Protein AF-A0A7C3WNQ1-F1 (afdb_monomer_lite)

Secondary structure (DSSP, 8-state):
-EEEEEEEEEETTEEEEEEEEEEEEEE-TTS-EEEEEEEEEEEEE-S-----PPPPP--TTS-TT-TTB-TTSSSB---TTT-B-SSTT-B--GGGTT-S--HHHHHHHHHHHHHHHHHHHHT--GGGHHHHHHHHTTSPPPPPPPPSS-----PPPPPP---GGG-SSTHHHH----HHHHHHHHHH-----S-----HHHHH-TT----TTPPPPP-----S-EEE----EE-GGG--GGG-TTTSTTEEEHHHHHHHHSTTSTTTT----TTT-PPPSEEEEEEEETSSBTTTTB-S--SSHHHHHHHHHHHHHHHSTT-EEEEEES-----STTHHHHHHHHHHTS--EEEES--SEEEEETTTTEEEEEEE-TTS-EEEEEESEEEEEE-EE--HHHHHHHHHTT--B-TTSSB-BPTT-TTBBSSTTEEE-GGGTSS--HHHHHHHHHHHHHHHHHHHGGGTTTTPPPPPPPPPPP-TTPPP-EEEEEE-TTHHHHTTS-HHHHHHHHTTSTTEEEEEEES-TTSHHHHHHHHHHHHHTT-SEEEEEES-HHHHHHHHHHHHHHTT--GGGEEEEE-IIIIITT-TT-HHHHHHHHHHHHHHHHHHHTT----PPEEEEPP--EEEE--BHHHHHHHHHHHTTT--EEEE-SSSSSBGGGGG--B-TT--BHHHHHHHHHHHHHH-TTEEEESSEEEEEEEEETTEEEEEEEEEPPPPPPP--------TT-PPPPP-EEEEEEEESEEEE---EEE---GGGT----GGGS----S---------S-------GGGTTTSSSSS--EEEEHHHHHHHHHH-HHHHHT-SEEEEEEEETSSBTTB-S--SSHHHHHHHHHHHHHHH-TT-EEEEEES-----GGGHHHHHHHHHTT-EEEE--TTS--EEEEPPTTS-PPP------------S-----PPPPPTTS-B----PPPPTT-EEEEEEETTTTEEEEEEESEEEEEEPEEE-TTHHHHHHHHT-PBPTTSSBPPSBTTTBTTB-SSTTEEE-GGGTS---HHHHHHHHHHHHHHHHHHHT-SEEEE-S--EEE-GGG-----HHHHH-TT--EEE-TTS-EEE-TTT-----HHHHT-TT--EEETTS-HHHHHHHHHTTSSS-TT----SSS---------S----------

Foldseek 3Di:
DDWDFPDFDDDPPWTFWTKIWAFPDQAPPVRHGDTDTDPDIDIDTDRDDDDPDDDDDDCVVPDQPHQQADPVSQAGAADPQQQAGVPNQDGDFDCRHPHHDDPVRRVVSVVSNVQSNVCVVVVHDSNCVVVVCVVVVVDDPPFDDDPQDDDDDDDQDDFDADDPVPPPDCVRVVRDQDPVSVVVNVVNPDDDTVDPPPCVVCVVPPVNPDDPRDHDDDDDDDDLFAEQDQAWDWPLVQFDCQACVVNAQQEAALVLLVLCCDCVHPVNRAQARPPPRDHWQEEEEFPQGNACDVVNVRLAFLLCLLQSLLVSQQSSCVNDPNHAAEYEEQFRQQADDCSLVSVVCSCPVSVYHYFHHGFPGWDQDVVPRWIWTWTAHLQRDIDTDTTRHYYYSTGIAHDPVSLVVCVVVVFDADPRRAGDADPQFLFCTPDPSYTYAHCSSFNDDQLLRLLSVLLNLLVVLLSCLVCFPVPDDDDDFPAADDCPPPFAQEEEEEECCSVLQVVQAVSVLLQVLLCPAPNHQYYDYDPGCLDPVNLVVVLVCCVVSVHQAYEYEEADCLPCLVVNLVSCRNSNHASQLYFYQHLRPVARVVCVVPSVVSHVVSSLSSLLRVLLSSVADHFFFDKDFFDQEEEEEAQALLRLLLCLSLLSSVGAYEYFHLAQDHHPPLVLAQAALVGDGSVVSSVVSVVCQVPRPRYHYQHNKDFPAWAFAARWIKTKMKGWDDDDDDDDDDDDDDDPPDDDDDTDIDIDMDIHNFYEYDRAFDWDDFPQQVADQDPPNPDPPPDDDDDDPDDDDDDDDDDPCQQPPPQDDDPAQAAAALSRLNVCLVPPLVVLQPWQEEEEEPQRVDCDPLHVHRLSCLLSSLLSSLVSSCVSHLNHAYEYEEARRNLHIPSSSSVVVSVVSHHHYFYADPVWGKHKAWDDPPDDDDDDDDDDDDDDDDDPDPDDDDFDDDPPQETERPDPDGPPTWMWIWGCGSSVNGIYIDTTSYYYYSTGIAAHPCLVVVCVNQVFDADPRSATDFVDSNPTLQHTVRPSYGYAHPSNHNDDSNSRSSSSSSNSSSNCVSSSDRIDRHDSQFKAFQQVQFPLPCPLCVFDPNNQWDQDPVSGIGGDSVRGPNPCRSCVPRPSSRMAGRSHGPSSNVSSVVSSPDDPPPPDPDPDDDDDDDPPCDDDPPPPDPDDD

Structure (mmCIF, N/CA/C/O backbone):
data_AF-A0A7C3WNQ1-F1
#
_entry.id   AF-A0A7C3WNQ1-F1
#
loop_
_atom_site.group_PDB
_atom_site.id
_atom_site.type_symbol
_atom_site.label_atom_id
_atom_site.label_alt_id
_atom_site.label_comp_id
_atom_site.label_asym_id
_atom_site.label_entity_id
_atom_site.label_seq_id
_atom_site.pdbx_PDB_ins_code
_atom_site.Cartn_x
_atom_site.Cartn_y
_atom_site.Cartn_z
_atom_site.occupancy
_atom_site.B_iso_or_equiv
_atom_site.auth_seq_id
_atom_site.auth_comp_id
_atom_site.auth_asym_id
_atom_site.auth_atom_id
_atom_site.pdbx_PDB_model_num
ATOM 1 N N . PRO A 1 1 ? 64.442 -14.823 5.431 1.00 53.44 1 PRO A N 1
ATOM 2 C CA . PRO A 1 1 ? 65.324 -15.566 6.363 1.00 53.44 1 PRO A CA 1
ATOM 3 C C . PRO A 1 1 ? 64.577 -15.875 7.667 1.00 53.44 1 PRO A C 1
ATOM 5 O O . PRO A 1 1 ? 64.107 -14.955 8.330 1.00 53.44 1 PRO A O 1
ATOM 8 N N . GLY A 1 2 ? 64.378 -17.160 7.964 1.00 67.06 2 GLY A N 1
ATOM 9 C CA . GLY A 1 2 ? 63.820 -17.618 9.243 1.00 67.06 2 GLY A CA 1
ATOM 10 C C . GLY A 1 2 ? 64.940 -18.004 10.210 1.00 67.06 2 GLY A C 1
ATOM 11 O O . GLY A 1 2 ? 66.097 -18.031 9.812 1.00 67.06 2 GLY A O 1
ATOM 12 N N . TRP A 1 3 ? 64.622 -18.345 11.455 1.00 76.69 3 TRP A N 1
ATOM 13 C CA . TRP A 1 3 ? 65.593 -18.873 12.421 1.00 76.69 3 TRP A CA 1
ATOM 14 C C . TRP A 1 3 ? 65.159 -20.271 12.864 1.00 76.69 3 TRP A C 1
ATOM 16 O O . TRP A 1 3 ? 63.985 -20.485 13.158 1.00 76.69 3 TRP A O 1
ATOM 26 N N . GLY A 1 4 ? 66.088 -21.226 12.878 1.00 73.69 4 GLY A N 1
ATOM 27 C CA . GLY A 1 4 ? 65.863 -22.594 13.350 1.00 73.69 4 GLY A CA 1
ATOM 28 C C . GLY A 1 4 ? 66.646 -22.880 14.627 1.00 73.69 4 GLY A C 1
ATOM 29 O O . GLY A 1 4 ? 67.707 -22.304 14.843 1.00 73.69 4 GLY A O 1
ATOM 30 N N . VAL A 1 5 ? 66.145 -23.775 15.479 1.00 75.50 5 VAL A N 1
ATOM 31 C CA . VAL A 1 5 ? 66.855 -24.185 16.701 1.00 75.50 5 VAL A CA 1
ATOM 32 C C . VAL A 1 5 ? 68.099 -24.986 16.328 1.00 75.50 5 VAL A C 1
ATOM 34 O O . VAL A 1 5 ? 67.993 -26.053 15.732 1.00 75.50 5 VAL A O 1
ATOM 37 N N . TYR A 1 6 ? 69.277 -24.476 16.684 1.00 81.50 6 TYR A N 1
ATOM 38 C CA . TYR A 1 6 ? 70.548 -25.169 16.484 1.00 81.50 6 TYR A CA 1
ATOM 39 C C . TYR A 1 6 ? 70.945 -25.989 17.708 1.00 81.50 6 TYR A C 1
ATOM 41 O O . TYR A 1 6 ? 71.392 -27.128 17.583 1.00 81.50 6 TYR A O 1
ATOM 49 N N . ARG A 1 7 ? 70.797 -25.410 18.904 1.00 84.06 7 ARG A N 1
ATOM 50 C CA . ARG A 1 7 ? 71.150 -26.074 20.161 1.00 84.06 7 ARG A CA 1
ATOM 51 C C . ARG A 1 7 ? 70.346 -25.510 21.320 1.00 84.06 7 ARG A C 1
ATOM 53 O O . ARG A 1 7 ? 70.088 -24.317 21.355 1.00 84.06 7 ARG A O 1
ATOM 60 N N . ILE A 1 8 ? 70.015 -26.346 22.295 1.00 84.06 8 ILE A N 1
ATOM 61 C CA . ILE A 1 8 ? 69.514 -25.902 23.598 1.00 84.06 8 ILE A CA 1
ATOM 62 C C . ILE A 1 8 ? 70.662 -26.058 24.599 1.00 84.06 8 ILE A C 1
ATOM 64 O O . ILE A 1 8 ? 71.258 -27.131 24.697 1.00 84.06 8 ILE A O 1
ATOM 68 N N . ASN A 1 9 ? 71.002 -24.977 25.292 1.00 82.38 9 ASN A N 1
ATOM 69 C CA . ASN A 1 9 ? 72.044 -24.944 26.308 1.00 82.38 9 ASN A CA 1
ATOM 70 C C . ASN A 1 9 ? 71.439 -25.267 27.677 1.00 82.38 9 ASN A C 1
ATOM 72 O O . ASN A 1 9 ? 70.349 -24.805 28.018 1.00 82.38 9 ASN A O 1
ATOM 76 N N . GLY A 1 10 ? 72.164 -26.045 28.475 1.00 79.75 10 GLY A N 1
ATOM 77 C CA . GLY A 1 10 ? 71.774 -26.342 29.844 1.00 79.75 10 GLY A CA 1
ATOM 78 C C . GLY A 1 10 ? 72.975 -26.640 30.730 1.00 79.75 10 GLY A C 1
ATOM 79 O O . GLY A 1 10 ? 74.012 -27.113 30.265 1.00 79.75 10 GLY A O 1
ATOM 80 N N . SER A 1 11 ? 72.819 -26.354 32.019 1.00 75.50 11 SER A N 1
ATOM 81 C CA . SER A 1 11 ? 73.811 -26.575 33.072 1.00 75.50 11 SER A CA 1
ATOM 82 C C . SER A 1 11 ? 73.091 -27.152 34.294 1.00 75.50 11 SER A C 1
ATOM 84 O O . SER A 1 11 ? 71.992 -26.720 34.641 1.00 75.50 11 SER A O 1
ATOM 86 N N . GLY A 1 12 ? 73.659 -28.195 34.909 1.00 68.12 12 GLY A N 1
ATOM 87 C CA . GLY A 1 12 ? 73.082 -28.825 36.105 1.00 68.12 12 GLY A CA 1
ATOM 88 C C . GLY A 1 12 ? 71.662 -29.389 35.926 1.00 68.12 12 GLY A C 1
ATOM 89 O O . GLY A 1 12 ? 70.882 -29.371 36.873 1.00 68.12 12 GLY A O 1
ATOM 90 N N . GLY A 1 13 ? 71.299 -29.847 34.720 1.00 69.31 13 GLY A N 1
ATOM 91 C CA . GLY A 1 13 ? 69.968 -30.400 34.422 1.00 69.31 13 GLY A CA 1
ATOM 92 C C . GLY A 1 13 ? 68.862 -29.360 34.194 1.00 69.31 13 GLY A C 1
ATOM 93 O O . GLY A 1 13 ? 67.703 -29.740 34.058 1.00 69.31 13 GLY A O 1
ATOM 94 N N . LYS A 1 14 ? 69.197 -28.063 34.127 1.00 71.88 14 LYS A N 1
ATOM 95 C CA . LYS A 1 14 ? 68.263 -26.977 33.787 1.00 71.88 14 LYS A CA 1
ATOM 96 C C . LYS A 1 14 ? 68.666 -26.298 32.483 1.00 71.88 14 LYS A C 1
ATOM 98 O O . LYS A 1 14 ? 69.855 -26.146 32.203 1.00 71.88 14 LYS A O 1
ATOM 103 N N . VAL A 1 15 ? 67.671 -25.900 31.691 1.00 82.31 15 VAL A N 1
ATOM 104 C CA . VAL A 1 15 ? 67.877 -25.122 30.463 1.00 82.31 15 VAL A CA 1
ATOM 105 C C . VAL A 1 15 ? 68.314 -23.713 30.853 1.00 82.31 15 VAL A C 1
ATOM 107 O O . VAL A 1 15 ? 67.745 -23.125 31.767 1.00 82.31 15 VAL A O 1
ATOM 110 N N . THR A 1 16 ? 69.354 -23.208 30.198 1.00 84.31 16 THR A N 1
ATOM 111 C CA . THR A 1 16 ? 69.886 -21.854 30.422 1.00 84.31 16 THR A CA 1
ATOM 112 C C . THR A 1 16 ? 69.724 -20.959 29.195 1.00 84.31 16 THR A C 1
ATOM 114 O O . THR A 1 16 ? 69.857 -19.743 29.295 1.00 84.31 16 THR A O 1
ATOM 117 N N . GLY A 1 17 ? 69.445 -21.539 28.024 1.00 86.88 17 GLY A N 1
ATOM 118 C CA . GLY A 1 17 ? 69.244 -20.784 26.793 1.00 86.88 17 GLY A CA 1
ATOM 119 C C . GLY A 1 17 ? 69.090 -21.649 25.550 1.00 86.88 17 GLY A C 1
ATOM 120 O O . GLY A 1 17 ? 69.188 -22.874 25.584 1.00 86.88 17 GLY A O 1
ATOM 121 N N . LEU A 1 18 ? 68.849 -20.984 24.431 1.00 87.94 18 LEU A N 1
ATOM 122 C CA . LEU A 1 18 ? 68.573 -21.539 23.115 1.00 87.94 18 LEU A CA 1
ATOM 123 C C . LEU A 1 18 ? 69.470 -20.834 22.095 1.00 87.94 18 LEU A C 1
ATOM 125 O O . LEU A 1 18 ? 69.387 -19.623 21.939 1.00 87.94 18 LEU A O 1
ATOM 129 N N . ILE A 1 19 ? 70.280 -21.584 21.354 1.00 87.06 19 ILE A N 1
ATOM 130 C CA . ILE A 1 19 ? 71.011 -21.080 20.191 1.00 87.06 19 ILE A CA 1
ATOM 131 C C . ILE A 1 19 ? 70.177 -21.348 18.939 1.00 87.06 19 ILE A C 1
ATOM 133 O O . ILE A 1 19 ? 69.906 -22.500 18.588 1.00 87.06 19 ILE A O 1
ATOM 137 N N . LEU A 1 20 ? 69.815 -20.280 18.241 1.00 86.00 20 LEU A N 1
ATOM 138 C CA . LEU A 1 20 ? 69.204 -20.290 16.922 1.00 86.00 20 LEU A CA 1
ATOM 139 C C . LEU A 1 20 ? 70.273 -20.182 15.830 1.00 86.00 20 LEU A C 1
ATOM 141 O O . LEU A 1 20 ? 71.293 -19.521 16.010 1.00 86.00 20 LEU A O 1
ATOM 145 N N . GLN A 1 21 ? 70.033 -20.807 14.682 1.00 87.81 21 GLN A N 1
ATOM 146 C CA . GLN A 1 21 ? 70.808 -20.641 13.456 1.00 87.81 21 GLN A CA 1
ATOM 147 C C . GLN A 1 21 ? 69.902 -20.131 12.337 1.00 87.81 21 GLN A C 1
ATOM 149 O O . GLN A 1 21 ? 68.763 -20.571 12.180 1.00 87.81 21 GLN A O 1
ATOM 154 N N . GLU A 1 22 ? 70.412 -19.185 11.559 1.00 87.50 22 GLU A N 1
ATOM 155 C CA . GLU A 1 22 ? 69.679 -18.585 10.451 1.00 87.50 22 GLU A CA 1
ATOM 156 C C . GLU A 1 22 ? 69.347 -19.639 9.382 1.00 87.50 22 GLU A C 1
ATOM 158 O O . GLU A 1 22 ? 70.218 -20.365 8.908 1.00 87.50 22 GLU A O 1
ATOM 163 N N . CYS A 1 23 ? 68.082 -19.704 8.976 1.00 82.19 23 CYS A N 1
ATOM 164 C CA . CYS A 1 23 ? 67.581 -20.478 7.850 1.00 82.19 23 CYS A CA 1
ATOM 165 C C . CYS A 1 23 ? 67.438 -19.555 6.632 1.00 82.19 23 CYS A C 1
ATOM 167 O O . CYS A 1 23 ? 66.586 -18.659 6.587 1.00 82.19 23 CYS A O 1
ATOM 169 N N . THR A 1 24 ? 68.302 -19.764 5.642 1.00 80.69 24 THR A N 1
ATOM 170 C CA . THR A 1 24 ? 68.416 -18.924 4.447 1.00 80.69 24 THR A CA 1
ATOM 171 C C . THR A 1 24 ? 67.342 -19.242 3.410 1.00 80.69 24 THR A C 1
ATOM 173 O O . THR A 1 24 ? 66.852 -18.327 2.752 1.00 80.69 24 THR A O 1
ATOM 176 N N . SER A 1 25 ? 66.899 -20.498 3.316 1.00 78.81 25 SER A N 1
ATOM 177 C CA . SER A 1 25 ? 65.717 -20.899 2.543 1.00 78.81 25 SER A CA 1
ATOM 178 C C . SER A 1 25 ? 65.016 -22.068 3.228 1.00 78.81 25 SER A C 1
ATOM 180 O O . SER A 1 25 ? 65.689 -22.917 3.794 1.00 78.81 25 SER A O 1
ATOM 182 N N . VAL A 1 26 ? 63.682 -22.125 3.186 1.00 67.69 26 VAL A N 1
ATOM 183 C CA . VAL A 1 26 ? 62.894 -23.262 3.716 1.00 67.69 26 VAL A CA 1
ATOM 184 C C . VAL A 1 26 ? 62.536 -24.248 2.605 1.00 67.69 26 VAL A C 1
ATOM 186 O O . VAL A 1 26 ? 62.487 -25.455 2.829 1.00 67.69 26 VAL A O 1
ATOM 189 N N . PHE A 1 27 ? 62.334 -23.733 1.393 1.00 72.38 27 PHE A N 1
ATOM 190 C CA . PHE A 1 27 ? 62.017 -24.510 0.205 1.00 72.38 27 PHE A CA 1
ATOM 191 C C . PHE A 1 27 ? 63.117 -24.343 -0.847 1.00 72.38 27 PHE A C 1
ATOM 193 O O . PHE A 1 27 ? 63.832 -23.336 -0.846 1.00 72.38 27 PHE A O 1
ATOM 200 N N . ASP A 1 28 ? 63.273 -25.331 -1.723 1.00 71.62 28 ASP A N 1
ATOM 201 C CA . ASP A 1 28 ? 64.113 -25.203 -2.912 1.00 71.62 28 ASP A CA 1
ATOM 202 C C . ASP A 1 28 ? 63.403 -24.423 -4.036 1.00 71.62 28 ASP A C 1
ATOM 204 O O . ASP A 1 28 ? 62.261 -23.981 -3.894 1.00 71.62 28 ASP A O 1
ATOM 208 N N . ALA A 1 29 ? 64.087 -24.238 -5.169 1.00 69.38 29 ALA A N 1
ATOM 209 C CA . ALA A 1 29 ? 63.577 -23.471 -6.308 1.00 69.38 29 ALA A CA 1
ATOM 210 C C . ALA A 1 29 ? 62.308 -24.071 -6.952 1.00 69.38 29 ALA A C 1
ATOM 212 O O . ALA A 1 29 ? 61.660 -23.404 -7.754 1.00 69.38 29 ALA A O 1
ATOM 213 N N . GLN A 1 30 ? 61.943 -25.308 -6.603 1.00 62.50 30 GLN A N 1
ATOM 214 C CA . GLN A 1 30 ? 60.738 -26.000 -7.059 1.00 62.50 30 GLN A CA 1
ATOM 215 C C . GLN A 1 30 ? 59.626 -25.989 -5.993 1.00 62.50 30 GLN A C 1
ATOM 217 O O . GLN A 1 30 ? 58.609 -26.658 -6.160 1.00 62.50 30 GLN A O 1
ATOM 222 N N . GLY A 1 31 ? 59.802 -25.240 -4.896 1.00 52.31 31 GLY A N 1
ATOM 223 C CA . GLY A 1 31 ? 58.825 -25.134 -3.811 1.00 52.31 31 GLY A CA 1
ATOM 224 C C . GLY A 1 31 ? 58.791 -26.352 -2.882 1.00 52.31 31 GLY A C 1
ATOM 225 O O . GLY A 1 31 ? 57.845 -26.496 -2.110 1.00 52.31 31 GLY A O 1
ATOM 226 N N . ARG A 1 32 ? 59.800 -27.236 -2.928 1.00 58.78 32 ARG A N 1
ATOM 227 C CA . ARG A 1 32 ? 59.875 -28.443 -2.083 1.00 58.78 32 ARG A CA 1
ATOM 228 C C . ARG A 1 32 ? 60.558 -28.130 -0.760 1.00 58.78 32 ARG A C 1
ATOM 230 O O . ARG A 1 32 ? 61.541 -27.397 -0.743 1.00 58.78 32 ARG A O 1
ATOM 237 N N . PHE A 1 33 ? 60.054 -28.676 0.348 1.00 60.47 33 PHE A N 1
ATOM 238 C CA . PHE A 1 33 ? 60.587 -28.394 1.686 1.00 60.47 33 PHE A CA 1
ATOM 239 C C . PHE A 1 33 ? 62.012 -28.954 1.821 1.00 60.47 33 PHE A C 1
ATOM 241 O O . PHE A 1 33 ? 62.208 -30.165 1.853 1.00 60.47 33 PHE A O 1
ATOM 248 N N . SER A 1 34 ? 63.010 -28.071 1.862 1.00 70.50 34 SER A N 1
ATOM 249 C CA . SER A 1 34 ? 64.439 -28.398 1.901 1.00 70.50 34 SER A CA 1
ATOM 250 C C . SER A 1 34 ? 65.208 -27.243 2.562 1.00 70.50 34 SER A C 1
ATOM 252 O O . SER A 1 34 ? 65.837 -26.438 1.860 1.00 70.50 34 SER A O 1
ATOM 254 N N . PRO A 1 35 ? 65.163 -27.126 3.901 1.00 72.00 35 PRO A N 1
ATOM 255 C CA . PRO A 1 35 ? 65.721 -25.974 4.585 1.00 72.00 35 PRO A CA 1
ATOM 256 C C . PRO A 1 35 ? 67.253 -25.903 4.471 1.00 72.00 35 PRO A C 1
ATOM 258 O O . PRO A 1 35 ? 67.962 -26.883 4.701 1.00 72.00 35 PRO A O 1
ATOM 261 N N . ARG A 1 36 ? 67.777 -24.726 4.121 1.00 79.94 36 ARG A N 1
ATOM 262 C CA . ARG A 1 36 ? 69.208 -24.390 4.084 1.00 79.94 36 ARG A CA 1
ATOM 263 C C . ARG A 1 36 ? 69.523 -23.417 5.212 1.00 79.94 36 ARG A C 1
ATOM 265 O O . ARG A 1 36 ? 68.729 -22.520 5.490 1.00 79.94 36 ARG A O 1
ATOM 272 N N . PHE A 1 37 ? 70.676 -23.586 5.853 1.00 80.19 37 PHE A N 1
ATOM 273 C CA . PHE A 1 37 ? 71.065 -22.791 7.017 1.00 80.19 37 PHE A CA 1
ATOM 274 C C . PHE A 1 37 ? 72.347 -22.002 6.750 1.00 80.19 37 PHE A C 1
ATOM 276 O O . PHE A 1 37 ? 73.313 -22.533 6.203 1.00 80.19 37 PHE A O 1
ATOM 283 N N . GLY A 1 38 ? 72.336 -20.725 7.128 1.00 80.88 38 GLY A N 1
ATOM 284 C CA . GLY A 1 38 ? 73.476 -19.818 7.057 1.00 80.88 38 GLY A CA 1
ATOM 285 C C . GLY A 1 38 ? 74.389 -19.949 8.281 1.00 80.88 38 GLY A C 1
ATOM 286 O O . GLY A 1 38 ? 74.038 -20.622 9.249 1.00 80.88 38 GLY A O 1
ATOM 287 N N . PRO A 1 39 ? 75.571 -19.314 8.275 1.00 82.06 39 PRO A N 1
ATOM 288 C CA . PRO A 1 39 ? 76.541 -19.426 9.368 1.00 82.06 39 PRO A CA 1
ATOM 289 C C . PRO A 1 39 ? 76.159 -18.609 10.614 1.00 82.06 39 PRO A C 1
ATOM 291 O O . PRO A 1 39 ? 76.767 -18.780 11.671 1.00 82.06 39 PRO A O 1
ATOM 294 N N . ARG A 1 40 ? 75.178 -17.706 10.503 1.00 84.56 40 ARG A N 1
ATOM 295 C CA . ARG A 1 40 ? 74.798 -16.778 11.568 1.00 84.56 40 ARG A CA 1
ATOM 296 C C . ARG A 1 40 ? 74.014 -17.499 12.665 1.00 84.56 40 ARG A C 1
ATOM 298 O O . ARG A 1 40 ? 73.074 -18.242 12.378 1.00 84.56 40 ARG A O 1
ATOM 305 N N . ARG A 1 41 ? 74.406 -17.269 13.921 1.00 87.69 41 ARG A N 1
ATOM 306 C CA . ARG A 1 41 ? 73.763 -17.828 15.116 1.00 87.69 41 ARG A CA 1
ATOM 307 C C . ARG A 1 41 ? 73.443 -16.738 16.125 1.00 87.69 41 ARG A C 1
ATOM 309 O O . ARG A 1 41 ? 74.181 -15.760 16.213 1.00 87.69 41 ARG A O 1
ATOM 316 N N . GLU A 1 42 ? 72.369 -16.932 16.874 1.00 86.38 42 GLU A N 1
ATOM 317 C CA . GLU A 1 42 ? 71.905 -16.013 17.911 1.00 86.38 42 GLU A CA 1
ATOM 318 C C . GLU A 1 42 ? 71.492 -16.809 19.148 1.00 86.38 42 GLU A C 1
ATOM 320 O O . GLU A 1 42 ? 70.842 -17.844 19.023 1.00 86.38 42 GLU A O 1
ATOM 325 N N . GLU A 1 43 ? 71.902 -16.365 20.334 1.00 86.75 43 GLU A N 1
ATOM 326 C CA . GLU A 1 43 ? 71.548 -17.021 21.592 1.00 86.75 43 GLU A CA 1
ATOM 327 C C . GLU A 1 43 ? 70.454 -16.236 22.310 1.00 86.75 43 GLU A C 1
ATOM 329 O O . GLU A 1 43 ? 70.574 -15.033 22.533 1.00 86.75 43 GLU A O 1
ATOM 334 N N . ILE A 1 44 ? 69.394 -16.944 22.687 1.00 84.00 44 ILE A N 1
ATOM 335 C CA . ILE A 1 44 ? 68.277 -16.429 23.465 1.00 84.00 44 ILE A CA 1
ATOM 336 C C . ILE A 1 44 ? 68.326 -17.106 24.840 1.00 84.00 44 ILE A C 1
ATOM 338 O O . ILE A 1 44 ? 68.129 -18.322 24.916 1.00 84.00 44 ILE A O 1
ATOM 342 N N . PRO A 1 45 ? 68.585 -16.368 25.932 1.00 84.06 45 PRO A N 1
ATOM 343 C CA . PRO A 1 45 ? 68.514 -16.928 27.275 1.00 84.06 45 PRO A CA 1
ATOM 344 C C . PRO A 1 45 ? 67.073 -17.339 27.594 1.00 84.06 45 PRO A C 1
ATOM 346 O O . PRO A 1 45 ? 66.124 -16.611 27.303 1.00 84.06 45 PRO A O 1
ATOM 349 N N . ALA A 1 46 ? 66.911 -18.530 28.162 1.00 76.69 46 ALA A N 1
ATOM 350 C CA . ALA A 1 46 ? 65.612 -19.110 28.467 1.00 76.69 46 ALA A CA 1
ATOM 351 C C . ALA A 1 46 ? 65.757 -20.151 29.577 1.00 76.69 46 ALA A C 1
ATOM 353 O O . ALA A 1 46 ? 66.618 -21.025 29.497 1.00 76.69 46 ALA A O 1
ATOM 354 N N . ASP A 1 47 ? 64.869 -20.096 30.567 1.00 78.25 47 ASP A N 1
ATOM 355 C CA . ASP A 1 47 ? 64.872 -21.027 31.705 1.00 78.25 47 ASP A CA 1
ATOM 356 C C . ASP A 1 47 ? 64.053 -22.304 31.417 1.00 78.25 47 ASP A C 1
ATOM 358 O O . ASP A 1 47 ? 64.115 -23.292 32.150 1.00 78.25 47 ASP A O 1
ATOM 362 N N . CYS A 1 48 ? 63.261 -22.284 30.337 1.00 71.50 48 CYS A N 1
ATOM 363 C CA . CYS A 1 48 ? 62.446 -23.390 29.844 1.00 71.50 48 CYS A CA 1
ATOM 364 C C . CYS A 1 48 ? 62.237 -23.247 28.327 1.00 71.50 48 CYS A C 1
ATOM 366 O O . CYS A 1 48 ? 61.962 -22.151 27.839 1.00 71.50 48 CYS A O 1
ATOM 368 N N . VAL A 1 49 ? 62.339 -24.351 27.581 1.00 71.44 49 VAL A N 1
ATOM 369 C CA . VAL A 1 49 ? 62.064 -24.401 26.137 1.00 71.44 49 VAL A CA 1
ATOM 370 C C . VAL A 1 49 ? 61.031 -25.493 25.881 1.00 71.44 49 VAL A C 1
ATOM 372 O O . VAL A 1 49 ? 61.281 -26.666 26.147 1.00 71.44 49 VAL A O 1
ATOM 375 N N . LEU A 1 50 ? 59.869 -25.106 25.352 1.00 64.56 50 LEU A N 1
ATOM 376 C CA . LEU A 1 50 ? 58.805 -26.029 24.961 1.00 64.56 50 LEU A CA 1
ATOM 377 C C . LEU A 1 50 ? 58.914 -26.305 23.458 1.00 64.56 50 LEU A C 1
ATOM 379 O O . LEU A 1 50 ? 58.673 -25.417 22.641 1.00 64.56 50 LEU A O 1
ATOM 383 N N . ILE A 1 51 ? 59.299 -27.527 23.089 1.00 58.88 51 ILE A N 1
ATOM 384 C CA . ILE A 1 51 ? 59.454 -27.920 21.684 1.00 58.88 51 ILE A CA 1
ATOM 385 C C . ILE A 1 51 ? 58.101 -28.393 21.145 1.00 58.88 51 ILE A C 1
ATOM 387 O O . ILE A 1 51 ? 57.637 -29.480 21.477 1.00 58.88 51 ILE A O 1
ATOM 391 N N . ALA A 1 52 ? 57.487 -27.600 20.270 1.00 55.31 52 ALA A N 1
ATOM 392 C CA . ALA A 1 52 ? 56.358 -28.044 19.458 1.00 55.31 52 ALA A CA 1
ATOM 393 C C . ALA A 1 52 ? 56.889 -28.726 18.184 1.00 55.31 52 ALA A C 1
ATOM 395 O O . ALA A 1 52 ? 57.095 -28.078 17.160 1.00 55.31 52 ALA A O 1
ATOM 396 N N . ILE A 1 53 ? 57.182 -30.026 18.257 1.00 53.88 53 ILE A N 1
ATOM 397 C CA . ILE A 1 53 ? 57.595 -30.822 17.090 1.00 53.88 53 ILE A CA 1
ATOM 398 C C . ILE A 1 53 ? 56.381 -31.198 16.230 1.00 53.88 53 ILE A C 1
ATOM 400 O O . ILE A 1 53 ? 55.403 -31.745 16.735 1.00 53.88 53 ILE A O 1
ATOM 404 N N . GLY A 1 54 ? 56.484 -30.977 14.914 1.00 55.69 54 GLY A N 1
ATOM 405 C CA . GLY A 1 54 ? 55.803 -31.818 13.927 1.00 55.69 54 GLY A CA 1
ATOM 406 C C . GLY A 1 54 ? 56.481 -33.190 13.904 1.00 55.69 54 GLY A C 1
ATOM 407 O O . GLY A 1 54 ? 57.709 -33.270 13.964 1.00 55.69 54 GLY A O 1
ATOM 408 N N . GLN A 1 55 ? 55.691 -34.261 13.903 1.00 56.22 55 GLN A N 1
ATOM 409 C CA . GLN A 1 55 ? 56.167 -35.634 14.083 1.00 56.22 55 GLN A CA 1
ATOM 410 C C . GLN A 1 55 ? 57.078 -36.083 12.925 1.00 56.22 55 GLN A C 1
ATOM 412 O O . GLN A 1 55 ? 56.832 -35.762 11.761 1.00 56.22 55 GLN A O 1
ATOM 417 N N . GLN A 1 56 ? 58.128 -36.851 13.235 1.00 57.66 56 GLN A N 1
ATOM 418 C CA . GLN A 1 56 ? 58.811 -37.665 12.226 1.00 57.66 56 GLN A CA 1
ATOM 419 C C . GLN A 1 56 ? 57.894 -38.824 11.828 1.00 57.66 56 GLN A C 1
ATOM 421 O O . GLN A 1 56 ? 57.180 -39.374 12.662 1.00 57.66 56 GLN A O 1
ATOM 426 N N . ARG A 1 57 ? 57.911 -39.192 10.546 1.00 61.47 57 ARG A N 1
ATOM 427 C CA . ARG A 1 57 ? 57.166 -40.353 10.051 1.00 61.47 57 ARG A CA 1
ATOM 428 C C . ARG A 1 57 ? 57.812 -41.608 10.630 1.00 61.47 57 ARG A C 1
ATOM 430 O O . ARG A 1 57 ? 59.007 -41.812 10.424 1.00 61.47 57 ARG A O 1
ATOM 437 N N . ASP A 1 58 ? 57.040 -42.437 11.320 1.00 63.50 58 ASP A N 1
ATOM 438 C CA 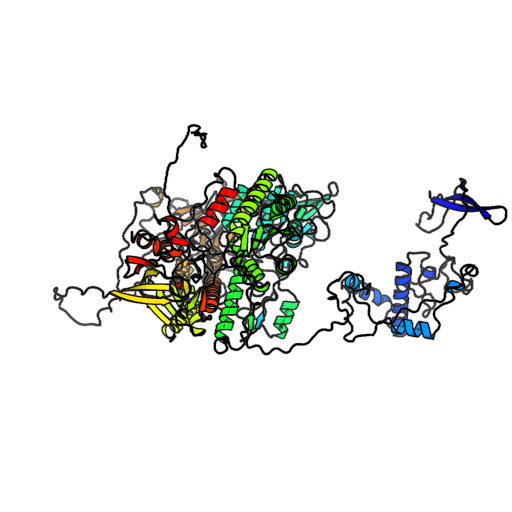. ASP A 1 58 ? 57.491 -43.780 11.669 1.00 63.50 58 ASP A CA 1
ATOM 439 C C . ASP A 1 58 ? 57.386 -44.656 10.419 1.00 63.50 58 ASP A C 1
ATOM 441 O O . ASP A 1 58 ? 56.295 -44.937 9.931 1.00 63.50 58 ASP A O 1
ATOM 445 N N . LEU A 1 59 ? 58.535 -45.008 9.850 1.00 63.06 59 LEU A N 1
ATOM 446 C CA . LEU A 1 59 ? 58.652 -45.812 8.631 1.00 63.06 59 LEU A CA 1
ATOM 447 C C . LEU A 1 59 ? 59.187 -47.218 8.936 1.00 63.06 59 LEU A C 1
ATOM 449 O O . LEU A 1 59 ? 59.483 -47.973 8.016 1.00 63.06 59 LEU A O 1
ATOM 453 N N . SER A 1 60 ? 59.323 -47.572 10.220 1.00 67.19 60 SER A N 1
ATOM 454 C CA . SER A 1 60 ? 59.958 -48.818 10.671 1.00 67.19 60 SER A CA 1
ATOM 455 C C . SER A 1 60 ? 59.233 -50.085 10.204 1.00 67.19 60 SER A C 1
ATOM 457 O O . SER A 1 60 ? 59.843 -51.148 10.110 1.00 67.19 60 SER A O 1
ATOM 459 N N . PHE A 1 61 ? 57.950 -49.970 9.860 1.00 71.00 61 PHE A N 1
ATOM 460 C CA . PHE A 1 61 ? 57.113 -51.071 9.388 1.00 71.00 61 PHE A CA 1
ATOM 461 C C . PHE A 1 61 ? 57.211 -51.332 7.875 1.00 71.00 61 PHE A C 1
ATOM 463 O O . PHE A 1 61 ? 56.592 -52.277 7.383 1.00 71.00 61 PHE A O 1
ATOM 470 N N . LEU A 1 62 ? 57.947 -50.503 7.125 1.00 70.94 62 LEU A N 1
ATOM 471 C CA . LEU A 1 62 ? 57.959 -50.524 5.665 1.00 70.94 62 LEU A CA 1
ATOM 472 C C . LEU A 1 62 ? 59.403 -50.699 5.160 1.00 70.94 62 LEU A C 1
ATOM 474 O O . LEU A 1 62 ? 60.223 -49.794 5.323 1.00 70.94 62 LEU A O 1
ATOM 478 N N . PRO A 1 63 ? 59.757 -51.861 4.580 1.00 76.00 63 PRO A N 1
ATOM 479 C CA . PRO A 1 63 ? 61.143 -52.156 4.244 1.00 76.00 63 PRO A CA 1
ATOM 480 C C . PRO A 1 63 ? 61.645 -51.257 3.092 1.00 76.00 63 PRO A C 1
ATOM 482 O O . PRO A 1 63 ? 60.837 -50.820 2.264 1.00 76.00 63 PRO A O 1
ATOM 485 N N . PRO A 1 64 ? 62.954 -50.941 3.020 1.00 71.94 64 PRO A N 1
ATOM 486 C CA . PRO A 1 64 ? 63.502 -49.962 2.068 1.00 71.94 64 PRO A CA 1
ATOM 487 C C . PRO A 1 64 ? 63.290 -50.303 0.584 1.00 71.94 64 PRO A C 1
ATOM 489 O O . PRO A 1 64 ? 63.326 -49.418 -0.264 1.00 71.94 64 PRO A O 1
ATOM 492 N N . ASP A 1 65 ? 63.066 -51.575 0.269 1.00 76.94 65 ASP A N 1
ATOM 493 C CA . ASP A 1 65 ? 62.826 -52.139 -1.061 1.00 76.94 65 ASP A CA 1
ATOM 494 C C . ASP A 1 65 ? 61.331 -52.324 -1.387 1.00 76.94 65 ASP A C 1
ATOM 496 O O . ASP A 1 65 ? 60.978 -52.911 -2.410 1.00 76.94 65 ASP A O 1
ATOM 500 N N . SER A 1 66 ? 60.434 -51.814 -0.537 1.00 78.56 66 SER A N 1
ATOM 501 C CA . SER A 1 66 ? 58.990 -51.924 -0.745 1.00 78.56 66 SER A CA 1
ATOM 502 C C . SER A 1 66 ? 58.537 -51.279 -2.065 1.00 78.56 66 SER A C 1
ATOM 504 O O . SER A 1 66 ? 58.887 -50.127 -2.341 1.00 78.56 66 SER A O 1
ATOM 506 N N . PRO A 1 67 ? 57.659 -51.942 -2.845 1.00 76.62 67 PRO A N 1
ATOM 507 C CA . PRO A 1 67 ? 57.099 -51.377 -4.075 1.00 76.62 67 PRO A CA 1
ATOM 508 C C . PRO A 1 67 ? 56.166 -50.185 -3.813 1.00 76.62 67 PRO A C 1
ATOM 510 O O . PRO A 1 67 ? 55.717 -49.531 -4.750 1.00 76.62 67 PRO A O 1
ATOM 513 N N . LEU A 1 68 ? 55.847 -49.912 -2.545 1.00 80.94 68 LEU A N 1
ATOM 514 C CA . LEU A 1 68 ? 55.039 -48.770 -2.137 1.00 80.94 68 LEU A CA 1
ATOM 515 C C . LEU A 1 68 ? 55.832 -47.462 -2.120 1.00 80.94 68 LEU A C 1
ATOM 517 O O . LEU A 1 68 ? 55.216 -46.409 -2.000 1.00 80.94 68 LEU A O 1
ATOM 521 N N . TRP A 1 69 ? 57.163 -47.491 -2.217 1.00 80.94 69 TRP A N 1
ATOM 522 C CA . TRP A 1 69 ? 57.966 -46.272 -2.249 1.00 80.94 69 TRP A CA 1
ATOM 523 C C . TRP A 1 69 ? 57.824 -45.534 -3.580 1.00 80.94 69 TRP A C 1
ATOM 525 O O . TRP A 1 69 ? 57.859 -46.123 -4.659 1.00 80.94 69 TRP A O 1
ATOM 535 N N . ALA A 1 70 ? 57.722 -44.207 -3.514 1.00 73.81 70 ALA A N 1
ATOM 536 C CA . ALA A 1 70 ? 57.974 -43.365 -4.676 1.00 73.81 70 ALA A CA 1
ATOM 537 C C . ALA A 1 70 ? 59.451 -43.477 -5.090 1.00 73.81 70 ALA A C 1
ATOM 539 O O . ALA A 1 70 ? 60.313 -43.728 -4.249 1.00 73.81 70 ALA A O 1
ATOM 540 N N . ALA A 1 71 ? 59.761 -43.216 -6.365 1.00 63.31 71 ALA A N 1
ATOM 541 C CA . ALA A 1 71 ? 61.110 -43.358 -6.935 1.00 63.31 71 ALA A CA 1
ATOM 542 C C . ALA A 1 71 ? 62.220 -42.577 -6.187 1.00 63.31 71 ALA A C 1
ATOM 544 O O . ALA A 1 71 ? 63.397 -42.887 -6.331 1.00 63.31 71 ALA A O 1
ATOM 545 N N . GLU A 1 72 ? 61.849 -41.580 -5.377 1.00 62.06 72 GLU A N 1
ATOM 546 C CA . GLU A 1 72 ? 62.751 -40.739 -4.576 1.00 62.06 72 GLU A CA 1
ATOM 547 C C . GLU A 1 72 ? 62.904 -41.206 -3.103 1.00 62.06 72 GLU A C 1
ATOM 549 O O . GLU A 1 72 ? 63.612 -40.567 -2.327 1.00 62.06 72 GLU A O 1
ATOM 554 N N . GLY A 1 73 ? 62.238 -42.294 -2.684 1.00 59.12 73 GLY A N 1
ATOM 555 C CA . GLY A 1 73 ? 62.478 -43.009 -1.415 1.00 59.12 73 GLY A CA 1
ATOM 556 C C . GLY A 1 73 ? 62.017 -42.335 -0.113 1.00 59.12 73 GLY A C 1
ATOM 557 O O . GLY A 1 73 ? 62.268 -42.864 0.964 1.00 59.12 73 GLY A O 1
ATOM 558 N N . GLN A 1 74 ? 61.352 -41.175 -0.171 1.00 65.38 74 GLN A N 1
ATOM 559 C CA . GLN A 1 74 ? 60.925 -40.433 1.032 1.00 65.38 74 GLN A CA 1
ATOM 560 C C . GLN A 1 74 ? 59.406 -40.384 1.261 1.00 65.38 74 GLN A C 1
ATOM 562 O O . GLN A 1 74 ? 58.970 -39.884 2.295 1.00 65.38 74 GLN A O 1
ATOM 567 N N . ARG A 1 75 ? 58.580 -40.854 0.321 1.00 76.25 75 ARG A N 1
ATOM 568 C CA . ARG A 1 75 ? 57.103 -40.866 0.388 1.00 76.25 75 ARG A CA 1
ATOM 569 C C . ARG A 1 75 ? 56.568 -42.138 -0.256 1.00 76.25 75 ARG A C 1
ATOM 571 O O . ARG A 1 75 ? 57.270 -42.744 -1.065 1.00 76.25 75 ARG A O 1
ATOM 578 N N . LEU A 1 76 ? 55.332 -42.504 0.064 1.00 83.56 76 LEU A N 1
ATOM 579 C CA . LEU A 1 76 ? 54.658 -43.583 -0.645 1.00 83.56 76 LEU A CA 1
ATOM 580 C C . LEU A 1 76 ? 54.250 -43.114 -2.047 1.00 83.56 76 LEU A C 1
ATOM 582 O O . LEU A 1 76 ? 53.806 -41.980 -2.232 1.00 83.56 76 LEU A O 1
ATOM 586 N N . ALA A 1 77 ? 54.417 -43.983 -3.038 1.00 85.00 77 ALA A N 1
ATOM 587 C CA . ALA A 1 77 ? 53.832 -43.811 -4.353 1.00 85.00 77 ALA A CA 1
ATOM 588 C C . ALA A 1 77 ? 52.317 -43.937 -4.205 1.00 85.00 77 ALA A C 1
ATOM 590 O O . ALA A 1 77 ? 51.819 -44.973 -3.769 1.00 85.00 77 ALA A O 1
ATOM 591 N N . VAL A 1 78 ? 51.596 -42.875 -4.547 1.00 86.88 78 VAL A N 1
ATOM 592 C CA . VAL A 1 78 ? 50.135 -42.868 -4.584 1.00 86.88 78 VAL A CA 1
ATOM 593 C C . VAL A 1 78 ? 49.658 -42.174 -5.847 1.00 86.88 78 VAL A C 1
ATOM 595 O O . VAL A 1 78 ? 50.280 -41.212 -6.304 1.00 86.88 78 VAL A O 1
ATOM 598 N N . ASP A 1 79 ? 48.532 -42.623 -6.386 1.00 85.62 79 ASP A N 1
ATOM 599 C CA . ASP A 1 79 ? 47.771 -41.828 -7.337 1.00 85.62 79 ASP A CA 1
ATOM 600 C C . ASP A 1 79 ? 47.232 -40.578 -6.613 1.00 85.62 79 ASP A C 1
ATOM 602 O O . ASP A 1 79 ? 46.601 -40.693 -5.559 1.00 85.62 79 ASP A O 1
ATOM 606 N N . PRO A 1 80 ? 47.468 -39.364 -7.130 1.00 77.19 80 PRO A N 1
ATOM 607 C CA . PRO A 1 80 ? 47.110 -38.132 -6.429 1.00 77.19 80 PRO A CA 1
ATOM 608 C C . PRO A 1 80 ? 45.592 -37.911 -6.293 1.00 77.19 80 PRO A C 1
ATOM 610 O O . PRO A 1 80 ? 45.169 -37.033 -5.535 1.00 77.19 80 PRO A O 1
ATOM 613 N N . PHE A 1 81 ? 44.768 -38.676 -7.014 1.00 77.00 81 PHE A N 1
ATOM 614 C CA . PHE A 1 81 ? 43.314 -38.559 -7.007 1.00 77.00 81 PHE A CA 1
ATOM 615 C C . PHE A 1 81 ? 42.649 -39.666 -6.190 1.00 77.00 81 PHE A C 1
ATOM 617 O O . PHE A 1 81 ? 41.839 -39.356 -5.315 1.00 77.00 81 PHE A O 1
ATOM 624 N N . THR A 1 82 ? 42.991 -40.928 -6.449 1.00 83.56 82 THR A N 1
ATOM 625 C CA . THR A 1 82 ? 42.410 -42.088 -5.750 1.00 83.56 82 THR A CA 1
ATOM 626 C C . THR A 1 82 ? 43.150 -42.429 -4.461 1.00 83.56 82 THR A C 1
ATOM 628 O O . THR A 1 82 ? 42.636 -43.176 -3.633 1.00 83.56 82 THR A O 1
ATOM 631 N N . LEU A 1 83 ? 44.358 -41.886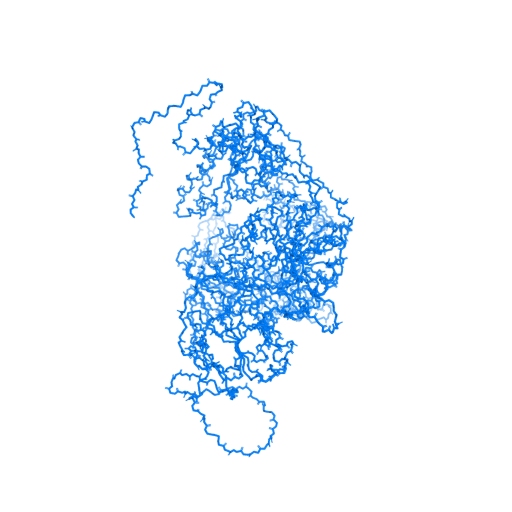 -4.269 1.00 90.12 83 LEU A N 1
ATOM 632 C CA . LEU A 1 83 ? 45.261 -42.212 -3.162 1.00 90.12 83 LEU A CA 1
ATOM 633 C C . LEU A 1 83 ? 45.664 -43.695 -3.113 1.00 90.12 83 LEU A C 1
ATOM 635 O O . LEU A 1 83 ? 46.187 -44.175 -2.106 1.00 90.12 83 LEU A O 1
ATOM 639 N N . GLN A 1 84 ? 45.435 -44.421 -4.208 1.00 90.81 84 GLN A N 1
ATOM 640 C CA . GLN A 1 84 ? 45.819 -45.815 -4.361 1.00 90.81 84 GLN A CA 1
ATOM 641 C C . GLN A 1 84 ? 47.327 -45.916 -4.564 1.00 90.81 84 GLN A C 1
ATOM 643 O O . GLN A 1 84 ? 47.912 -45.166 -5.344 1.00 90.81 84 GLN A O 1
ATOM 648 N N . THR A 1 85 ? 47.963 -46.850 -3.872 1.00 89.44 85 THR A N 1
ATOM 649 C CA . THR A 1 85 ? 49.382 -47.157 -4.073 1.00 89.44 85 THR A CA 1
ATOM 650 C C . THR A 1 85 ? 49.581 -48.094 -5.276 1.00 89.44 85 THR A C 1
ATOM 652 O O . THR A 1 85 ? 48.600 -48.606 -5.817 1.00 89.44 85 THR A O 1
ATOM 655 N N . PRO A 1 86 ? 50.823 -48.418 -5.687 1.00 86.81 86 PRO A N 1
ATOM 656 C CA . PRO A 1 86 ? 51.061 -49.454 -6.695 1.00 86.81 86 PRO A CA 1
ATOM 657 C C . PRO A 1 86 ? 50.488 -50.836 -6.347 1.00 86.81 86 PRO A C 1
ATOM 659 O O . PRO A 1 86 ? 50.323 -51.664 -7.241 1.00 86.81 86 PRO A O 1
ATOM 662 N N . LEU A 1 87 ? 50.178 -51.101 -5.071 1.00 85.50 87 LEU A N 1
ATOM 663 C CA . LEU A 1 87 ? 49.403 -52.273 -4.675 1.00 85.50 87 LEU A CA 1
ATOM 664 C C . LEU A 1 87 ? 47.902 -51.936 -4.747 1.00 85.50 87 LEU A C 1
ATOM 666 O O . LEU A 1 87 ? 47.445 -51.094 -3.970 1.00 85.50 87 LEU A O 1
ATOM 670 N N . PRO A 1 88 ? 47.109 -52.605 -5.611 1.00 82.00 88 PRO A N 1
ATOM 671 C CA . PRO A 1 88 ? 45.726 -52.204 -5.892 1.00 82.00 88 PRO A CA 1
ATOM 672 C C . PRO A 1 88 ? 44.788 -52.164 -4.676 1.00 82.00 88 PRO A C 1
ATOM 674 O O . PRO A 1 88 ? 43.805 -51.432 -4.669 1.00 82.00 88 PRO A O 1
ATOM 677 N N . TRP A 1 89 ? 45.079 -52.934 -3.631 1.00 82.31 89 TRP A N 1
ATOM 678 C CA . TRP A 1 89 ? 44.269 -53.003 -2.411 1.00 82.31 89 TRP A CA 1
ATOM 679 C C . TRP A 1 89 ? 44.813 -52.142 -1.260 1.00 82.31 89 TRP A C 1
ATOM 681 O O . TRP A 1 89 ? 44.291 -52.215 -0.149 1.00 82.31 89 TRP A O 1
ATOM 691 N N . VAL A 1 90 ? 45.865 -51.349 -1.491 1.00 87.38 90 VAL A N 1
ATOM 692 C CA . VAL A 1 90 ? 46.488 -50.490 -0.475 1.00 87.38 90 VAL A CA 1
ATOM 693 C C . VAL A 1 90 ? 46.360 -49.028 -0.891 1.00 87.38 90 VAL A C 1
ATOM 695 O O . VAL A 1 90 ? 46.729 -48.648 -2.002 1.00 87.38 90 VAL A O 1
ATOM 698 N N . PHE A 1 91 ? 45.867 -48.203 0.030 1.00 91.00 91 PHE A N 1
ATOM 699 C CA . PHE A 1 91 ? 45.641 -46.771 -0.154 1.00 91.00 91 PHE A CA 1
ATOM 700 C C . PHE A 1 91 ? 46.365 -46.003 0.947 1.00 91.00 91 PHE A C 1
ATOM 702 O O . PHE A 1 91 ? 46.414 -46.461 2.091 1.00 91.00 91 PHE A O 1
ATOM 709 N N . ALA A 1 92 ? 46.922 -44.841 0.619 1.00 86.94 92 ALA A N 1
ATOM 710 C CA . ALA A 1 92 ? 47.677 -44.037 1.571 1.00 86.94 92 ALA A CA 1
ATOM 711 C C . ALA A 1 92 ? 47.335 -42.549 1.458 1.00 86.94 92 ALA A C 1
ATOM 713 O O . ALA A 1 92 ? 47.285 -41.979 0.374 1.00 86.94 92 ALA A O 1
ATOM 714 N N . GLY A 1 93 ? 47.139 -41.908 2.608 1.00 85.12 93 GLY A N 1
ATOM 715 C CA . GLY A 1 93 ? 46.893 -40.473 2.732 1.00 85.12 93 GLY A CA 1
ATOM 716 C C . GLY A 1 93 ? 47.709 -39.863 3.870 1.00 85.12 93 GLY A C 1
ATOM 717 O O . GLY A 1 93 ? 48.484 -40.544 4.543 1.00 85.12 93 GLY A O 1
ATOM 718 N N . GLY A 1 94 ? 47.532 -38.567 4.086 1.00 81.00 94 GLY A N 1
ATOM 719 C CA . GLY A 1 94 ? 48.281 -37.783 5.058 1.00 81.00 94 GLY A CA 1
ATOM 720 C C . GLY A 1 94 ? 49.748 -37.592 4.669 1.00 81.00 94 GLY A C 1
ATOM 721 O O . GLY A 1 94 ? 50.145 -37.638 3.501 1.00 81.00 94 GLY A O 1
ATOM 722 N N . ASP A 1 95 ? 50.584 -37.393 5.683 1.00 78.00 95 ASP A N 1
ATOM 723 C CA . ASP A 1 95 ? 51.976 -36.984 5.496 1.00 78.00 95 ASP A CA 1
ATOM 724 C C . ASP A 1 95 ? 52.846 -38.038 4.788 1.00 78.00 95 ASP A C 1
ATOM 726 O O . ASP A 1 95 ? 53.878 -37.687 4.211 1.00 78.00 95 ASP A O 1
ATOM 730 N N . LEU A 1 96 ? 52.431 -39.312 4.784 1.00 77.69 96 LEU A N 1
ATOM 731 C CA . LEU A 1 96 ? 53.091 -40.394 4.041 1.00 77.69 96 LEU A CA 1
ATOM 732 C C . LEU A 1 96 ? 52.873 -40.299 2.522 1.00 77.69 96 LEU A C 1
ATOM 734 O O . LEU A 1 96 ? 53.734 -40.747 1.765 1.00 77.69 96 LEU A O 1
ATOM 738 N N . ALA A 1 97 ? 51.765 -39.692 2.087 1.00 79.19 97 ALA A N 1
ATOM 739 C CA . ALA A 1 97 ? 51.406 -39.514 0.683 1.00 79.19 97 ALA A CA 1
ATOM 740 C C . ALA A 1 97 ? 51.963 -38.199 0.115 1.00 79.19 97 ALA A C 1
ATOM 742 O O . ALA A 1 97 ? 52.683 -38.193 -0.882 1.00 79.19 97 ALA A O 1
ATOM 743 N N . THR A 1 98 ? 51.678 -37.066 0.766 1.00 72.75 98 THR A N 1
ATOM 744 C CA . THR A 1 98 ? 52.021 -35.735 0.223 1.00 72.75 98 THR A CA 1
ATOM 745 C C . THR A 1 98 ? 53.160 -35.031 0.954 1.00 72.75 98 THR A C 1
ATOM 747 O O . THR A 1 98 ? 53.793 -34.147 0.377 1.00 72.75 98 THR A O 1
ATOM 750 N N . GLY A 1 99 ? 53.491 -35.460 2.172 1.00 71.00 99 GLY A N 1
ATOM 751 C CA . GLY A 1 99 ? 54.326 -34.715 3.117 1.00 71.00 99 GLY A CA 1
ATOM 752 C C . GLY A 1 99 ? 53.507 -33.847 4.079 1.00 71.00 99 GLY A C 1
ATOM 753 O O . GLY A 1 99 ? 52.285 -33.823 3.943 1.00 71.00 99 GLY A O 1
ATOM 754 N N . PRO A 1 100 ? 54.156 -33.168 5.050 1.00 66.12 100 PRO A N 1
ATOM 755 C CA . PRO A 1 100 ? 53.462 -32.393 6.077 1.00 66.12 100 PRO A CA 1
ATOM 756 C C . PRO A 1 100 ? 52.604 -31.298 5.444 1.00 66.12 100 PRO A C 1
ATOM 758 O O . PRO A 1 100 ? 53.110 -30.419 4.744 1.00 66.12 100 PRO A O 1
ATOM 761 N N . THR A 1 101 ? 51.299 -31.364 5.692 1.00 65.75 101 THR A N 1
ATOM 762 C CA . THR A 1 101 ? 50.306 -30.385 5.222 1.00 65.75 101 THR A CA 1
ATOM 763 C C . THR A 1 101 ? 49.404 -29.942 6.379 1.00 65.75 101 THR A C 1
ATOM 765 O O . THR A 1 101 ? 49.679 -30.230 7.543 1.00 65.75 101 THR A O 1
ATOM 768 N N . SER A 1 102 ? 48.339 -29.183 6.097 1.00 65.94 102 SER A N 1
ATOM 769 C CA . SER A 1 102 ? 47.364 -28.841 7.136 1.00 65.94 102 SER A CA 1
ATOM 770 C C . SER A 1 102 ? 46.599 -30.086 7.599 1.00 65.94 102 SER A C 1
ATOM 772 O O . SER A 1 102 ? 46.312 -30.979 6.802 1.00 65.94 102 SER A O 1
ATOM 774 N N . VAL A 1 103 ? 46.180 -30.115 8.868 1.00 67.25 103 VAL A N 1
ATOM 775 C CA . VAL A 1 103 ? 45.354 -31.217 9.400 1.00 67.25 103 VAL A CA 1
ATOM 776 C C . VAL A 1 103 ? 44.060 -31.408 8.596 1.00 67.25 103 VAL A C 1
ATOM 778 O O . VAL A 1 103 ? 43.582 -32.526 8.443 1.00 67.25 103 VAL A O 1
ATOM 781 N N . VAL A 1 104 ? 43.521 -30.322 8.031 1.00 66.00 104 VAL A N 1
ATOM 782 C CA . VAL A 1 104 ? 42.322 -30.339 7.181 1.00 66.00 104 VAL A CA 1
ATOM 783 C C . VAL A 1 104 ? 42.579 -31.125 5.897 1.00 66.00 104 VAL A C 1
ATOM 785 O O . VAL A 1 104 ? 41.740 -31.925 5.492 1.00 66.00 104 VAL A O 1
ATOM 788 N N . GLU A 1 105 ? 43.754 -30.950 5.293 1.00 69.56 105 GLU A N 1
ATOM 789 C CA . GLU A 1 105 ? 44.131 -31.652 4.066 1.00 69.56 105 GLU A CA 1
ATOM 790 C C . GLU A 1 105 ? 44.381 -33.142 4.333 1.00 69.56 105 GLU A C 1
ATOM 792 O O . GLU A 1 105 ? 43.905 -33.989 3.578 1.00 69.56 105 GLU A O 1
ATOM 797 N N . ALA A 1 106 ? 45.032 -33.478 5.451 1.00 74.81 106 ALA A N 1
ATOM 798 C CA . ALA A 1 106 ? 45.221 -34.866 5.873 1.00 74.81 106 ALA A CA 1
ATOM 799 C C . ALA A 1 106 ? 43.877 -35.578 6.130 1.00 74.81 106 ALA A C 1
ATOM 801 O O . ALA A 1 106 ? 43.669 -36.701 5.669 1.00 74.81 106 ALA A O 1
ATOM 802 N N . VAL A 1 107 ? 42.923 -34.905 6.789 1.00 73.12 107 VAL A N 1
ATOM 803 C CA . VAL A 1 107 ? 41.557 -35.422 6.990 1.00 73.12 107 VAL A CA 1
ATOM 804 C C . VAL A 1 107 ? 40.833 -35.589 5.650 1.00 73.12 107 VAL A C 1
ATOM 806 O O . VAL A 1 107 ? 40.242 -36.639 5.398 1.00 73.12 107 VAL A O 1
ATOM 809 N N . ALA A 1 108 ? 40.927 -34.610 4.747 1.00 76.12 108 ALA A N 1
ATOM 810 C CA . ALA A 1 108 ? 40.337 -34.695 3.411 1.00 76.12 108 ALA A CA 1
ATOM 811 C C . ALA A 1 108 ? 40.922 -35.853 2.579 1.00 76.12 108 ALA A C 1
ATOM 813 O O . ALA A 1 108 ? 40.202 -36.500 1.817 1.00 76.12 108 ALA A O 1
ATOM 814 N N . GLN A 1 109 ? 42.217 -36.142 2.721 1.00 84.00 109 GLN A N 1
ATOM 815 C CA . GLN A 1 109 ? 42.848 -37.319 2.121 1.00 84.00 109 GLN A CA 1
ATOM 816 C C . GLN A 1 109 ? 42.319 -38.620 2.737 1.00 84.00 109 GLN A C 1
ATOM 818 O O . GLN A 1 109 ? 42.006 -39.546 1.997 1.00 84.00 109 GLN A O 1
ATOM 823 N N . GLY A 1 110 ? 42.114 -38.675 4.056 1.00 82.56 110 GLY A N 1
ATOM 824 C CA . GLY A 1 110 ? 41.473 -39.819 4.713 1.00 82.56 110 GLY A CA 1
ATOM 825 C C . GLY A 1 110 ? 40.077 -40.121 4.155 1.00 82.56 110 GLY A C 1
ATOM 826 O O . GLY A 1 110 ? 39.782 -41.263 3.808 1.00 82.56 110 GLY A O 1
ATOM 827 N N . HIS A 1 111 ? 39.243 -39.091 3.972 1.00 77.50 111 HIS A N 1
ATOM 828 C CA . HIS A 1 111 ? 37.925 -39.245 3.345 1.00 77.50 111 HIS A CA 1
ATOM 829 C C . HIS A 1 111 ? 38.014 -39.728 1.888 1.00 77.50 111 HIS A C 1
ATOM 831 O O . HIS A 1 111 ? 37.254 -40.609 1.491 1.00 77.50 111 HIS A O 1
ATOM 837 N N . ARG A 1 112 ? 38.954 -39.190 1.098 1.00 80.44 112 ARG A N 1
ATOM 838 C CA . ARG A 1 112 ? 39.195 -39.627 -0.290 1.00 80.44 112 ARG A CA 1
ATOM 839 C C . ARG A 1 112 ? 39.645 -41.084 -0.379 1.00 80.44 112 ARG A C 1
ATOM 841 O O . ARG A 1 112 ? 39.144 -41.821 -1.226 1.00 80.44 112 ARG A O 1
ATOM 848 N N . ALA A 1 113 ? 40.561 -41.499 0.494 1.00 85.88 113 ALA A N 1
ATOM 849 C CA . ALA A 1 113 ? 41.037 -42.874 0.548 1.00 85.88 113 ALA A CA 1
ATOM 850 C C . ALA A 1 113 ? 39.902 -43.830 0.946 1.00 85.88 113 ALA A C 1
ATOM 852 O O . ALA A 1 113 ? 39.729 -44.857 0.302 1.00 85.88 113 ALA A O 1
ATOM 853 N N . ALA A 1 114 ? 39.076 -43.469 1.936 1.00 84.44 114 ALA A N 1
ATOM 854 C CA . ALA A 1 114 ? 37.935 -44.283 2.365 1.00 84.44 114 ALA A CA 1
ATOM 855 C C . ALA A 1 114 ? 36.897 -44.494 1.248 1.00 84.44 114 ALA A C 1
ATOM 857 O O . ALA A 1 114 ? 36.437 -45.616 1.040 1.00 84.44 114 ALA A O 1
ATOM 858 N N . GLU A 1 115 ? 36.561 -43.443 0.499 1.00 81.06 115 GLU A N 1
ATOM 859 C CA . GLU A 1 115 ? 35.659 -43.549 -0.655 1.00 81.06 115 GLU A CA 1
ATOM 860 C C . GLU A 1 115 ? 36.274 -44.396 -1.779 1.00 81.06 115 GLU A C 1
ATOM 862 O O . GLU A 1 115 ? 35.592 -45.233 -2.370 1.00 81.06 115 GLU A O 1
ATOM 867 N N . SER A 1 116 ? 37.570 -44.222 -2.055 1.00 87.12 116 SER A N 1
ATOM 868 C CA . SER A 1 116 ? 38.271 -45.011 -3.077 1.00 87.12 116 SER A CA 1
ATOM 869 C C . SER A 1 116 ? 38.319 -46.493 -2.699 1.00 87.12 116 SER A C 1
ATOM 871 O O . SER A 1 116 ? 38.050 -47.341 -3.545 1.00 87.12 116 SER A O 1
ATOM 873 N N . ILE A 1 117 ? 38.541 -46.811 -1.417 1.00 87.31 117 ILE A N 1
ATOM 874 C CA . ILE A 1 117 ? 38.431 -48.173 -0.876 1.00 87.31 117 ILE A CA 1
ATOM 875 C C . ILE A 1 117 ? 37.009 -48.711 -1.061 1.00 87.31 117 ILE A C 1
ATOM 877 O O . ILE A 1 117 ? 36.843 -49.834 -1.527 1.00 87.31 117 ILE A O 1
ATOM 881 N N . HIS A 1 118 ? 35.978 -47.931 -0.717 1.00 83.88 118 HIS A N 1
ATOM 882 C CA . HIS A 1 118 ? 34.587 -48.360 -0.867 1.00 83.88 118 HIS A CA 1
ATOM 883 C C . HIS A 1 118 ? 34.264 -48.720 -2.321 1.00 83.88 118 HIS A C 1
ATOM 885 O O . HIS A 1 118 ? 33.796 -49.826 -2.586 1.00 83.88 118 HIS A O 1
ATOM 891 N N . ARG A 1 119 ? 34.595 -47.833 -3.264 1.00 83.56 119 ARG A N 1
ATOM 892 C CA . ARG A 1 119 ? 34.395 -48.052 -4.704 1.00 83.56 119 ARG A CA 1
ATOM 893 C C . ARG A 1 119 ? 35.182 -49.247 -5.219 1.00 83.56 119 ARG A C 1
ATOM 895 O O . ARG A 1 119 ? 34.616 -50.085 -5.913 1.00 83.56 119 ARG A O 1
ATOM 902 N N . TYR A 1 120 ? 36.445 -49.376 -4.811 1.00 87.25 120 TYR A N 1
ATOM 903 C CA . TYR A 1 120 ? 37.278 -50.532 -5.136 1.00 87.25 120 TYR A CA 1
ATOM 904 C C . TYR A 1 120 ? 36.630 -51.849 -4.680 1.00 87.25 120 TYR A C 1
ATOM 906 O O . TYR A 1 120 ? 36.565 -52.802 -5.452 1.00 87.25 120 TYR A O 1
ATOM 914 N N . LEU A 1 121 ? 36.082 -51.892 -3.459 1.00 85.75 121 LEU A N 1
ATOM 915 C CA . LEU A 1 121 ? 35.385 -53.069 -2.925 1.00 85.75 121 LEU A CA 1
ATOM 916 C C . LEU A 1 121 ? 34.061 -53.371 -3.645 1.00 85.75 121 LEU A C 1
ATOM 918 O O . LEU A 1 121 ? 33.655 -54.530 -3.683 1.00 85.75 121 LEU A O 1
ATOM 922 N N . GLN A 1 122 ? 33.394 -52.360 -4.206 1.00 85.38 122 GLN A N 1
ATOM 923 C CA . GLN A 1 122 ? 32.178 -52.528 -5.013 1.00 85.38 122 GLN A CA 1
ATOM 924 C C . GLN A 1 122 ? 32.467 -52.800 -6.504 1.00 85.38 122 GLN A C 1
ATOM 926 O O . GLN A 1 122 ? 31.536 -53.035 -7.271 1.00 85.38 122 GLN A O 1
ATOM 931 N N . GLY A 1 123 ? 33.736 -52.782 -6.933 1.00 85.31 123 GLY A N 1
ATOM 932 C CA . GLY A 1 123 ? 34.115 -52.903 -8.347 1.00 85.31 123 GLY A CA 1
ATOM 933 C C . GLY A 1 123 ? 33.754 -51.676 -9.195 1.00 85.31 123 GLY A C 1
ATOM 934 O O . GLY A 1 123 ? 33.659 -51.776 -10.417 1.00 85.31 123 GLY A O 1
ATOM 935 N N . GLU A 1 124 ? 33.528 -50.528 -8.558 1.00 83.44 124 GLU A N 1
ATOM 936 C CA . GLU A 1 124 ? 33.185 -49.266 -9.210 1.00 83.44 124 GLU A CA 1
ATOM 937 C C . GLU A 1 124 ? 34.433 -48.485 -9.653 1.00 83.44 124 GLU A C 1
ATOM 939 O O . GLU A 1 124 ? 35.517 -48.623 -9.082 1.00 83.44 124 GLU A O 1
ATOM 944 N N . ASP A 1 125 ? 34.271 -47.596 -10.640 1.00 82.56 125 ASP A N 1
ATOM 945 C CA . ASP A 1 125 ? 35.334 -46.672 -11.042 1.00 82.56 125 ASP A CA 1
ATOM 946 C C . ASP A 1 125 ? 35.648 -45.674 -9.912 1.00 82.56 125 ASP A C 1
ATOM 948 O O . ASP A 1 125 ? 34.826 -44.832 -9.529 1.00 82.56 125 ASP A O 1
ATOM 952 N N . MET A 1 126 ? 36.871 -45.753 -9.387 1.00 81.50 126 MET A N 1
ATOM 953 C CA . MET A 1 126 ? 37.365 -44.873 -8.328 1.00 81.50 126 MET A CA 1
ATOM 954 C C . MET A 1 126 ? 37.552 -43.423 -8.808 1.00 81.50 126 MET A C 1
ATOM 956 O O . MET A 1 126 ? 37.416 -42.494 -8.010 1.00 81.50 126 MET A O 1
ATOM 960 N N . ALA A 1 127 ? 37.819 -43.193 -10.100 1.00 69.88 127 ALA A N 1
ATOM 961 C CA . ALA A 1 127 ? 38.029 -41.853 -10.652 1.00 69.88 127 ALA A CA 1
ATOM 962 C C . ALA A 1 127 ? 36.717 -41.058 -10.815 1.00 69.88 127 ALA A C 1
ATOM 964 O O . ALA A 1 127 ? 36.731 -39.820 -10.805 1.00 69.88 127 ALA A O 1
ATOM 965 N N . ALA A 1 128 ? 35.571 -41.746 -10.886 1.00 67.81 128 ALA A N 1
ATOM 966 C CA . ALA A 1 128 ? 34.244 -41.140 -11.023 1.00 67.81 128 ALA A CA 1
ATOM 967 C C . ALA A 1 128 ? 33.855 -40.230 -9.838 1.00 67.81 128 ALA A C 1
ATOM 969 O O . ALA A 1 128 ? 33.064 -39.295 -9.999 1.00 67.81 128 ALA A O 1
ATOM 970 N N . TYR A 1 129 ? 34.467 -40.419 -8.661 1.00 62.69 129 TYR A N 1
ATOM 971 C CA . TYR A 1 129 ? 34.281 -39.545 -7.496 1.00 62.69 129 TYR A CA 1
ATOM 972 C C . TYR A 1 129 ? 34.593 -38.063 -7.795 1.00 62.69 129 TYR A C 1
ATOM 974 O O . TYR A 1 129 ? 34.006 -37.165 -7.188 1.00 62.69 129 TYR A O 1
ATOM 982 N N . ARG A 1 130 ? 35.449 -37.777 -8.789 1.00 61.06 130 ARG A N 1
ATOM 983 C CA . ARG A 1 130 ? 35.794 -36.412 -9.219 1.00 61.06 130 ARG A CA 1
ATOM 984 C C . ARG A 1 130 ? 34.598 -35.638 -9.786 1.00 61.06 130 ARG A C 1
ATOM 986 O O . ARG A 1 130 ? 34.474 -34.443 -9.523 1.00 61.06 130 ARG A O 1
ATOM 993 N N . VAL A 1 131 ? 33.718 -36.312 -10.531 1.00 57.53 131 VAL A N 1
ATOM 994 C CA . VAL A 1 131 ? 32.484 -35.717 -11.077 1.00 57.53 131 VAL A CA 1
ATOM 995 C C . VAL A 1 131 ? 31.506 -35.439 -9.935 1.00 57.53 131 VAL A C 1
ATOM 997 O O . VAL A 1 131 ? 30.998 -34.328 -9.807 1.00 57.53 131 VAL A O 1
ATOM 1000 N N . CYS A 1 132 ? 31.374 -36.399 -9.017 1.00 56.44 132 CYS A N 1
ATOM 1001 C CA . CYS A 1 132 ? 30.488 -36.298 -7.862 1.00 56.44 132 CYS A CA 1
ATOM 1002 C C . CYS A 1 132 ? 30.906 -35.180 -6.883 1.00 56.44 132 CYS A C 1
ATOM 1004 O O . CYS A 1 132 ? 30.042 -34.514 -6.326 1.00 56.44 132 CYS A O 1
ATOM 1006 N N . LEU A 1 133 ? 32.208 -34.913 -6.692 1.00 54.62 133 LEU A N 1
ATOM 1007 C CA . LEU A 1 133 ? 32.696 -33.772 -5.896 1.00 54.62 133 LEU A CA 1
ATOM 1008 C C . LEU A 1 133 ? 32.444 -32.418 -6.570 1.00 54.62 133 LEU A C 1
ATOM 1010 O O . LEU A 1 133 ? 32.103 -31.462 -5.881 1.00 54.62 133 LEU A O 1
ATOM 1014 N N . ALA A 1 134 ? 32.607 -32.316 -7.892 1.00 53.47 134 ALA A N 1
ATOM 1015 C CA . ALA A 1 134 ? 32.339 -31.079 -8.627 1.00 53.47 134 ALA A CA 1
ATOM 1016 C C . ALA A 1 134 ? 30.836 -30.740 -8.658 1.00 53.47 134 ALA A C 1
ATOM 1018 O O . ALA A 1 134 ? 30.466 -29.567 -8.590 1.00 53.47 134 ALA A O 1
ATOM 1019 N N . GLU A 1 135 ? 29.976 -31.760 -8.706 1.00 52.16 135 GLU A N 1
ATOM 1020 C CA . GLU A 1 135 ? 28.520 -31.628 -8.592 1.00 52.16 135 GLU A CA 1
ATOM 1021 C C . GLU A 1 135 ? 28.088 -31.339 -7.144 1.00 52.16 135 GLU A C 1
ATOM 1023 O O . GLU A 1 135 ? 27.383 -30.360 -6.903 1.00 52.16 135 GLU A O 1
ATOM 1028 N N . LYS A 1 136 ? 28.606 -32.078 -6.151 1.00 49.53 136 LYS A N 1
ATOM 1029 C CA . LYS A 1 136 ? 28.336 -31.832 -4.720 1.00 49.53 136 LYS A CA 1
ATOM 1030 C C . LYS A 1 136 ? 28.922 -30.522 -4.197 1.00 49.53 136 LYS A C 1
ATOM 1032 O O . LYS A 1 136 ? 28.402 -29.990 -3.232 1.00 49.53 136 LYS A O 1
ATOM 1037 N N . ALA A 1 137 ? 29.972 -29.965 -4.801 1.00 51.91 137 ALA A N 1
ATOM 1038 C CA . ALA A 1 137 ? 30.472 -28.635 -4.438 1.00 51.91 137 ALA A CA 1
ATOM 1039 C C . ALA A 1 137 ? 29.514 -27.507 -4.870 1.00 51.91 137 ALA A C 1
ATOM 1041 O O . ALA A 1 137 ? 29.582 -26.405 -4.324 1.00 51.91 137 ALA A O 1
ATOM 1042 N N . ARG A 1 138 ? 28.622 -27.770 -5.839 1.00 48.16 138 ARG A N 1
ATOM 1043 C CA . ARG A 1 138 ? 27.570 -26.833 -6.273 1.00 48.16 138 ARG A CA 1
ATOM 1044 C C . ARG A 1 138 ? 26.306 -26.939 -5.422 1.00 48.16 138 ARG A C 1
ATOM 1046 O O . ARG A 1 138 ? 25.560 -25.967 -5.327 1.00 48.16 138 ARG A O 1
ATOM 1053 N N . GLU A 1 139 ? 26.088 -28.071 -4.765 1.00 44.25 139 GLU A N 1
ATOM 1054 C CA . GLU A 1 139 ? 24.982 -28.275 -3.838 1.00 44.25 139 GLU A CA 1
ATOM 1055 C C . GLU A 1 139 ? 25.448 -28.051 -2.397 1.00 44.25 139 GLU A C 1
ATOM 1057 O O . GLU A 1 139 ? 26.320 -28.745 -1.883 1.00 44.25 139 GLU A O 1
ATOM 1062 N N . LYS A 1 140 ? 24.836 -27.104 -1.676 1.00 42.00 140 LYS A N 1
ATOM 1063 C CA . LYS A 1 140 ? 24.937 -27.148 -0.211 1.00 42.00 140 LYS A CA 1
ATOM 1064 C C . LYS A 1 140 ? 24.371 -28.503 0.228 1.00 42.00 140 LYS A C 1
ATOM 1066 O O . LYS A 1 140 ? 23.206 -28.753 -0.090 1.00 42.00 140 LYS A O 1
ATOM 1071 N N . PRO A 1 141 ? 25.122 -29.355 0.954 1.00 45.16 141 PRO A N 1
ATOM 1072 C CA . PRO A 1 141 ? 24.547 -30.584 1.471 1.00 45.16 141 PRO A CA 1
ATOM 1073 C C . PRO A 1 141 ? 23.312 -30.210 2.302 1.00 45.16 141 PRO A C 1
ATOM 1075 O O . PRO A 1 141 ? 23.389 -29.268 3.106 1.00 45.16 141 PRO A O 1
ATOM 1078 N N . PRO A 1 142 ? 22.163 -30.877 2.092 1.00 47.78 142 PRO A N 1
ATOM 1079 C CA . PRO A 1 142 ? 20.991 -30.630 2.910 1.00 47.78 142 PRO A CA 1
ATOM 1080 C C . PRO A 1 142 ? 21.385 -30.833 4.372 1.00 47.78 142 PRO A C 1
ATOM 1082 O O . PRO A 1 142 ? 22.106 -31.771 4.717 1.00 47.78 142 PRO A O 1
ATOM 1085 N N . SER A 1 143 ? 20.953 -29.914 5.234 1.00 48.69 143 SER A N 1
ATOM 1086 C CA . SER A 1 143 ? 21.176 -30.044 6.671 1.00 48.69 143 SER A CA 1
ATOM 1087 C C . SER A 1 143 ? 20.660 -31.404 7.126 1.00 48.69 143 SER A C 1
ATOM 1089 O O . SER A 1 143 ? 19.528 -31.754 6.783 1.00 48.69 143 SER A O 1
ATOM 1091 N N . ALA A 1 144 ? 21.457 -32.142 7.904 1.00 46.38 144 ALA A N 1
ATOM 1092 C CA . ALA A 1 144 ? 20.993 -33.383 8.508 1.00 46.38 144 ALA A CA 1
ATOM 1093 C C . ALA A 1 144 ? 19.655 -33.118 9.228 1.00 46.38 144 ALA A C 1
ATOM 1095 O O . ALA A 1 144 ? 19.570 -32.143 9.990 1.00 46.38 144 ALA A O 1
ATOM 1096 N N . PRO A 1 145 ? 18.602 -33.914 8.963 1.00 49.25 145 PRO A N 1
ATOM 1097 C CA . PRO A 1 145 ? 17.325 -33.730 9.629 1.00 49.25 145 PRO A CA 1
ATOM 1098 C C . PRO A 1 145 ? 17.532 -33.840 11.140 1.00 49.25 145 PRO A C 1
ATOM 1100 O O . PRO A 1 145 ? 18.333 -34.651 11.621 1.00 49.25 145 PRO A O 1
ATOM 1103 N N . ARG A 1 146 ? 16.827 -32.995 11.902 1.00 49.12 146 ARG A N 1
ATOM 1104 C CA . ARG A 1 146 ? 16.734 -33.208 13.349 1.00 49.12 146 ARG A CA 1
ATOM 1105 C C . ARG A 1 146 ? 16.173 -34.615 13.561 1.00 49.12 146 ARG A C 1
ATOM 1107 O O . ARG A 1 146 ? 15.222 -34.965 12.872 1.00 49.12 146 ARG A O 1
ATOM 1114 N N . PRO A 1 147 ? 16.735 -35.415 14.475 1.00 51.28 147 PRO A N 1
ATOM 1115 C CA . PRO A 1 147 ? 16.133 -36.694 14.803 1.00 51.28 147 PRO A CA 1
ATOM 1116 C C . PRO A 1 147 ? 14.704 -36.482 15.321 1.00 51.28 147 PRO A C 1
ATOM 1118 O O . PRO A 1 147 ? 14.475 -35.629 16.177 1.00 51.28 147 PRO A O 1
ATOM 1121 N N . ASP A 1 148 ? 13.763 -37.300 14.850 1.00 50.81 148 ASP A N 1
ATOM 1122 C CA . ASP A 1 148 ? 12.336 -37.252 15.222 1.00 50.81 148 ASP A CA 1
ATOM 1123 C C . ASP A 1 148 ? 12.067 -37.750 16.658 1.00 50.81 148 ASP A C 1
ATOM 1125 O O . ASP A 1 148 ? 10.930 -38.017 17.046 1.00 50.81 148 ASP A O 1
ATOM 1129 N N . ARG A 1 149 ? 13.127 -37.981 17.445 1.00 54.12 149 ARG A N 1
ATOM 1130 C CA . ARG A 1 149 ? 13.082 -38.644 18.752 1.00 54.12 149 ARG A CA 1
ATOM 1131 C C . ARG A 1 149 ? 14.054 -37.978 19.719 1.00 54.12 149 ARG A C 1
ATOM 1133 O O . ARG A 1 149 ? 15.168 -37.612 19.347 1.00 54.12 149 ARG A O 1
ATOM 1140 N N . TRP A 1 150 ? 13.629 -37.854 20.973 1.00 51.81 150 TRP A N 1
ATOM 1141 C CA . TRP A 1 150 ? 14.443 -37.324 22.064 1.00 51.81 150 TRP A CA 1
ATOM 1142 C C . TRP A 1 150 ? 15.472 -38.355 22.549 1.00 51.81 150 TRP A C 1
ATOM 1144 O O . TRP A 1 150 ? 15.141 -39.527 22.731 1.00 51.81 150 TRP A O 1
ATOM 1154 N N . PHE A 1 151 ? 16.699 -37.900 22.814 1.00 58.59 151 PHE A N 1
ATOM 1155 C CA . PHE A 1 151 ? 17.742 -38.686 23.473 1.00 58.59 151 PHE A CA 1
ATOM 1156 C C . PHE A 1 151 ? 18.113 -38.025 24.811 1.00 58.59 151 PHE A C 1
ATOM 1158 O O . PHE A 1 151 ? 18.295 -36.803 24.847 1.00 58.59 151 PHE A O 1
ATOM 1165 N N . PRO A 1 152 ? 18.243 -38.790 25.910 1.00 56.41 152 PRO A N 1
ATOM 1166 C CA . PRO A 1 152 ? 18.661 -38.240 27.194 1.00 56.41 152 PRO A CA 1
ATOM 1167 C C . PRO A 1 152 ? 20.080 -37.664 27.110 1.00 56.41 152 PRO A C 1
ATOM 1169 O O . PRO A 1 152 ? 20.959 -38.234 26.464 1.00 56.41 152 PRO A O 1
ATOM 1172 N N . HIS A 1 153 ? 20.312 -36.534 27.785 1.00 56.47 153 HIS A N 1
ATOM 1173 C CA . HIS A 1 153 ? 21.650 -35.958 27.902 1.00 56.47 153 HIS A CA 1
ATOM 1174 C C . HIS A 1 153 ? 22.524 -36.874 28.766 1.00 56.47 153 HIS A C 1
ATOM 1176 O O . HIS A 1 153 ? 22.240 -37.072 29.946 1.00 56.47 153 HIS A O 1
ATOM 1182 N N . VAL A 1 154 ? 23.582 -37.427 28.174 1.00 64.25 154 VAL A N 1
ATOM 1183 C CA . VAL A 1 154 ? 24.575 -38.252 28.872 1.00 64.25 154 VAL A CA 1
ATOM 1184 C C . VAL A 1 154 ? 25.855 -37.435 29.017 1.00 64.25 154 VAL A C 1
ATOM 1186 O O . VAL A 1 154 ? 26.360 -36.900 28.026 1.00 64.25 154 VAL A O 1
ATOM 1189 N N . GLU A 1 155 ? 26.365 -37.317 30.245 1.00 62.66 155 GLU A N 1
ATOM 1190 C CA . GLU A 1 155 ? 27.598 -36.577 30.517 1.00 62.66 155 GLU A CA 1
ATOM 1191 C C . GLU A 1 155 ? 28.783 -37.215 29.779 1.00 62.66 155 GLU A C 1
ATOM 1193 O O . GLU A 1 155 ? 28.895 -38.440 29.680 1.00 62.66 155 GLU A O 1
ATOM 1198 N N . ARG A 1 156 ? 29.667 -36.374 29.232 1.00 66.81 156 ARG A N 1
ATOM 1199 C CA . ARG A 1 156 ? 30.858 -36.842 28.519 1.00 66.81 156 ARG A CA 1
ATOM 1200 C C . ARG A 1 156 ? 31.768 -37.599 29.480 1.00 66.81 156 ARG A C 1
ATOM 1202 O O . ARG A 1 156 ? 32.187 -37.038 30.494 1.00 66.81 156 ARG A O 1
ATOM 1209 N N . VAL A 1 157 ? 32.153 -38.819 29.111 1.00 77.56 157 VAL A N 1
ATOM 1210 C CA . VAL A 1 157 ? 33.154 -39.569 29.876 1.00 77.56 157 VAL A CA 1
ATOM 1211 C C . VAL A 1 157 ? 34.494 -38.847 29.749 1.00 77.56 157 VAL A C 1
ATOM 1213 O O . VAL A 1 157 ? 34.985 -38.599 28.644 1.00 77.56 157 VAL A O 1
ATOM 1216 N N . ARG A 1 158 ? 35.064 -38.435 30.884 1.00 69.25 158 ARG A N 1
ATOM 1217 C CA . ARG A 1 158 ? 36.380 -37.794 30.915 1.00 69.25 158 ARG A CA 1
ATOM 1218 C C . ARG A 1 158 ? 37.453 -38.883 30.936 1.00 69.25 158 ARG A C 1
ATOM 1220 O O . ARG A 1 158 ? 37.352 -39.759 31.789 1.00 69.25 158 ARG A O 1
ATOM 1227 N N . PRO A 1 159 ? 38.479 -38.810 30.072 1.00 71.19 159 PRO A N 1
ATOM 1228 C CA . PRO A 1 159 ? 39.628 -39.703 30.172 1.00 71.19 159 PRO A CA 1
ATOM 1229 C C . PRO A 1 159 ? 40.270 -39.597 31.559 1.00 71.19 159 PRO A C 1
ATOM 1231 O O . PRO A 1 159 ? 40.310 -38.501 32.141 1.00 71.19 159 PRO A O 1
ATOM 1234 N N . SER A 1 160 ? 40.770 -40.716 32.083 1.00 72.50 160 SER A N 1
ATOM 1235 C CA . SER A 1 160 ? 41.566 -40.722 33.308 1.00 72.50 160 SER A CA 1
ATOM 1236 C C . SER A 1 160 ? 42.799 -39.840 33.126 1.00 72.50 160 SER A C 1
ATOM 1238 O O . SER A 1 160 ? 43.423 -39.829 32.071 1.00 72.50 160 SER A O 1
ATOM 1240 N N . ARG A 1 161 ? 43.140 -39.060 34.154 1.00 71.44 161 ARG A N 1
ATOM 1241 C CA . ARG A 1 161 ? 44.338 -38.214 34.148 1.00 71.44 161 ARG A CA 1
ATOM 1242 C C . ARG A 1 161 ? 45.335 -38.752 35.150 1.00 71.44 161 ARG A C 1
ATOM 1244 O O . ARG A 1 161 ? 44.969 -38.987 36.303 1.00 71.44 161 ARG A O 1
ATOM 1251 N N . LEU A 1 162 ? 46.594 -38.853 34.744 1.00 75.62 162 LEU A N 1
ATOM 1252 C CA . LEU A 1 162 ? 47.671 -39.196 35.663 1.00 75.62 162 LEU A CA 1
ATOM 1253 C C . LEU A 1 162 ? 47.896 -38.061 36.681 1.00 75.62 162 LEU A C 1
ATOM 1255 O O . LEU A 1 162 ? 47.679 -36.884 36.366 1.00 75.62 162 LEU A O 1
ATOM 1259 N N . PRO A 1 163 ? 48.342 -38.354 37.912 1.00 78.31 163 PRO A N 1
ATOM 1260 C CA . PRO A 1 163 ? 48.864 -37.341 38.824 1.00 78.31 163 PRO A CA 1
ATOM 1261 C C . PRO A 1 163 ? 50.007 -36.553 38.174 1.00 78.31 163 PRO A C 1
ATOM 1263 O O . PRO A 1 163 ? 50.822 -37.131 37.465 1.00 78.31 163 PRO A O 1
ATOM 1266 N N . VAL A 1 164 ? 50.104 -35.243 38.436 1.00 70.44 164 VAL A N 1
ATOM 1267 C CA . VAL A 1 164 ? 51.063 -34.339 37.758 1.00 70.44 164 VAL A CA 1
ATOM 1268 C C . VAL A 1 164 ? 52.507 -34.849 37.799 1.00 70.44 164 VAL A C 1
ATOM 1270 O O . VAL A 1 164 ? 53.214 -34.761 36.802 1.00 70.44 164 VAL A O 1
ATOM 1273 N N . ALA A 1 165 ? 52.925 -35.447 38.917 1.00 72.75 165 ALA A N 1
ATOM 1274 C CA . ALA A 1 165 ? 54.270 -35.999 39.084 1.00 72.75 165 ALA A CA 1
ATOM 1275 C C . ALA A 1 165 ? 54.593 -37.180 38.142 1.00 72.75 165 ALA A C 1
ATOM 1277 O O . ALA A 1 165 ? 55.764 -37.456 37.900 1.00 72.75 165 ALA A O 1
ATOM 1278 N N . GLN A 1 166 ? 53.569 -37.858 37.616 1.00 68.25 166 GLN A N 1
ATOM 1279 C CA . GLN A 1 166 ? 53.678 -39.045 36.760 1.00 68.25 166 GLN A CA 1
ATOM 1280 C C . GLN A 1 166 ? 53.505 -38.716 35.267 1.00 68.25 166 GLN A C 1
ATOM 1282 O O . GLN A 1 166 ? 53.577 -39.600 34.425 1.00 68.25 166 GLN A O 1
ATOM 1287 N N . ARG A 1 167 ? 53.305 -37.442 34.911 1.00 72.31 167 ARG A N 1
ATOM 1288 C CA . ARG A 1 167 ? 53.118 -36.988 33.522 1.00 72.31 167 ARG A CA 1
ATOM 1289 C C . ARG A 1 167 ? 54.460 -36.701 32.852 1.00 72.31 167 ARG A C 1
ATOM 1291 O O . ARG A 1 167 ? 54.734 -35.565 32.474 1.00 72.31 167 ARG A O 1
ATOM 1298 N N . GLN A 1 168 ? 55.331 -37.705 32.782 1.00 61.94 168 GLN A N 1
ATOM 1299 C CA . GLN A 1 168 ? 56.674 -37.559 32.195 1.00 61.94 168 GLN A CA 1
ATOM 1300 C C . GLN A 1 168 ? 56.815 -38.204 30.806 1.00 61.94 168 GLN A C 1
ATOM 1302 O O . GLN A 1 168 ? 57.877 -38.106 30.198 1.00 61.94 168 GLN A O 1
ATOM 1307 N N . GLY A 1 169 ? 55.743 -38.805 30.277 1.00 64.56 169 GLY A N 1
ATOM 1308 C CA . GLY A 1 169 ? 55.708 -39.450 28.963 1.00 64.56 169 GLY A CA 1
ATOM 1309 C C . GLY A 1 169 ? 54.309 -39.460 28.339 1.00 64.56 169 GLY A C 1
ATOM 1310 O O . GLY A 1 169 ? 53.402 -38.769 28.805 1.00 64.56 169 GLY A O 1
ATOM 1311 N N . TYR A 1 170 ? 54.127 -40.255 27.281 1.00 61.97 170 TYR A N 1
ATOM 1312 C CA . TYR A 1 170 ? 52.855 -40.375 26.553 1.00 61.97 170 TYR A CA 1
ATOM 1313 C C . TYR A 1 170 ? 51.783 -41.171 27.309 1.00 61.97 170 TYR A C 1
ATOM 1315 O O . TYR A 1 170 ? 50.648 -41.215 26.859 1.00 61.97 170 TYR A O 1
ATOM 1323 N N . GLU A 1 171 ? 52.090 -41.731 28.480 1.00 69.00 171 GLU A N 1
ATOM 1324 C CA . GLU A 1 171 ? 51.177 -42.580 29.258 1.00 69.00 171 GLU A CA 1
ATOM 1325 C C . GLU A 1 171 ? 49.856 -41.884 29.629 1.00 69.00 171 GLU A C 1
ATOM 1327 O O . GLU A 1 171 ? 48.811 -42.525 29.633 1.00 69.00 171 GLU A O 1
ATOM 1332 N N . GLU A 1 172 ? 49.846 -40.568 29.884 1.00 68.81 172 GLU A N 1
ATOM 1333 C CA . GLU A 1 172 ? 48.584 -39.829 30.105 1.00 68.81 172 GLU A CA 1
ATOM 1334 C C . GLU A 1 172 ? 47.744 -39.719 28.818 1.00 68.81 172 GLU A C 1
ATOM 1336 O O . GLU A 1 172 ? 46.522 -39.612 28.875 1.00 68.81 172 GLU A O 1
ATOM 1341 N N . ILE A 1 173 ? 48.398 -39.738 27.658 1.00 61.53 173 ILE A N 1
ATOM 1342 C CA . ILE A 1 173 ? 47.778 -39.630 26.333 1.00 61.53 173 ILE A CA 1
ATOM 1343 C C . ILE A 1 173 ? 47.328 -41.017 25.837 1.00 61.53 173 ILE A C 1
ATOM 1345 O O . ILE A 1 173 ? 46.302 -41.124 25.169 1.00 61.53 173 ILE A O 1
ATOM 1349 N N . GLU A 1 174 ? 48.063 -42.072 26.195 1.00 64.44 174 GLU A N 1
ATOM 1350 C CA . GLU A 1 174 ? 47.769 -43.475 25.875 1.00 64.44 174 GLU A CA 1
ATOM 1351 C C . GLU A 1 174 ? 46.682 -44.080 26.777 1.00 64.44 174 GLU A C 1
ATOM 1353 O O . GLU A 1 174 ? 46.039 -45.059 26.395 1.00 64.44 174 GLU A O 1
ATOM 1358 N N . GLN A 1 175 ? 46.412 -43.478 27.941 1.00 66.81 175 GLN A N 1
ATOM 1359 C CA . GLN A 1 175 ? 45.234 -43.782 28.757 1.00 66.81 175 GLN A CA 1
ATOM 1360 C C . GLN A 1 175 ? 43.963 -43.236 28.095 1.00 66.81 175 GLN A C 1
ATOM 1362 O O . GLN A 1 175 ? 43.439 -42.171 28.432 1.00 66.81 175 GLN A O 1
ATOM 1367 N N . THR A 1 176 ? 43.461 -43.976 27.110 1.00 67.06 176 THR A N 1
ATOM 1368 C CA . THR A 1 176 ? 42.186 -43.686 26.455 1.00 67.06 176 THR A CA 1
ATOM 1369 C C . THR A 1 176 ? 41.002 -44.156 27.302 1.00 67.06 176 THR A C 1
ATOM 1371 O O . THR A 1 176 ? 41.159 -44.803 28.334 1.00 67.06 176 THR A O 1
ATOM 1374 N N . LEU A 1 177 ? 39.786 -43.854 26.839 1.00 75.38 177 LEU A N 1
ATOM 1375 C CA . LEU A 1 177 ? 38.573 -44.488 27.357 1.00 75.38 177 LEU A CA 1
ATOM 1376 C C . LEU A 1 177 ? 38.717 -46.018 27.296 1.00 75.38 177 LEU A C 1
ATOM 1378 O O . LEU A 1 177 ? 39.243 -46.539 26.306 1.00 75.38 177 LEU A O 1
ATOM 1382 N N . SER A 1 178 ? 38.221 -46.734 28.310 1.00 79.81 178 SER A N 1
ATOM 1383 C CA . SER A 1 178 ? 38.072 -48.193 28.221 1.00 79.81 178 SER A CA 1
ATOM 1384 C C . SER A 1 178 ? 37.207 -48.559 27.003 1.00 79.81 178 SER A C 1
ATOM 1386 O O . SER A 1 178 ? 36.411 -47.728 26.555 1.00 79.81 178 SER A O 1
ATOM 1388 N N . PRO A 1 179 ? 37.279 -49.785 26.458 1.00 77.19 179 PRO A N 1
ATOM 1389 C CA . PRO A 1 179 ? 36.389 -50.207 25.375 1.00 77.19 179 PRO A CA 1
ATOM 1390 C C . PRO A 1 179 ? 34.901 -49.939 25.672 1.00 77.19 179 PRO A C 1
ATOM 1392 O O . PRO A 1 179 ? 34.172 -49.436 24.818 1.00 77.19 179 PRO A O 1
ATOM 1395 N N . GLU A 1 180 ? 34.452 -50.174 26.906 1.00 77.81 180 GLU A N 1
ATOM 1396 C CA . GLU A 1 180 ? 33.082 -49.910 27.356 1.00 77.81 180 GLU A CA 1
ATOM 1397 C C . GLU A 1 180 ? 32.762 -48.411 27.427 1.00 77.81 180 GLU A C 1
ATOM 1399 O O . GLU A 1 180 ? 31.651 -47.984 27.099 1.00 77.81 180 GLU A O 1
ATOM 1404 N N . GLU A 1 181 ? 33.711 -47.592 27.872 1.00 79.06 181 GLU A N 1
ATOM 1405 C CA . GLU A 1 181 ? 33.581 -46.135 27.914 1.00 79.06 181 GLU A CA 1
ATOM 1406 C C . GLU A 1 181 ? 33.595 -45.523 26.510 1.00 79.06 181 GLU A C 1
ATOM 1408 O O . GLU A 1 181 ? 32.787 -44.643 26.219 1.00 79.06 181 GLU A O 1
ATOM 1413 N N . ALA A 1 182 ? 34.435 -46.042 25.617 1.00 73.19 182 ALA A N 1
ATOM 1414 C CA . ALA A 1 182 ? 34.493 -45.667 24.213 1.00 73.19 182 ALA A CA 1
ATOM 1415 C C . ALA A 1 182 ? 33.194 -46.045 23.489 1.00 73.19 182 ALA A C 1
ATOM 1417 O O . ALA A 1 182 ? 32.631 -45.220 22.774 1.00 73.19 182 ALA A O 1
ATOM 1418 N N . MET A 1 183 ? 32.650 -47.245 23.728 1.00 71.88 183 MET A N 1
ATOM 1419 C CA . MET A 1 183 ? 31.344 -47.659 23.195 1.00 71.88 183 MET A CA 1
ATOM 1420 C C . MET A 1 183 ? 30.199 -46.784 23.724 1.00 71.88 183 MET A C 1
ATOM 1422 O O . MET A 1 183 ? 29.262 -46.474 22.988 1.00 71.88 183 MET A O 1
ATOM 1426 N N . ARG A 1 184 ? 30.260 -46.360 24.991 1.00 71.75 184 ARG A N 1
ATOM 1427 C CA . ARG A 1 184 ? 29.276 -45.453 25.604 1.00 71.75 184 ARG A CA 1
ATOM 1428 C C . ARG A 1 184 ? 29.352 -44.045 25.016 1.00 71.75 184 ARG A C 1
ATOM 1430 O O . ARG A 1 184 ? 28.319 -43.466 24.694 1.00 71.75 184 ARG A O 1
ATOM 1437 N N . GLU A 1 185 ? 30.562 -43.532 24.823 1.00 72.88 185 GLU A N 1
ATOM 1438 C CA . GLU A 1 185 ? 30.817 -42.238 24.187 1.00 72.88 185 GLU A CA 1
ATOM 1439 C C . GLU A 1 185 ? 30.437 -42.259 22.695 1.00 72.88 185 GLU A C 1
ATOM 1441 O O . GLU A 1 185 ? 29.840 -41.305 22.197 1.00 72.88 185 GLU A O 1
ATOM 1446 N N . ALA A 1 186 ? 30.666 -43.371 21.989 1.00 66.19 186 ALA A N 1
ATOM 1447 C CA . ALA A 1 186 ? 30.230 -43.559 20.605 1.00 66.19 186 ALA A CA 1
ATOM 1448 C C . ALA A 1 186 ? 28.695 -43.561 20.477 1.00 66.19 186 ALA A C 1
ATOM 1450 O O . ALA A 1 186 ? 28.152 -42.939 19.566 1.00 66.19 186 ALA A O 1
ATOM 1451 N N . ARG A 1 187 ? 27.978 -44.179 21.429 1.00 63.44 187 ARG A N 1
ATOM 1452 C CA . ARG A 1 187 ? 26.501 -44.156 21.493 1.00 63.44 187 ARG A CA 1
ATOM 1453 C C . ARG A 1 187 ? 25.917 -42.768 21.799 1.00 63.44 187 ARG A C 1
ATOM 1455 O O . ARG A 1 187 ? 24.751 -42.540 21.493 1.00 63.44 187 ARG A O 1
ATOM 1462 N N . ARG A 1 188 ? 26.699 -41.841 22.371 1.00 66.06 188 ARG A N 1
ATOM 1463 C CA . ARG A 1 188 ? 26.304 -40.434 22.593 1.00 66.06 188 ARG A CA 1
ATOM 1464 C C . ARG A 1 188 ? 26.265 -39.630 21.287 1.00 66.06 188 ARG A C 1
ATOM 1466 O O . ARG A 1 188 ? 25.531 -38.649 21.196 1.00 66.06 188 ARG A O 1
ATOM 1473 N N . CYS A 1 189 ? 27.052 -40.020 20.283 1.00 61.44 189 CYS A N 1
ATOM 1474 C CA . CYS A 1 189 ? 27.203 -39.275 19.036 1.00 61.44 189 CYS A CA 1
ATOM 1475 C C . CYS A 1 189 ? 26.094 -39.625 18.030 1.00 61.44 189 CYS A C 1
ATOM 1477 O O . CYS A 1 189 ? 26.318 -40.324 17.045 1.00 61.44 189 CYS A O 1
ATOM 1479 N N . LEU A 1 190 ? 24.879 -39.133 18.279 1.00 53.56 190 LEU A N 1
ATOM 1480 C CA . LEU A 1 190 ? 23.771 -39.200 17.325 1.00 53.56 190 LEU A CA 1
ATOM 1481 C C . LEU A 1 190 ? 23.302 -37.779 16.968 1.00 53.56 190 LEU A C 1
ATOM 1483 O O . LEU A 1 190 ? 22.539 -37.154 17.696 1.00 53.56 190 LEU A O 1
ATOM 1487 N N . SER A 1 191 ? 23.772 -37.310 15.807 1.00 49.66 191 SER A N 1
ATOM 1488 C CA . SER A 1 191 ? 23.305 -36.147 15.030 1.00 49.66 191 SER A CA 1
ATOM 1489 C C . SER A 1 191 ? 23.436 -34.752 15.675 1.00 49.66 191 SER A C 1
ATOM 1491 O O . SER A 1 191 ? 22.504 -34.207 16.269 1.00 49.66 191 SER A O 1
ATOM 1493 N N . CYS A 1 192 ? 24.590 -34.107 15.469 1.00 49.31 192 CYS A N 1
ATOM 1494 C CA . CYS A 1 192 ? 24.740 -32.666 15.673 1.00 49.31 192 CYS A CA 1
ATOM 1495 C C . CYS A 1 192 ? 24.154 -31.906 14.470 1.00 49.31 192 CYS A C 1
ATOM 1497 O O . CYS A 1 192 ? 24.766 -31.848 13.406 1.00 49.31 192 CYS A O 1
ATOM 1499 N N . GLY A 1 193 ? 22.980 -31.295 14.638 1.00 53.84 193 GLY A N 1
ATOM 1500 C CA . GLY A 1 193 ? 22.539 -30.209 13.754 1.00 53.84 193 GLY A CA 1
ATOM 1501 C C . GLY A 1 193 ? 23.386 -28.935 13.941 1.00 53.84 193 GLY A C 1
ATOM 1502 O O . GLY A 1 193 ? 24.301 -28.903 14.757 1.00 53.84 193 GLY A O 1
ATOM 1503 N N . LEU A 1 194 ? 23.033 -27.842 13.244 1.00 53.28 194 LEU A N 1
ATOM 1504 C CA . LEU A 1 194 ? 23.667 -26.504 13.352 1.00 53.28 194 LEU A CA 1
ATOM 1505 C C . LEU A 1 194 ? 23.847 -25.987 14.799 1.00 53.28 194 LEU A C 1
ATOM 1507 O O . LEU A 1 194 ? 24.688 -25.128 15.055 1.00 53.28 194 LEU A O 1
ATOM 1511 N N . CYS A 1 195 ? 23.060 -26.492 15.753 1.00 60.78 195 CYS A N 1
ATOM 1512 C CA . CYS A 1 195 ? 23.252 -26.247 17.176 1.00 60.78 195 CYS A CA 1
ATOM 1513 C C . CYS A 1 195 ? 24.319 -27.198 17.737 1.00 60.78 195 CYS A C 1
ATOM 1515 O O . CYS A 1 195 ? 24.068 -28.391 17.890 1.00 60.78 195 CYS A O 1
ATOM 1517 N N . SER A 1 196 ? 25.463 -26.651 18.157 1.00 65.50 196 SER A N 1
ATOM 1518 C CA . SER A 1 196 ? 26.521 -27.399 18.856 1.00 65.50 196 SER A CA 1
ATOM 1519 C C . SER A 1 196 ? 26.157 -27.806 20.292 1.00 65.50 196 SER A C 1
ATOM 1521 O O . SER A 1 196 ? 27.011 -28.304 21.020 1.00 65.50 196 SER A O 1
ATOM 1523 N N . GLN A 1 197 ? 24.912 -27.551 20.720 1.00 67.44 197 GLN A N 1
ATOM 1524 C CA . GLN A 1 197 ? 24.430 -27.726 22.091 1.00 67.44 197 GLN A CA 1
ATOM 1525 C C . GLN A 1 197 ? 25.378 -27.119 23.140 1.00 67.44 197 GLN A C 1
ATOM 1527 O O . GLN A 1 197 ? 25.557 -27.673 24.219 1.00 67.44 197 GLN A O 1
ATOM 1532 N N . CYS A 1 198 ? 25.974 -25.952 22.860 1.00 72.38 198 CYS A N 1
ATOM 1533 C CA . CYS A 1 198 ? 26.817 -25.254 23.840 1.00 72.38 198 CYS A CA 1
ATOM 1534 C C . CYS A 1 198 ? 26.039 -24.788 25.088 1.00 72.38 198 CYS A C 1
ATOM 1536 O O . CYS A 1 198 ? 26.646 -24.409 26.083 1.00 72.38 198 CYS A O 1
ATOM 1538 N N . MET A 1 199 ? 24.700 -24.808 25.032 1.00 74.38 199 MET A N 1
ATOM 1539 C CA . MET A 1 199 ? 23.757 -24.402 26.084 1.00 74.38 199 MET A CA 1
ATOM 1540 C C . MET A 1 199 ? 23.888 -22.945 26.553 1.00 74.38 199 MET A C 1
ATOM 1542 O O . MET A 1 199 ? 23.164 -22.532 27.454 1.00 74.38 199 MET A O 1
ATOM 1546 N N . GLU A 1 200 ? 24.736 -22.130 25.922 1.00 77.88 200 GLU A N 1
ATOM 1547 C CA . GLU A 1 200 ? 24.909 -20.718 26.285 1.00 77.88 200 GLU A CA 1
ATOM 1548 C C . GLU A 1 200 ? 23.636 -19.903 26.053 1.00 77.88 200 GLU A C 1
ATOM 1550 O O . GLU A 1 200 ? 23.287 -19.051 26.865 1.00 77.88 200 GLU A O 1
ATOM 1555 N N . CYS A 1 201 ? 22.875 -20.218 25.002 1.00 80.62 201 CYS A N 1
ATOM 1556 C CA . CYS A 1 201 ? 21.567 -19.609 24.785 1.00 80.62 201 CYS A CA 1
ATOM 1557 C C . CYS A 1 201 ? 20.573 -19.971 25.902 1.00 80.62 201 CYS A C 1
ATOM 1559 O O . CYS A 1 201 ? 19.854 -19.091 26.367 1.00 80.62 201 CYS A O 1
ATOM 1561 N N . VAL A 1 202 ? 20.567 -21.225 26.373 1.00 81.19 202 VAL A N 1
ATOM 1562 C CA . VAL A 1 202 ? 19.707 -21.686 27.477 1.00 81.19 202 VAL A CA 1
ATOM 1563 C C . VAL A 1 202 ? 20.086 -20.973 28.773 1.00 81.19 202 VAL A C 1
ATOM 1565 O O . VAL A 1 202 ? 19.216 -20.407 29.424 1.00 81.19 202 VAL A O 1
ATOM 1568 N N . LYS A 1 203 ? 21.384 -20.897 29.097 1.00 80.00 203 LYS A N 1
ATOM 1569 C CA . LYS A 1 203 ? 21.887 -20.150 30.264 1.00 80.00 203 LYS A CA 1
ATOM 1570 C C . LYS A 1 203 ? 21.549 -18.657 30.194 1.00 80.00 203 LYS A C 1
ATOM 1572 O O . LYS A 1 203 ? 21.201 -18.057 31.206 1.00 80.00 203 LYS A O 1
ATOM 1577 N N . ALA A 1 204 ? 21.653 -18.046 29.012 1.00 81.06 204 ALA A N 1
ATOM 1578 C CA . ALA A 1 204 ? 21.322 -16.636 28.808 1.00 81.06 204 ALA A CA 1
ATOM 1579 C C . ALA A 1 204 ? 19.806 -16.366 28.871 1.00 81.06 204 ALA A C 1
ATOM 1581 O O . ALA A 1 204 ? 19.383 -15.248 29.183 1.00 81.06 204 ALA A O 1
ATOM 1582 N N . CYS A 1 205 ? 18.975 -17.372 28.581 1.00 78.00 205 CYS A N 1
ATOM 1583 C CA . CYS A 1 205 ? 17.524 -17.248 28.559 1.00 78.00 205 CYS A CA 1
ATOM 1584 C C . CYS A 1 205 ? 16.935 -17.298 29.975 1.00 78.00 205 CYS A C 1
ATOM 1586 O O . CYS A 1 205 ? 16.486 -18.336 30.447 1.00 78.00 205 CYS A O 1
ATOM 1588 N N . LYS A 1 206 ? 16.843 -16.136 30.630 1.00 75.31 206 LYS A N 1
ATOM 1589 C CA . LYS A 1 206 ? 16.205 -15.991 31.957 1.00 75.31 206 LYS A CA 1
ATOM 1590 C C . LYS A 1 206 ? 14.733 -16.416 32.006 1.00 75.31 206 LYS A C 1
ATOM 1592 O O . LYS A 1 206 ? 14.212 -16.662 33.082 1.00 75.31 206 LYS A O 1
ATOM 1597 N N . ALA A 1 207 ? 14.061 -16.436 30.856 1.00 77.38 207 ALA A N 1
ATOM 1598 C CA . ALA A 1 207 ? 12.674 -16.876 30.733 1.00 77.38 207 ALA A CA 1
ATOM 1599 C C . ALA A 1 207 ? 12.541 -18.402 30.592 1.00 77.38 207 ALA A C 1
ATOM 1601 O O . ALA A 1 207 ? 11.426 -18.887 30.448 1.00 77.38 207 ALA A O 1
ATOM 1602 N N . GLU A 1 208 ? 13.665 -19.131 30.547 1.00 83.94 208 GLU A N 1
ATOM 1603 C CA . GLU A 1 208 ? 13.719 -20.594 30.410 1.00 83.94 208 GLU A CA 1
ATOM 1604 C C . GLU A 1 208 ? 12.968 -21.128 29.172 1.00 83.94 208 GLU A C 1
ATOM 1606 O O . GLU A 1 208 ? 12.552 -22.279 29.105 1.00 83.94 208 GLU A O 1
ATOM 1611 N N . ALA A 1 209 ? 12.820 -20.287 28.143 1.00 84.19 209 ALA A N 1
ATOM 1612 C CA . ALA A 1 209 ? 11.992 -20.575 26.972 1.00 84.19 209 ALA A CA 1
ATOM 1613 C C . ALA A 1 209 ? 12.680 -21.467 25.922 1.00 84.19 209 ALA A C 1
ATOM 1615 O O . ALA A 1 209 ? 12.027 -21.971 25.008 1.00 84.19 209 ALA A O 1
ATOM 1616 N N . ILE A 1 210 ? 14.003 -21.641 25.999 1.00 80.19 210 ILE A N 1
ATOM 1617 C CA . ILE A 1 210 ? 14.762 -22.422 25.016 1.00 80.19 210 ILE A CA 1
ATOM 1618 C C . ILE A 1 210 ? 14.751 -23.895 25.425 1.00 80.19 210 ILE A C 1
ATOM 1620 O O . ILE A 1 210 ? 15.586 -24.356 26.199 1.00 80.19 210 ILE A O 1
ATOM 1624 N N . LEU A 1 211 ? 13.807 -24.640 24.853 1.00 79.31 211 LEU A N 1
ATOM 1625 C CA . LEU A 1 211 ? 13.617 -26.063 25.108 1.00 79.31 211 LEU A CA 1
ATOM 1626 C C . LEU A 1 211 ? 14.139 -26.882 23.922 1.00 79.31 211 LEU A C 1
ATOM 1628 O O . LEU A 1 211 ? 13.473 -27.020 22.899 1.00 79.31 211 LEU A O 1
ATOM 1632 N N . HIS A 1 212 ? 15.328 -27.476 24.059 1.00 73.38 212 HIS A N 1
ATOM 1633 C CA . HIS A 1 212 ? 15.915 -28.349 23.022 1.00 73.38 212 HIS A CA 1
ATOM 1634 C C . HIS A 1 212 ? 15.089 -29.623 22.757 1.00 73.38 212 HIS A C 1
ATOM 1636 O O . HIS A 1 212 ? 15.330 -30.321 21.778 1.00 73.38 212 HIS A O 1
ATOM 1642 N N . GLN A 1 213 ? 14.133 -29.919 23.638 1.00 70.12 213 GLN A N 1
ATOM 1643 C CA . GLN A 1 213 ? 13.252 -31.085 23.603 1.00 70.12 213 GLN A CA 1
ATOM 1644 C C . GLN A 1 213 ? 11.963 -30.824 22.810 1.00 70.12 213 GLN A C 1
ATOM 1646 O O . GLN A 1 213 ? 11.175 -31.742 22.627 1.00 70.12 213 GLN A O 1
ATOM 1651 N N . MET A 1 214 ? 11.731 -29.582 22.369 1.00 76.12 214 MET A N 1
ATOM 1652 C CA . MET A 1 214 ? 10.538 -29.212 21.612 1.00 76.12 214 MET A CA 1
ATOM 1653 C C . MET A 1 214 ? 10.534 -29.928 20.254 1.00 76.12 214 MET A C 1
ATOM 1655 O O . MET A 1 214 ? 11.423 -29.714 19.423 1.00 76.12 214 MET A O 1
ATOM 1659 N N . LEU A 1 215 ? 9.532 -30.783 20.055 1.00 76.75 215 LEU A N 1
ATOM 1660 C CA . LEU A 1 215 ? 9.293 -31.538 18.826 1.00 76.75 215 LEU A CA 1
ATOM 1661 C C . LEU A 1 215 ? 8.251 -30.818 17.957 1.00 76.75 215 LEU A C 1
ATOM 1663 O O . LEU A 1 215 ? 7.472 -30.023 18.484 1.00 76.75 215 LEU A O 1
ATOM 1667 N N . PRO A 1 216 ? 8.239 -31.052 16.632 1.00 80.94 216 PRO A N 1
ATOM 1668 C CA . PRO A 1 216 ? 7.153 -30.571 15.788 1.00 80.94 216 PRO A CA 1
ATOM 1669 C C . PRO A 1 216 ? 5.818 -31.169 16.256 1.00 80.94 216 PRO A C 1
ATOM 1671 O O . PRO A 1 216 ? 5.724 -32.368 16.515 1.00 80.94 216 PRO A O 1
ATOM 1674 N N . GLU A 1 217 ? 4.794 -30.326 16.350 1.00 86.56 217 GLU A N 1
ATOM 1675 C CA . GLU A 1 217 ? 3.422 -30.743 16.629 1.00 86.56 217 GLU A CA 1
ATOM 1676 C C . GLU A 1 217 ? 2.623 -30.753 15.326 1.00 86.56 217 GLU A C 1
ATOM 1678 O O . GLU A 1 217 ? 2.693 -29.815 14.526 1.00 86.56 217 GLU A O 1
ATOM 1683 N N . GLU A 1 218 ? 1.849 -31.812 15.112 1.00 89.31 218 GLU A N 1
ATOM 1684 C CA . GLU A 1 218 ? 0.897 -31.881 14.010 1.00 89.31 218 GLU A CA 1
ATOM 1685 C C . GLU A 1 218 ? -0.487 -31.465 14.506 1.00 89.31 218 GLU A C 1
ATOM 1687 O O . GLU A 1 218 ? -1.045 -32.053 15.433 1.00 89.31 218 GLU A O 1
ATOM 1692 N N . HIS A 1 219 ? -1.064 -30.450 13.863 1.00 90.50 219 HIS A N 1
ATOM 1693 C CA . HIS A 1 219 ? -2.420 -29.994 14.144 1.00 90.50 219 HIS A CA 1
ATOM 1694 C C . HIS A 1 219 ? -3.322 -30.288 12.949 1.00 90.50 219 HIS A C 1
ATOM 1696 O O . HIS A 1 219 ? -3.039 -29.870 11.826 1.00 90.50 219 HIS A O 1
ATOM 1702 N N . SER A 1 220 ? -4.443 -30.961 13.201 1.00 92.44 220 SER A N 1
ATOM 1703 C CA . SER A 1 220 ? -5.517 -31.114 12.219 1.00 92.44 220 SER A CA 1
ATOM 1704 C C . SER A 1 220 ? -6.542 -30.000 12.410 1.00 92.44 220 SER A C 1
ATOM 1706 O O . SER A 1 220 ? -7.092 -29.844 13.500 1.00 92.44 220 SER A O 1
ATOM 1708 N N . LEU A 1 221 ? -6.777 -29.209 11.361 1.00 90.12 221 LEU A N 1
ATOM 1709 C CA . LEU A 1 221 ? -7.724 -28.094 11.361 1.00 90.12 221 LEU A CA 1
ATOM 1710 C C . LEU A 1 221 ? -8.771 -28.303 10.268 1.00 90.12 221 LEU A C 1
ATOM 1712 O O . LEU A 1 221 ? -8.426 -28.470 9.099 1.00 90.12 221 LEU A O 1
ATOM 1716 N N . GLU A 1 222 ? -10.045 -28.227 10.638 1.00 89.00 222 GLU A N 1
ATOM 1717 C CA . GLU A 1 222 ? -11.143 -28.179 9.675 1.00 89.00 222 GLU A CA 1
ATOM 1718 C C . GLU A 1 222 ? -11.368 -26.731 9.230 1.00 89.00 222 GLU A C 1
ATOM 1720 O O . GLU A 1 222 ? -11.637 -25.846 10.045 1.00 89.00 222 GLU A O 1
ATOM 1725 N N . VAL A 1 223 ? -11.235 -26.473 7.928 1.00 91.69 223 VAL A N 1
ATOM 1726 C CA . VAL A 1 223 ? -11.361 -25.130 7.350 1.00 91.69 223 VAL A CA 1
ATOM 1727 C C . VAL A 1 223 ? -12.305 -25.141 6.154 1.00 91.69 223 VAL A C 1
ATOM 1729 O O . VAL A 1 223 ? -12.248 -26.032 5.313 1.00 91.69 223 VAL A O 1
ATOM 1732 N N . GLY A 1 224 ? -13.167 -24.124 6.059 1.00 90.50 224 GLY A N 1
ATOM 1733 C CA . GLY A 1 224 ? -14.079 -23.958 4.920 1.00 90.50 224 GLY A CA 1
ATOM 1734 C C . GLY A 1 224 ? -13.454 -23.248 3.713 1.00 90.50 224 GLY A C 1
ATOM 1735 O O . GLY A 1 224 ? -13.991 -23.314 2.613 1.00 90.50 224 GLY A O 1
ATOM 1736 N N . ALA A 1 225 ? -12.327 -22.558 3.908 1.00 94.00 225 ALA A N 1
ATOM 1737 C CA . ALA A 1 225 ? -11.598 -21.872 2.848 1.00 94.00 225 ALA A CA 1
ATOM 1738 C C . ALA A 1 225 ? -10.105 -21.754 3.182 1.00 94.00 225 ALA A C 1
ATOM 1740 O O . ALA A 1 225 ? -9.731 -21.640 4.350 1.00 94.00 225 ALA A O 1
ATOM 1741 N N . VAL A 1 226 ? -9.264 -21.709 2.147 1.00 94.94 226 VAL A N 1
ATOM 1742 C CA . VAL A 1 226 ? -7.812 -21.495 2.256 1.00 94.94 226 VAL A CA 1
ATOM 1743 C C . VAL A 1 226 ? -7.421 -20.253 1.459 1.00 94.94 226 VAL A C 1
ATOM 1745 O O . VAL A 1 226 ? -7.848 -20.093 0.319 1.00 94.94 226 VAL A O 1
ATOM 1748 N N . VAL A 1 227 ? -6.587 -19.379 2.027 1.00 95.19 227 VAL A N 1
ATOM 1749 C CA . VAL A 1 227 ? -6.025 -18.215 1.321 1.00 95.19 227 VAL A CA 1
ATOM 1750 C C . VAL A 1 227 ? -4.518 -18.394 1.177 1.00 95.19 227 VAL A C 1
ATOM 1752 O O . VAL A 1 227 ? -3.788 -18.412 2.166 1.00 95.19 227 VAL A O 1
ATOM 1755 N N . LEU A 1 228 ? -4.042 -18.501 -0.060 1.00 95.12 228 LEU A N 1
ATOM 1756 C CA . LEU A 1 228 ? -2.622 -18.578 -0.375 1.00 95.12 228 LEU A CA 1
ATOM 1757 C C . LEU A 1 228 ? -1.994 -17.184 -0.367 1.00 95.12 228 LEU A C 1
ATOM 1759 O O . LEU A 1 228 ? -2.273 -16.368 -1.243 1.00 95.12 228 LEU A O 1
ATOM 1763 N N . ALA A 1 229 ? -1.104 -16.938 0.592 1.00 95.00 229 ALA A N 1
ATOM 1764 C CA . ALA A 1 229 ? -0.286 -15.728 0.656 1.00 95.00 229 ALA A CA 1
ATOM 1765 C C . ALA A 1 229 ? 1.205 -16.032 0.936 1.00 95.00 229 ALA A C 1
ATOM 1767 O O . ALA A 1 229 ? 1.786 -15.421 1.832 1.00 95.00 229 ALA A O 1
ATOM 1768 N N . PRO A 1 230 ? 1.859 -16.960 0.199 1.00 94.19 230 PRO A N 1
ATOM 1769 C CA . PRO A 1 230 ? 3.261 -17.323 0.446 1.00 94.19 230 PRO A CA 1
ATOM 1770 C C . PRO A 1 230 ? 4.265 -16.216 0.069 1.00 94.19 230 PRO A C 1
ATOM 1772 O O . PRO A 1 230 ? 5.454 -16.353 0.337 1.00 94.19 230 PRO A O 1
ATOM 1775 N N . GLY A 1 231 ? 3.806 -15.122 -0.550 1.00 92.38 231 GLY A N 1
ATOM 1776 C CA . GLY A 1 231 ? 4.646 -13.989 -0.929 1.00 92.38 231 GLY A CA 1
ATOM 1777 C C . GLY A 1 231 ? 5.458 -14.237 -2.202 1.00 92.38 231 GLY A C 1
ATOM 1778 O O . GLY A 1 231 ? 4.958 -14.816 -3.166 1.00 92.38 231 GLY A O 1
ATOM 1779 N N . PHE A 1 232 ? 6.689 -13.733 -2.208 1.00 91.56 232 PHE A N 1
ATOM 1780 C CA . PHE A 1 232 ? 7.634 -13.768 -3.324 1.00 91.56 232 PHE A CA 1
ATOM 1781 C C . PHE A 1 232 ? 9.066 -13.905 -2.792 1.00 91.56 232 PHE A C 1
ATOM 1783 O O . PHE A 1 232 ? 9.309 -13.722 -1.599 1.00 91.56 232 PHE A O 1
ATOM 1790 N N . GLU A 1 233 ? 10.014 -14.150 -3.689 1.00 91.94 233 GLU A N 1
ATOM 1791 C CA . GLU A 1 233 ? 11.449 -14.042 -3.436 1.00 91.94 233 GLU A CA 1
ATOM 1792 C C . GLU A 1 233 ? 12.136 -13.142 -4.482 1.00 91.94 233 GLU A C 1
ATOM 1794 O O . GLU A 1 233 ? 11.637 -13.011 -5.608 1.00 91.94 233 GLU A O 1
ATOM 1799 N N . PRO A 1 234 ? 13.250 -12.477 -4.127 1.00 91.94 234 PRO A N 1
ATOM 1800 C CA . PRO A 1 234 ? 14.034 -11.709 -5.085 1.00 91.94 234 PRO A CA 1
ATOM 1801 C C . PRO A 1 234 ? 14.768 -12.634 -6.067 1.00 91.94 234 PRO A C 1
ATOM 1803 O O . PRO A 1 234 ? 15.249 -13.707 -5.703 1.00 91.94 234 PRO A O 1
ATOM 1806 N N . MET A 1 235 ? 14.899 -12.197 -7.317 1.00 89.62 235 MET A N 1
ATOM 1807 C CA . MET A 1 235 ? 15.557 -12.941 -8.405 1.00 89.62 235 MET A CA 1
ATOM 1808 C C . MET A 1 235 ? 17.094 -12.873 -8.344 1.00 89.62 235 MET A C 1
ATOM 1810 O O . MET A 1 235 ? 17.756 -12.582 -9.336 1.00 89.62 235 MET A O 1
ATOM 1814 N N . GLU A 1 236 ? 17.692 -13.102 -7.175 1.00 83.75 236 GLU A N 1
ATOM 1815 C CA . GLU A 1 236 ? 19.147 -12.956 -6.987 1.00 83.75 236 GLU A CA 1
ATOM 1816 C C . GLU A 1 236 ? 19.958 -14.042 -7.705 1.00 83.75 236 GLU A C 1
ATOM 1818 O O . GLU A 1 236 ? 21.088 -13.801 -8.124 1.00 83.75 236 GLU A O 1
ATOM 1823 N N . GLY A 1 237 ? 19.383 -15.240 -7.857 1.00 75.81 237 GLY A N 1
ATOM 1824 C CA . GLY A 1 237 ? 19.998 -16.344 -8.603 1.00 75.81 237 GLY A CA 1
ATOM 1825 C C . GLY A 1 237 ? 20.014 -16.135 -10.117 1.00 75.81 237 GLY A C 1
ATOM 1826 O O . GLY A 1 237 ? 20.761 -16.819 -10.806 1.00 75.81 237 GLY A O 1
ATOM 1827 N N . ASP A 1 238 ? 19.230 -15.178 -10.614 1.00 79.06 238 ASP A N 1
ATOM 1828 C CA . ASP A 1 238 ? 19.053 -14.909 -12.042 1.00 79.06 238 ASP A CA 1
ATOM 1829 C C . ASP A 1 238 ? 19.786 -13.619 -12.466 1.00 79.06 238 ASP A C 1
ATOM 1831 O O . ASP A 1 238 ? 19.530 -13.050 -13.527 1.00 79.06 238 ASP A O 1
ATOM 1835 N N . ILE A 1 239 ? 20.688 -13.108 -11.620 1.00 87.00 239 ILE A N 1
ATOM 1836 C CA . ILE A 1 239 ? 21.488 -11.924 -11.935 1.00 87.00 239 ILE A CA 1
ATOM 1837 C C . ILE A 1 239 ? 22.575 -12.314 -12.929 1.00 87.00 239 ILE A C 1
ATOM 1839 O O . ILE A 1 239 ? 23.381 -13.213 -12.685 1.00 87.00 239 ILE A O 1
ATOM 1843 N N . ARG A 1 240 ? 22.619 -11.591 -14.048 1.00 87.44 240 ARG A N 1
ATOM 1844 C CA . ARG A 1 240 ? 23.593 -11.841 -15.103 1.00 87.44 240 ARG A CA 1
ATOM 1845 C C . ARG A 1 240 ? 25.025 -11.539 -14.615 1.00 87.44 240 ARG A C 1
ATOM 1847 O O . ARG A 1 240 ? 25.232 -10.485 -14.000 1.00 87.44 240 ARG A O 1
ATOM 1854 N N . PRO A 1 241 ? 26.013 -12.421 -14.866 1.00 88.88 241 PRO A N 1
ATOM 1855 C CA . PRO A 1 241 ? 27.373 -12.267 -14.339 1.00 88.88 241 PRO A CA 1
ATOM 1856 C C . PRO A 1 241 ? 28.061 -10.958 -14.736 1.00 88.88 241 PRO A C 1
ATOM 1858 O O . PRO A 1 241 ? 28.870 -10.441 -13.969 1.00 88.88 241 PRO A O 1
ATOM 1861 N N . GLU A 1 242 ? 27.720 -10.384 -15.894 1.00 91.12 242 GLU A N 1
ATOM 1862 C CA . GLU A 1 242 ? 28.266 -9.107 -16.364 1.00 91.12 242 GLU A CA 1
ATOM 1863 C C . GLU A 1 242 ? 27.972 -7.918 -15.440 1.00 91.12 242 GLU A C 1
ATOM 1865 O O . GLU A 1 242 ? 28.600 -6.873 -15.587 1.00 91.12 242 GLU A O 1
ATOM 1870 N N . TYR A 1 243 ? 27.042 -8.045 -14.489 1.00 94.12 243 TYR A N 1
ATOM 1871 C CA . TYR A 1 243 ? 26.778 -7.015 -13.485 1.00 94.12 243 TYR A CA 1
ATOM 1872 C C . TYR A 1 243 ? 27.660 -7.112 -12.242 1.00 94.12 243 TYR A C 1
ATOM 1874 O O . TYR A 1 243 ? 27.576 -6.230 -11.394 1.00 94.12 243 TYR A O 1
ATOM 1882 N N . GLY A 1 244 ? 28.520 -8.127 -12.125 1.00 90.75 244 GLY A N 1
ATOM 1883 C CA . GLY A 1 244 ? 29.514 -8.211 -11.051 1.00 90.75 244 GLY A CA 1
ATOM 1884 C C . GLY A 1 244 ? 28.958 -8.609 -9.678 1.00 90.75 244 GLY A C 1
ATOM 1885 O O . GLY A 1 244 ? 29.693 -8.579 -8.692 1.00 90.75 244 GLY A O 1
ATOM 1886 N N . TYR A 1 245 ? 27.684 -9.007 -9.581 1.00 93.56 245 TYR A N 1
ATOM 1887 C CA . TYR A 1 245 ? 27.092 -9.449 -8.314 1.00 93.56 245 TYR A CA 1
ATOM 1888 C C . TYR A 1 245 ? 27.779 -10.715 -7.792 1.00 93.56 245 TYR A C 1
ATOM 1890 O O . TYR A 1 245 ? 27.962 -11.676 -8.538 1.00 93.56 245 TYR A O 1
ATOM 1898 N N . ARG A 1 246 ? 28.156 -10.711 -6.505 1.00 87.19 246 ARG A N 1
ATOM 1899 C CA . ARG A 1 246 ? 28.985 -11.743 -5.837 1.00 87.19 246 ARG A CA 1
ATOM 1900 C C . ARG A 1 246 ? 30.409 -11.899 -6.387 1.00 87.19 246 ARG A C 1
ATOM 1902 O O . ARG A 1 246 ? 31.131 -12.774 -5.917 1.00 87.19 246 ARG A O 1
ATOM 1909 N N . ILE A 1 247 ? 30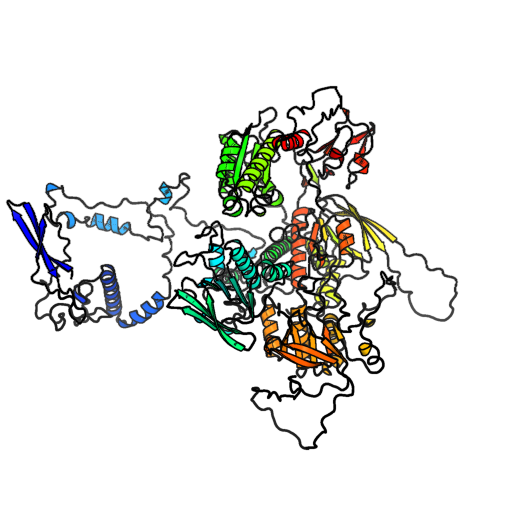.812 -11.058 -7.338 1.00 88.50 247 ILE A N 1
ATOM 1910 C CA . ILE A 1 247 ? 32.195 -10.946 -7.812 1.00 88.50 247 ILE A CA 1
ATOM 1911 C C . ILE A 1 247 ? 32.856 -9.763 -7.102 1.00 88.50 247 ILE A C 1
ATOM 1913 O O . ILE A 1 247 ? 33.893 -9.937 -6.472 1.00 88.50 247 ILE A O 1
ATOM 1917 N N . ASP A 1 248 ? 32.213 -8.592 -7.136 1.00 90.44 248 ASP A N 1
ATOM 1918 C CA . ASP A 1 248 ? 32.664 -7.390 -6.436 1.00 90.44 248 ASP A CA 1
ATOM 1919 C C . ASP A 1 248 ? 31.733 -7.078 -5.241 1.00 90.44 248 ASP A C 1
ATOM 1921 O O . ASP A 1 248 ? 30.509 -7.028 -5.407 1.00 90.44 248 ASP A O 1
ATOM 1925 N N . PRO A 1 249 ? 32.272 -6.857 -4.025 1.00 90.75 249 PRO A N 1
ATOM 1926 C CA . PRO A 1 249 ? 31.477 -6.586 -2.824 1.00 90.75 249 PRO A CA 1
ATOM 1927 C C . PRO A 1 249 ? 30.744 -5.233 -2.839 1.00 90.75 249 PRO A C 1
ATOM 1929 O O . PRO A 1 249 ? 29.907 -4.991 -1.972 1.00 90.75 249 PRO A O 1
ATOM 1932 N N . HIS A 1 250 ? 31.054 -4.332 -3.771 1.00 94.81 250 HIS A N 1
ATOM 1933 C CA . HIS A 1 250 ? 30.380 -3.045 -3.959 1.00 94.81 250 HIS A CA 1
ATOM 1934 C C . HIS A 1 250 ? 29.196 -3.122 -4.928 1.00 94.81 250 HIS A C 1
ATOM 1936 O O . HIS A 1 250 ? 28.512 -2.116 -5.134 1.00 94.81 250 HIS A O 1
ATOM 1942 N N . VAL A 1 251 ? 28.942 -4.288 -5.523 1.00 96.75 251 VAL A N 1
ATOM 1943 C CA . VAL A 1 251 ? 27.708 -4.564 -6.257 1.00 96.75 251 VAL A CA 1
ATOM 1944 C C . VAL A 1 251 ? 26.739 -5.259 -5.309 1.00 96.75 251 VAL A C 1
ATOM 1946 O O . VAL A 1 251 ? 26.904 -6.435 -4.988 1.00 96.75 251 VAL A O 1
ATOM 1949 N N . VAL A 1 252 ? 25.712 -4.532 -4.877 1.00 96.62 252 VAL A N 1
ATOM 1950 C CA . VAL A 1 252 ? 24.690 -5.027 -3.945 1.00 96.62 252 VAL A CA 1
ATOM 1951 C C . VAL A 1 252 ? 23.325 -5.093 -4.617 1.00 96.62 252 VAL A C 1
ATOM 1953 O O . VAL A 1 252 ? 23.057 -4.368 -5.574 1.00 96.62 252 VAL A O 1
ATOM 1956 N N . THR A 1 253 ? 22.424 -5.935 -4.124 1.00 97.75 253 THR A N 1
ATOM 1957 C CA . THR A 1 253 ? 21.015 -5.904 -4.545 1.00 97.75 253 THR A CA 1
ATOM 1958 C C . THR A 1 253 ? 20.276 -4.751 -3.871 1.00 97.75 253 THR A C 1
ATOM 1960 O O . THR A 1 253 ? 20.695 -4.238 -2.833 1.00 97.75 253 THR A O 1
ATOM 1963 N N . SER A 1 254 ? 19.134 -4.344 -4.421 1.00 96.50 254 SER A N 1
ATOM 1964 C CA . SER A 1 254 ? 18.258 -3.361 -3.774 1.00 96.50 254 SER A CA 1
ATOM 1965 C C . SER A 1 254 ? 17.790 -3.821 -2.390 1.00 96.50 254 SER A C 1
ATOM 1967 O O . SER A 1 254 ? 17.664 -3.009 -1.479 1.00 96.50 254 SER A O 1
ATOM 1969 N N . LEU A 1 255 ? 17.604 -5.129 -2.171 1.00 94.81 255 LEU A N 1
ATOM 1970 C CA . LEU A 1 255 ? 17.215 -5.654 -0.861 1.00 94.81 255 LEU A CA 1
ATOM 1971 C C . LEU A 1 255 ? 18.371 -5.601 0.152 1.00 94.81 255 LEU A C 1
ATOM 1973 O O . LEU A 1 255 ? 18.159 -5.250 1.313 1.00 94.81 255 LEU A O 1
ATOM 1977 N N . GLU A 1 256 ? 19.598 -5.894 -0.278 1.00 95.56 256 GLU A N 1
ATOM 1978 C CA . GLU A 1 256 ? 20.805 -5.675 0.530 1.00 95.56 256 GLU A CA 1
ATOM 1979 C C . GLU A 1 256 ? 20.990 -4.181 0.835 1.00 95.56 256 GLU A C 1
ATOM 1981 O O . GLU A 1 256 ? 21.271 -3.805 1.977 1.00 95.56 256 GLU A O 1
ATOM 1986 N N . PHE A 1 257 ? 20.742 -3.311 -0.146 1.00 97.06 257 PHE A N 1
ATOM 1987 C CA . PHE A 1 257 ? 20.800 -1.865 0.034 1.00 97.06 257 PHE A CA 1
ATOM 1988 C C . PHE A 1 257 ? 19.717 -1.345 0.993 1.00 97.06 257 PHE A C 1
ATOM 1990 O O . PHE A 1 257 ? 20.004 -0.507 1.847 1.00 97.06 257 PHE A O 1
ATOM 1997 N N . GLU A 1 258 ? 18.507 -1.909 0.975 1.00 94.69 258 GLU A N 1
ATOM 1998 C CA . GLU A 1 258 ? 17.488 -1.658 2.003 1.00 94.69 258 GLU A CA 1
ATOM 1999 C C . GLU A 1 258 ? 17.978 -2.041 3.403 1.00 94.69 258 GLU A C 1
ATOM 2001 O O . GLU A 1 258 ? 17.698 -1.337 4.378 1.00 94.69 258 GLU A O 1
ATOM 2006 N N . ARG A 1 259 ? 18.740 -3.136 3.542 1.00 93.81 259 ARG A N 1
ATOM 2007 C CA . ARG A 1 259 ? 19.373 -3.478 4.824 1.00 93.81 259 ARG A CA 1
ATOM 2008 C C . ARG A 1 259 ? 20.437 -2.456 5.212 1.00 93.81 259 ARG A C 1
ATOM 2010 O O . ARG A 1 259 ? 20.521 -2.148 6.396 1.00 93.81 259 ARG A O 1
ATOM 2017 N N . ILE A 1 260 ? 21.189 -1.894 4.268 1.00 92.94 260 ILE A N 1
ATOM 2018 C CA . ILE A 1 260 ? 22.141 -0.801 4.532 1.00 92.94 260 ILE A CA 1
ATOM 2019 C C . ILE A 1 260 ? 21.406 0.466 5.006 1.00 92.94 260 ILE A C 1
ATOM 2021 O O . ILE A 1 260 ? 21.772 1.035 6.034 1.00 92.94 260 ILE A O 1
ATOM 2025 N N . LEU A 1 261 ? 20.333 0.869 4.316 1.00 89.31 261 LEU A N 1
ATOM 2026 C CA . LEU A 1 261 ? 19.517 2.047 4.649 1.00 89.31 261 LEU A CA 1
ATOM 2027 C C . LEU A 1 261 ? 18.696 1.893 5.936 1.00 89.31 261 LEU A C 1
ATOM 2029 O O . LEU A 1 261 ? 18.328 2.882 6.575 1.00 89.31 261 LEU A O 1
ATOM 2033 N N . SER A 1 262 ? 18.385 0.662 6.328 1.00 85.00 262 SER A N 1
ATOM 2034 C CA . SER A 1 262 ? 17.573 0.375 7.503 1.00 85.00 262 SER A CA 1
ATOM 2035 C C . SER A 1 262 ? 18.281 0.771 8.800 1.00 85.00 262 SER A C 1
ATOM 2037 O O . SER A 1 262 ? 19.396 0.341 9.080 1.00 85.00 262 SER A O 1
ATOM 2039 N N . ALA A 1 263 ? 17.562 1.457 9.690 1.00 75.69 263 ALA A N 1
ATOM 2040 C CA . ALA A 1 263 ? 18.036 1.793 11.035 1.00 75.69 263 ALA A CA 1
ATOM 2041 C C . ALA A 1 263 ? 18.401 0.567 11.896 1.00 75.69 263 ALA A C 1
ATOM 2043 O O . ALA A 1 263 ? 19.355 0.601 12.661 1.00 75.69 263 ALA A O 1
ATOM 2044 N N . SER A 1 264 ? 17.648 -0.531 11.767 1.00 78.75 264 SER A N 1
ATOM 2045 C CA . SER A 1 264 ? 17.964 -1.847 12.358 1.00 78.75 264 SER A CA 1
ATOM 2046 C C . SER A 1 264 ? 18.806 -2.726 11.421 1.00 78.75 264 SER A C 1
ATOM 2048 O O . SER A 1 264 ? 18.809 -3.953 11.513 1.00 78.75 264 SER A O 1
ATOM 2050 N N . GLY A 1 265 ? 19.425 -2.105 10.421 1.00 85.06 265 GLY A N 1
ATOM 2051 C CA . GLY A 1 265 ? 20.328 -2.719 9.463 1.00 85.06 265 GLY A CA 1
ATOM 2052 C C . GLY A 1 265 ? 21.705 -3.009 10.047 1.00 85.06 265 GLY A C 1
ATOM 2053 O O . GLY A 1 265 ? 22.060 -2.414 11.066 1.00 85.06 265 GLY A O 1
ATOM 2054 N N . PRO A 1 266 ? 22.519 -3.851 9.386 1.00 85.62 266 PRO A N 1
ATOM 2055 C CA . PRO A 1 266 ? 23.919 -4.047 9.767 1.00 85.62 266 PRO A CA 1
ATOM 2056 C C . PRO A 1 266 ? 24.717 -2.732 9.767 1.00 85.62 266 PRO A C 1
ATOM 2058 O O . PRO A 1 266 ? 25.619 -2.576 10.581 1.00 85.62 266 PRO A O 1
ATOM 2061 N N . MET A 1 267 ? 24.339 -1.767 8.918 1.00 86.50 267 MET A N 1
ATOM 2062 C CA . MET A 1 267 ? 24.985 -0.449 8.830 1.00 86.50 267 MET A CA 1
ATOM 2063 C C . MET A 1 267 ? 24.240 0.655 9.600 1.00 86.50 267 MET A C 1
ATOM 2065 O O . MET A 1 267 ? 24.582 1.829 9.477 1.00 86.50 267 MET A O 1
ATOM 2069 N N . GLN A 1 268 ? 23.205 0.306 10.377 1.00 81.12 268 GLN A N 1
ATOM 2070 C CA . GLN A 1 268 ? 22.403 1.237 11.188 1.00 81.12 268 GLN A CA 1
ATOM 2071 C C . GLN A 1 268 ? 21.847 2.452 10.413 1.00 81.12 268 GLN A C 1
ATOM 2073 O O . GLN A 1 268 ? 21.620 3.521 10.976 1.00 81.12 268 GLN A O 1
ATOM 2078 N N . GLY A 1 269 ? 21.606 2.300 9.108 1.00 82.44 269 GLY A N 1
ATOM 2079 C CA . GLY A 1 269 ? 21.106 3.356 8.229 1.00 82.44 269 GLY A CA 1
ATOM 2080 C C . GLY A 1 269 ? 22.173 4.293 7.659 1.00 82.44 269 GLY A C 1
ATOM 2081 O O . GLY A 1 269 ? 21.822 5.249 6.962 1.00 82.44 269 GLY A O 1
ATOM 2082 N N . HIS A 1 270 ? 23.455 4.034 7.930 1.00 86.62 270 HIS A N 1
ATOM 2083 C CA . HIS A 1 270 ? 24.571 4.728 7.297 1.00 86.62 270 HIS A CA 1
ATOM 2084 C C . HIS A 1 270 ? 24.917 4.075 5.959 1.00 86.62 270 HIS A C 1
ATOM 2086 O O . HIS A 1 270 ? 25.249 2.893 5.897 1.00 86.62 270 HIS A O 1
ATOM 2092 N N . VAL A 1 271 ? 24.883 4.865 4.887 1.00 92.81 271 VAL A N 1
ATOM 2093 C CA . VAL A 1 271 ? 25.247 4.403 3.545 1.00 92.81 271 VAL A CA 1
ATOM 2094 C C . VAL A 1 271 ? 26.763 4.214 3.486 1.00 92.81 271 VAL A C 1
ATOM 2096 O O . VAL A 1 271 ? 27.514 5.188 3.511 1.00 92.81 271 VAL A O 1
ATOM 2099 N N . ARG A 1 272 ? 27.216 2.958 3.458 1.00 93.19 272 ARG A N 1
ATOM 2100 C CA . ARG A 1 272 ? 28.635 2.578 3.455 1.00 93.19 272 ARG A CA 1
ATOM 2101 C C . ARG A 1 272 ? 28.888 1.447 2.473 1.00 93.19 272 ARG A C 1
ATOM 2103 O O . ARG A 1 272 ? 28.059 0.549 2.332 1.00 93.19 272 ARG A O 1
ATOM 2110 N N . ARG A 1 273 ? 30.059 1.478 1.844 1.00 92.19 273 ARG A N 1
ATOM 2111 C CA . ARG A 1 273 ? 30.564 0.404 0.989 1.00 92.19 273 ARG A CA 1
ATOM 2112 C C . ARG A 1 273 ? 30.799 -0.866 1.823 1.00 92.19 273 ARG A C 1
ATOM 2114 O O . ARG A 1 273 ? 31.404 -0.766 2.894 1.00 92.19 273 ARG A O 1
ATOM 2121 N N . PRO A 1 274 ? 30.366 -2.054 1.365 1.00 89.31 274 PRO A N 1
ATOM 2122 C CA . PRO A 1 274 ? 30.474 -3.270 2.172 1.00 89.31 274 PRO A CA 1
ATOM 2123 C C . PRO A 1 274 ? 31.907 -3.671 2.546 1.00 89.31 274 PRO A C 1
ATOM 2125 O O . PRO A 1 274 ? 32.124 -4.096 3.681 1.00 89.31 274 PRO A O 1
ATOM 2128 N N . SER A 1 275 ? 32.877 -3.510 1.637 1.00 87.50 275 SER A N 1
ATOM 2129 C CA . SER A 1 275 ? 34.251 -3.987 1.860 1.00 87.50 275 SER A CA 1
ATOM 2130 C C . SER A 1 275 ? 35.089 -3.068 2.759 1.00 87.50 275 SER A C 1
ATOM 2132 O O . SER A 1 275 ? 35.744 -3.549 3.680 1.00 87.50 275 SER A O 1
ATOM 2134 N N . ASP A 1 276 ? 35.052 -1.751 2.524 1.00 88.38 276 ASP A N 1
ATOM 2135 C CA . ASP A 1 276 ? 35.955 -0.777 3.154 1.00 88.38 276 ASP A CA 1
ATOM 2136 C C . ASP A 1 276 ? 35.245 0.202 4.103 1.00 88.38 276 ASP A C 1
ATOM 2138 O O . ASP A 1 276 ? 35.893 1.053 4.713 1.00 88.38 276 ASP A O 1
ATOM 2142 N N . GLN A 1 277 ? 33.920 0.077 4.246 1.00 90.75 277 GLN A N 1
ATOM 2143 C CA . GLN A 1 277 ? 33.071 0.896 5.115 1.00 90.75 277 GLN A CA 1
ATOM 2144 C C . GLN A 1 277 ? 33.090 2.400 4.798 1.00 90.75 277 GLN A C 1
ATOM 2146 O O . GLN A 1 277 ? 32.554 3.198 5.576 1.00 90.75 277 GLN A O 1
ATOM 2151 N N . LYS A 1 278 ? 33.660 2.814 3.658 1.00 91.75 278 LYS A N 1
ATOM 2152 C CA . LYS A 1 278 ? 33.682 4.223 3.257 1.00 91.75 278 LYS A CA 1
ATOM 2153 C C . LYS A 1 278 ? 32.306 4.670 2.786 1.00 91.75 278 LYS A C 1
ATOM 2155 O O . LYS A 1 278 ? 31.541 3.901 2.203 1.00 91.75 278 LYS A O 1
ATOM 2160 N N . THR A 1 279 ? 32.003 5.941 3.016 1.00 93.50 279 THR A N 1
ATOM 2161 C CA . THR A 1 279 ? 30.794 6.574 2.491 1.00 93.50 279 THR A CA 1
ATOM 2162 C C . THR A 1 279 ? 30.942 6.778 0.978 1.00 93.50 279 THR A C 1
ATOM 2164 O O . THR A 1 279 ? 31.876 7.476 0.569 1.00 93.50 279 THR A O 1
ATOM 2167 N N . PRO A 1 280 ? 30.063 6.199 0.141 1.00 95.56 280 PRO A N 1
ATOM 2168 C CA . PRO A 1 280 ? 30.105 6.413 -1.301 1.00 95.56 280 PRO A CA 1
ATOM 2169 C C . PRO A 1 280 ? 29.698 7.852 -1.646 1.00 95.56 280 PRO A C 1
ATOM 2171 O O . PRO A 1 280 ? 28.807 8.427 -1.020 1.00 95.56 280 PRO A O 1
ATOM 2174 N N . ARG A 1 281 ? 30.347 8.430 -2.656 1.00 95.94 281 ARG A N 1
ATOM 2175 C CA . ARG A 1 281 ? 30.013 9.732 -3.250 1.00 95.94 281 ARG A CA 1
ATOM 2176 C C . ARG A 1 281 ? 29.176 9.588 -4.514 1.00 95.94 281 ARG A C 1
ATOM 2178 O O . ARG A 1 281 ? 28.445 10.516 -4.844 1.00 95.94 281 ARG A O 1
ATOM 2185 N N . ARG A 1 282 ? 29.259 8.451 -5.207 1.00 97.81 282 ARG A N 1
ATOM 2186 C CA . ARG A 1 282 ? 28.478 8.159 -6.415 1.00 97.81 282 ARG A CA 1
ATOM 2187 C C . ARG A 1 282 ? 27.911 6.747 -6.353 1.00 97.81 282 ARG A C 1
ATOM 2189 O O . ARG A 1 282 ? 28.668 5.792 -6.181 1.00 97.81 282 ARG A O 1
ATOM 2196 N N . ILE A 1 283 ? 26.597 6.610 -6.523 1.00 98.44 283 ILE A N 1
ATOM 2197 C CA . ILE A 1 283 ? 25.917 5.307 -6.561 1.00 98.44 283 ILE A CA 1
ATOM 2198 C C . ILE A 1 283 ? 25.086 5.196 -7.840 1.00 98.44 283 ILE A C 1
ATOM 2200 O O . ILE A 1 283 ? 24.327 6.107 -8.184 1.00 98.44 283 ILE A O 1
ATOM 2204 N N . ALA A 1 284 ? 25.209 4.055 -8.515 1.00 98.50 284 ALA A N 1
ATOM 2205 C CA . ALA A 1 284 ? 24.403 3.701 -9.676 1.00 98.50 284 ALA A CA 1
ATOM 2206 C C . ALA A 1 284 ? 23.342 2.651 -9.318 1.00 98.50 284 ALA A C 1
ATOM 2208 O O . ALA A 1 284 ? 23.672 1.620 -8.748 1.00 98.50 284 ALA A O 1
ATOM 2209 N N . TRP A 1 285 ? 22.089 2.857 -9.718 1.00 98.50 285 TRP A N 1
ATOM 2210 C CA . TRP A 1 285 ? 21.033 1.845 -9.686 1.00 98.50 285 TRP A CA 1
ATOM 2211 C C . TRP A 1 285 ? 20.796 1.297 -11.087 1.00 98.50 285 TRP A C 1
ATOM 2213 O O . TRP A 1 285 ? 20.536 2.065 -12.013 1.00 98.50 285 TRP A O 1
ATOM 2223 N N . ILE A 1 286 ? 20.813 -0.024 -11.242 1.00 98.00 286 ILE A N 1
ATOM 2224 C CA . ILE A 1 286 ? 20.513 -0.691 -12.515 1.00 98.00 286 ILE A CA 1
ATOM 2225 C C . ILE A 1 286 ? 19.121 -1.302 -12.437 1.00 98.00 286 ILE A C 1
ATOM 2227 O O . ILE A 1 286 ? 18.856 -2.133 -11.569 1.00 98.00 286 ILE A O 1
ATOM 2231 N N . GLN A 1 287 ? 18.226 -0.880 -13.330 1.00 97.44 287 GLN A N 1
ATOM 2232 C CA . GLN A 1 287 ? 16.847 -1.357 -13.351 1.00 97.44 287 GLN A CA 1
ATOM 2233 C C . GLN A 1 287 ? 16.666 -2.671 -14.101 1.00 97.44 287 GLN A C 1
ATOM 2235 O O . GLN A 1 287 ? 17.482 -3.054 -14.931 1.00 97.44 287 GLN A O 1
ATOM 2240 N N . CYS A 1 288 ? 15.510 -3.303 -13.870 1.00 95.12 288 CYS A N 1
ATOM 2241 C CA . CYS A 1 288 ? 15.065 -4.492 -14.603 1.00 95.12 288 CYS A CA 1
ATOM 2242 C C . CYS A 1 288 ? 16.020 -5.692 -14.456 1.00 95.12 288 CYS A C 1
ATOM 2244 O O . CYS A 1 288 ? 16.125 -6.516 -15.356 1.00 95.12 288 CYS A O 1
ATOM 2246 N N . VAL A 1 289 ? 16.711 -5.822 -13.320 1.00 95.56 289 VAL A N 1
ATOM 2247 C CA . VAL A 1 289 ? 17.613 -6.957 -13.096 1.00 95.56 289 VAL A CA 1
ATOM 2248 C C . VAL A 1 289 ? 16.777 -8.208 -12.812 1.00 95.56 289 VAL A C 1
ATOM 2250 O O . VAL A 1 289 ? 16.024 -8.248 -11.840 1.00 95.56 289 VAL A O 1
ATOM 2253 N N . GLY A 1 290 ? 16.863 -9.207 -13.693 1.00 91.50 290 GLY A N 1
ATOM 2254 C CA . GLY A 1 290 ? 16.068 -10.440 -13.635 1.00 91.50 290 GLY A CA 1
ATOM 2255 C C . GLY A 1 290 ? 14.621 -10.301 -14.132 1.00 91.50 290 GLY A C 1
ATOM 2256 O O . GLY A 1 290 ? 13.889 -11.280 -14.146 1.00 91.50 290 GLY A O 1
ATOM 2257 N N . SER A 1 291 ? 14.172 -9.114 -14.554 1.00 92.81 291 SER A N 1
ATOM 2258 C CA . SER A 1 291 ? 12.810 -8.874 -15.067 1.00 92.81 291 SER A CA 1
ATOM 2259 C C . SER A 1 291 ? 12.846 -8.167 -16.408 1.00 92.81 291 SER A C 1
ATOM 2261 O O . SER A 1 291 ? 13.711 -7.330 -16.629 1.00 92.81 291 SER A O 1
ATOM 2263 N N . ARG A 1 292 ? 11.847 -8.399 -17.266 1.00 93.19 292 ARG A N 1
ATOM 2264 C CA . ARG A 1 292 ? 11.878 -7.945 -18.669 1.00 93.19 292 ARG A CA 1
ATOM 2265 C C . ARG A 1 292 ? 13.125 -8.472 -19.394 1.00 93.19 292 ARG A C 1
ATOM 2267 O O . ARG A 1 292 ? 13.683 -7.785 -20.248 1.00 93.19 292 ARG A O 1
ATOM 2274 N N . ASP A 1 293 ? 13.550 -9.677 -19.026 1.00 88.81 293 ASP A N 1
ATOM 2275 C CA . ASP A 1 293 ? 14.740 -10.340 -19.541 1.00 88.81 293 ASP A CA 1
ATOM 2276 C C . ASP A 1 293 ? 14.327 -11.625 -20.260 1.00 88.81 293 ASP A C 1
ATOM 2278 O O . ASP A 1 293 ? 13.979 -12.636 -19.646 1.00 88.81 293 ASP A O 1
ATOM 2282 N N . LEU A 1 294 ? 14.330 -11.559 -21.591 1.00 85.12 294 LEU A N 1
ATOM 2283 C CA . LEU A 1 294 ? 13.937 -12.670 -22.453 1.00 85.12 294 LEU A CA 1
ATOM 2284 C C . LEU A 1 294 ? 14.939 -13.827 -22.414 1.00 85.12 294 LEU A C 1
ATOM 2286 O O . LEU A 1 294 ? 14.537 -14.962 -22.653 1.00 85.12 294 LEU A O 1
ATOM 2290 N N . GLN A 1 295 ? 16.212 -13.571 -22.090 1.00 83.75 295 GLN A N 1
ATOM 2291 C CA . GLN A 1 295 ? 17.229 -14.628 -22.021 1.00 83.75 295 GLN A CA 1
ATOM 2292 C C . GLN A 1 295 ? 16.972 -15.568 -20.841 1.00 83.75 295 GLN A C 1
ATOM 2294 O O . GLN A 1 295 ? 17.265 -16.757 -20.918 1.00 83.75 295 GLN A O 1
ATOM 2299 N N . LEU A 1 296 ? 16.373 -15.035 -19.775 1.00 81.12 296 LEU A N 1
ATOM 2300 C CA . LEU A 1 296 ? 15.998 -15.772 -18.569 1.00 81.12 296 LEU A CA 1
ATOM 2301 C C . LEU A 1 296 ? 14.558 -16.313 -18.626 1.00 81.12 296 LEU A C 1
ATOM 2303 O O . LEU A 1 296 ? 14.095 -16.930 -17.673 1.00 81.12 296 LEU A O 1
ATOM 2307 N N . GLY A 1 297 ? 13.816 -16.059 -19.712 1.00 82.88 297 GLY A N 1
ATOM 2308 C CA . GLY A 1 297 ? 12.387 -16.387 -19.802 1.00 82.88 297 GLY A CA 1
ATOM 2309 C C . GLY A 1 297 ? 11.492 -15.526 -18.897 1.00 82.88 297 GLY A C 1
ATOM 2310 O O . GLY A 1 297 ? 10.318 -15.838 -18.703 1.00 82.88 297 GLY A O 1
ATOM 2311 N N . HIS A 1 298 ? 12.019 -14.428 -18.346 1.00 89.50 298 HIS A N 1
ATOM 2312 C CA . HIS A 1 298 ? 11.304 -13.513 -17.457 1.00 89.50 298 HIS A CA 1
ATOM 2313 C C . HIS A 1 298 ? 10.747 -12.322 -18.243 1.00 89.50 298 HIS A C 1
ATOM 2315 O O . HIS A 1 298 ? 11.181 -11.174 -18.120 1.00 89.50 298 HIS A O 1
ATOM 2321 N N . ASP A 1 299 ? 9.732 -12.602 -19.051 1.00 90.25 299 ASP A N 1
ATOM 2322 C CA . ASP A 1 299 ? 9.052 -11.675 -19.965 1.00 90.25 299 ASP A CA 1
ATOM 2323 C C . ASP A 1 299 ? 8.019 -10.744 -19.288 1.00 90.25 299 ASP A C 1
ATOM 2325 O O . ASP A 1 299 ? 7.181 -10.122 -19.948 1.00 90.25 299 ASP A O 1
ATOM 2329 N N . TYR A 1 300 ? 8.073 -10.624 -17.960 1.00 93.25 300 TYR A N 1
ATOM 2330 C CA . TYR A 1 300 ? 7.173 -9.793 -17.168 1.00 93.25 300 TYR A CA 1
ATOM 2331 C C . TYR A 1 300 ? 7.908 -8.683 -16.412 1.00 93.25 300 TYR A C 1
ATOM 2333 O O . TYR A 1 300 ? 9.118 -8.708 -16.187 1.00 93.25 300 TYR A O 1
ATOM 2341 N N . CYS A 1 301 ? 7.149 -7.672 -16.000 1.00 95.38 301 CYS A N 1
ATOM 2342 C CA . CYS A 1 301 ? 7.642 -6.591 -15.163 1.00 95.38 301 CYS A CA 1
ATOM 2343 C C . CYS A 1 301 ? 7.330 -6.862 -13.693 1.00 95.38 301 CYS A C 1
ATOM 2345 O O . CYS A 1 301 ? 6.189 -7.143 -13.343 1.00 95.38 301 CYS A O 1
ATOM 2347 N N . SER A 1 302 ? 8.316 -6.668 -12.819 1.00 95.62 302 SER A N 1
ATOM 2348 C CA . SER A 1 302 ? 8.139 -6.836 -11.371 1.00 95.62 302 SER A CA 1
ATOM 2349 C C . SER A 1 302 ? 7.320 -5.735 -10.681 1.00 95.62 302 SER A C 1
ATOM 2351 O O . SER A 1 302 ? 7.145 -5.782 -9.470 1.00 95.62 302 SER A O 1
ATOM 2353 N N . SER A 1 303 ? 6.824 -4.740 -11.425 1.00 94.94 303 SER A N 1
ATOM 2354 C CA . SER A 1 303 ? 5.933 -3.645 -10.987 1.00 94.94 303 SER A CA 1
ATOM 2355 C C . SER A 1 303 ? 6.477 -2.672 -9.926 1.00 94.94 303 SER A C 1
ATOM 2357 O O . SER A 1 303 ? 6.051 -1.522 -9.908 1.00 94.94 303 SER A O 1
ATOM 2359 N N . VAL A 1 304 ? 7.435 -3.073 -9.086 1.00 95.88 304 VAL A N 1
ATOM 2360 C CA . VAL A 1 304 ? 7.876 -2.303 -7.909 1.00 95.88 304 VAL A CA 1
ATOM 2361 C C . VAL A 1 304 ? 9.280 -1.700 -8.030 1.00 95.88 304 VAL A C 1
ATOM 2363 O O . VAL A 1 304 ? 9.582 -0.726 -7.341 1.00 95.88 304 VAL A O 1
ATOM 2366 N N . CYS A 1 305 ? 10.127 -2.229 -8.922 1.00 96.31 305 CYS A N 1
ATOM 2367 C CA . CYS A 1 305 ? 11.559 -1.905 -8.967 1.00 96.31 305 CYS A CA 1
ATOM 2368 C C . CYS A 1 305 ? 11.890 -0.453 -9.296 1.00 96.31 305 CYS A C 1
ATOM 2370 O O . CYS A 1 305 ? 12.743 0.154 -8.650 1.00 96.31 305 CYS A O 1
ATOM 2372 N N . CYS A 1 306 ? 11.128 0.164 -10.198 1.00 97.50 306 CYS A N 1
ATOM 2373 C CA . CYS A 1 306 ? 11.269 1.593 -10.462 1.00 97.50 306 CYS A CA 1
ATOM 2374 C C . CYS A 1 306 ? 11.048 2.442 -9.202 1.00 97.50 306 CYS A C 1
ATOM 2376 O O . CYS A 1 306 ? 11.750 3.428 -8.999 1.00 97.50 306 CYS A O 1
ATOM 2378 N N . MET A 1 307 ? 10.082 2.069 -8.360 1.00 97.31 307 MET A N 1
ATOM 2379 C CA . MET A 1 307 ? 9.676 2.887 -7.219 1.00 97.31 307 MET A CA 1
ATOM 2380 C C . MET A 1 307 ? 10.568 2.694 -6.002 1.00 97.31 307 MET A C 1
ATOM 2382 O O . MET A 1 307 ? 10.903 3.688 -5.360 1.00 97.31 307 MET A O 1
ATOM 2386 N N . TYR A 1 308 ? 10.980 1.459 -5.686 1.00 96.12 308 TYR A N 1
ATOM 2387 C CA . TYR A 1 308 ? 11.924 1.277 -4.583 1.00 96.12 308 TYR A CA 1
ATOM 2388 C C . TYR A 1 308 ? 13.284 1.900 -4.916 1.00 96.12 308 TYR A C 1
ATOM 2390 O O . TYR A 1 308 ? 13.862 2.511 -4.031 1.00 96.12 308 TYR A O 1
ATOM 2398 N N . ALA A 1 309 ? 13.739 1.874 -6.177 1.00 98.00 309 ALA A N 1
ATOM 2399 C CA . ALA A 1 309 ? 15.022 2.469 -6.553 1.00 98.00 309 ALA A CA 1
ATOM 2400 C C . ALA A 1 309 ? 14.992 4.000 -6.463 1.00 98.00 309 ALA A C 1
ATOM 2402 O O . ALA A 1 309 ? 15.929 4.605 -5.958 1.00 98.00 309 ALA A O 1
ATOM 2403 N N . LEU A 1 310 ? 13.892 4.639 -6.895 1.00 97.69 310 LEU A N 1
ATOM 2404 C CA . LEU A 1 310 ? 13.694 6.080 -6.685 1.00 97.69 310 LEU A CA 1
ATOM 2405 C C . LEU A 1 310 ? 13.719 6.421 -5.191 1.00 97.69 310 LEU A C 1
ATOM 2407 O O . LEU A 1 310 ? 14.362 7.387 -4.791 1.00 97.69 310 LEU A O 1
ATOM 2411 N N . LYS A 1 311 ? 13.051 5.605 -4.366 1.00 96.25 311 LYS A N 1
ATOM 2412 C CA . LYS A 1 311 ? 13.008 5.791 -2.912 1.00 96.25 311 LYS A CA 1
ATOM 2413 C C . LYS A 1 311 ? 14.390 5.631 -2.286 1.00 96.25 311 LYS A C 1
ATOM 2415 O O . LYS A 1 311 ? 14.808 6.491 -1.523 1.00 96.25 311 LYS A O 1
ATOM 2420 N N . GLU A 1 312 ? 15.094 4.558 -2.619 1.00 97.19 312 GLU A N 1
ATOM 2421 C CA . GLU A 1 312 ? 16.452 4.279 -2.157 1.00 97.19 312 GLU A CA 1
ATOM 2422 C C . GLU A 1 312 ? 17.424 5.388 -2.559 1.00 97.19 312 GLU A C 1
ATOM 2424 O O . GLU A 1 312 ? 18.175 5.857 -1.711 1.00 97.19 312 GLU A O 1
ATOM 2429 N N . ALA A 1 313 ? 17.369 5.860 -3.808 1.00 97.12 313 ALA A N 1
ATOM 2430 C CA . ALA A 1 313 ? 18.203 6.953 -4.296 1.00 97.12 313 ALA A CA 1
ATOM 2431 C C . ALA A 1 313 ? 17.949 8.258 -3.528 1.00 97.12 313 ALA A C 1
ATOM 2433 O O . ALA A 1 313 ? 18.891 8.874 -3.035 1.00 97.12 313 ALA A O 1
ATOM 2434 N N . MET A 1 314 ? 16.683 8.655 -3.360 1.00 95.12 314 MET A N 1
ATOM 2435 C CA . MET A 1 314 ? 16.319 9.849 -2.586 1.00 95.12 314 MET A CA 1
ATOM 2436 C C . MET A 1 314 ? 16.755 9.732 -1.121 1.00 95.12 314 MET A C 1
ATOM 2438 O O . MET A 1 314 ? 17.355 10.656 -0.578 1.00 95.12 314 MET A O 1
ATOM 2442 N N . MET A 1 315 ? 16.511 8.579 -0.491 1.00 92.44 315 MET A N 1
ATOM 2443 C CA . MET A 1 315 ? 16.930 8.324 0.890 1.00 92.44 315 MET A CA 1
ATOM 2444 C C . MET A 1 315 ? 18.453 8.330 1.043 1.00 92.44 315 MET A C 1
ATOM 2446 O O . MET A 1 315 ? 18.963 8.841 2.038 1.00 92.44 315 MET A O 1
ATOM 2450 N N . ALA A 1 316 ? 19.188 7.787 0.071 1.00 93.81 316 ALA A N 1
ATOM 2451 C CA . ALA A 1 316 ? 20.643 7.799 0.080 1.00 93.81 316 ALA A CA 1
ATOM 2452 C C . ALA A 1 316 ? 21.190 9.233 -0.005 1.00 93.81 316 ALA A C 1
ATOM 2454 O O . ALA A 1 316 ? 22.106 9.564 0.748 1.00 93.81 316 ALA A O 1
ATOM 2455 N N . VAL A 1 317 ? 20.590 10.085 -0.849 1.00 93.00 317 VAL A N 1
ATOM 2456 C CA . VAL A 1 317 ? 20.924 11.518 -0.955 1.00 93.00 317 VAL A CA 1
ATOM 2457 C C . VAL A 1 317 ? 20.612 12.253 0.353 1.00 93.00 317 VAL A C 1
ATOM 2459 O O . VAL A 1 317 ? 21.454 12.998 0.848 1.00 93.00 317 VAL A O 1
ATOM 2462 N N . ASP A 1 318 ? 19.457 11.989 0.972 1.00 85.94 318 ASP A N 1
ATOM 2463 C CA . ASP A 1 318 ? 19.101 12.565 2.279 1.00 85.94 318 ASP A CA 1
ATOM 2464 C C . ASP A 1 318 ? 20.071 12.147 3.393 1.00 85.94 318 ASP A C 1
ATOM 2466 O O . ASP A 1 318 ? 20.365 12.922 4.305 1.00 85.94 318 ASP A O 1
ATOM 2470 N N . HIS A 1 319 ? 20.549 10.903 3.354 1.00 84.94 319 HIS A N 1
ATOM 2471 C CA . HIS A 1 319 ? 21.455 10.358 4.365 1.00 84.94 319 HIS A CA 1
ATOM 2472 C C . HIS A 1 319 ? 22.919 10.745 4.118 1.00 84.94 319 HIS A C 1
ATOM 2474 O O . HIS A 1 319 ? 23.718 10.696 5.056 1.00 84.94 319 HIS A O 1
ATOM 2480 N N . THR A 1 320 ? 23.266 11.132 2.888 1.00 88.62 320 THR A N 1
ATOM 2481 C CA . THR A 1 320 ? 24.637 11.414 2.453 1.00 88.62 320 THR A CA 1
ATOM 2482 C C . THR A 1 320 ? 24.681 12.708 1.631 1.00 88.62 320 THR A C 1
ATOM 2484 O O . THR A 1 320 ? 24.600 12.665 0.401 1.00 88.62 320 THR A O 1
ATOM 2487 N N . PRO A 1 321 ? 24.826 13.881 2.278 1.00 83.44 321 PRO A N 1
ATOM 2488 C CA . PRO A 1 321 ? 24.914 15.152 1.566 1.00 83.44 321 PRO A CA 1
ATOM 2489 C C . PRO A 1 321 ? 26.063 15.163 0.548 1.00 83.44 321 PRO A C 1
ATOM 2491 O O . PRO A 1 321 ? 27.197 14.824 0.881 1.00 83.44 321 PRO A O 1
ATOM 2494 N N . GLY A 1 322 ? 25.770 15.575 -0.687 1.00 89.12 322 GLY A N 1
ATOM 2495 C CA . GLY A 1 322 ? 26.741 15.594 -1.789 1.00 89.12 322 GLY A CA 1
ATOM 2496 C C . GLY A 1 322 ? 26.871 14.276 -2.562 1.00 89.12 322 GLY A C 1
ATOM 2497 O O . GLY A 1 322 ? 27.704 14.199 -3.461 1.00 89.12 322 GLY A O 1
ATOM 2498 N N . LEU A 1 323 ? 26.063 13.260 -2.241 1.00 96.44 323 LEU A N 1
ATOM 2499 C CA . LEU A 1 323 ? 25.958 12.029 -3.022 1.00 96.44 323 LEU A CA 1
ATOM 2500 C C . LEU A 1 323 ? 25.344 12.295 -4.406 1.00 96.44 323 LEU A C 1
ATOM 2502 O O . LEU A 1 323 ? 24.259 12.866 -4.508 1.00 96.44 323 LEU A O 1
ATOM 2506 N N . GLU A 1 324 ? 25.985 11.796 -5.462 1.00 98.00 324 GLU A N 1
ATOM 2507 C CA . GLU A 1 324 ? 25.399 11.707 -6.799 1.00 98.00 324 GLU A CA 1
ATOM 2508 C C . GLU A 1 324 ? 24.698 10.353 -6.978 1.00 98.00 324 GLU A C 1
ATOM 2510 O O . GLU A 1 324 ? 25.328 9.292 -6.927 1.00 98.00 324 GLU A O 1
ATOM 2515 N N . ALA A 1 325 ? 23.385 10.389 -7.205 1.00 98.12 325 ALA A N 1
ATOM 2516 C CA . ALA A 1 325 ? 22.576 9.202 -7.457 1.00 98.12 325 ALA A CA 1
ATOM 2517 C C . ALA A 1 325 ? 22.174 9.116 -8.935 1.00 98.12 325 ALA A C 1
ATOM 2519 O O . ALA A 1 325 ? 21.578 10.049 -9.482 1.00 98.12 325 ALA A O 1
ATOM 2520 N N . VAL A 1 326 ? 22.463 7.977 -9.568 1.00 98.44 326 VAL A N 1
ATOM 2521 C CA . VAL A 1 326 ? 22.194 7.739 -10.993 1.00 98.44 326 VAL A CA 1
ATOM 2522 C C . VAL A 1 326 ? 21.367 6.471 -11.161 1.00 98.44 326 VAL A C 1
ATOM 2524 O O . VAL A 1 326 ? 21.740 5.425 -10.649 1.00 98.44 326 VAL A O 1
ATOM 2527 N N . ILE A 1 327 ? 20.254 6.529 -11.889 1.00 98.44 327 ILE A N 1
ATOM 2528 C CA . ILE A 1 327 ? 19.403 5.366 -12.179 1.00 98.44 327 ILE A CA 1
ATOM 2529 C C . ILE A 1 327 ? 19.434 5.076 -13.679 1.00 98.44 327 ILE A C 1
ATOM 2531 O O . ILE A 1 327 ? 19.010 5.907 -14.483 1.00 98.44 327 ILE A O 1
ATOM 2535 N N . PHE A 1 328 ? 19.865 3.873 -14.047 1.00 97.69 328 PHE A N 1
ATOM 2536 C CA . PHE A 1 328 ? 19.852 3.355 -15.411 1.00 97.69 328 PHE A CA 1
ATOM 2537 C C . PHE A 1 328 ? 18.561 2.585 -15.674 1.00 97.69 328 PHE A C 1
ATOM 2539 O O . PHE A 1 328 ? 18.288 1.574 -15.024 1.00 97.69 328 PHE A O 1
ATOM 2546 N N . ALA A 1 329 ? 17.745 3.060 -16.615 1.00 95.31 329 ALA A N 1
ATOM 2547 C CA . ALA A 1 329 ? 16.433 2.488 -16.886 1.00 95.31 329 ALA A CA 1
ATOM 2548 C C . ALA A 1 329 ? 16.016 2.631 -18.351 1.00 95.31 329 ALA A C 1
ATOM 2550 O O . ALA A 1 329 ? 16.140 3.700 -18.946 1.00 95.31 329 ALA A O 1
ATOM 2551 N N . ASN A 1 330 ? 15.380 1.598 -18.909 1.00 90.56 330 ASN A N 1
ATOM 2552 C CA . ASN A 1 330 ? 14.655 1.751 -20.173 1.00 90.56 330 ASN A CA 1
ATOM 2553 C C . ASN A 1 330 ? 13.443 2.673 -19.979 1.00 90.56 330 ASN A C 1
ATOM 2555 O O . ASN A 1 330 ? 13.353 3.719 -20.616 1.00 90.56 330 ASN A O 1
ATOM 2559 N N . ASP A 1 331 ? 12.552 2.332 -19.048 1.00 93.94 331 ASP A N 1
ATOM 2560 C CA . ASP A 1 331 ? 11.340 3.088 -18.715 1.00 93.94 331 ASP A CA 1
ATOM 2561 C C . ASP A 1 331 ? 11.249 3.278 -17.197 1.00 93.94 331 ASP A C 1
ATOM 2563 O O . ASP A 1 331 ? 11.572 2.354 -16.448 1.00 93.94 331 ASP A O 1
ATOM 2567 N N . ILE A 1 332 ? 10.730 4.420 -16.735 1.00 95.81 332 ILE A N 1
ATOM 2568 C CA . ILE A 1 332 ? 10.360 4.605 -15.325 1.00 95.81 332 ILE A CA 1
ATOM 2569 C C . ILE A 1 332 ? 8.850 4.395 -15.162 1.00 95.81 332 ILE A C 1
ATOM 2571 O O . ILE A 1 332 ? 8.012 5.185 -15.621 1.00 95.81 332 ILE A O 1
ATOM 2575 N N . ARG A 1 333 ? 8.487 3.301 -14.486 1.00 96.38 333 ARG A N 1
ATOM 2576 C CA . ARG A 1 333 ? 7.100 2.842 -14.305 1.00 96.38 333 ARG A CA 1
ATOM 2577 C C . ARG A 1 333 ? 6.474 3.354 -13.008 1.00 96.38 333 ARG A C 1
ATOM 2579 O O . ARG A 1 333 ? 6.050 2.582 -12.161 1.00 96.38 333 ARG A O 1
ATOM 2586 N N . ALA A 1 334 ? 6.363 4.673 -12.885 1.00 95.62 334 ALA A N 1
ATOM 2587 C CA . ALA A 1 334 ? 5.707 5.346 -11.761 1.00 95.62 334 ALA A CA 1
ATOM 2588 C C . ALA A 1 334 ? 4.175 5.458 -11.957 1.00 95.62 334 ALA A C 1
ATOM 2590 O O . ALA A 1 334 ? 3.638 6.541 -12.179 1.00 95.62 334 ALA A O 1
ATOM 2591 N N . PHE A 1 335 ? 3.454 4.330 -11.982 1.00 93.19 335 PHE A N 1
ATOM 2592 C CA . PHE A 1 335 ? 2.026 4.285 -12.364 1.00 93.19 335 PHE A CA 1
ATOM 2593 C C . PHE A 1 335 ? 1.026 4.389 -11.197 1.00 93.19 335 PHE A C 1
ATOM 2595 O O . PHE A 1 335 ? -0.151 4.651 -11.441 1.00 93.19 335 PHE A O 1
ATOM 2602 N N . GLY A 1 336 ? 1.466 4.167 -9.956 1.00 90.69 336 GLY A N 1
ATOM 2603 C CA . GLY A 1 336 ? 0.624 4.270 -8.763 1.00 90.69 336 GLY A CA 1
ATOM 2604 C C . GLY A 1 336 ? 0.179 5.704 -8.463 1.00 90.69 336 GLY A C 1
ATOM 2605 O O . GLY A 1 336 ? 0.763 6.683 -8.940 1.00 90.69 336 GLY A O 1
ATOM 2606 N N . LYS A 1 337 ? -0.868 5.845 -7.646 1.00 92.50 337 LYS A N 1
ATOM 2607 C CA . LYS A 1 337 ? -1.346 7.156 -7.194 1.00 92.50 337 LYS A CA 1
ATOM 2608 C C . LYS A 1 337 ? -0.240 7.867 -6.401 1.00 92.50 337 LYS A C 1
ATOM 2610 O O . LYS A 1 337 ? 0.330 7.287 -5.485 1.00 92.50 337 LYS A O 1
ATOM 2615 N N . GLY A 1 338 ? 0.088 9.101 -6.785 1.00 90.62 338 GLY A N 1
ATOM 2616 C CA . GLY A 1 338 ? 1.187 9.882 -6.199 1.00 90.62 338 GLY A CA 1
ATOM 2617 C C . GLY A 1 338 ? 2.601 9.493 -6.665 1.00 90.62 338 GLY A C 1
ATOM 2618 O O . GLY A 1 338 ? 3.552 10.210 -6.364 1.00 90.62 338 GLY A O 1
ATOM 2619 N N . PHE A 1 339 ? 2.774 8.410 -7.435 1.00 94.44 339 PHE A N 1
ATOM 2620 C CA . PHE A 1 339 ? 4.110 7.937 -7.827 1.00 94.44 339 PHE A CA 1
ATOM 2621 C C . PHE A 1 339 ? 4.781 8.843 -8.866 1.00 94.44 339 PHE A C 1
ATOM 2623 O O . PHE A 1 339 ? 5.999 8.996 -8.838 1.00 94.44 339 PHE A O 1
ATOM 2630 N N . GLU A 1 340 ? 4.015 9.479 -9.758 1.00 94.31 340 GLU A N 1
ATOM 2631 C CA . GLU A 1 340 ? 4.575 10.451 -10.712 1.00 94.31 340 GLU A CA 1
ATOM 2632 C C . GLU A 1 340 ? 5.158 11.674 -9.992 1.00 94.31 340 GLU A C 1
ATOM 2634 O O . GLU A 1 340 ? 6.244 12.127 -10.340 1.00 94.31 340 GLU A O 1
ATOM 2639 N N . GLY A 1 341 ? 4.481 12.168 -8.949 1.00 92.31 341 GLY A N 1
ATOM 2640 C CA . GLY A 1 341 ? 5.011 13.233 -8.097 1.00 92.31 341 GLY A CA 1
ATOM 2641 C C . GLY A 1 341 ? 6.322 12.823 -7.425 1.00 92.31 341 GLY A C 1
ATOM 2642 O O . GLY A 1 341 ? 7.262 13.608 -7.388 1.00 92.31 341 GLY A O 1
ATOM 2643 N N . TYR A 1 342 ? 6.423 11.565 -6.986 1.00 92.38 342 TYR A N 1
ATOM 2644 C CA . TYR A 1 342 ? 7.651 11.007 -6.414 1.00 92.38 342 TYR A CA 1
ATOM 2645 C C . TYR A 1 342 ? 8.800 10.940 -7.433 1.00 92.38 342 TYR A C 1
ATOM 2647 O O . TYR A 1 342 ? 9.924 11.333 -7.136 1.00 92.38 342 TYR A O 1
ATOM 2655 N N . TYR A 1 343 ? 8.510 10.509 -8.664 1.00 95.50 343 TYR A N 1
ATOM 2656 C CA . TYR A 1 343 ? 9.469 10.529 -9.771 1.00 95.50 343 TYR A CA 1
ATOM 2657 C C . TYR A 1 343 ? 9.950 11.952 -10.097 1.00 95.50 343 TYR A C 1
ATOM 2659 O O . TYR A 1 343 ? 11.148 12.184 -10.269 1.00 95.50 343 TYR A O 1
ATOM 2667 N N . THR A 1 344 ? 9.029 12.914 -10.141 1.00 93.50 344 THR A N 1
ATOM 2668 C CA . THR A 1 344 ? 9.349 14.326 -10.380 1.00 93.50 344 THR A CA 1
ATOM 2669 C C . THR A 1 344 ? 10.206 14.902 -9.252 1.00 93.50 344 THR A C 1
ATOM 2671 O O . THR A 1 344 ? 11.215 15.549 -9.532 1.00 93.50 344 THR A O 1
ATOM 2674 N N . ALA A 1 345 ? 9.870 14.608 -7.991 1.00 93.44 345 ALA A N 1
ATOM 2675 C CA . ALA A 1 345 ? 10.646 15.023 -6.825 1.00 93.44 345 ALA A CA 1
ATOM 2676 C C . ALA A 1 345 ? 12.076 14.463 -6.861 1.00 93.44 345 ALA A C 1
ATOM 2678 O O . ALA A 1 345 ? 13.024 15.225 -6.678 1.00 93.44 345 ALA A O 1
ATOM 2679 N N . ALA A 1 346 ? 12.250 13.176 -7.186 1.00 95.75 346 ALA A N 1
ATOM 2680 C CA . ALA A 1 346 ? 13.573 12.564 -7.320 1.00 95.75 346 ALA A CA 1
ATOM 2681 C C . ALA A 1 346 ? 14.475 13.346 -8.292 1.00 95.75 346 ALA A C 1
ATOM 2683 O O . ALA A 1 346 ? 15.628 13.628 -7.979 1.00 95.75 346 ALA A O 1
ATOM 2684 N N . LYS A 1 347 ? 13.941 13.763 -9.448 1.00 94.31 347 LYS A N 1
ATOM 2685 C CA . LYS A 1 347 ? 14.701 14.540 -10.439 1.00 94.31 347 LYS A CA 1
ATOM 2686 C C . LYS A 1 347 ? 14.940 15.987 -10.008 1.00 94.31 347 LYS A C 1
ATOM 2688 O O . LYS A 1 347 ? 16.056 16.477 -10.111 1.00 94.31 347 LYS A O 1
ATOM 2693 N N . GLN A 1 348 ? 13.884 16.684 -9.589 1.00 93.50 348 GLN A N 1
ATOM 2694 C CA . GLN A 1 348 ? 13.907 18.142 -9.427 1.00 93.50 348 GLN A CA 1
ATOM 2695 C C . GLN A 1 348 ? 14.401 18.595 -8.050 1.00 93.50 348 GLN A C 1
ATOM 2697 O O . GLN A 1 348 ? 15.067 19.618 -7.954 1.00 93.50 348 GLN A O 1
ATOM 2702 N N . GLN A 1 349 ? 14.069 17.855 -6.989 1.00 92.38 349 GLN A N 1
ATOM 2703 C CA . GLN A 1 349 ? 14.402 18.222 -5.608 1.00 92.38 349 GLN A CA 1
ATOM 2704 C C . GLN A 1 349 ? 15.673 17.518 -5.123 1.00 92.38 349 GLN A C 1
ATOM 2706 O O . GLN A 1 349 ? 16.463 18.115 -4.400 1.00 92.38 349 GLN A O 1
ATOM 2711 N N . TYR A 1 350 ? 15.876 16.266 -5.542 1.00 93.56 350 TYR A N 1
ATOM 2712 C CA . TYR A 1 350 ? 16.986 15.419 -5.087 1.00 93.56 350 TYR A CA 1
ATOM 2713 C C . TYR A 1 350 ? 18.119 15.279 -6.109 1.00 93.56 350 TYR A C 1
ATOM 2715 O O . TYR A 1 350 ? 19.140 14.671 -5.802 1.00 93.56 350 TYR A O 1
ATOM 2723 N N . GLY A 1 351 ? 17.954 15.815 -7.323 1.00 95.81 351 GLY A N 1
ATOM 2724 C CA . GLY A 1 351 ? 18.982 15.771 -8.365 1.00 95.81 351 GLY A CA 1
ATOM 2725 C C . GLY A 1 351 ? 19.313 14.365 -8.877 1.00 95.81 351 GLY A C 1
ATOM 2726 O O . GLY A 1 351 ? 20.388 14.168 -9.438 1.00 95.81 351 GLY A O 1
ATOM 2727 N N . VAL A 1 352 ? 18.422 13.381 -8.700 1.00 97.38 352 VAL A N 1
ATOM 2728 C CA . VAL A 1 352 ? 18.642 12.007 -9.174 1.00 97.38 352 VAL A CA 1
ATOM 2729 C C . VAL A 1 352 ? 18.688 11.998 -10.703 1.00 97.38 352 VAL A C 1
ATOM 2731 O O . VAL A 1 352 ? 17.703 12.323 -11.378 1.00 97.38 352 VAL A O 1
ATOM 2734 N N . ARG A 1 353 ? 19.831 11.592 -11.264 1.00 96.81 353 ARG A N 1
ATOM 2735 C CA . ARG A 1 353 ? 20.049 11.530 -12.712 1.00 96.81 353 ARG A CA 1
ATOM 2736 C C . ARG A 1 353 ? 19.471 10.236 -13.273 1.00 96.81 353 ARG A C 1
ATOM 2738 O O . ARG A 1 353 ? 19.770 9.152 -12.785 1.00 96.81 353 ARG A O 1
ATOM 2745 N N . ILE A 1 354 ? 18.653 10.334 -14.319 1.00 94.75 354 ILE A N 1
ATOM 2746 C CA . ILE A 1 354 ? 18.062 9.168 -14.987 1.00 94.75 354 ILE A CA 1
ATOM 2747 C C . ILE A 1 354 ? 18.740 8.981 -16.339 1.00 94.75 354 ILE A C 1
ATOM 2749 O O . ILE A 1 354 ? 18.615 9.842 -17.209 1.00 94.75 354 ILE A O 1
ATOM 2753 N N . VAL A 1 355 ? 19.424 7.855 -16.518 1.00 93.81 355 VAL A N 1
ATOM 2754 C CA . VAL A 1 355 ? 20.056 7.465 -17.781 1.00 93.81 355 VAL A CA 1
ATOM 2755 C C . VAL A 1 355 ? 19.153 6.474 -18.502 1.00 93.81 355 VAL A C 1
ATOM 2757 O O . VAL A 1 355 ? 18.672 5.505 -17.908 1.00 93.81 355 VAL A O 1
ATOM 2760 N N . ARG A 1 356 ? 18.890 6.733 -19.787 1.00 89.75 356 ARG A N 1
ATOM 2761 C CA . ARG A 1 356 ? 18.067 5.859 -20.623 1.00 89.75 356 ARG A CA 1
ATOM 2762 C C . ARG A 1 356 ? 18.922 4.750 -21.219 1.00 89.75 356 ARG A C 1
ATOM 2764 O O . ARG A 1 356 ? 19.887 5.032 -21.911 1.00 89.75 356 ARG A O 1
ATOM 2771 N N . GLY A 1 357 ? 18.518 3.508 -20.976 1.00 88.62 357 GLY A N 1
ATOM 2772 C CA . GLY A 1 357 ? 19.256 2.320 -21.402 1.00 88.62 357 GLY A CA 1
ATOM 2773 C C . GLY A 1 357 ? 19.815 1.542 -20.216 1.00 88.62 357 GLY A C 1
ATOM 2774 O O . GLY A 1 357 ? 20.100 2.103 -19.157 1.00 88.62 357 GLY A O 1
ATOM 2775 N N . LEU A 1 358 ? 19.917 0.225 -20.383 1.00 92.12 358 LEU A N 1
ATOM 2776 C CA . LEU A 1 358 ? 20.532 -0.649 -19.389 1.00 92.12 358 LEU A CA 1
ATOM 2777 C C . LEU A 1 358 ? 22.035 -0.769 -19.665 1.00 92.12 358 LEU A C 1
ATOM 2779 O O . LEU A 1 358 ? 22.420 -0.866 -20.833 1.00 92.12 358 LEU A O 1
ATOM 2783 N N . PRO A 1 359 ? 22.886 -0.799 -18.626 1.00 94.94 359 PRO A N 1
ATOM 2784 C CA . PRO A 1 359 ? 24.303 -1.052 -18.808 1.00 94.94 359 PRO A CA 1
ATOM 2785 C C . PRO A 1 359 ? 24.550 -2.430 -19.412 1.00 94.94 359 PRO A C 1
ATOM 2787 O O . PRO A 1 359 ? 23.820 -3.390 -19.146 1.00 94.94 359 PRO A O 1
ATOM 2790 N N . SER A 1 360 ? 25.611 -2.501 -20.207 1.00 93.31 360 SER A N 1
ATOM 2791 C CA . SER A 1 360 ? 26.122 -3.721 -20.830 1.00 93.31 360 SER A CA 1
ATOM 2792 C C . SER A 1 360 ? 26.991 -4.543 -19.878 1.00 93.31 360 SER A C 1
ATOM 2794 O O . SER A 1 360 ? 26.962 -5.765 -19.946 1.00 93.31 360 SER A O 1
ATOM 2796 N N . ALA A 1 361 ? 27.743 -3.884 -18.990 1.00 94.12 361 ALA A N 1
ATOM 2797 C CA . ALA A 1 361 ? 28.604 -4.529 -18.005 1.00 94.12 361 ALA A CA 1
ATOM 2798 C C . ALA A 1 361 ? 28.934 -3.584 -16.840 1.00 94.12 361 ALA A C 1
ATOM 2800 O O . ALA A 1 361 ? 28.909 -2.358 -16.990 1.00 94.12 361 ALA A O 1
ATOM 2801 N N . VAL A 1 362 ? 29.291 -4.178 -15.705 1.00 96.06 362 VAL A N 1
ATOM 2802 C CA . VAL A 1 362 ? 29.915 -3.535 -14.549 1.00 96.06 362 VAL A CA 1
ATOM 2803 C C . VAL A 1 362 ? 31.268 -4.207 -14.333 1.00 96.06 362 VAL A C 1
ATOM 2805 O O . VAL A 1 362 ? 31.346 -5.428 -14.214 1.00 96.06 362 VAL A O 1
ATOM 2808 N N . LYS A 1 363 ? 32.342 -3.421 -14.315 1.00 92.69 363 LYS A N 1
ATOM 2809 C CA . LYS A 1 363 ? 33.718 -3.910 -14.159 1.00 92.69 363 LYS A CA 1
ATOM 2810 C C . LYS A 1 363 ? 34.384 -3.211 -12.987 1.00 92.69 363 LYS A C 1
ATOM 2812 O O . LYS A 1 363 ? 34.145 -2.030 -12.771 1.00 92.69 363 LYS A O 1
ATOM 2817 N N . GLU A 1 364 ? 35.264 -3.892 -12.273 1.00 89.31 364 GLU A N 1
ATOM 2818 C CA . GLU A 1 364 ? 36.111 -3.229 -11.283 1.00 89.31 364 GLU A CA 1
ATOM 2819 C C . GLU A 1 364 ? 37.188 -2.383 -11.986 1.00 89.31 364 GLU A C 1
ATOM 2821 O O . GLU A 1 364 ? 37.765 -2.796 -12.997 1.00 89.31 364 GLU A O 1
ATOM 2826 N N . ARG A 1 365 ? 37.479 -1.196 -11.449 1.00 87.25 365 ARG A N 1
ATOM 2827 C CA . ARG A 1 365 ? 38.656 -0.393 -11.786 1.00 87.25 365 ARG A CA 1
ATOM 2828 C C . ARG A 1 365 ? 39.795 -0.767 -10.828 1.00 87.25 365 ARG A C 1
ATOM 2830 O O . ARG A 1 365 ? 39.770 -0.317 -9.680 1.00 87.25 365 ARG A O 1
ATOM 2837 N N . PRO A 1 366 ? 40.846 -1.478 -11.287 1.00 78.50 366 PRO A N 1
ATOM 2838 C CA . PRO A 1 366 ? 41.884 -2.007 -10.395 1.00 78.50 366 PRO A CA 1
ATOM 2839 C C . PRO A 1 366 ? 42.642 -0.944 -9.585 1.00 78.50 366 PRO A C 1
ATOM 2841 O O . PRO A 1 366 ? 43.180 -1.238 -8.525 1.00 78.50 366 PRO A O 1
ATOM 2844 N N . SER A 1 367 ? 42.708 0.299 -10.074 1.00 79.06 367 SER A N 1
ATOM 2845 C CA . SER A 1 367 ? 43.441 1.384 -9.411 1.00 79.06 367 SER A CA 1
ATOM 2846 C C . SER A 1 367 ? 42.712 1.988 -8.207 1.00 79.06 367 SER A C 1
ATOM 2848 O O . SER A 1 367 ? 43.370 2.495 -7.303 1.00 79.06 367 SER A O 1
ATOM 2850 N N . SER A 1 368 ? 41.375 1.993 -8.209 1.00 79.25 368 SER A N 1
ATOM 2851 C CA . SER A 1 368 ? 40.549 2.622 -7.164 1.00 79.25 368 SER A CA 1
ATOM 2852 C C . SER A 1 368 ? 39.694 1.622 -6.381 1.00 79.25 368 SER A C 1
ATOM 2854 O O . SER A 1 368 ? 39.216 1.960 -5.298 1.00 79.25 368 SER A O 1
ATOM 2856 N N . GLY A 1 369 ? 39.499 0.407 -6.905 1.00 79.88 369 GLY A N 1
ATOM 2857 C CA . GLY A 1 369 ? 38.522 -0.557 -6.391 1.00 79.88 369 GLY A CA 1
ATOM 2858 C C . GLY A 1 369 ? 37.076 -0.087 -6.580 1.00 79.88 369 GLY A C 1
ATOM 2859 O O . GLY A 1 369 ? 36.182 -0.566 -5.889 1.00 79.88 369 GLY A O 1
ATOM 2860 N N . ASN A 1 370 ? 36.850 0.913 -7.437 1.00 92.25 370 ASN A N 1
ATOM 2861 C CA . ASN A 1 370 ? 35.530 1.423 -7.808 1.00 92.25 370 ASN A CA 1
ATOM 2862 C C . ASN A 1 370 ? 34.976 0.661 -9.018 1.00 92.25 370 ASN A C 1
ATOM 2864 O O . ASN A 1 370 ? 35.673 -0.128 -9.650 1.00 92.25 370 ASN A O 1
ATOM 2868 N N . LEU A 1 371 ? 33.724 0.929 -9.374 1.00 96.12 371 LEU A N 1
ATOM 2869 C CA . LEU A 1 371 ? 32.988 0.224 -10.416 1.00 96.12 371 LEU A CA 1
ATOM 2870 C C . LEU A 1 371 ? 32.854 1.079 -11.679 1.00 96.12 371 LEU A C 1
ATOM 2872 O O . LEU A 1 371 ? 32.346 2.194 -11.632 1.00 96.12 371 LEU A O 1
ATOM 2876 N N . LEU A 1 372 ? 33.264 0.541 -12.823 1.00 96.12 372 LEU A N 1
ATOM 2877 C CA . LEU A 1 372 ? 33.014 1.083 -14.153 1.00 96.12 372 LEU A CA 1
ATOM 2878 C C . LEU A 1 372 ? 31.733 0.492 -14.723 1.00 96.12 372 LEU A C 1
ATOM 2880 O O . LEU A 1 372 ? 31.655 -0.706 -14.993 1.00 96.12 372 LEU A O 1
ATOM 2884 N N . VAL A 1 373 ? 30.742 1.348 -14.936 1.00 97.06 373 VAL A N 1
ATOM 2885 C CA . VAL A 1 373 ? 29.479 0.995 -15.583 1.00 97.06 373 VAL A CA 1
ATOM 2886 C C . VAL A 1 373 ? 29.582 1.356 -17.065 1.00 97.06 373 VAL A C 1
ATOM 2888 O O . VAL A 1 373 ? 29.740 2.527 -17.410 1.00 97.06 373 VAL A O 1
ATOM 2891 N N . CYS A 1 374 ? 29.496 0.350 -17.940 1.00 96.12 374 CYS A N 1
ATOM 2892 C CA . CYS A 1 374 ? 29.600 0.499 -19.395 1.00 96.12 374 CYS A CA 1
ATOM 2893 C C . CYS A 1 374 ? 28.200 0.564 -20.030 1.00 96.12 374 CYS A C 1
ATOM 2895 O O . CYS A 1 374 ? 27.450 -0.416 -19.967 1.00 96.12 374 CYS A O 1
ATOM 2897 N N . TYR A 1 375 ? 27.837 1.665 -20.685 1.00 94.62 375 TYR A N 1
ATOM 2898 C CA . TYR A 1 375 ? 26.517 1.856 -21.308 1.00 94.62 375 TYR A CA 1
ATOM 2899 C C . TYR A 1 375 ? 26.600 2.682 -22.601 1.00 94.62 375 TYR A C 1
ATOM 2901 O O . TYR A 1 375 ? 27.668 3.173 -22.950 1.00 94.62 375 TYR A O 1
ATOM 2909 N N . LEU A 1 376 ? 25.488 2.806 -23.333 1.00 89.81 376 LEU A N 1
ATOM 2910 C CA . LEU A 1 376 ? 25.387 3.704 -24.490 1.00 89.81 376 LEU A CA 1
ATOM 2911 C C . LEU A 1 376 ? 24.725 5.018 -24.072 1.00 89.81 376 LEU A C 1
ATOM 2913 O O . LEU A 1 376 ? 23.681 4.990 -23.417 1.00 89.81 376 LEU A O 1
ATOM 2917 N N . ASP A 1 377 ? 25.315 6.151 -24.446 1.00 83.44 377 ASP A N 1
ATOM 2918 C CA . ASP A 1 377 ? 24.695 7.463 -24.254 1.00 83.44 377 ASP A CA 1
ATOM 2919 C C . ASP A 1 377 ? 23.520 7.708 -25.221 1.00 83.44 377 ASP A C 1
ATOM 2921 O O . ASP A 1 377 ? 23.145 6.847 -26.022 1.00 83.44 377 ASP A O 1
ATOM 2925 N N . ALA A 1 378 ? 22.912 8.894 -25.132 1.00 74.00 378 ALA A N 1
ATOM 2926 C CA . ALA A 1 378 ? 21.774 9.276 -25.969 1.00 74.00 378 ALA A CA 1
ATOM 2927 C C . ALA A 1 378 ? 22.119 9.331 -27.469 1.00 74.00 378 ALA A C 1
ATOM 2929 O O . ALA A 1 378 ? 21.234 9.171 -28.305 1.00 74.00 378 ALA A O 1
ATOM 2930 N N . GLU A 1 379 ? 23.395 9.512 -27.815 1.00 74.56 379 GLU A N 1
ATOM 2931 C CA . GLU A 1 379 ? 23.897 9.513 -29.188 1.00 74.56 379 GLU A CA 1
ATOM 2932 C C . GLU A 1 379 ? 24.323 8.110 -29.663 1.00 74.56 379 GLU A C 1
ATOM 2934 O O . GLU A 1 379 ? 24.812 7.955 -30.785 1.00 74.56 379 GLU A O 1
ATOM 2939 N N . GLY A 1 380 ? 24.143 7.079 -28.829 1.00 76.69 380 GLY A N 1
ATOM 2940 C CA . GLY A 1 380 ? 24.520 5.699 -29.124 1.00 76.69 380 GLY A CA 1
ATOM 2941 C C . GLY A 1 380 ? 26.020 5.424 -29.000 1.00 76.69 380 GLY A C 1
ATOM 2942 O O . GLY A 1 380 ? 26.496 4.411 -29.518 1.00 76.69 380 GLY A O 1
ATOM 2943 N N . ARG A 1 381 ? 26.785 6.299 -28.339 1.00 86.88 381 ARG A N 1
ATOM 2944 C CA . ARG A 1 381 ? 28.228 6.132 -28.128 1.00 86.88 381 ARG A CA 1
ATOM 2945 C C . ARG A 1 381 ? 28.489 5.338 -26.845 1.00 86.88 381 ARG A C 1
ATOM 2947 O O . ARG A 1 381 ? 27.809 5.565 -25.844 1.00 86.88 381 ARG A O 1
ATOM 2954 N N . PRO A 1 382 ? 29.480 4.431 -26.833 1.00 90.75 382 PRO A N 1
ATOM 2955 C CA . PRO A 1 382 ? 29.874 3.729 -25.619 1.00 90.75 382 PRO A CA 1
ATOM 2956 C C . PRO A 1 382 ? 30.506 4.695 -24.613 1.00 90.75 382 PRO A C 1
ATOM 2958 O O . PRO A 1 382 ? 31.444 5.422 -24.936 1.00 90.75 382 PRO A O 1
ATOM 2961 N N . VAL A 1 383 ? 30.000 4.667 -23.383 1.00 94.00 383 VAL A N 1
ATOM 2962 C CA . VAL A 1 383 ? 30.473 5.445 -22.239 1.00 94.00 383 VAL A CA 1
ATOM 2963 C C . VAL A 1 383 ? 30.839 4.493 -21.108 1.00 94.00 383 VAL A C 1
ATOM 2965 O O . VAL A 1 383 ? 30.098 3.558 -20.796 1.00 94.00 383 VAL A O 1
ATOM 2968 N N . GLU A 1 384 ? 31.981 4.752 -20.477 1.00 94.31 384 GLU A N 1
ATOM 2969 C CA . GLU A 1 384 ? 32.371 4.133 -19.213 1.00 94.31 384 GLU A CA 1
ATOM 2970 C C . GLU A 1 384 ? 32.354 5.197 -18.120 1.00 94.31 384 GLU A C 1
ATOM 2972 O O . GLU A 1 384 ? 33.019 6.228 -18.229 1.00 94.31 384 GLU A O 1
ATOM 2977 N N . GLU A 1 385 ? 31.589 4.950 -17.062 1.00 95.50 385 GLU A N 1
ATOM 2978 C CA . GLU A 1 385 ? 31.433 5.893 -15.961 1.00 95.50 385 GLU A CA 1
ATOM 2979 C C . GLU A 1 385 ? 31.730 5.221 -14.615 1.00 95.50 385 GLU A C 1
ATOM 2981 O O . GLU A 1 385 ? 31.288 4.102 -14.364 1.00 95.50 385 GLU A O 1
ATOM 2986 N N . GLU A 1 386 ? 32.504 5.897 -13.760 1.00 96.38 386 GLU A N 1
ATOM 2987 C CA . GLU A 1 386 ? 32.986 5.358 -12.480 1.00 96.38 386 GLU A CA 1
ATOM 2988 C C . GLU A 1 386 ? 32.036 5.674 -11.310 1.00 96.38 386 GLU A C 1
ATOM 2990 O O . GLU A 1 386 ? 31.652 6.828 -11.103 1.00 96.38 386 GLU A O 1
ATOM 2995 N N . PHE A 1 387 ? 31.712 4.657 -10.512 1.00 97.56 387 PHE A N 1
ATOM 2996 C CA . PHE A 1 387 ? 30.846 4.711 -9.334 1.00 97.56 387 PHE A CA 1
ATOM 2997 C C . PHE A 1 387 ? 31.504 4.015 -8.141 1.00 97.56 387 PHE A C 1
ATOM 2999 O O . PHE A 1 387 ? 32.214 3.027 -8.304 1.00 97.56 387 PHE A O 1
ATOM 3006 N N . ASP A 1 388 ? 31.230 4.478 -6.923 1.00 96.81 388 ASP A N 1
ATOM 3007 C CA . ASP A 1 388 ? 31.785 3.853 -5.713 1.00 96.81 388 ASP A CA 1
ATOM 3008 C C . ASP A 1 388 ? 31.030 2.567 -5.330 1.00 96.81 388 ASP A C 1
ATOM 3010 O O . ASP A 1 388 ? 31.550 1.719 -4.597 1.00 96.81 388 ASP A O 1
ATOM 3014 N N . MET A 1 389 ? 29.778 2.449 -5.786 1.00 96.94 389 MET A N 1
ATOM 3015 C CA . MET A 1 389 ? 28.876 1.337 -5.493 1.00 96.94 389 MET A CA 1
ATOM 3016 C C . MET A 1 389 ? 27.771 1.234 -6.556 1.00 96.94 389 MET A C 1
ATOM 3018 O O . MET A 1 389 ? 27.316 2.246 -7.099 1.00 96.94 389 MET A O 1
ATOM 3022 N N . VAL A 1 390 ? 27.312 0.012 -6.827 1.00 98.38 390 VAL A N 1
ATOM 3023 C CA . VAL A 1 390 ? 26.201 -0.282 -7.742 1.00 98.38 390 VAL A CA 1
ATOM 3024 C C . VAL A 1 390 ? 25.112 -1.034 -6.982 1.00 98.38 390 VAL A C 1
ATOM 3026 O O . VAL A 1 390 ? 25.391 -1.987 -6.261 1.00 98.38 390 VAL A O 1
ATOM 3029 N N . VAL A 1 391 ? 23.864 -0.616 -7.170 1.00 98.44 391 VAL A N 1
ATOM 3030 C CA . VAL A 1 391 ? 22.666 -1.243 -6.619 1.00 98.44 391 VAL A CA 1
ATOM 3031 C C . VAL A 1 391 ? 21.862 -1.882 -7.751 1.00 98.44 391 VAL A C 1
ATOM 3033 O O . VAL A 1 391 ? 21.336 -1.214 -8.643 1.00 98.44 391 VAL A O 1
ATOM 3036 N N . LEU A 1 392 ? 21.737 -3.200 -7.720 1.00 98.31 392 LEU A N 1
ATOM 3037 C CA . LEU A 1 392 ? 20.957 -3.967 -8.680 1.00 98.31 392 LEU A CA 1
ATOM 3038 C C . LEU A 1 392 ? 19.499 -4.010 -8.234 1.00 98.31 392 LEU A C 1
ATOM 3040 O O . LEU A 1 392 ? 19.159 -4.626 -7.225 1.00 98.31 392 LEU A O 1
ATOM 3044 N N . SER A 1 393 ? 18.621 -3.362 -8.995 1.00 97.75 393 SER A N 1
ATOM 3045 C CA . SER A 1 393 ? 17.185 -3.353 -8.716 1.00 97.75 393 SER A CA 1
ATOM 3046 C C . SER A 1 393 ? 16.565 -4.673 -9.177 1.00 97.75 393 SER A C 1
ATOM 3048 O O . SER A 1 393 ? 16.050 -4.786 -10.297 1.00 97.75 393 SER A O 1
ATOM 3050 N N . VAL A 1 394 ? 16.654 -5.677 -8.298 1.00 95.81 394 VAL A N 1
ATOM 3051 C CA . VAL A 1 394 ? 16.230 -7.060 -8.541 1.00 95.81 394 VAL A CA 1
ATOM 3052 C C . VAL A 1 394 ? 14.712 -7.211 -8.651 1.00 95.81 394 VAL A C 1
ATOM 3054 O O . VAL A 1 394 ? 13.927 -6.604 -7.912 1.00 95.81 394 VAL A O 1
ATOM 3057 N N . GLY A 1 395 ? 14.294 -8.034 -9.607 1.00 94.62 395 GLY A N 1
ATOM 3058 C CA . GLY A 1 395 ? 12.912 -8.440 -9.803 1.00 94.62 395 GLY A CA 1
ATOM 3059 C C . GLY A 1 395 ? 12.395 -9.420 -8.750 1.00 94.62 395 GLY A C 1
ATOM 3060 O O . GLY A 1 395 ? 13.123 -9.859 -7.859 1.00 94.62 395 GLY A O 1
ATOM 3061 N N . LEU A 1 396 ? 11.113 -9.758 -8.869 1.00 93.19 396 LEU A N 1
ATOM 3062 C CA . LEU A 1 396 ? 10.379 -10.642 -7.974 1.00 93.19 396 LEU A CA 1
ATOM 3063 C C . LEU A 1 396 ? 9.922 -11.897 -8.718 1.00 93.19 396 LEU A C 1
ATOM 3065 O O . LEU A 1 396 ? 9.332 -11.803 -9.801 1.00 93.19 396 LEU A O 1
ATOM 3069 N N . ARG A 1 397 ? 10.098 -13.060 -8.092 1.00 92.62 397 ARG A N 1
ATOM 3070 C CA . ARG A 1 397 ? 9.529 -14.340 -8.536 1.00 92.62 397 ARG A CA 1
ATOM 3071 C C . ARG A 1 397 ? 8.776 -15.038 -7.399 1.00 92.62 397 ARG A C 1
ATOM 3073 O O . ARG A 1 397 ? 8.964 -14.683 -6.235 1.00 92.62 397 ARG A O 1
ATOM 3080 N N . PRO A 1 398 ? 7.910 -16.015 -7.689 1.00 92.75 398 PRO A N 1
ATOM 3081 C CA . PRO A 1 398 ? 7.281 -16.831 -6.658 1.00 92.75 398 PRO A CA 1
ATOM 3082 C C . PRO A 1 398 ? 8.333 -17.642 -5.893 1.00 92.75 398 PRO A C 1
ATOM 3084 O O . PRO A 1 398 ? 9.247 -18.196 -6.500 1.00 92.75 398 PRO A O 1
ATOM 3087 N N . ALA A 1 399 ? 8.186 -17.759 -4.573 1.00 91.19 399 ALA A N 1
ATOM 3088 C CA . ALA A 1 399 ? 9.072 -18.608 -3.780 1.00 91.19 399 ALA A CA 1
ATOM 3089 C C . ALA A 1 399 ? 8.847 -20.102 -4.124 1.00 91.19 399 ALA A C 1
ATOM 3091 O O . ALA A 1 399 ? 7.685 -20.523 -4.187 1.00 91.19 399 ALA A O 1
ATOM 3092 N N . PRO A 1 400 ? 9.897 -20.940 -4.265 1.00 90.81 400 PRO A N 1
ATOM 3093 C CA . PRO A 1 400 ? 9.774 -22.366 -4.577 1.00 90.81 400 PRO A CA 1
ATOM 3094 C C . PRO A 1 400 ? 8.857 -23.125 -3.615 1.00 90.81 400 PRO A C 1
ATOM 3096 O O . PRO A 1 400 ? 8.054 -23.950 -4.043 1.00 90.81 400 PRO A O 1
ATOM 3099 N N . ALA A 1 401 ? 8.906 -22.794 -2.320 1.00 92.19 401 ALA A N 1
ATOM 3100 C CA . ALA A 1 401 ? 8.009 -23.368 -1.318 1.00 92.19 401 ALA A CA 1
ATOM 3101 C C . ALA A 1 401 ? 6.532 -23.007 -1.571 1.00 92.19 401 ALA A C 1
ATOM 3103 O O . ALA A 1 401 ? 5.647 -23.834 -1.364 1.00 92.19 401 ALA A O 1
ATOM 3104 N N . GLY A 1 402 ? 6.257 -21.791 -2.057 1.00 92.75 402 GLY A N 1
ATOM 3105 C CA . GLY A 1 402 ? 4.912 -21.358 -2.442 1.00 92.75 402 GLY A CA 1
ATOM 3106 C C . GLY A 1 402 ? 4.402 -22.073 -3.695 1.00 92.75 402 GLY A C 1
ATOM 3107 O O . GLY A 1 402 ? 3.244 -22.486 -3.739 1.00 92.75 402 GLY A O 1
ATOM 3108 N N . VAL A 1 403 ? 5.278 -22.282 -4.682 1.00 94.56 403 VAL A N 1
ATOM 3109 C CA . VAL A 1 403 ? 4.992 -23.071 -5.893 1.00 94.56 403 VAL A CA 1
ATOM 3110 C C . VAL A 1 403 ? 4.655 -24.520 -5.534 1.00 94.56 403 VAL A C 1
ATOM 3112 O O . VAL A 1 403 ? 3.658 -25.062 -6.009 1.00 94.56 403 VAL A O 1
ATOM 3115 N N . GLU A 1 404 ? 5.451 -25.139 -4.665 1.00 95.19 404 GLU A N 1
ATOM 3116 C CA . GLU A 1 404 ? 5.220 -26.506 -4.193 1.00 95.19 404 GLU A CA 1
ATOM 3117 C C . GLU A 1 404 ? 3.910 -26.625 -3.400 1.00 95.19 404 GLU A C 1
ATOM 3119 O O . GLU A 1 404 ? 3.111 -27.529 -3.649 1.00 95.19 404 GLU A O 1
ATOM 3124 N N . LEU A 1 405 ? 3.629 -25.671 -2.506 1.00 94.00 405 LEU A N 1
ATOM 3125 C CA . LEU A 1 405 ? 2.358 -25.608 -1.783 1.00 94.00 405 LEU A CA 1
ATOM 3126 C C . LEU A 1 405 ? 1.162 -25.534 -2.744 1.00 94.00 405 LEU A C 1
ATOM 3128 O O . LEU A 1 405 ? 0.187 -26.265 -2.577 1.00 94.00 405 LEU A O 1
ATOM 3132 N N . ALA A 1 406 ? 1.239 -24.686 -3.772 1.00 94.19 406 ALA A N 1
ATOM 3133 C CA . ALA A 1 406 ? 0.184 -24.569 -4.772 1.00 94.19 406 ALA A CA 1
ATOM 3134 C C . ALA A 1 406 ? -0.034 -25.883 -5.540 1.00 94.19 406 ALA A C 1
ATOM 3136 O O . ALA A 1 406 ? -1.182 -26.286 -5.729 1.00 94.19 406 ALA A O 1
ATOM 3137 N N . ARG A 1 407 ? 1.041 -26.596 -5.911 1.00 93.94 407 ARG A N 1
ATOM 3138 C CA . ARG A 1 407 ? 0.945 -27.918 -6.559 1.00 93.94 407 ARG A CA 1
ATOM 3139 C C . ARG A 1 407 ? 0.252 -28.943 -5.666 1.00 93.94 407 ARG A C 1
ATOM 3141 O O . ARG A 1 407 ? -0.662 -29.616 -6.136 1.00 93.94 407 ARG A O 1
ATOM 3148 N N . ARG A 1 408 ? 0.611 -29.015 -4.380 1.00 94.12 408 ARG A N 1
ATOM 3149 C CA . ARG A 1 408 ? -0.031 -29.923 -3.406 1.00 94.12 408 ARG A CA 1
ATOM 3150 C C . ARG A 1 408 ? -1.521 -29.644 -3.233 1.00 94.12 408 ARG A C 1
ATOM 3152 O O . ARG A 1 408 ? -2.309 -30.571 -3.084 1.00 94.12 408 ARG A O 1
ATOM 3159 N N . LEU A 1 409 ? -1.913 -28.374 -3.293 1.00 93.31 409 LEU A N 1
ATOM 3160 C CA . LEU A 1 409 ? -3.313 -27.952 -3.216 1.00 93.31 409 LEU A CA 1
ATOM 3161 C C . LEU A 1 409 ? -4.054 -28.048 -4.564 1.00 93.31 409 LEU A C 1
ATOM 3163 O O . LEU A 1 409 ? -5.254 -27.776 -4.631 1.00 93.31 409 LEU A O 1
ATOM 3167 N N . GLY A 1 410 ? -3.376 -28.438 -5.648 1.00 92.44 410 GLY A N 1
ATOM 3168 C CA . GLY A 1 410 ? -3.948 -28.500 -6.994 1.00 92.44 410 GLY A CA 1
ATOM 3169 C C . GLY A 1 410 ? -4.362 -27.130 -7.540 1.00 92.44 410 GLY A C 1
ATOM 3170 O O . GLY A 1 410 ? -5.358 -27.029 -8.254 1.00 92.44 410 GLY A O 1
ATOM 3171 N N . VAL A 1 411 ? -3.643 -26.069 -7.170 1.00 93.50 411 VAL A N 1
ATOM 3172 C CA . VAL A 1 411 ? -3.853 -24.716 -7.695 1.00 93.50 411 VAL A CA 1
ATOM 3173 C C . VAL A 1 411 ? -3.085 -24.559 -9.013 1.00 93.50 411 VAL A C 1
ATOM 3175 O O . VAL A 1 411 ? -1.877 -24.807 -9.040 1.00 93.50 411 VAL A O 1
ATOM 3178 N N . PRO A 1 412 ? -3.740 -24.137 -10.113 1.00 92.00 412 PRO A N 1
ATOM 3179 C CA . PRO A 1 412 ? -3.057 -23.954 -11.386 1.00 92.00 412 PRO A CA 1
ATOM 3180 C C . PRO A 1 412 ? -2.069 -22.788 -11.312 1.00 92.00 412 PRO A C 1
ATOM 3182 O O . PRO A 1 412 ? -2.392 -21.728 -10.775 1.00 92.00 412 PRO A O 1
ATOM 3185 N N . LEU A 1 413 ? -0.894 -22.964 -11.911 1.00 93.25 413 LEU A N 1
ATOM 3186 C CA . LEU A 1 413 ? 0.131 -21.928 -12.016 1.00 93.25 413 LEU A CA 1
ATOM 3187 C C . LEU A 1 413 ? 0.242 -21.402 -13.456 1.00 93.25 413 LEU A C 1
ATOM 3189 O O . LEU A 1 413 ? -0.196 -22.042 -14.425 1.00 93.25 413 LEU A O 1
ATOM 3193 N N . ASP A 1 414 ? 0.777 -20.197 -13.602 1.00 89.81 414 ASP A N 1
ATOM 3194 C CA . ASP A 1 414 ? 1.181 -19.647 -14.892 1.00 89.81 414 ASP A CA 1
ATOM 3195 C C . ASP A 1 414 ? 2.573 -20.166 -15.314 1.00 89.81 414 ASP A C 1
ATOM 3197 O O . ASP A 1 414 ? 3.187 -20.983 -14.626 1.00 89.81 414 ASP A O 1
ATOM 3201 N N . GLN A 1 415 ? 3.059 -19.730 -16.479 1.00 87.00 415 GLN A N 1
ATOM 3202 C CA . GLN A 1 415 ? 4.314 -20.223 -17.068 1.00 87.00 415 GLN A CA 1
ATOM 3203 C C . GLN A 1 415 ? 5.564 -19.896 -16.235 1.00 87.00 415 GLN A C 1
ATOM 3205 O O . GLN A 1 415 ? 6.590 -20.541 -16.413 1.00 87.00 415 GLN A O 1
ATOM 3210 N N . VAL A 1 416 ? 5.475 -18.918 -15.332 1.00 88.12 416 VAL A N 1
ATOM 3211 C CA . VAL A 1 416 ? 6.583 -18.444 -14.487 1.00 88.12 416 VAL A CA 1
ATOM 3212 C C . VAL A 1 416 ? 6.322 -18.718 -12.997 1.00 88.12 416 VAL A C 1
ATOM 3214 O O . VAL A 1 416 ? 7.041 -18.227 -12.131 1.00 88.12 416 VAL A O 1
ATOM 3217 N N . GLY A 1 417 ? 5.309 -19.537 -12.686 1.00 90.62 417 GLY A N 1
ATOM 3218 C CA . GLY A 1 417 ? 5.050 -20.086 -11.355 1.00 90.62 417 GLY A CA 1
ATOM 3219 C C . GLY A 1 417 ? 4.129 -19.268 -10.445 1.00 90.62 417 GLY A C 1
ATOM 3220 O O . GLY A 1 417 ? 3.951 -19.663 -9.293 1.00 90.62 417 GLY A O 1
ATOM 3221 N N . PHE A 1 418 ? 3.549 -18.150 -10.896 1.00 92.88 418 PHE A N 1
ATOM 3222 C CA . PHE A 1 418 ? 2.540 -17.428 -10.105 1.00 92.88 418 PHE A CA 1
ATOM 3223 C C . PHE A 1 418 ? 1.202 -18.166 -10.150 1.00 92.88 418 PHE A C 1
ATOM 3225 O O . PHE A 1 418 ? 0.935 -18.950 -11.063 1.00 92.88 418 PHE A O 1
ATOM 3232 N N . SER A 1 419 ? 0.328 -17.897 -9.179 1.00 91.62 419 SER A N 1
ATOM 3233 C CA . SER A 1 419 ? -1.031 -18.439 -9.191 1.00 91.62 419 SER A CA 1
ATOM 3234 C C . SER A 1 419 ? -1.789 -17.967 -10.431 1.00 91.62 419 SER A C 1
ATOM 3236 O O . SER A 1 419 ? -1.907 -16.766 -10.684 1.00 91.62 419 SER A O 1
ATOM 3238 N N . ARG A 1 420 ? -2.352 -18.906 -11.198 1.00 87.38 420 ARG A N 1
ATOM 3239 C CA . ARG A 1 420 ? -3.246 -18.563 -12.302 1.00 87.38 420 ARG A CA 1
ATOM 3240 C C . ARG A 1 420 ? -4.575 -18.096 -11.719 1.00 87.38 420 ARG A C 1
ATOM 3242 O O . ARG A 1 420 ? -5.322 -18.874 -11.122 1.00 87.38 420 ARG A O 1
ATOM 3249 N N . THR A 1 421 ? -4.864 -16.820 -11.917 1.00 79.94 421 THR A N 1
ATOM 3250 C CA . THR A 1 421 ? -6.090 -16.186 -11.435 1.00 79.94 421 THR A CA 1
ATOM 3251 C C . THR A 1 421 ? -7.214 -16.318 -12.460 1.00 79.94 421 THR A C 1
ATOM 3253 O O . THR A 1 421 ? -6.976 -16.406 -13.668 1.00 79.94 421 THR A O 1
ATOM 3256 N N . ALA A 1 422 ? -8.452 -16.397 -11.975 1.00 67.81 422 ALA A N 1
ATOM 3257 C CA . ALA A 1 422 ? -9.625 -16.484 -12.838 1.00 67.81 422 ALA A CA 1
ATOM 3258 C C . ALA A 1 422 ? -9.934 -15.124 -13.504 1.00 67.81 422 ALA A C 1
ATOM 3260 O O . ALA A 1 422 ? -9.700 -14.073 -12.893 1.00 67.81 422 ALA A O 1
ATOM 3261 N N . PRO A 1 423 ? -10.521 -15.110 -14.718 1.00 58.56 423 PRO A N 1
ATOM 3262 C CA . PRO A 1 423 ? -11.050 -13.885 -15.313 1.00 58.56 423 PRO A CA 1
ATOM 3263 C C . PRO A 1 423 ? -12.031 -13.202 -14.348 1.00 58.56 423 PRO A C 1
ATOM 3265 O O . PRO A 1 423 ? -12.949 -13.841 -13.836 1.00 58.56 423 PRO A O 1
ATOM 3268 N N . GLY A 1 424 ? -11.832 -11.910 -14.070 1.00 56.62 424 GLY A N 1
ATOM 3269 C CA . GLY A 1 424 ? -12.670 -11.159 -13.126 1.00 56.62 424 GLY A CA 1
ATOM 3270 C C . GLY A 1 424 ? -12.106 -10.988 -11.706 1.00 56.62 424 GLY A C 1
ATOM 3271 O O . GLY A 1 424 ? -12.805 -10.439 -10.856 1.00 56.62 424 GLY A O 1
ATOM 3272 N N . GLY A 1 425 ? -10.854 -11.374 -11.423 1.00 68.06 425 GLY A N 1
ATOM 3273 C CA . GLY A 1 425 ? -10.138 -10.839 -10.253 1.00 68.06 425 GLY A CA 1
ATOM 3274 C C . GLY A 1 425 ? -8.893 -11.608 -9.805 1.00 68.06 425 GLY A C 1
ATOM 3275 O O . GLY A 1 425 ? -8.834 -12.830 -9.881 1.00 68.06 425 GLY A O 1
ATOM 3276 N N . LEU A 1 426 ? -7.919 -10.876 -9.252 1.00 76.94 426 LEU A N 1
ATOM 3277 C CA . LEU A 1 426 ? -6.618 -11.397 -8.799 1.00 76.94 426 LEU A CA 1
ATOM 3278 C C . LEU A 1 426 ? -6.663 -12.154 -7.456 1.00 76.94 426 LEU A C 1
ATOM 3280 O O . LEU A 1 426 ? -5.625 -12.553 -6.942 1.00 76.94 426 LEU A O 1
ATOM 3284 N N . HIS A 1 427 ? -7.844 -12.320 -6.859 1.00 84.25 427 HIS A N 1
ATOM 3285 C CA . HIS A 1 427 ? -8.040 -12.874 -5.513 1.00 84.25 427 HIS A CA 1
ATOM 3286 C C . HIS A 1 427 ? -8.612 -14.301 -5.504 1.00 84.25 427 HIS A C 1
ATOM 3288 O O . HIS A 1 427 ? -8.745 -14.909 -4.441 1.00 84.25 427 HIS A O 1
ATOM 3294 N N . ARG A 1 428 ? -8.974 -14.850 -6.672 1.00 85.50 428 ARG A N 1
ATOM 3295 C CA . ARG A 1 428 ? -9.521 -16.210 -6.829 1.00 85.50 428 ARG A CA 1
ATOM 3296 C C . ARG A 1 428 ? -8.551 -17.091 -7.604 1.00 85.50 428 ARG A C 1
ATOM 3298 O O . ARG A 1 428 ? -7.989 -16.657 -8.609 1.00 85.50 428 ARG A O 1
ATOM 3305 N N . THR A 1 429 ? -8.389 -18.330 -7.148 1.00 88.50 429 THR A N 1
ATOM 3306 C CA . THR A 1 429 ? -7.672 -19.354 -7.916 1.00 88.50 429 THR A CA 1
ATOM 3307 C C . THR A 1 429 ? -8.630 -20.071 -8.868 1.00 88.50 429 THR A C 1
ATOM 3309 O O . THR A 1 429 ? -9.844 -19.878 -8.806 1.00 88.50 429 THR A O 1
ATOM 3312 N N . GLY A 1 430 ? -8.093 -20.930 -9.737 1.00 80.12 430 GLY A N 1
ATOM 3313 C CA . GLY A 1 430 ? -8.906 -21.848 -10.541 1.00 80.12 430 GLY A CA 1
ATOM 3314 C C . GLY A 1 430 ? -9.588 -22.973 -9.747 1.00 80.12 430 GLY A C 1
ATOM 3315 O O . GLY A 1 430 ? -10.272 -23.789 -10.355 1.00 80.12 430 GLY A O 1
ATOM 3316 N N . ARG A 1 431 ? -9.399 -23.046 -8.421 1.00 87.31 431 ARG A N 1
ATOM 3317 C CA . ARG A 1 431 ? -9.961 -24.078 -7.545 1.00 87.31 431 ARG A CA 1
ATOM 3318 C C . ARG A 1 431 ? -10.904 -23.462 -6.512 1.00 87.31 431 ARG A C 1
ATOM 3320 O O . ARG A 1 431 ? -10.523 -22.569 -5.759 1.00 87.31 431 ARG A O 1
ATOM 3327 N N . GLU A 1 432 ? -12.131 -23.965 -6.462 1.00 87.56 432 GLU A N 1
ATOM 3328 C CA . GLU A 1 432 ? -13.133 -23.527 -5.489 1.00 87.56 432 GLU A CA 1
ATOM 3329 C C . GLU A 1 432 ? -12.676 -23.786 -4.043 1.00 87.56 432 GLU A C 1
ATOM 3331 O O . GLU A 1 432 ? -11.965 -24.752 -3.762 1.00 87.56 432 GLU A O 1
ATOM 3336 N N . GLY A 1 433 ? -13.024 -22.875 -3.131 1.00 90.75 433 GLY A N 1
ATOM 3337 C CA . GLY A 1 433 ? -12.582 -22.902 -1.732 1.00 90.75 433 GLY A CA 1
ATOM 3338 C C . GLY A 1 433 ? -11.128 -22.463 -1.501 1.00 90.75 433 GLY A C 1
ATOM 3339 O O . GLY A 1 433 ? -10.744 -22.244 -0.351 1.00 90.75 433 GLY A O 1
ATOM 3340 N N . ILE A 1 434 ? -10.324 -22.276 -2.559 1.00 93.94 434 ILE A N 1
ATOM 3341 C CA . ILE A 1 434 ? -8.936 -21.800 -2.461 1.00 93.94 434 ILE A CA 1
ATOM 3342 C C . ILE A 1 434 ? -8.781 -20.438 -3.144 1.00 93.94 434 ILE A C 1
ATOM 3344 O O . ILE A 1 434 ? -9.028 -20.256 -4.337 1.00 93.94 434 ILE A O 1
ATOM 3348 N N . PHE A 1 435 ? -8.322 -19.463 -2.372 1.00 94.50 435 PHE A N 1
ATOM 3349 C CA . PHE A 1 435 ? -8.124 -18.074 -2.770 1.00 94.50 435 PHE A CA 1
ATOM 3350 C C . PHE A 1 435 ? -6.635 -17.727 -2.764 1.00 94.50 435 PHE A C 1
ATOM 3352 O O . PHE A 1 435 ? -5.814 -18.469 -2.228 1.00 94.50 435 PHE A O 1
ATOM 3359 N N . VAL A 1 436 ? -6.269 -16.593 -3.358 1.00 93.62 436 VAL A N 1
ATOM 3360 C CA . VAL A 1 436 ? -4.885 -16.100 -3.374 1.00 93.62 436 VAL A CA 1
ATOM 3361 C C . VAL A 1 436 ? -4.854 -14.623 -3.005 1.00 93.62 436 VAL A C 1
ATOM 3363 O O . VAL A 1 436 ? -5.774 -13.878 -3.334 1.00 93.62 436 VAL A O 1
ATOM 3366 N N . ALA A 1 437 ? -3.812 -14.195 -2.301 1.00 92.62 437 ALA A N 1
ATOM 3367 C CA . ALA A 1 437 ? -3.605 -12.805 -1.930 1.00 92.62 437 ALA A CA 1
ATOM 3368 C C . ALA A 1 437 ? -2.125 -12.410 -2.014 1.00 92.62 437 ALA A C 1
ATOM 3370 O O . ALA A 1 437 ? -1.220 -13.214 -1.784 1.00 92.62 437 ALA A O 1
ATOM 3371 N N . GLY A 1 438 ? -1.896 -11.130 -2.306 1.00 91.56 438 GLY A N 1
ATOM 3372 C CA . GLY A 1 438 ? -0.566 -10.537 -2.382 1.00 91.56 438 GLY A CA 1
ATOM 3373 C C . GLY A 1 438 ? 0.253 -11.002 -3.581 1.00 91.56 438 GLY A C 1
ATOM 3374 O O . GLY A 1 438 ? -0.278 -11.465 -4.590 1.00 91.56 438 GLY A O 1
ATOM 3375 N N . ALA A 1 439 ? 1.570 -10.866 -3.455 1.00 92.44 439 ALA A N 1
ATOM 3376 C CA . ALA A 1 439 ? 2.508 -11.008 -4.563 1.00 92.44 439 ALA A CA 1
ATOM 3377 C C . ALA A 1 439 ? 2.522 -12.390 -5.241 1.00 92.44 439 ALA A C 1
ATOM 3379 O O . ALA A 1 439 ? 3.030 -12.505 -6.348 1.00 92.44 439 ALA A O 1
ATOM 3380 N N . PHE A 1 440 ? 1.941 -13.429 -4.630 1.00 94.50 440 PHE A N 1
ATOM 3381 C CA . PHE A 1 440 ? 1.812 -14.743 -5.270 1.00 94.50 440 PHE A CA 1
ATOM 3382 C C . PHE A 1 440 ? 0.772 -14.764 -6.407 1.00 94.50 440 PHE A C 1
ATOM 3384 O O . PHE A 1 440 ? 0.816 -15.644 -7.267 1.00 94.50 440 PHE A O 1
ATOM 3391 N N . ALA A 1 441 ? -0.152 -13.795 -6.440 1.00 91.19 441 ALA A N 1
ATOM 3392 C CA . ALA A 1 441 ? -1.087 -13.615 -7.552 1.00 91.19 441 ALA A CA 1
ATOM 3393 C C . ALA A 1 441 ? -0.440 -12.904 -8.754 1.00 91.19 441 ALA A C 1
ATOM 3395 O O . ALA A 1 441 ? -0.738 -13.232 -9.898 1.00 91.19 441 ALA A O 1
ATOM 3396 N N . ALA A 1 442 ? 0.411 -11.908 -8.494 1.00 91.12 442 ALA A N 1
ATOM 3397 C CA . ALA A 1 442 ? 1.169 -11.152 -9.490 1.00 91.12 442 ALA A CA 1
ATOM 3398 C C . ALA A 1 442 ? 2.207 -10.250 -8.792 1.00 91.12 442 ALA A C 1
ATOM 3400 O O . ALA A 1 442 ? 1.989 -9.865 -7.641 1.00 91.12 442 ALA A O 1
ATOM 3401 N N . PRO A 1 443 ? 3.273 -9.805 -9.483 1.00 91.94 443 PRO A N 1
ATOM 3402 C CA . PRO A 1 443 ? 4.144 -8.751 -8.969 1.00 91.94 443 PRO A CA 1
ATOM 3403 C C . PRO A 1 443 ? 3.367 -7.444 -8.746 1.00 91.94 443 PRO A C 1
ATOM 3405 O O . PRO A 1 443 ? 2.852 -6.849 -9.699 1.00 91.94 443 PRO A O 1
ATOM 3408 N N . MET A 1 444 ? 3.296 -6.994 -7.494 1.00 91.31 444 MET A N 1
ATOM 3409 C CA . MET A 1 444 ? 2.487 -5.848 -7.069 1.00 91.31 444 MET A CA 1
ATOM 3410 C C . MET A 1 444 ? 3.097 -5.148 -5.853 1.00 91.31 444 MET A C 1
ATOM 3412 O O . MET A 1 444 ? 3.963 -5.705 -5.173 1.00 91.31 444 MET A O 1
ATOM 3416 N N . ASP A 1 445 ? 2.644 -3.927 -5.576 1.00 92.81 445 ASP A N 1
ATOM 3417 C CA . ASP A 1 445 ? 3.093 -3.164 -4.411 1.00 92.81 445 ASP A CA 1
ATOM 3418 C C . ASP A 1 445 ? 2.300 -3.483 -3.122 1.00 92.81 445 ASP A C 1
ATOM 3420 O O . ASP A 1 445 ? 1.420 -4.350 -3.076 1.00 92.81 445 ASP A O 1
ATOM 3424 N N . ILE A 1 446 ? 2.656 -2.808 -2.022 1.00 94.31 446 ILE A N 1
ATOM 3425 C CA . ILE A 1 446 ? 2.004 -2.985 -0.714 1.00 94.31 446 ILE A CA 1
ATOM 3426 C C . ILE A 1 446 ? 0.527 -2.542 -0.744 1.00 94.31 446 ILE A C 1
ATOM 3428 O O . ILE A 1 446 ? -0.310 -3.333 -0.302 1.00 94.31 446 ILE A O 1
ATOM 3432 N N . PRO A 1 447 ? 0.172 -1.327 -1.222 1.00 92.25 447 PRO A N 1
ATOM 3433 C CA . PRO A 1 447 ? -1.228 -0.934 -1.381 1.00 92.25 447 PRO A CA 1
ATOM 3434 C C . PRO A 1 447 ? -2.069 -1.985 -2.116 1.00 92.25 447 PRO A C 1
ATOM 3436 O O . PRO A 1 447 ? -3.121 -2.385 -1.617 1.00 92.25 447 PRO A O 1
ATOM 3439 N N . GLU A 1 448 ? -1.590 -2.480 -3.257 1.00 91.44 448 GLU A N 1
ATOM 3440 C CA . GLU A 1 448 ? -2.273 -3.507 -4.048 1.00 91.44 448 GLU A CA 1
ATOM 3441 C C . GLU A 1 448 ? -2.384 -4.838 -3.305 1.00 91.44 448 GLU A C 1
ATOM 3443 O O . GLU A 1 448 ? -3.443 -5.465 -3.322 1.00 91.44 448 GLU A O 1
ATOM 3448 N N . THR A 1 449 ? -1.334 -5.233 -2.581 1.00 93.56 449 THR A N 1
ATOM 3449 C CA . THR A 1 449 ? -1.338 -6.432 -1.731 1.00 93.56 449 THR A CA 1
ATOM 3450 C C . THR A 1 449 ? -2.426 -6.356 -0.659 1.00 93.56 449 THR A C 1
ATOM 3452 O O . THR A 1 449 ? -3.180 -7.312 -0.474 1.00 93.56 449 THR A O 1
ATOM 3455 N N . VAL A 1 450 ? -2.557 -5.215 0.027 1.00 93.94 450 VAL A N 1
ATOM 3456 C CA . VAL A 1 450 ? -3.571 -5.010 1.078 1.00 93.94 450 VAL A CA 1
ATOM 3457 C C . VAL A 1 450 ? -4.985 -4.967 0.491 1.00 93.94 450 VAL A C 1
ATOM 3459 O O . VAL A 1 450 ? -5.915 -5.541 1.070 1.00 93.94 450 VAL A O 1
ATOM 3462 N N . MET A 1 451 ? -5.157 -4.347 -0.683 1.00 92.06 451 MET A N 1
ATOM 3463 C CA . MET A 1 451 ? -6.423 -4.387 -1.422 1.00 92.06 451 MET A CA 1
ATOM 3464 C C . MET A 1 451 ? -6.793 -5.826 -1.815 1.00 92.06 451 MET A C 1
ATOM 3466 O O . MET A 1 451 ? -7.917 -6.256 -1.559 1.00 92.06 451 MET A O 1
ATOM 3470 N N . GLY A 1 452 ? -5.849 -6.584 -2.380 1.00 92.25 452 GLY A N 1
ATOM 3471 C CA . GLY A 1 452 ? -6.038 -7.974 -2.799 1.00 92.25 452 GLY A CA 1
ATOM 3472 C C . GLY A 1 452 ? -6.345 -8.917 -1.635 1.00 92.25 452 GLY A C 1
ATOM 3473 O O . GLY A 1 452 ? -7.249 -9.740 -1.739 1.00 92.25 452 GLY A O 1
ATOM 3474 N N . ALA A 1 453 ? -5.674 -8.749 -0.492 1.00 94.12 453 ALA A N 1
ATOM 3475 C CA . ALA A 1 453 ? -5.975 -9.500 0.727 1.00 94.12 453 ALA A CA 1
ATOM 3476 C C . ALA A 1 453 ? -7.391 -9.208 1.246 1.00 94.12 453 ALA A C 1
ATOM 3478 O O . ALA A 1 453 ? -8.122 -10.129 1.607 1.00 94.12 453 ALA A O 1
ATOM 3479 N N . SER A 1 454 ? -7.814 -7.939 1.214 1.00 95.50 454 SER A N 1
ATOM 3480 C CA . SER A 1 454 ? -9.184 -7.556 1.582 1.00 95.50 454 SER A CA 1
ATOM 3481 C C . SER A 1 454 ? -10.216 -8.150 0.614 1.00 95.50 454 SER A C 1
ATOM 3483 O O . SER A 1 454 ? -11.290 -8.566 1.038 1.00 95.50 454 SER A O 1
ATOM 3485 N N . ALA A 1 455 ? -9.888 -8.233 -0.680 1.00 94.81 455 ALA A N 1
ATOM 3486 C CA . ALA A 1 455 ? -10.743 -8.851 -1.692 1.00 94.81 455 ALA A CA 1
ATOM 3487 C C . ALA A 1 455 ? -10.849 -10.375 -1.526 1.00 94.81 455 ALA A C 1
ATOM 3489 O O . ALA A 1 455 ? -11.938 -10.933 -1.669 1.00 94.81 455 ALA A O 1
ATOM 3490 N N . ALA A 1 456 ? -9.744 -11.048 -1.187 1.00 94.81 456 ALA A N 1
ATOM 3491 C CA . ALA A 1 456 ? -9.744 -12.469 -0.847 1.00 94.81 456 ALA A CA 1
ATOM 3492 C C . ALA A 1 456 ? -10.590 -12.729 0.408 1.00 94.81 456 ALA A C 1
ATOM 3494 O O . ALA A 1 456 ? -11.435 -13.618 0.394 1.00 94.81 456 ALA A O 1
ATOM 3495 N N . ALA A 1 457 ? -10.449 -11.899 1.448 1.00 94.62 457 ALA A N 1
ATOM 3496 C CA . ALA A 1 457 ? -11.275 -11.982 2.651 1.00 94.62 457 ALA A CA 1
ATOM 3497 C C . ALA A 1 457 ? -12.770 -11.770 2.355 1.00 94.62 457 ALA A C 1
ATOM 3499 O O . ALA A 1 457 ? -13.600 -12.499 2.889 1.00 94.62 457 ALA A O 1
ATOM 3500 N N . ALA A 1 458 ? -13.121 -10.830 1.469 1.00 95.06 458 ALA A N 1
ATOM 3501 C CA . ALA A 1 458 ? -14.502 -10.643 1.022 1.00 95.06 458 ALA A CA 1
ATOM 3502 C C . ALA A 1 458 ? -15.043 -11.887 0.302 1.00 95.06 458 ALA A C 1
ATOM 3504 O O . ALA A 1 458 ? -16.153 -12.319 0.583 1.00 95.06 458 ALA A O 1
ATOM 3505 N N . ALA A 1 459 ? -14.247 -12.503 -0.577 1.00 93.50 459 ALA A N 1
ATOM 3506 C CA . ALA A 1 459 ? -14.645 -13.717 -1.289 1.00 93.50 459 ALA A CA 1
ATOM 3507 C C . ALA A 1 459 ? -14.767 -14.948 -0.372 1.00 93.50 459 ALA A C 1
ATOM 3509 O O . ALA A 1 459 ? -15.653 -15.773 -0.572 1.00 93.50 459 ALA A O 1
ATOM 3510 N N . VAL A 1 460 ? -13.928 -15.051 0.663 1.00 94.25 460 VAL A N 1
ATOM 3511 C CA . VAL A 1 460 ? -14.111 -16.033 1.744 1.00 94.25 460 VAL A CA 1
ATOM 3512 C C . VAL A 1 460 ? -15.392 -15.731 2.523 1.00 94.25 460 VAL A C 1
ATOM 3514 O O . VAL A 1 460 ? -16.144 -16.646 2.844 1.00 94.25 460 VAL A O 1
ATOM 3517 N N . GLY A 1 461 ? -15.666 -14.453 2.791 1.00 93.50 461 GLY A N 1
ATOM 3518 C CA . GLY A 1 461 ? -16.900 -13.997 3.422 1.00 93.50 461 GLY A CA 1
ATOM 3519 C C . GLY A 1 461 ? -18.143 -14.386 2.626 1.00 93.50 461 GLY A C 1
ATOM 3520 O O . GLY A 1 461 ? -19.096 -14.850 3.234 1.00 93.50 461 GLY A O 1
ATOM 3521 N N . GLU A 1 462 ? -18.122 -14.250 1.295 1.00 93.50 462 GLU A N 1
ATOM 3522 C CA . GLU A 1 462 ? -19.195 -14.695 0.383 1.00 93.50 462 GLU A CA 1
ATOM 3523 C C . GLU A 1 462 ? -19.485 -16.198 0.562 1.00 93.50 462 GLU A C 1
ATOM 3525 O O . GLU A 1 462 ? -20.642 -16.598 0.625 1.00 93.50 462 GLU A O 1
ATOM 3530 N N . LEU A 1 463 ? -18.443 -17.024 0.709 1.00 92.69 463 LEU A N 1
ATOM 3531 C CA . LEU A 1 463 ? -18.573 -18.476 0.878 1.00 92.69 463 LEU A CA 1
ATOM 3532 C C . LEU A 1 463 ? -19.023 -18.885 2.292 1.00 92.69 463 LEU A C 1
ATOM 3534 O O . LEU A 1 463 ? -19.820 -19.804 2.452 1.00 92.69 463 LEU A O 1
ATOM 3538 N N . LEU A 1 464 ? -18.489 -18.229 3.325 1.00 92.44 464 LEU A N 1
ATOM 3539 C CA . LEU A 1 464 ? -18.626 -18.653 4.724 1.00 92.44 464 LEU A CA 1
ATOM 3540 C C . LEU A 1 464 ? -19.618 -17.814 5.538 1.00 92.44 464 LEU A C 1
ATOM 3542 O O . LEU A 1 464 ? -19.712 -18.004 6.753 1.00 92.44 464 LEU A O 1
ATOM 3546 N N . TYR A 1 465 ? -20.369 -16.899 4.913 1.00 91.81 465 TYR A N 1
ATOM 3547 C CA . TYR A 1 465 ? -21.316 -16.046 5.638 1.00 91.81 465 TYR A CA 1
ATOM 3548 C C . TYR A 1 465 ? -22.337 -16.818 6.504 1.00 91.81 465 TYR A C 1
ATOM 3550 O O . TYR A 1 465 ? -22.627 -16.311 7.591 1.00 91.81 465 TYR A O 1
ATOM 3558 N N . PRO A 1 466 ? -22.844 -18.022 6.134 1.00 90.56 466 PRO A N 1
ATOM 3559 C CA . PRO A 1 466 ? -23.796 -18.753 6.978 1.00 90.56 466 PRO A CA 1
ATOM 3560 C C . PRO A 1 466 ? -23.206 -19.174 8.331 1.00 90.56 466 PRO A C 1
ATOM 3562 O O . PRO A 1 466 ? -23.935 -19.328 9.306 1.00 90.56 466 PRO A O 1
ATOM 3565 N N . SER A 1 467 ? -21.880 -19.309 8.403 1.00 89.44 467 SER A N 1
ATOM 3566 C CA . SER A 1 467 ? -21.131 -19.675 9.611 1.00 89.44 467 SER A CA 1
ATOM 3567 C C . SER A 1 467 ? -20.503 -18.461 10.306 1.00 89.44 467 SER A C 1
ATOM 3569 O O . SER A 1 467 ? -19.656 -18.610 11.189 1.00 89.44 467 SER A O 1
ATOM 3571 N N . ARG A 1 468 ? -20.865 -17.231 9.919 1.00 88.00 468 ARG A N 1
ATOM 3572 C CA . ARG A 1 468 ? -20.286 -16.017 10.504 1.00 88.00 468 ARG A CA 1
ATOM 3573 C C . ARG A 1 468 ? -20.588 -15.948 12.003 1.00 88.00 468 ARG A C 1
ATOM 3575 O O . ARG A 1 468 ? -21.734 -16.026 12.426 1.00 88.00 468 ARG A O 1
ATOM 3582 N N . GLY A 1 469 ? -19.548 -15.744 12.810 1.00 82.94 469 GLY A N 1
ATOM 3583 C CA . GLY A 1 469 ? -19.685 -15.558 14.258 1.00 82.94 469 GLY A CA 1
ATOM 3584 C C . GLY A 1 469 ? -19.722 -16.847 15.087 1.00 82.94 469 GLY A C 1
ATOM 3585 O O . GLY A 1 469 ? -19.581 -16.756 16.302 1.00 82.94 469 GLY A O 1
ATOM 3586 N N . THR A 1 470 ? -19.830 -18.033 14.475 1.00 86.81 470 THR A N 1
ATOM 3587 C CA . THR A 1 470 ? -20.009 -19.304 15.211 1.00 86.81 470 THR A CA 1
ATOM 3588 C C . THR A 1 470 ? -18.772 -19.745 16.000 1.00 86.81 470 THR A C 1
ATOM 3590 O O . THR A 1 470 ? -18.905 -20.396 17.031 1.00 86.81 470 THR A O 1
ATOM 3593 N N . LEU A 1 471 ? -17.572 -19.358 15.554 1.00 83.31 471 LEU A N 1
ATOM 3594 C CA . LEU A 1 471 ? -16.289 -19.699 16.190 1.00 83.31 471 LEU A CA 1
ATOM 3595 C C . LEU A 1 471 ? -15.541 -18.476 16.755 1.00 83.31 471 LEU A C 1
ATOM 3597 O O . LEU A 1 471 ? -14.373 -18.575 17.136 1.00 83.31 471 LEU A O 1
ATOM 3601 N N . VAL A 1 472 ? -16.182 -17.302 16.809 1.00 80.44 472 VAL A N 1
ATOM 3602 C CA . VAL A 1 472 ? -15.530 -16.066 17.270 1.00 80.44 472 VAL A CA 1
ATOM 3603 C C . VAL A 1 472 ? -15.385 -16.080 18.792 1.00 80.44 472 VAL A C 1
ATOM 3605 O O . VAL A 1 472 ? -16.371 -16.086 19.525 1.00 80.44 472 VAL A O 1
ATOM 3608 N N . ARG A 1 473 ? -14.144 -16.010 19.287 1.00 78.81 473 ARG A N 1
ATOM 3609 C CA . ARG A 1 473 ? -13.844 -15.791 20.710 1.00 78.81 473 ARG A CA 1
ATOM 3610 C C . ARG A 1 473 ? -13.556 -14.312 20.954 1.00 78.81 473 ARG A C 1
ATOM 3612 O O . ARG A 1 473 ? -12.711 -13.725 20.282 1.00 78.81 473 ARG A O 1
ATOM 3619 N N . LYS A 1 474 ? -14.239 -13.701 21.924 1.00 77.31 474 LYS A N 1
ATOM 3620 C CA . LYS A 1 474 ? -13.935 -12.326 22.349 1.00 77.31 474 LYS A CA 1
ATOM 3621 C C . LYS A 1 474 ? -12.680 -12.327 23.220 1.00 77.31 474 LYS A C 1
ATOM 3623 O O . LYS A 1 474 ? -12.588 -13.114 24.158 1.00 77.31 474 LYS A O 1
ATOM 3628 N N . LYS A 1 475 ? -11.739 -11.425 22.931 1.00 81.00 475 LYS A N 1
ATOM 3629 C CA . LYS A 1 475 ? -10.577 -11.178 23.792 1.00 81.00 475 LYS A CA 1
ATOM 3630 C C . LYS A 1 475 ? -11.060 -10.650 25.145 1.00 81.00 475 LYS A C 1
ATOM 3632 O O . LYS A 1 475 ? -11.801 -9.669 25.200 1.00 81.00 475 LYS A O 1
ATOM 3637 N N . THR A 1 476 ? -10.658 -11.315 26.220 1.00 85.25 476 THR A N 1
ATOM 3638 C CA . THR A 1 476 ? -10.968 -10.917 27.596 1.00 85.25 476 THR A CA 1
ATOM 3639 C C . THR A 1 476 ? -9.808 -10.111 28.164 1.00 85.25 476 THR A C 1
ATOM 3641 O O . THR A 1 476 ? -8.669 -10.574 28.140 1.00 85.25 476 THR A O 1
ATOM 3644 N N . PHE A 1 477 ? -10.099 -8.918 28.677 1.00 88.44 477 PHE A N 1
ATOM 3645 C CA . PHE A 1 477 ? -9.130 -8.081 29.385 1.00 88.44 477 PHE A CA 1
ATOM 3646 C C . PHE A 1 477 ? -9.245 -8.309 30.898 1.00 88.44 477 PHE A C 1
ATOM 3648 O O . PHE A 1 477 ? -10.331 -8.670 31.365 1.00 88.44 477 PHE A O 1
ATOM 3655 N N . PRO A 1 478 ? -8.166 -8.101 31.674 1.00 92.88 478 PRO A N 1
ATOM 3656 C CA . PRO A 1 478 ? -8.272 -8.064 33.128 1.00 92.88 478 PRO A CA 1
ATOM 3657 C C . PRO A 1 478 ? -9.225 -6.942 33.588 1.00 92.88 478 PRO A C 1
ATOM 3659 O O . PRO A 1 478 ? -9.428 -5.972 32.849 1.00 92.88 478 PRO A O 1
ATOM 3662 N N . PRO A 1 479 ? -9.811 -7.049 34.797 1.00 92.50 479 PRO A N 1
ATOM 3663 C CA . PRO A 1 479 ? -10.665 -6.003 35.351 1.00 92.50 479 PRO A CA 1
ATOM 3664 C C . PRO A 1 479 ? -9.955 -4.647 35.394 1.00 92.50 479 PRO A C 1
ATOM 3666 O O . PRO A 1 479 ? -8.785 -4.561 35.770 1.00 92.50 479 PRO A O 1
ATOM 3669 N N . GLU A 1 480 ? -10.675 -3.587 35.024 1.00 93.19 480 GLU A N 1
ATOM 3670 C CA . GLU A 1 480 ? -10.146 -2.227 35.091 1.00 93.19 480 GLU A CA 1
ATOM 3671 C C . GLU A 1 480 ? -9.957 -1.807 36.554 1.00 93.19 480 GLU A C 1
ATOM 3673 O O . GLU A 1 480 ? -10.882 -1.871 37.366 1.00 93.19 480 GLU A O 1
ATOM 3678 N N . ARG A 1 481 ? -8.742 -1.380 36.898 1.00 93.69 481 ARG A N 1
ATOM 3679 C CA . ARG A 1 481 ? -8.396 -0.876 38.223 1.00 93.69 481 ARG A CA 1
ATOM 3680 C C . ARG A 1 481 ? -8.893 0.555 38.376 1.00 93.69 481 ARG A C 1
ATOM 3682 O O . ARG A 1 481 ? -8.454 1.441 37.642 1.00 93.69 481 ARG A O 1
ATOM 3689 N N . ASP A 1 482 ? -9.712 0.796 39.396 1.00 92.19 482 ASP A N 1
ATOM 3690 C CA . ASP A 1 482 ? -10.102 2.152 39.769 1.00 92.19 482 ASP A CA 1
ATOM 3691 C C . ASP A 1 482 ? -8.896 2.928 40.323 1.00 92.19 482 ASP A C 1
ATOM 3693 O O . ASP A 1 482 ? -8.208 2.507 41.259 1.00 92.19 482 ASP A O 1
ATOM 3697 N N . VAL A 1 483 ? -8.615 4.065 39.694 1.00 92.81 483 VAL A N 1
ATOM 3698 C CA . VAL A 1 483 ? -7.530 4.985 40.058 1.00 92.81 483 VAL A CA 1
ATOM 3699 C C . VAL A 1 483 ? -8.061 6.367 40.436 1.00 92.81 483 VAL A C 1
ATOM 3701 O O . VAL A 1 483 ? -7.290 7.323 40.542 1.00 92.81 483 VAL A O 1
ATOM 3704 N N . SER A 1 484 ? -9.376 6.486 40.623 1.00 87.56 484 SER A N 1
ATOM 3705 C CA . SER A 1 484 ? -10.037 7.706 41.076 1.00 87.56 484 SER A CA 1
ATOM 3706 C C . SER A 1 484 ? -9.525 8.101 42.464 1.00 87.56 484 SER A C 1
ATOM 3708 O O . SER A 1 484 ? -9.290 7.256 43.323 1.00 87.56 484 SER A O 1
ATOM 3710 N N . GLY A 1 485 ? -9.283 9.396 42.676 1.00 85.31 485 GLY A N 1
ATOM 3711 C CA . GLY A 1 485 ? -8.758 9.920 43.945 1.00 85.31 485 GLY A CA 1
ATOM 3712 C C . GLY A 1 485 ? -7.277 9.621 44.233 1.00 85.31 485 GLY A C 1
ATOM 3713 O O . GLY A 1 485 ? -6.746 10.124 45.219 1.00 85.31 485 GLY A O 1
ATOM 3714 N N . GLN A 1 486 ? -6.579 8.855 43.387 1.00 91.88 486 GLN A N 1
ATOM 3715 C CA . GLN A 1 486 ? -5.141 8.613 43.540 1.00 91.88 486 GLN A CA 1
ATOM 3716 C C . GLN A 1 486 ? -4.313 9.760 42.934 1.00 91.88 486 GLN A C 1
ATOM 3718 O O . GLN A 1 486 ? -4.690 10.295 41.886 1.00 91.88 486 GLN A O 1
ATOM 3723 N N . PRO A 1 487 ? -3.151 10.116 43.518 1.00 93.50 487 PRO A N 1
ATOM 3724 C CA . PRO A 1 487 ? -2.240 11.064 42.886 1.00 93.50 487 PRO A CA 1
ATOM 3725 C C . PRO A 1 487 ? -1.699 10.497 41.557 1.00 93.50 487 PRO A C 1
ATOM 3727 O O . PRO A 1 487 ? -1.518 9.277 41.442 1.00 93.50 487 PRO A O 1
ATOM 3730 N N . PRO A 1 488 ? -1.403 11.344 40.552 1.00 95.81 488 PRO A N 1
ATOM 3731 C CA . PRO A 1 488 ? -0.817 10.887 39.297 1.00 95.81 488 PRO A CA 1
ATOM 3732 C C . PRO A 1 488 ? 0.521 10.167 39.508 1.00 95.81 488 PRO A C 1
ATOM 3734 O O . PRO A 1 488 ? 1.437 10.688 40.142 1.00 95.81 488 PRO A O 1
ATOM 3737 N N . ARG A 1 489 ? 0.622 8.962 38.947 1.00 98.12 489 ARG A N 1
ATOM 3738 C CA . ARG A 1 489 ? 1.815 8.115 38.880 1.00 98.12 489 ARG A CA 1
ATOM 3739 C C . ARG A 1 489 ? 2.052 7.767 37.418 1.00 98.12 489 ARG A C 1
ATOM 3741 O O . ARG A 1 489 ? 1.446 6.836 36.883 1.00 98.12 489 ARG A O 1
ATOM 3748 N N . ILE A 1 490 ? 2.880 8.571 36.770 1.00 98.62 490 ILE A N 1
ATOM 3749 C CA . ILE A 1 490 ? 3.054 8.604 35.321 1.00 98.62 490 ILE A CA 1
ATOM 3750 C C . ILE A 1 490 ? 4.299 7.800 34.938 1.00 98.62 490 ILE A C 1
ATOM 3752 O O . ILE A 1 490 ? 5.374 8.010 35.504 1.00 98.62 490 ILE A O 1
ATOM 3756 N N . GLY A 1 491 ? 4.154 6.887 33.976 1.00 98.56 491 GLY A N 1
ATOM 3757 C CA . GLY A 1 491 ? 5.281 6.253 33.288 1.00 98.56 491 GLY A CA 1
ATOM 3758 C C . GLY A 1 491 ? 5.542 6.917 31.942 1.00 98.56 491 GLY A C 1
ATOM 3759 O O . GLY A 1 491 ? 4.608 7.046 31.151 1.00 98.56 491 GLY A O 1
ATOM 3760 N N . VAL A 1 492 ? 6.783 7.329 31.672 1.00 98.75 492 VAL A N 1
ATOM 3761 C CA . VAL A 1 492 ? 7.178 7.975 30.410 1.00 98.75 492 VAL A CA 1
ATOM 3762 C C . VAL A 1 492 ? 8.095 7.059 29.599 1.00 98.75 492 VAL A C 1
ATOM 3764 O O . VAL A 1 492 ? 9.196 6.728 30.026 1.00 98.75 492 VAL A O 1
ATOM 3767 N N . PHE A 1 493 ? 7.669 6.687 28.396 1.00 98.44 493 PHE A N 1
ATOM 3768 C CA . PHE A 1 493 ? 8.415 5.786 27.516 1.00 98.44 493 PHE A CA 1
ATOM 3769 C C . PHE A 1 493 ? 8.875 6.543 26.268 1.00 98.44 493 PHE A C 1
ATOM 3771 O O . PHE A 1 493 ? 8.054 6.912 25.423 1.00 98.44 493 PHE A O 1
ATOM 3778 N N . VAL A 1 494 ? 10.182 6.781 26.140 1.00 98.44 494 VAL A N 1
ATOM 3779 C CA . VAL A 1 494 ? 10.771 7.548 25.030 1.00 98.44 494 VAL A CA 1
ATOM 3780 C C . VAL A 1 494 ? 11.295 6.594 23.960 1.00 98.44 494 VAL A C 1
ATOM 3782 O O . VAL A 1 494 ? 12.111 5.717 24.232 1.00 98.44 494 VAL A O 1
ATOM 3785 N N . CYS A 1 495 ? 10.811 6.741 22.729 1.00 97.50 495 CYS A N 1
ATOM 3786 C CA . CYS A 1 495 ? 11.163 5.868 21.613 1.00 97.50 495 CYS A CA 1
ATOM 3787 C C . CYS A 1 495 ? 12.339 6.430 20.810 1.00 97.50 495 CYS A C 1
ATOM 3789 O O . CYS A 1 495 ? 12.317 7.592 20.411 1.00 97.50 495 CYS A O 1
ATOM 3791 N N . ARG A 1 496 ? 13.305 5.577 20.455 1.00 94.19 496 ARG A N 1
ATOM 3792 C CA . ARG A 1 496 ? 14.359 5.896 19.474 1.00 94.19 496 ARG A CA 1
ATOM 3793 C C . ARG A 1 496 ? 13.869 5.789 18.029 1.00 94.19 496 ARG A C 1
ATOM 3795 O O . ARG A 1 496 ? 14.352 6.491 17.139 1.00 94.19 496 ARG A O 1
ATOM 3802 N N . CYS A 1 497 ? 12.885 4.919 17.794 1.00 91.06 497 CYS A N 1
ATOM 3803 C CA . CYS A 1 497 ? 12.344 4.582 16.476 1.00 91.06 497 CYS A CA 1
ATOM 3804 C C . CYS A 1 497 ? 13.461 4.227 15.472 1.00 91.06 497 CYS A C 1
ATOM 3806 O O . CYS A 1 497 ? 13.467 4.686 14.321 1.00 91.06 497 CYS A O 1
ATOM 3808 N N . GLY A 1 498 ? 14.436 3.435 15.931 1.00 86.31 498 GLY A N 1
ATOM 3809 C CA . GLY A 1 498 ? 15.695 3.219 15.221 1.00 86.31 498 GLY A CA 1
ATOM 3810 C C . GLY A 1 498 ? 16.498 4.519 15.153 1.00 86.31 498 GLY A C 1
ATOM 3811 O O . GLY A 1 498 ? 16.838 5.085 16.185 1.00 86.31 498 GLY A O 1
ATOM 3812 N N . THR A 1 499 ? 16.758 5.016 13.945 1.00 80.00 499 THR A N 1
ATOM 3813 C CA . THR A 1 499 ? 17.416 6.308 13.699 1.00 80.00 499 THR A CA 1
ATOM 3814 C C . THR A 1 499 ? 16.421 7.419 13.368 1.00 80.00 499 THR A C 1
ATOM 3816 O O . THR A 1 499 ? 16.816 8.569 13.227 1.00 80.00 499 THR A O 1
ATOM 3819 N N . ASN A 1 500 ? 15.117 7.133 13.279 1.00 84.50 500 ASN A N 1
ATOM 3820 C CA . ASN A 1 500 ? 14.136 8.155 12.900 1.00 84.50 500 ASN A CA 1
ATOM 3821 C C . ASN A 1 500 ? 14.003 9.270 13.942 1.00 84.50 500 ASN A C 1
ATOM 3823 O O . ASN A 1 500 ? 13.763 10.414 13.562 1.00 84.50 500 ASN A O 1
ATOM 3827 N N . ILE A 1 501 ? 14.125 8.944 15.234 1.00 93.38 501 ILE A N 1
ATOM 3828 C CA . ILE A 1 501 ? 14.121 9.933 16.321 1.00 93.38 501 ILE A CA 1
ATOM 3829 C C . ILE A 1 501 ? 15.551 10.129 16.820 1.00 93.38 501 ILE A C 1
ATOM 3831 O O . ILE A 1 501 ? 16.057 11.247 16.764 1.00 93.38 501 ILE A O 1
ATOM 3835 N N . ALA A 1 502 ? 16.228 9.040 17.200 1.00 91.56 502 ALA A N 1
ATOM 3836 C CA . ALA A 1 502 ? 17.530 9.098 17.871 1.00 91.56 502 ALA A CA 1
ATOM 3837 C C . ALA A 1 502 ? 18.689 9.663 17.022 1.00 91.56 502 ALA A C 1
ATOM 3839 O O . ALA A 1 502 ? 19.733 9.989 17.574 1.00 91.56 502 ALA A O 1
ATOM 3840 N N . ARG A 1 503 ? 18.533 9.812 15.694 1.00 86.50 503 ARG A N 1
ATOM 3841 C CA . ARG A 1 503 ? 19.521 10.524 14.854 1.00 86.50 503 ARG A CA 1
ATOM 3842 C C . ARG A 1 503 ? 19.526 12.033 15.103 1.00 86.50 503 ARG A C 1
ATOM 3844 O O . ARG A 1 503 ? 20.538 12.678 14.861 1.00 86.50 503 ARG A O 1
ATOM 3851 N N . VAL A 1 504 ? 18.387 12.596 15.501 1.00 91.19 504 VAL A N 1
ATOM 3852 C CA . VAL A 1 504 ? 18.167 14.051 15.577 1.00 91.19 504 VAL A CA 1
ATOM 3853 C C . VAL A 1 504 ? 17.905 14.500 17.012 1.00 91.19 504 VAL A C 1
ATOM 3855 O O . VAL A 1 504 ? 18.387 15.548 17.420 1.00 91.19 504 VAL A O 1
ATOM 3858 N N . VAL A 1 505 ? 17.141 13.719 17.773 1.00 96.81 505 VAL A N 1
ATOM 3859 C CA . VAL A 1 505 ? 16.775 14.009 19.162 1.00 96.81 505 VAL A CA 1
ATOM 3860 C C . VAL A 1 505 ? 17.622 13.141 20.085 1.00 96.81 505 VAL A C 1
ATOM 3862 O O . VAL A 1 505 ? 17.621 11.919 19.936 1.00 96.81 505 VAL A O 1
ATOM 3865 N N . ASP A 1 506 ? 18.283 13.751 21.069 1.00 97.25 506 ASP A N 1
ATOM 3866 C CA . ASP A 1 506 ? 18.927 13.019 22.162 1.00 97.25 506 ASP A CA 1
ATOM 3867 C C . ASP A 1 506 ? 17.851 12.457 23.102 1.00 97.25 506 ASP A C 1
ATOM 3869 O O . ASP A 1 506 ? 17.362 13.107 24.031 1.00 97.25 506 ASP A O 1
ATOM 3873 N N . THR A 1 507 ? 17.436 11.228 22.816 1.00 97.25 507 THR A N 1
ATOM 3874 C CA . THR A 1 507 ? 16.377 10.530 23.544 1.00 97.25 507 THR A CA 1
ATOM 3875 C C . THR A 1 507 ? 16.769 10.200 24.982 1.00 97.25 507 THR A C 1
ATOM 3877 O O . THR A 1 507 ? 15.895 10.196 25.849 1.00 97.25 507 THR A O 1
ATOM 3880 N N . THR A 1 508 ? 18.061 10.030 25.277 1.00 97.12 508 THR A N 1
ATOM 3881 C CA . THR A 1 508 ? 18.561 9.857 26.647 1.00 97.12 508 THR A CA 1
ATOM 3882 C C . THR A 1 508 ? 18.346 11.134 27.454 1.00 97.12 508 THR A C 1
ATOM 3884 O O . THR A 1 508 ? 17.774 11.090 28.545 1.00 97.12 508 THR A O 1
ATOM 3887 N N . ALA A 1 509 ? 18.712 12.295 26.899 1.00 97.69 509 ALA A N 1
ATOM 3888 C CA . ALA A 1 509 ? 18.486 13.583 27.552 1.00 97.69 509 ALA A CA 1
ATOM 3889 C C . ALA A 1 509 ? 16.992 13.869 27.791 1.00 97.69 509 ALA A C 1
ATOM 3891 O O . ALA A 1 509 ? 16.632 14.471 28.807 1.00 97.69 509 ALA A O 1
ATOM 3892 N N . VAL A 1 510 ? 16.111 13.421 26.888 1.00 98.25 510 VAL A N 1
ATOM 3893 C CA . VAL A 1 510 ? 14.651 13.517 27.067 1.00 98.25 510 VAL A CA 1
ATOM 3894 C C . VAL A 1 510 ? 14.168 12.626 28.219 1.00 98.25 510 VAL A C 1
ATOM 3896 O O . VAL A 1 510 ? 13.339 13.076 29.008 1.00 98.25 510 VAL A O 1
ATOM 3899 N N . VAL A 1 511 ? 14.697 11.405 28.376 1.00 98.44 511 VAL A N 1
ATOM 3900 C CA . VAL A 1 511 ? 14.364 10.524 29.516 1.00 98.44 511 VAL A CA 1
ATOM 3901 C C . VAL A 1 511 ? 14.811 11.134 30.843 1.00 98.44 511 VAL A C 1
ATOM 3903 O O . VAL A 1 511 ? 14.006 11.219 31.771 1.00 98.44 511 VAL A O 1
ATOM 3906 N N . GLU A 1 512 ? 16.054 11.614 30.941 1.00 98.06 512 GLU A N 1
ATOM 3907 C CA . GLU A 1 512 ? 16.561 12.235 32.178 1.00 98.06 512 GLU A CA 1
ATOM 3908 C C . GLU A 1 512 ? 15.818 13.528 32.535 1.00 98.06 512 GLU A C 1
ATOM 3910 O O . GLU A 1 512 ? 15.647 13.884 33.705 1.00 98.06 512 GLU A O 1
ATOM 3915 N N . TYR A 1 513 ? 15.340 14.256 31.529 1.00 97.00 513 TYR A N 1
ATOM 3916 C CA . TYR A 1 513 ? 14.429 15.368 31.744 1.00 97.00 513 TYR A CA 1
ATOM 3917 C C . TYR A 1 513 ? 13.060 14.894 32.253 1.00 97.00 513 TYR A C 1
ATOM 3919 O O . TYR A 1 513 ? 12.587 15.397 33.272 1.00 97.00 513 TYR A O 1
ATOM 3927 N N . ALA A 1 514 ? 12.461 13.884 31.615 1.00 97.69 514 ALA A N 1
ATOM 3928 C CA . ALA A 1 514 ? 11.154 13.354 31.989 1.00 97.69 514 ALA A CA 1
ATOM 3929 C C . ALA A 1 514 ? 11.102 12.852 33.440 1.00 97.69 514 ALA A C 1
ATOM 3931 O O . ALA A 1 514 ? 10.115 13.099 34.129 1.00 97.69 514 ALA A O 1
ATOM 3932 N N . ARG A 1 515 ? 12.177 12.220 33.937 1.00 97.94 515 ARG A N 1
ATOM 3933 C CA . ARG A 1 515 ? 12.286 11.752 35.335 1.00 97.94 515 ARG A CA 1
ATOM 3934 C C . ARG A 1 515 ? 12.131 12.856 36.381 1.00 97.94 515 ARG A C 1
ATOM 3936 O O . ARG A 1 515 ? 11.771 12.563 37.514 1.00 97.94 515 ARG A O 1
ATOM 3943 N N . ARG A 1 516 ? 12.425 14.108 36.022 1.00 95.69 516 ARG A N 1
ATOM 3944 C CA . ARG A 1 516 ? 12.348 15.266 36.927 1.00 95.69 516 ARG A CA 1
ATOM 3945 C C . ARG A 1 516 ? 10.983 15.955 36.900 1.00 95.69 516 ARG A C 1
ATOM 3947 O O . ARG A 1 516 ? 10.765 16.889 37.668 1.00 95.69 516 ARG A O 1
ATOM 3954 N N . LEU A 1 517 ? 10.073 15.530 36.021 1.00 95.44 517 LEU A N 1
ATOM 3955 C CA . LEU A 1 517 ? 8.757 16.145 35.895 1.00 95.44 517 LEU A CA 1
ATOM 3956 C C . LEU A 1 517 ? 7.810 15.690 37.023 1.00 95.44 517 LEU A C 1
ATOM 3958 O O . LEU A 1 517 ? 7.826 14.518 37.410 1.00 95.44 517 LEU A O 1
ATOM 3962 N N . PRO A 1 518 ? 6.933 16.577 37.531 1.00 92.81 518 PRO A N 1
ATOM 3963 C CA . PRO A 1 518 ? 5.980 16.230 38.582 1.00 92.81 518 PRO A CA 1
ATOM 3964 C C . PRO A 1 518 ? 5.079 15.047 38.206 1.00 92.81 518 PRO A C 1
ATOM 3966 O O . PRO A 1 518 ? 4.505 15.004 37.119 1.00 92.81 518 PRO A O 1
ATOM 3969 N N . GLY A 1 519 ? 4.925 14.095 39.130 1.00 94.00 519 GLY A N 1
ATOM 3970 C CA . GLY A 1 519 ? 4.082 12.909 38.949 1.00 94.00 519 GLY A CA 1
ATOM 3971 C C . GLY A 1 519 ? 4.713 11.786 38.119 1.00 94.00 519 GLY A C 1
ATOM 3972 O O . GLY A 1 519 ? 4.142 10.696 38.076 1.00 94.00 519 GLY A O 1
ATOM 3973 N N . VAL A 1 520 ? 5.881 11.992 37.497 1.00 98.12 520 VAL A N 1
ATOM 3974 C CA . VAL A 1 520 ? 6.612 10.923 36.800 1.00 98.12 520 VAL A CA 1
ATOM 3975 C C . VAL A 1 520 ? 7.326 10.045 37.821 1.00 98.12 520 VAL A C 1
ATOM 3977 O O . VAL A 1 520 ? 8.185 10.507 38.564 1.00 98.12 520 VAL A O 1
ATOM 3980 N N . VAL A 1 521 ? 6.959 8.765 37.864 1.00 97.81 521 VAL A N 1
ATOM 3981 C CA . VAL A 1 521 ? 7.542 7.779 38.796 1.00 97.81 521 VAL A CA 1
ATOM 3982 C C . VAL A 1 521 ? 8.444 6.770 38.090 1.00 97.81 521 VAL A C 1
ATOM 3984 O O . VAL A 1 521 ? 9.211 6.068 38.743 1.00 97.81 521 VAL A O 1
ATOM 3987 N N . TYR A 1 522 ? 8.346 6.686 36.763 1.00 98.12 522 TYR A N 1
ATOM 3988 C CA . TYR A 1 522 ? 9.146 5.798 35.933 1.00 98.12 522 TYR A CA 1
ATOM 3989 C C . TYR A 1 522 ? 9.383 6.443 34.569 1.00 98.12 522 TYR A C 1
ATOM 3991 O O . TYR A 1 522 ? 8.452 6.986 33.973 1.00 98.12 522 TYR A O 1
ATOM 3999 N N . ALA A 1 523 ? 10.614 6.376 34.065 1.00 98.06 523 ALA A N 1
ATOM 4000 C CA . ALA A 1 523 ? 10.897 6.743 32.686 1.00 98.06 523 ALA A CA 1
ATOM 4001 C C . ALA A 1 523 ? 12.047 5.920 32.108 1.00 98.06 523 ALA A C 1
ATOM 4003 O O . ALA A 1 523 ? 13.089 5.748 32.757 1.00 98.06 523 ALA A O 1
ATOM 4004 N N . GLU A 1 524 ? 11.865 5.461 30.873 1.00 96.69 524 GLU A N 1
ATOM 4005 C CA . GLU A 1 524 ? 12.846 4.654 30.152 1.00 96.69 524 GLU A CA 1
ATOM 4006 C C . GLU A 1 524 ? 12.918 4.997 28.659 1.00 96.69 524 GLU A C 1
ATOM 4008 O O . GLU A 1 524 ? 11.985 5.545 28.060 1.00 96.69 524 GLU A O 1
ATOM 4013 N N . GLU A 1 525 ? 14.054 4.641 28.061 1.00 95.38 525 GLU A N 1
ATOM 4014 C CA . GLU A 1 525 ? 14.294 4.699 26.625 1.00 95.38 525 GLU A CA 1
ATOM 4015 C C . GLU A 1 525 ? 14.085 3.309 26.009 1.00 95.38 525 GLU A C 1
ATOM 4017 O O . GLU A 1 525 ? 14.567 2.307 26.534 1.00 95.38 525 GLU A O 1
ATOM 4022 N N . ASN A 1 526 ? 13.410 3.242 24.862 1.00 92.31 526 ASN A N 1
ATOM 4023 C CA . ASN A 1 526 ? 13.188 2.005 24.120 1.00 92.31 526 ASN A CA 1
ATOM 4024 C C . ASN A 1 526 ? 13.575 2.163 22.645 1.00 92.31 526 ASN A C 1
ATOM 4026 O O . ASN A 1 526 ? 13.327 3.202 22.031 1.00 92.31 526 ASN A O 1
ATOM 4030 N N . LEU A 1 527 ? 14.119 1.105 22.028 1.00 88.12 527 LEU A N 1
ATOM 4031 C CA . LEU A 1 527 ? 14.454 1.128 20.598 1.00 88.12 527 LEU A CA 1
ATOM 4032 C C . LEU A 1 527 ? 13.193 1.296 19.730 1.00 88.12 527 LEU A C 1
ATOM 4034 O O . LEU A 1 527 ? 13.131 2.190 18.883 1.00 88.12 527 LEU A O 1
ATOM 4038 N N . TYR A 1 528 ? 12.181 0.461 19.987 1.00 92.12 528 TYR A N 1
ATOM 4039 C CA . TYR A 1 528 ? 10.871 0.500 19.339 1.00 92.12 528 TYR A CA 1
ATOM 4040 C C . TYR A 1 528 ? 9.767 0.283 20.374 1.00 92.12 528 TYR A C 1
ATOM 4042 O O . TYR A 1 528 ? 9.443 -0.853 20.716 1.00 92.12 528 TYR A O 1
ATOM 4050 N N . THR A 1 529 ? 9.148 1.367 20.842 1.00 94.88 529 THR A N 1
ATOM 4051 C CA . THR A 1 529 ? 8.099 1.277 21.871 1.00 94.88 529 THR A CA 1
ATOM 4052 C C . THR A 1 529 ? 6.869 0.488 21.414 1.00 94.88 529 THR A C 1
ATOM 4054 O O . THR A 1 529 ? 6.212 -0.137 22.234 1.00 94.88 529 THR A O 1
ATOM 4057 N N . CYS A 1 530 ? 6.577 0.452 20.109 1.00 92.44 530 CYS A N 1
ATOM 4058 C CA . CYS A 1 530 ? 5.477 -0.339 19.549 1.00 92.44 530 CYS A CA 1
ATOM 4059 C C . CYS A 1 530 ? 5.773 -1.848 19.433 1.00 92.44 530 CYS A C 1
ATOM 4061 O O . CYS A 1 530 ? 4.874 -2.603 19.070 1.00 92.44 530 CYS A O 1
ATOM 4063 N N . SER A 1 531 ? 6.997 -2.306 19.723 1.00 92.44 531 SER A N 1
ATOM 4064 C CA . SER A 1 531 ? 7.338 -3.735 19.676 1.00 92.44 531 SER A CA 1
ATOM 4065 C C . SER A 1 531 ? 6.608 -4.532 20.761 1.00 92.44 531 SER A C 1
ATOM 4067 O O . SER A 1 531 ? 6.325 -4.011 21.840 1.00 92.44 531 SER A O 1
ATOM 4069 N N . THR A 1 532 ? 6.317 -5.808 20.495 1.00 89.06 532 THR A N 1
ATOM 4070 C CA . THR A 1 532 ? 5.625 -6.691 21.450 1.00 89.06 532 THR A CA 1
ATOM 4071 C C . THR A 1 532 ? 6.396 -6.840 22.763 1.00 89.06 532 THR A C 1
ATOM 4073 O O . THR A 1 532 ? 5.787 -6.845 23.831 1.00 89.06 532 THR A O 1
ATOM 4076 N N . ASP A 1 533 ? 7.730 -6.892 22.710 1.00 87.62 533 ASP A N 1
ATOM 4077 C CA . ASP A 1 533 ? 8.574 -6.956 23.907 1.00 87.62 533 ASP A CA 1
ATOM 4078 C C . ASP A 1 533 ? 8.445 -5.692 24.762 1.00 87.62 533 ASP A C 1
ATOM 4080 O O . ASP A 1 533 ? 8.261 -5.784 25.977 1.00 87.62 533 ASP A O 1
ATOM 4084 N N . THR A 1 534 ? 8.475 -4.503 24.146 1.00 91.81 534 THR A N 1
ATOM 4085 C CA . THR A 1 534 ? 8.282 -3.253 24.891 1.00 91.81 534 THR A CA 1
ATOM 4086 C C . THR A 1 534 ? 6.845 -3.099 25.392 1.00 91.81 534 THR A C 1
ATOM 4088 O O . THR A 1 534 ? 6.660 -2.619 26.503 1.00 91.81 534 THR A O 1
ATOM 4091 N N . GLN A 1 535 ? 5.823 -3.553 24.661 1.00 95.50 535 GLN A N 1
ATOM 4092 C CA . GLN A 1 535 ? 4.445 -3.554 25.177 1.00 95.50 535 GLN A CA 1
ATOM 4093 C C . GLN A 1 535 ? 4.316 -4.401 26.451 1.00 95.50 535 GLN A C 1
ATOM 4095 O O . GLN A 1 535 ? 3.750 -3.937 27.440 1.00 95.50 535 GLN A O 1
ATOM 4100 N N . ARG A 1 536 ? 4.923 -5.597 26.482 1.00 93.38 536 ARG A N 1
ATOM 4101 C CA . ARG A 1 536 ? 4.989 -6.421 27.703 1.00 93.38 536 ARG A CA 1
ATOM 4102 C C . ARG A 1 536 ? 5.742 -5.719 28.832 1.00 93.38 536 ARG A C 1
ATOM 4104 O O . ARG A 1 536 ? 5.306 -5.785 29.977 1.00 93.38 536 ARG A O 1
ATOM 4111 N N . ARG A 1 537 ? 6.830 -5.003 28.523 1.00 93.75 537 ARG A N 1
ATOM 4112 C CA . ARG A 1 537 ? 7.543 -4.174 29.511 1.00 93.75 537 ARG A CA 1
ATOM 4113 C C . ARG A 1 537 ? 6.690 -3.030 30.048 1.00 93.75 537 ARG A C 1
ATOM 4115 O O . ARG A 1 537 ? 6.733 -2.790 31.245 1.00 93.75 537 ARG A O 1
ATOM 4122 N N . ILE A 1 538 ? 5.890 -2.366 29.212 1.00 97.00 538 ILE A N 1
ATOM 4123 C CA . ILE A 1 538 ? 4.943 -1.335 29.662 1.00 97.00 538 ILE A CA 1
ATOM 4124 C C . ILE A 1 538 ? 3.927 -1.951 30.631 1.00 97.00 538 ILE A C 1
ATOM 4126 O O . ILE A 1 538 ? 3.706 -1.388 31.700 1.00 97.00 538 ILE A O 1
ATOM 4130 N N . ILE A 1 539 ? 3.357 -3.120 30.306 1.00 96.94 539 ILE A N 1
ATOM 4131 C CA . ILE A 1 539 ? 2.433 -3.848 31.196 1.00 96.94 539 ILE A CA 1
ATOM 4132 C C . ILE A 1 539 ? 3.107 -4.156 32.539 1.00 96.94 539 ILE A C 1
ATOM 4134 O O . ILE A 1 539 ? 2.545 -3.851 33.591 1.00 96.94 539 ILE A O 1
ATOM 4138 N N . GLN A 1 540 ? 4.332 -4.686 32.510 1.00 95.81 540 GLN A N 1
ATOM 4139 C CA . GLN A 1 540 ? 5.099 -4.987 33.718 1.00 95.81 540 GLN A CA 1
ATOM 4140 C C . GLN A 1 540 ? 5.400 -3.719 34.531 1.00 95.81 540 GLN A C 1
ATOM 4142 O O . GLN A 1 540 ? 5.154 -3.683 35.730 1.00 95.81 540 GLN A O 1
ATOM 4147 N N . ALA A 1 541 ? 5.835 -2.635 33.886 1.00 97.12 541 ALA A N 1
ATOM 4148 C CA . ALA A 1 541 ? 6.117 -1.364 34.546 1.00 97.12 541 ALA A CA 1
ATOM 4149 C C . ALA A 1 541 ? 4.860 -0.748 35.186 1.00 97.12 541 ALA A C 1
ATOM 4151 O O . ALA A 1 541 ? 4.947 -0.176 36.276 1.00 97.12 541 ALA A O 1
ATOM 4152 N N . ILE A 1 542 ? 3.683 -0.890 34.556 1.00 97.00 542 ILE A N 1
ATOM 4153 C CA . ILE A 1 542 ? 2.395 -0.472 35.137 1.00 97.00 542 ILE A CA 1
ATOM 4154 C C . ILE A 1 542 ? 2.136 -1.199 36.461 1.00 97.00 542 ILE A C 1
ATOM 4156 O O . ILE A 1 542 ? 1.651 -0.576 37.415 1.00 97.00 542 ILE A O 1
ATOM 4160 N N . GLN A 1 543 ? 2.481 -2.483 36.536 1.00 94.75 543 GLN A N 1
ATOM 4161 C CA . GLN A 1 543 ? 2.324 -3.308 37.731 1.00 94.75 543 GLN A CA 1
ATOM 4162 C C . GLN A 1 543 ? 3.391 -2.971 38.785 1.00 94.75 543 GLN A C 1
ATOM 4164 O O . GLN A 1 543 ? 3.036 -2.547 39.888 1.00 94.75 543 GLN A O 1
ATOM 4169 N N . ASP A 1 544 ? 4.673 -3.056 38.425 1.00 96.31 544 ASP A N 1
ATOM 4170 C CA . ASP A 1 544 ? 5.826 -2.893 39.323 1.00 96.31 544 ASP A CA 1
ATOM 4171 C C . ASP A 1 544 ? 5.861 -1.511 39.979 1.00 96.31 544 ASP A C 1
ATOM 4173 O O . ASP A 1 544 ? 6.050 -1.375 41.190 1.00 96.31 544 ASP A O 1
ATOM 4177 N N . HIS A 1 545 ? 5.617 -0.461 39.192 1.00 96.94 545 HIS A N 1
ATOM 4178 C CA . HIS A 1 545 ? 5.668 0.921 39.670 1.00 96.94 545 HIS A CA 1
ATOM 4179 C C . HIS A 1 545 ? 4.293 1.473 40.060 1.00 96.94 545 HIS A C 1
ATOM 4181 O O . HIS A 1 545 ? 4.187 2.645 40.449 1.00 96.94 545 HIS A O 1
ATOM 4187 N N . ARG A 1 546 ? 3.236 0.649 39.986 1.00 95.94 546 ARG A N 1
ATOM 4188 C CA . ARG A 1 546 ? 1.837 1.049 40.214 1.00 95.94 546 ARG A CA 1
ATOM 4189 C C . ARG A 1 546 ? 1.479 2.311 39.420 1.00 95.94 546 ARG A C 1
ATOM 4191 O O . ARG A 1 546 ? 0.967 3.280 39.983 1.00 95.94 546 ARG A O 1
ATOM 4198 N N . LEU A 1 547 ? 1.814 2.329 38.130 1.00 98.00 547 LEU A N 1
ATOM 4199 C CA . LEU A 1 547 ? 1.517 3.464 37.252 1.00 98.00 547 LEU A CA 1
ATOM 4200 C C . LEU A 1 547 ? 0.013 3.562 37.048 1.00 98.00 547 LEU A C 1
ATOM 4202 O O . LEU A 1 547 ? -0.636 2.547 36.811 1.00 98.00 547 LEU A O 1
ATOM 4206 N N . ASN A 1 548 ? -0.544 4.766 37.100 1.00 97.62 548 ASN A N 1
ATOM 4207 C CA . ASN A 1 548 ? -1.950 5.015 36.790 1.00 97.62 548 ASN A CA 1
ATOM 4208 C C . ASN A 1 548 ? -2.136 5.931 35.573 1.00 97.62 548 ASN A C 1
ATOM 4210 O O . ASN A 1 548 ? -3.273 6.192 35.193 1.00 97.62 548 ASN A O 1
ATOM 4214 N N . ARG A 1 549 ? -1.048 6.391 34.948 1.00 98.31 549 ARG A N 1
ATOM 4215 C CA . ARG A 1 549 ? -1.028 7.140 33.686 1.00 98.31 549 ARG A CA 1
ATOM 4216 C C . ARG A 1 549 ? 0.189 6.714 32.868 1.00 98.31 549 ARG A C 1
ATOM 4218 O O . ARG A 1 549 ? 1.237 6.410 33.441 1.00 98.31 549 ARG A O 1
ATOM 4225 N N . VAL A 1 550 ? 0.076 6.741 31.544 1.00 98.50 550 VAL A N 1
ATOM 4226 C CA . VAL A 1 550 ? 1.187 6.404 30.641 1.00 98.50 550 VAL A CA 1
ATOM 4227 C C . VAL A 1 550 ? 1.352 7.487 29.585 1.00 98.50 550 VAL A C 1
ATOM 4229 O O . VAL A 1 550 ? 0.385 7.881 28.939 1.00 98.50 550 VAL A O 1
ATOM 4232 N N . VAL A 1 551 ? 2.588 7.944 29.397 1.00 98.69 551 VAL A N 1
ATOM 4233 C CA . VAL A 1 551 ? 2.988 8.849 28.319 1.00 98.69 551 VAL A CA 1
ATOM 4234 C C . VAL A 1 551 ? 3.965 8.118 27.410 1.00 98.69 551 VAL A C 1
ATOM 4236 O O . VAL A 1 551 ? 4.996 7.628 27.869 1.00 98.69 551 VAL A O 1
ATOM 4239 N N . VAL A 1 552 ? 3.690 8.084 26.109 1.00 98.56 552 VAL A N 1
ATOM 4240 C CA . VAL A 1 552 ? 4.650 7.586 25.114 1.00 98.56 552 VAL A CA 1
ATOM 4241 C C . VAL A 1 552 ? 5.139 8.745 24.254 1.00 98.56 552 VAL A C 1
ATOM 4243 O O . VAL A 1 552 ? 4.363 9.367 23.530 1.00 98.56 552 VAL A O 1
ATOM 4246 N N . ALA A 1 553 ? 6.444 9.011 24.289 1.00 98.31 553 ALA A N 1
ATOM 4247 C CA . ALA A 1 553 ? 7.090 9.990 23.423 1.00 98.31 553 ALA A CA 1
ATOM 4248 C C . ALA A 1 553 ? 7.650 9.287 22.181 1.00 98.31 553 ALA A C 1
ATOM 4250 O O . ALA A 1 553 ? 8.700 8.645 22.236 1.00 98.31 553 ALA A O 1
ATOM 4251 N N . SER A 1 554 ? 6.918 9.334 21.063 1.00 96.56 554 SER A N 1
ATOM 4252 C CA . SER A 1 554 ? 7.318 8.639 19.834 1.00 96.56 554 SER A CA 1
ATOM 4253 C C . SER A 1 554 ? 6.756 9.281 18.553 1.00 96.56 554 SER A C 1
ATOM 4255 O O . SER A 1 554 ? 7.080 10.420 18.230 1.00 96.56 554 SER A O 1
ATOM 4257 N N . CYS A 1 555 ? 5.968 8.528 17.789 1.00 94.44 555 CYS A N 1
ATOM 4258 C CA . CYS A 1 555 ? 5.362 8.892 16.516 1.00 94.44 555 CYS A CA 1
ATOM 4259 C C . CYS A 1 555 ? 4.004 9.594 16.673 1.00 94.44 555 CYS A C 1
ATOM 4261 O O . CYS A 1 555 ? 3.616 10.006 17.765 1.00 94.44 555 CYS A O 1
ATOM 4263 N N . THR A 1 556 ? 3.279 9.742 15.565 1.00 90.81 556 THR A N 1
ATOM 4264 C CA . THR A 1 556 ? 1.927 10.306 15.561 1.00 90.81 556 THR A CA 1
ATOM 4265 C C . THR A 1 556 ? 0.896 9.419 16.288 1.00 90.81 556 THR A C 1
ATOM 4267 O O . THR A 1 556 ? 0.851 8.205 16.043 1.00 90.81 556 THR A O 1
ATOM 4270 N N . PRO A 1 557 ? -0.004 10.005 17.108 1.00 88.19 557 PRO A N 1
ATOM 4271 C CA . PRO A 1 557 ? -1.114 9.272 17.729 1.00 88.19 557 PRO A CA 1
ATOM 4272 C C . PRO A 1 557 ? -2.047 8.630 16.703 1.00 88.19 557 PRO A C 1
ATOM 4274 O O . PRO A 1 557 ? -2.579 7.554 16.947 1.00 88.19 557 PRO A O 1
ATOM 4277 N N . ARG A 1 558 ? -2.135 9.188 15.487 1.00 81.81 558 ARG A N 1
ATOM 4278 C CA . ARG A 1 558 ? -2.962 8.639 14.397 1.00 81.81 558 ARG A CA 1
ATOM 4279 C C . ARG A 1 558 ? -2.619 7.195 14.014 1.00 81.81 558 ARG A C 1
ATOM 4281 O O . ARG A 1 558 ? -3.432 6.542 13.374 1.00 81.81 558 ARG A O 1
ATOM 4288 N N . THR A 1 559 ? -1.405 6.726 14.319 1.00 77.50 559 THR A N 1
ATOM 4289 C CA . THR A 1 559 ? -0.949 5.374 13.956 1.00 77.50 559 THR A CA 1
ATOM 4290 C C . THR A 1 559 ? -1.006 4.403 15.131 1.00 77.50 559 THR A C 1
ATOM 4292 O O . THR A 1 559 ? -1.573 3.326 14.989 1.00 77.50 559 THR A O 1
ATOM 4295 N N . HIS A 1 560 ? -0.409 4.758 16.275 1.00 90.62 560 HIS A N 1
ATOM 4296 C CA . HIS A 1 560 ? -0.152 3.800 17.361 1.00 90.62 560 HIS A CA 1
ATOM 4297 C C . HIS A 1 560 ? -0.860 4.118 18.684 1.00 90.62 560 HIS A C 1
ATOM 4299 O O . HIS A 1 560 ? -0.704 3.352 19.628 1.00 90.62 560 HIS A O 1
ATOM 4305 N N . GLU A 1 561 ? -1.655 5.187 18.787 1.00 92.62 561 GLU A N 1
ATOM 4306 C CA . GLU A 1 561 ? -2.445 5.423 20.006 1.00 92.62 561 GLU A CA 1
ATOM 4307 C C . GLU A 1 561 ? -3.381 4.243 20.335 1.00 92.62 561 GLU A C 1
ATOM 4309 O O . GLU A 1 561 ? -3.315 3.774 21.471 1.00 92.62 561 GLU A O 1
ATOM 4314 N N . PRO A 1 562 ? -4.142 3.659 19.379 1.00 91.00 562 PRO A N 1
ATOM 4315 C CA . PRO A 1 562 ? -4.979 2.491 19.670 1.00 91.00 562 PRO A CA 1
ATOM 4316 C C . PRO A 1 562 ? -4.188 1.282 20.188 1.00 91.00 562 PRO A C 1
ATOM 4318 O O . PRO A 1 562 ? -4.672 0.558 21.053 1.00 91.00 562 PRO A O 1
ATOM 4321 N N . LEU A 1 563 ? -2.954 1.092 19.701 1.00 94.56 563 LEU A N 1
ATOM 4322 C CA . LEU A 1 563 ? -2.070 0.010 20.138 1.00 94.56 563 LEU A CA 1
ATOM 4323 C C . LEU A 1 563 ? -1.720 0.155 21.624 1.00 94.56 563 LEU A C 1
ATOM 4325 O O . LEU A 1 563 ? -1.899 -0.780 22.397 1.00 94.56 563 LEU A O 1
ATOM 4329 N N . PHE A 1 564 ? -1.263 1.338 22.037 1.00 96.88 564 PHE A N 1
ATOM 4330 C CA . PHE A 1 564 ? -0.901 1.581 23.435 1.00 96.88 564 PHE A CA 1
ATOM 4331 C C . PHE A 1 564 ? -2.123 1.625 24.353 1.00 96.88 564 PHE A C 1
ATOM 4333 O O . PHE A 1 564 ? -2.060 1.146 25.482 1.00 96.88 564 PHE A O 1
ATOM 4340 N N . GLN A 1 565 ? -3.253 2.134 23.864 1.00 95.50 565 GLN A N 1
ATOM 4341 C CA . GLN A 1 565 ? -4.537 2.049 24.554 1.00 95.50 565 GLN A CA 1
ATOM 4342 C C . GLN A 1 565 ? -4.934 0.597 24.851 1.00 95.50 565 GLN A C 1
ATOM 4344 O O . GLN A 1 565 ? -5.411 0.306 25.948 1.00 95.50 565 GLN A O 1
ATOM 4349 N N . GLU A 1 566 ? -4.709 -0.325 23.914 1.00 93.69 566 GLU A N 1
ATOM 4350 C CA . GLU A 1 566 ? -4.919 -1.755 24.141 1.00 93.69 566 GLU A CA 1
ATOM 4351 C C . GLU A 1 566 ? -3.912 -2.332 25.147 1.00 93.69 566 GLU A C 1
ATOM 4353 O O . GLU A 1 566 ? -4.328 -3.043 26.061 1.00 93.69 566 GLU A O 1
ATOM 4358 N N . THR A 1 567 ? -2.630 -1.952 25.069 1.00 96.25 567 THR A N 1
ATOM 4359 C CA . THR A 1 567 ? -1.609 -2.324 26.070 1.00 96.25 567 THR A CA 1
ATOM 4360 C C . THR A 1 567 ? -2.019 -1.911 27.491 1.00 96.25 567 THR A C 1
ATOM 4362 O O . THR A 1 567 ? -1.843 -2.678 28.436 1.00 96.25 567 THR A O 1
ATOM 4365 N N . LEU A 1 568 ? -2.616 -0.725 27.668 1.00 96.94 568 LEU A N 1
ATOM 4366 C CA . LEU A 1 568 ? -3.141 -0.289 28.969 1.00 96.94 568 LEU A CA 1
ATOM 4367 C C . LEU A 1 568 ? -4.283 -1.190 29.451 1.00 96.94 568 LEU A C 1
ATOM 4369 O O . LEU A 1 568 ? -4.291 -1.578 30.619 1.00 96.94 568 LEU A O 1
ATOM 4373 N N . ARG A 1 569 ? -5.210 -1.571 28.562 1.00 95.25 569 ARG A N 1
ATOM 4374 C CA . ARG A 1 569 ? -6.306 -2.494 28.904 1.00 95.25 569 ARG A CA 1
ATOM 4375 C C . ARG A 1 569 ? -5.782 -3.870 29.302 1.00 95.25 569 ARG A C 1
ATOM 4377 O O . ARG A 1 569 ? -6.305 -4.460 30.240 1.00 95.25 569 ARG A O 1
ATOM 4384 N N . GLU A 1 570 ? -4.739 -4.368 28.638 1.00 95.12 570 GLU A N 1
ATOM 4385 C CA . GLU A 1 570 ? -4.056 -5.615 29.016 1.00 95.12 570 GLU A CA 1
ATOM 4386 C C . GLU A 1 570 ? -3.382 -5.532 30.391 1.00 95.12 570 GLU A C 1
ATOM 4388 O O . GLU A 1 570 ? -3.267 -6.544 31.075 1.00 95.12 570 GLU A O 1
ATOM 4393 N N . ALA A 1 571 ? -2.994 -4.333 30.831 1.00 95.88 571 ALA A N 1
ATOM 4394 C CA . ALA A 1 571 ? -2.487 -4.084 32.179 1.00 95.88 571 ALA A CA 1
ATOM 4395 C C . ALA A 1 571 ? -3.592 -3.800 33.221 1.00 95.88 571 ALA A C 1
ATOM 4397 O O . ALA A 1 571 ? -3.277 -3.550 34.386 1.00 95.88 571 ALA A O 1
ATOM 4398 N N . GLY A 1 572 ? -4.871 -3.808 32.824 1.00 95.62 572 GLY A N 1
ATOM 4399 C CA . GLY A 1 572 ? -6.004 -3.471 33.692 1.00 95.62 572 GLY A CA 1
ATOM 4400 C C . GLY A 1 572 ? -6.161 -1.970 33.957 1.00 95.62 572 GLY A C 1
ATOM 4401 O O . GLY A 1 572 ? -6.738 -1.586 34.969 1.00 95.62 572 GLY A O 1
ATOM 4402 N N . LEU A 1 573 ? -5.636 -1.100 33.089 1.00 96.44 573 LEU A N 1
ATOM 4403 C CA . LEU A 1 573 ? -5.780 0.353 33.189 1.00 96.44 573 LEU A CA 1
ATOM 4404 C C . LEU A 1 573 ? -6.738 0.885 32.113 1.00 96.44 573 LEU A C 1
ATOM 4406 O O . LEU A 1 573 ? -6.751 0.406 30.978 1.00 96.44 573 LEU A O 1
ATOM 4410 N N . ASN A 1 574 ? -7.516 1.914 32.455 1.00 96.44 574 ASN A N 1
ATOM 4411 C CA . ASN A 1 574 ? -8.406 2.572 31.505 1.00 96.44 574 ASN A CA 1
ATOM 4412 C C . ASN A 1 574 ? -7.615 3.159 30.324 1.00 96.44 574 ASN A C 1
ATOM 4414 O O . ASN A 1 574 ? -6.636 3.885 30.515 1.00 96.44 574 ASN A O 1
ATOM 4418 N N . LYS A 1 575 ? -8.068 2.900 29.095 1.00 95.38 575 LYS A N 1
ATOM 4419 C CA . LYS A 1 575 ? -7.349 3.324 27.885 1.00 95.38 575 LYS A CA 1
ATOM 4420 C C . LYS A 1 575 ? -7.228 4.847 27.723 1.00 95.38 575 LYS A C 1
ATOM 4422 O O . LYS A 1 575 ? -6.299 5.314 27.078 1.00 95.38 575 LYS A O 1
ATOM 4427 N N . TYR A 1 576 ? -8.121 5.632 28.329 1.00 96.06 576 TYR A N 1
ATOM 4428 C CA . TYR A 1 576 ? -8.102 7.101 28.265 1.00 96.06 576 TYR A CA 1
ATOM 4429 C C . TYR A 1 576 ? -7.110 7.747 29.237 1.00 96.06 576 TYR A C 1
ATOM 4431 O O . TYR A 1 576 ? -6.998 8.970 29.284 1.00 96.06 576 TYR A O 1
ATOM 4439 N N . LEU A 1 577 ? -6.367 6.938 29.994 1.00 97.00 577 LEU A N 1
ATOM 4440 C CA . LEU A 1 577 ? -5.283 7.364 30.883 1.00 97.00 577 LEU A CA 1
ATOM 4441 C C . LEU A 1 577 ? -3.911 7.359 30.185 1.00 97.00 577 LEU A C 1
ATOM 4443 O O . LEU A 1 577 ? -2.862 7.308 30.835 1.00 97.00 577 LEU A O 1
ATOM 4447 N N . PHE A 1 578 ? -3.945 7.412 28.857 1.00 97.56 578 PHE A N 1
ATOM 4448 C CA . PHE A 1 578 ? -2.809 7.441 27.952 1.00 97.56 578 PHE A CA 1
ATOM 4449 C C . PHE A 1 578 ? -2.667 8.819 27.293 1.00 97.56 578 PHE A C 1
ATOM 4451 O O . PHE A 1 578 ? -3.664 9.422 26.905 1.00 97.56 578 PHE A O 1
ATOM 4458 N N . GLU A 1 579 ? -1.429 9.281 27.116 1.00 97.44 579 GLU A N 1
ATOM 4459 C CA . GLU A 1 579 ? -1.079 10.464 26.323 1.00 97.44 579 GLU A CA 1
ATOM 4460 C C . GLU A 1 579 ? 0.094 10.147 25.388 1.00 97.44 579 GLU A C 1
ATOM 4462 O O . GLU A 1 579 ? 1.028 9.424 25.749 1.00 97.44 579 GLU A O 1
ATOM 4467 N N . MET A 1 580 ? 0.104 10.758 24.204 1.00 96.75 580 MET A N 1
ATOM 4468 C CA . MET A 1 580 ? 1.219 10.648 23.268 1.00 96.75 580 MET A CA 1
ATOM 4469 C C . MET A 1 580 ? 1.914 11.993 23.034 1.00 96.75 580 MET A C 1
ATOM 4471 O O . MET A 1 580 ? 1.278 12.982 22.669 1.00 96.75 580 MET A O 1
ATOM 4475 N N . ALA A 1 581 ? 3.241 12.015 23.175 1.00 97.69 581 ALA A N 1
ATOM 4476 C CA . ALA A 1 581 ? 4.087 13.122 22.733 1.00 97.69 581 ALA A CA 1
ATOM 4477 C C . ALA A 1 581 ? 4.690 12.783 21.360 1.00 97.69 581 ALA A C 1
ATOM 4479 O O . ALA A 1 581 ? 5.505 11.868 21.227 1.00 97.69 581 ALA A O 1
ATOM 4480 N N . ASN A 1 582 ? 4.286 13.508 20.317 1.00 97.75 582 ASN A N 1
ATOM 4481 C CA . ASN A 1 582 ? 4.764 13.268 18.956 1.00 97.75 582 ASN A CA 1
ATOM 4482 C C . ASN A 1 582 ? 6.127 13.942 18.730 1.00 97.75 582 ASN A C 1
ATOM 4484 O O . ASN A 1 582 ? 6.207 15.075 18.262 1.00 97.75 582 ASN A O 1
ATOM 4488 N N . ILE A 1 583 ? 7.205 13.237 19.062 1.00 97.75 583 ILE A N 1
ATOM 4489 C CA . ILE A 1 583 ? 8.587 13.720 18.919 1.00 97.75 583 ILE A CA 1
ATOM 4490 C C . ILE A 1 583 ? 9.255 13.255 17.612 1.00 97.75 583 ILE A C 1
ATOM 4492 O O . ILE A 1 583 ? 10.440 13.510 17.403 1.00 97.75 583 ILE A O 1
ATOM 4496 N N . ARG A 1 584 ? 8.510 12.598 16.713 1.00 95.81 584 ARG A N 1
ATOM 4497 C CA . ARG A 1 584 ? 9.000 12.174 15.394 1.00 95.81 584 ARG A CA 1
ATOM 4498 C C . ARG A 1 584 ? 8.497 13.079 14.281 1.00 95.81 584 ARG A C 1
ATOM 4500 O O . ARG A 1 584 ? 9.229 13.926 13.780 1.00 95.81 584 ARG A O 1
ATOM 4507 N N . ASP A 1 585 ? 7.222 12.935 13.941 1.00 93.38 585 ASP A N 1
ATOM 4508 C CA . ASP A 1 585 ? 6.589 13.605 12.810 1.00 93.38 585 ASP A CA 1
ATOM 4509 C C . ASP A 1 585 ? 6.530 15.132 13.027 1.00 93.38 585 ASP A C 1
ATOM 4511 O O . ASP A 1 585 ? 6.632 15.900 12.077 1.00 93.38 585 ASP A O 1
ATOM 4515 N N . GLN A 1 586 ? 6.411 15.579 14.285 1.00 95.38 586 GLN A N 1
ATOM 4516 C CA . GLN A 1 586 ? 6.392 17.001 14.660 1.00 95.38 586 GLN A CA 1
ATOM 4517 C C . GLN A 1 586 ? 7.730 17.517 15.215 1.00 95.38 586 GLN A C 1
ATOM 4519 O O . GLN A 1 586 ? 7.815 18.692 15.584 1.00 95.38 586 GLN A O 1
ATOM 4524 N N . CYS A 1 587 ? 8.770 16.681 15.294 1.00 96.44 587 CYS A N 1
ATOM 4525 C CA . CYS A 1 587 ? 10.076 17.101 15.798 1.00 96.44 587 CYS A CA 1
ATOM 4526 C C . CYS A 1 587 ? 11.232 16.526 14.972 1.00 96.44 587 CYS A C 1
ATOM 4528 O O . CYS A 1 587 ? 11.723 17.225 14.088 1.00 96.44 587 CYS A O 1
ATOM 4530 N N . SER A 1 588 ? 11.652 15.276 15.196 1.00 93.38 588 SER A N 1
ATOM 4531 C CA . SER A 1 588 ? 12.885 14.750 14.591 1.00 93.38 588 SER A CA 1
ATOM 4532 C C . SER A 1 588 ? 12.920 14.817 13.056 1.00 93.38 588 SER A C 1
ATOM 4534 O O . SER A 1 588 ? 13.952 15.173 12.491 1.00 93.38 588 SER A O 1
ATOM 4536 N N . TRP A 1 589 ? 11.813 14.522 12.365 1.00 89.75 589 TRP A N 1
ATOM 4537 C CA . TRP A 1 589 ? 11.771 14.515 10.896 1.00 89.75 589 TRP A CA 1
ATOM 4538 C C . TRP A 1 589 ? 11.825 15.912 10.279 1.00 89.75 589 TRP A C 1
ATOM 4540 O O . TRP A 1 589 ? 12.459 16.099 9.245 1.00 89.75 589 TRP A O 1
ATOM 4550 N N . VAL A 1 590 ? 11.188 16.895 10.914 1.00 92.06 590 VAL A N 1
ATOM 4551 C CA . VAL A 1 590 ? 11.113 18.270 10.393 1.00 92.06 590 VAL A CA 1
ATOM 4552 C C . VAL A 1 590 ? 12.292 19.138 10.839 1.00 92.06 590 VAL A C 1
ATOM 4554 O O . VAL A 1 590 ? 12.549 20.171 10.228 1.00 92.06 590 VAL A O 1
ATOM 4557 N N . HIS A 1 591 ? 13.043 18.695 11.855 1.00 92.19 591 HIS A N 1
ATOM 4558 C CA . HIS A 1 591 ? 14.152 19.442 12.458 1.00 92.19 591 HIS A CA 1
ATOM 4559 C C . HIS A 1 591 ? 15.509 18.748 12.331 1.00 92.19 591 HIS A C 1
ATOM 4561 O O . HIS A 1 591 ? 16.402 18.982 13.140 1.00 92.19 591 HIS A O 1
ATOM 4567 N N . ALA A 1 592 ? 15.695 17.909 11.308 1.00 83.88 592 ALA A N 1
ATOM 4568 C CA . ALA A 1 592 ? 16.918 17.121 11.126 1.00 83.88 592 ALA A CA 1
ATOM 4569 C C . ALA A 1 592 ? 18.216 17.955 11.079 1.00 83.88 592 ALA A C 1
ATOM 4571 O O . ALA A 1 592 ? 19.284 17.441 11.401 1.00 83.88 592 ALA A O 1
ATOM 4572 N N . ARG A 1 593 ? 18.127 19.242 10.707 1.00 83.94 593 ARG A N 1
ATOM 4573 C CA . ARG A 1 593 ? 19.257 20.187 10.653 1.00 83.94 593 ARG A CA 1
ATOM 4574 C C . ARG A 1 593 ? 19.542 20.909 11.980 1.00 83.94 593 ARG A C 1
ATOM 4576 O O . ARG A 1 593 ? 20.555 21.592 12.077 1.00 83.94 593 ARG A O 1
ATOM 4583 N N . TRP A 1 594 ? 18.681 20.762 12.989 1.00 90.69 594 TRP A N 1
ATOM 4584 C CA . TRP A 1 594 ? 18.752 21.481 14.269 1.00 90.69 594 TRP A CA 1
ATOM 4585 C C . TRP A 1 594 ? 18.602 20.522 15.464 1.00 90.69 594 TRP A C 1
ATOM 4587 O O . TRP A 1 594 ? 17.634 20.624 16.218 1.00 90.69 594 TRP A O 1
ATOM 4597 N N . PRO A 1 595 ? 19.525 19.558 15.652 1.00 90.62 595 PRO A N 1
ATOM 4598 C CA . PRO A 1 595 ? 19.371 18.478 16.634 1.00 90.62 595 PRO A CA 1
ATOM 4599 C C . PRO A 1 595 ? 19.287 18.961 18.093 1.00 90.62 595 PRO A C 1
ATOM 4601 O O . PRO A 1 595 ? 18.524 18.412 18.891 1.00 90.62 595 PRO A O 1
ATOM 4604 N N . LEU A 1 596 ? 20.009 20.031 18.448 1.00 93.12 596 LEU A N 1
ATOM 4605 C CA . LEU A 1 596 ? 19.939 20.624 19.790 1.00 93.12 596 LEU A CA 1
ATOM 4606 C C . LEU A 1 596 ? 18.541 21.199 20.062 1.00 93.12 596 LEU A C 1
ATOM 4608 O O . LEU A 1 596 ? 17.901 20.850 21.050 1.00 93.12 596 LEU A O 1
ATOM 4612 N N . GLN A 1 597 ? 18.022 22.009 19.139 1.00 96.06 597 GLN A N 1
ATOM 4613 C CA . GLN A 1 597 ? 16.687 22.601 19.233 1.00 96.06 597 GLN A CA 1
ATOM 4614 C C . GLN A 1 597 ? 15.585 21.538 19.145 1.00 96.06 597 GLN A C 1
ATOM 4616 O O . GLN A 1 597 ? 14.565 21.648 19.820 1.00 96.06 597 GLN A O 1
ATOM 4621 N N . ALA A 1 598 ? 15.785 20.488 18.345 1.00 96.19 598 ALA A N 1
ATOM 4622 C CA . ALA A 1 598 ? 14.877 19.350 18.278 1.00 96.19 598 ALA A CA 1
ATOM 4623 C C . ALA A 1 598 ? 14.811 18.606 19.621 1.00 96.19 598 ALA A C 1
ATOM 4625 O O . ALA A 1 598 ? 13.734 18.192 20.048 1.00 96.19 598 ALA A O 1
ATOM 4626 N N . THR A 1 599 ? 15.943 18.470 20.314 1.00 97.94 599 THR A N 1
ATOM 4627 C CA . THR A 1 599 ? 16.000 17.856 21.645 1.00 97.94 599 THR A CA 1
ATOM 4628 C C . THR A 1 599 ? 15.263 18.698 22.685 1.00 97.94 599 THR A C 1
ATOM 4630 O O . THR A 1 599 ? 14.441 18.154 23.422 1.00 97.94 599 THR A O 1
ATOM 4633 N N . GLU A 1 600 ? 15.471 20.018 22.709 1.00 96.94 600 GLU A N 1
ATOM 4634 C CA . GLU A 1 600 ? 14.721 20.908 23.611 1.00 96.94 600 GLU A CA 1
ATOM 4635 C C . GLU A 1 600 ? 13.220 20.898 23.300 1.00 96.94 600 GLU A C 1
ATOM 4637 O O . GLU A 1 600 ? 12.402 20.653 24.186 1.00 96.94 600 GLU A O 1
ATOM 4642 N N . LYS A 1 601 ? 12.840 20.985 22.019 1.00 97.12 601 LYS A N 1
ATOM 4643 C CA . LYS A 1 601 ? 11.439 20.843 21.603 1.00 97.12 601 LYS A CA 1
ATOM 4644 C C . LYS A 1 601 ? 10.847 19.495 22.031 1.00 97.12 601 LYS A C 1
ATOM 4646 O O . LYS A 1 601 ? 9.681 19.426 22.413 1.00 97.12 601 LYS A O 1
ATOM 4651 N N . ALA A 1 602 ? 11.612 18.404 21.958 1.00 98.06 602 ALA A N 1
ATOM 4652 C CA . ALA A 1 602 ? 11.147 17.097 22.411 1.00 98.06 602 ALA A CA 1
ATOM 4653 C C . ALA A 1 602 ? 10.896 17.079 23.927 1.00 98.06 602 ALA A C 1
ATOM 4655 O O . ALA A 1 602 ? 9.863 16.560 24.349 1.00 98.06 602 ALA A O 1
ATOM 4656 N N . LYS A 1 603 ? 11.776 17.689 24.735 1.00 97.75 603 LYS A N 1
ATOM 4657 C CA . LYS A 1 603 ? 11.562 17.866 26.183 1.00 97.75 603 LYS A CA 1
ATOM 4658 C C . LYS A 1 603 ? 10.280 18.647 26.465 1.00 97.75 603 LYS A C 1
ATOM 4660 O O . LYS A 1 603 ? 9.477 18.192 27.280 1.00 97.75 603 LYS A O 1
ATOM 4665 N N . ASP A 1 604 ? 10.035 19.739 25.742 1.00 96.50 604 ASP A N 1
ATOM 4666 C CA . ASP A 1 604 ? 8.808 20.532 25.873 1.00 96.50 604 ASP A CA 1
ATOM 4667 C C . ASP A 1 604 ? 7.557 19.719 25.550 1.00 96.50 604 ASP A C 1
ATOM 4669 O O . ASP A 1 604 ? 6.611 19.689 26.336 1.00 96.50 604 ASP A O 1
ATOM 4673 N N . LEU A 1 605 ? 7.567 18.986 24.435 1.00 97.56 605 LEU A N 1
ATOM 4674 C CA . LEU A 1 605 ? 6.457 18.119 24.041 1.00 97.56 605 LEU A CA 1
ATOM 4675 C C . LEU A 1 605 ? 6.174 17.032 25.090 1.00 97.56 605 LEU A C 1
ATOM 4677 O O . LEU A 1 605 ? 5.007 16.747 25.371 1.00 97.56 605 LEU A O 1
ATOM 4681 N N . VAL A 1 606 ? 7.216 16.445 25.693 1.00 98.00 606 VAL A N 1
ATOM 4682 C CA . VAL A 1 606 ? 7.061 15.485 26.798 1.00 98.00 606 VAL A CA 1
ATOM 4683 C C . VAL A 1 606 ? 6.506 16.166 28.048 1.00 98.00 606 VAL A C 1
ATOM 4685 O O . VAL A 1 606 ? 5.562 15.645 28.640 1.00 98.00 606 VAL A O 1
ATOM 4688 N N . ARG A 1 607 ? 7.016 17.341 28.431 1.00 97.31 607 ARG A N 1
ATOM 4689 C CA . ARG A 1 607 ? 6.512 18.126 29.571 1.00 97.31 607 ARG A CA 1
ATOM 4690 C C . ARG A 1 607 ? 5.032 18.476 29.413 1.00 97.31 607 ARG A C 1
ATOM 4692 O O . ARG A 1 607 ? 4.247 18.239 30.329 1.00 97.31 607 ARG A O 1
ATOM 4699 N N . MET A 1 608 ? 4.636 18.950 28.235 1.00 96.88 608 MET A N 1
ATOM 4700 C CA . MET A 1 608 ? 3.245 19.226 27.867 1.00 96.88 608 MET A CA 1
ATOM 4701 C C . MET A 1 608 ? 2.362 17.972 27.969 1.00 96.88 608 MET A C 1
ATOM 4703 O O . MET A 1 608 ? 1.254 18.025 28.506 1.00 96.88 608 MET A O 1
ATOM 4707 N N . ALA A 1 609 ? 2.844 16.832 27.468 1.00 97.56 609 ALA A N 1
ATOM 4708 C CA . ALA A 1 609 ? 2.124 15.563 27.537 1.00 97.56 609 ALA A CA 1
ATOM 4709 C C . ALA A 1 609 ? 1.957 15.070 28.984 1.00 97.56 609 ALA A C 1
ATOM 4711 O O . ALA A 1 609 ? 0.854 14.712 29.385 1.00 97.56 609 ALA A O 1
ATOM 4712 N N . VAL A 1 610 ? 3.014 15.115 29.796 1.00 97.81 610 VAL A N 1
ATOM 4713 C CA . VAL A 1 610 ? 2.972 14.752 31.222 1.00 97.81 610 VAL A CA 1
ATOM 4714 C C . VAL A 1 610 ? 1.989 15.639 31.991 1.00 97.81 610 VAL A C 1
ATOM 4716 O O . VAL A 1 610 ? 1.173 15.124 32.758 1.00 97.81 610 VAL A O 1
ATOM 4719 N N . ALA A 1 611 ? 2.001 16.953 31.742 1.00 96.00 611 ALA A N 1
ATOM 4720 C CA . ALA A 1 611 ? 1.083 17.893 32.383 1.00 96.00 611 ALA A CA 1
ATOM 4721 C C . ALA A 1 611 ? -0.391 17.580 32.069 1.00 96.00 611 ALA A C 1
ATOM 4723 O O . ALA A 1 611 ? -1.222 17.568 32.979 1.00 96.00 611 ALA A O 1
ATOM 4724 N N . ARG A 1 612 ? -0.715 17.252 30.809 1.00 96.00 612 ARG A N 1
ATOM 4725 C CA . ARG A 1 612 ? -2.062 16.797 30.424 1.00 96.00 612 ARG A CA 1
ATOM 4726 C C . ARG A 1 612 ? -2.394 15.433 31.031 1.00 96.00 612 ARG A C 1
ATOM 4728 O O . ARG A 1 612 ? -3.476 15.274 31.593 1.00 96.00 612 ARG A O 1
ATOM 4735 N N . ALA A 1 613 ? -1.468 14.472 30.972 1.00 96.81 613 ALA A N 1
ATOM 4736 C CA . ALA A 1 613 ? -1.652 13.118 31.497 1.00 96.81 613 ALA A CA 1
ATOM 4737 C C . ALA A 1 613 ? -2.027 13.117 32.988 1.00 96.81 613 ALA A C 1
ATOM 4739 O O . ALA A 1 613 ? -2.890 12.348 33.414 1.00 96.81 613 ALA A O 1
ATOM 4740 N N . ALA A 1 614 ? -1.448 14.037 33.765 1.00 95.75 614 ALA A N 1
ATOM 4741 C CA . ALA A 1 614 ? -1.768 14.232 35.177 1.00 95.75 614 ALA A CA 1
ATOM 4742 C C . ALA A 1 614 ? -3.242 14.609 35.439 1.00 95.75 614 ALA A C 1
ATOM 4744 O O . ALA A 1 614 ? -3.736 14.382 36.541 1.00 95.75 614 ALA A O 1
ATOM 4745 N N . ARG A 1 615 ? -3.948 15.168 34.445 1.00 95.19 615 ARG A N 1
ATOM 4746 C CA . ARG A 1 615 ? -5.356 15.602 34.529 1.00 95.19 615 ARG A CA 1
ATOM 4747 C C . ARG A 1 615 ? -6.327 14.706 33.757 1.00 95.19 615 ARG A C 1
ATOM 4749 O O . ARG A 1 615 ? -7.532 14.962 33.758 1.00 95.19 615 ARG A O 1
ATOM 4756 N N . LEU A 1 616 ? -5.832 13.648 33.109 1.00 95.25 616 LEU A N 1
ATOM 4757 C CA . LEU A 1 616 ? -6.686 12.664 32.443 1.00 95.25 616 LEU A CA 1
ATOM 4758 C C . LEU A 1 616 ? -7.546 11.913 33.462 1.00 95.25 616 LEU A C 1
ATOM 4760 O O . LEU A 1 616 ? -7.106 11.618 34.579 1.00 95.25 616 LEU A O 1
ATOM 4764 N N . ARG A 1 617 ? -8.767 11.579 33.049 1.00 93.00 617 ARG A N 1
ATOM 4765 C CA . ARG A 1 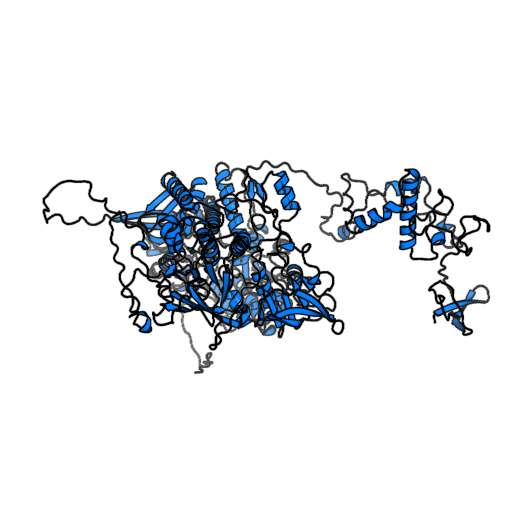617 ? -9.754 10.826 33.831 1.00 93.00 617 ARG A CA 1
ATOM 4766 C C . ARG A 1 617 ? -10.161 9.578 33.045 1.00 93.00 617 ARG A C 1
ATOM 4768 O O . ARG A 1 617 ? -10.140 9.634 31.813 1.00 93.00 617 ARG A O 1
ATOM 4775 N N . PRO A 1 618 ? -10.504 8.469 33.721 1.00 93.69 618 PRO A N 1
ATOM 4776 C CA . PRO A 1 618 ? -11.029 7.300 33.031 1.00 93.69 618 PRO A CA 1
ATOM 4777 C C . PRO A 1 618 ? -12.346 7.659 32.331 1.00 93.69 618 PRO A C 1
ATOM 4779 O O . PRO A 1 618 ? -13.158 8.402 32.882 1.00 93.69 618 PRO A O 1
ATOM 4782 N N . LEU A 1 619 ? -12.544 7.146 31.115 1.00 93.06 619 LEU A N 1
ATOM 4783 C CA . LEU A 1 619 ? -13.799 7.283 30.367 1.00 93.06 619 LEU A CA 1
ATOM 4784 C C . LEU A 1 619 ? -14.302 5.901 29.945 1.00 93.06 619 LEU A C 1
ATOM 4786 O O . LEU A 1 619 ? -13.513 4.972 29.760 1.00 93.06 619 LEU A O 1
ATOM 4790 N N . ALA A 1 620 ? -15.615 5.781 29.769 1.00 90.06 620 ALA A N 1
ATOM 4791 C CA . ALA A 1 620 ? -16.245 4.591 29.214 1.00 90.06 620 ALA A CA 1
ATOM 4792 C C . ALA A 1 620 ? -16.471 4.759 27.708 1.00 90.06 620 ALA A C 1
ATOM 4794 O O . ALA A 1 620 ? -16.793 5.851 27.236 1.00 90.06 620 ALA A O 1
ATOM 4795 N N . ASP A 1 621 ? -16.319 3.669 26.958 1.00 88.88 621 ASP A N 1
ATOM 4796 C CA . ASP A 1 621 ? -16.749 3.634 25.563 1.00 88.88 621 ASP A CA 1
ATOM 4797 C C . ASP A 1 621 ? -18.275 3.654 25.471 1.00 88.88 621 ASP A C 1
ATOM 4799 O O . ASP A 1 621 ? -18.981 3.080 26.304 1.00 88.88 621 ASP A O 1
ATOM 4803 N N . ILE A 1 622 ? -18.781 4.299 24.426 1.00 88.25 622 ILE A N 1
ATOM 4804 C CA . ILE A 1 622 ? -20.210 4.395 24.150 1.00 88.25 622 ILE A CA 1
ATOM 4805 C C . ILE A 1 622 ? -20.565 3.317 23.136 1.00 88.25 622 ILE A C 1
ATOM 4807 O O . ILE A 1 622 ? -20.049 3.308 22.020 1.00 88.25 622 ILE A O 1
ATOM 4811 N N . ARG A 1 623 ? -21.471 2.414 23.506 1.00 87.75 623 ARG A N 1
ATOM 4812 C CA . ARG A 1 623 ? -21.936 1.343 22.621 1.00 87.75 623 ARG A CA 1
ATOM 4813 C C . ARG A 1 623 ? -23.074 1.822 21.744 1.00 87.75 623 ARG A C 1
ATOM 4815 O O . ARG A 1 623 ? -24.133 2.174 22.253 1.00 87.75 623 ARG A O 1
ATOM 4822 N N . VAL A 1 624 ? -22.866 1.788 20.431 1.00 86.00 624 VAL A N 1
ATOM 4823 C CA . VAL A 1 624 ? -23.877 2.187 19.446 1.00 86.00 624 VAL A CA 1
ATOM 4824 C C . VAL A 1 624 ? -24.228 0.989 18.559 1.00 86.00 624 VAL A C 1
ATOM 4826 O O . VAL A 1 624 ? -23.312 0.329 18.068 1.00 86.00 624 VAL A O 1
ATOM 4829 N N . PRO A 1 625 ? -25.519 0.668 18.348 1.00 89.06 625 PRO A N 1
ATOM 4830 C CA . PRO A 1 625 ? -25.911 -0.392 17.422 1.00 89.06 625 PRO A CA 1
ATOM 4831 C C . PRO A 1 625 ? -25.528 -0.032 15.983 1.00 89.06 625 PRO A C 1
ATOM 4833 O O . PRO A 1 625 ? -25.609 1.133 15.586 1.00 89.06 625 PRO A O 1
ATOM 4836 N N . ILE A 1 626 ? -25.140 -1.038 15.199 1.00 93.06 626 ILE A N 1
ATOM 4837 C CA . ILE A 1 626 ? -24.761 -0.857 13.793 1.00 93.06 626 ILE A CA 1
ATOM 4838 C C . ILE A 1 626 ? -25.943 -1.187 12.878 1.00 93.06 626 ILE A C 1
ATOM 4840 O O . ILE A 1 626 ? -26.490 -2.288 12.915 1.00 93.06 626 ILE A O 1
ATOM 4844 N N . GLU A 1 627 ? -26.294 -0.242 12.007 1.00 95.25 627 GLU A N 1
ATOM 4845 C CA . GLU A 1 627 ? -27.198 -0.456 10.881 1.00 95.25 627 GLU A CA 1
ATOM 4846 C C . GLU A 1 627 ? -26.566 -1.447 9.897 1.00 95.25 627 GLU A C 1
ATOM 4848 O O . GLU A 1 627 ? -25.471 -1.223 9.384 1.00 95.25 627 GLU A O 1
ATOM 4853 N N . LYS A 1 628 ? -27.254 -2.553 9.607 1.00 96.38 628 LYS A N 1
ATOM 4854 C CA . LYS A 1 628 ? -26.689 -3.658 8.814 1.00 96.38 628 LYS A CA 1
ATOM 4855 C C . LYS A 1 628 ? -26.719 -3.398 7.304 1.00 96.38 628 LYS A C 1
ATOM 4857 O O . LYS A 1 628 ? -26.192 -4.202 6.539 1.00 96.38 628 LYS A O 1
ATOM 4862 N N . ARG A 1 629 ? -27.318 -2.283 6.869 1.00 98.00 629 ARG A N 1
ATOM 4863 C CA . ARG A 1 629 ? -27.377 -1.856 5.465 1.00 98.00 629 ARG A CA 1
ATOM 4864 C C . ARG A 1 629 ? -26.105 -1.129 5.018 1.00 98.00 629 ARG A C 1
ATOM 4866 O O . ARG A 1 629 ? -25.573 -0.297 5.747 1.00 98.00 629 ARG A O 1
ATOM 4873 N N . ALA A 1 630 ? -25.680 -1.355 3.778 1.00 98.50 630 ALA A N 1
ATOM 4874 C CA . ALA A 1 630 ? -24.666 -0.550 3.098 1.00 98.50 630 ALA A CA 1
ATOM 4875 C C . ALA A 1 630 ? -25.278 0.413 2.065 1.00 98.50 630 ALA A C 1
ATOM 4877 O O . ALA A 1 630 ? -26.295 0.110 1.439 1.00 98.50 630 ALA A O 1
ATOM 4878 N N . LEU A 1 631 ? -24.617 1.549 1.840 1.00 98.62 631 LEU A N 1
ATOM 4879 C CA . LEU A 1 631 ? -24.917 2.494 0.762 1.00 98.62 631 LEU A CA 1
ATOM 4880 C C . LEU A 1 631 ? -23.750 2.539 -0.232 1.00 98.62 631 LEU A C 1
ATOM 4882 O O . LEU A 1 631 ? -22.615 2.803 0.152 1.00 98.62 631 LEU A O 1
ATOM 4886 N N . VAL A 1 632 ? -24.019 2.329 -1.516 1.00 98.75 632 VAL A N 1
ATOM 4887 C CA . VAL A 1 632 ? -23.029 2.410 -2.596 1.00 98.75 632 VAL A CA 1
ATOM 4888 C C . VAL A 1 632 ? -23.371 3.588 -3.504 1.00 98.75 632 VAL A C 1
ATOM 4890 O O . VAL A 1 632 ? -24.476 3.674 -4.038 1.00 98.75 632 VAL A O 1
ATOM 4893 N N . LEU A 1 633 ? -22.419 4.502 -3.690 1.00 98.19 633 LEU A N 1
ATOM 4894 C CA . LEU A 1 633 ? -22.570 5.668 -4.561 1.00 98.19 633 LEU A CA 1
ATOM 4895 C C . LEU A 1 633 ? -21.915 5.394 -5.917 1.00 98.19 633 LEU A C 1
ATOM 4897 O O . LEU A 1 633 ? -20.690 5.338 -6.006 1.00 98.19 633 LEU A O 1
ATOM 4901 N N . GLY A 1 634 ? -22.728 5.271 -6.963 1.00 97.44 634 GLY A N 1
ATOM 4902 C CA . GLY A 1 634 ? -22.333 4.935 -8.330 1.00 97.44 634 GLY A CA 1
ATOM 4903 C C . GLY A 1 634 ? -22.550 3.456 -8.663 1.00 97.44 634 GLY A C 1
ATOM 4904 O O . GLY A 1 634 ? -22.151 2.572 -7.911 1.00 97.44 634 GLY A O 1
ATOM 4905 N N . ALA A 1 635 ? -23.136 3.186 -9.828 1.00 97.31 635 ALA A N 1
ATOM 4906 C CA . ALA A 1 635 ? -23.400 1.860 -10.387 1.00 97.31 635 ALA A CA 1
ATOM 4907 C C . ALA A 1 635 ? -22.500 1.553 -11.600 1.00 97.31 635 ALA A C 1
ATOM 4909 O O . ALA A 1 635 ? -22.901 0.870 -12.542 1.00 97.31 635 ALA A O 1
ATOM 4910 N N . GLY A 1 636 ? -21.260 2.051 -11.593 1.00 96.62 636 GLY A N 1
ATOM 4911 C CA . GLY A 1 636 ? -20.202 1.528 -12.463 1.00 96.62 636 GLY A CA 1
ATOM 4912 C C . GLY A 1 636 ? -19.761 0.123 -12.031 1.00 96.62 636 GLY A C 1
ATOM 4913 O O . GLY A 1 636 ? -20.180 -0.369 -10.986 1.00 96.62 636 GLY A O 1
ATOM 4914 N N . VAL A 1 637 ? -18.849 -0.508 -12.779 1.00 96.06 637 VAL A N 1
ATOM 4915 C CA . VAL A 1 637 ? -18.362 -1.874 -12.467 1.00 96.06 637 VAL A CA 1
ATOM 4916 C C . VAL A 1 637 ? -17.888 -2.023 -11.015 1.00 96.06 637 VAL A C 1
ATOM 4918 O O . VAL A 1 637 ? -18.205 -3.021 -10.372 1.00 96.06 637 VAL A O 1
ATOM 4921 N N . ALA A 1 638 ? -17.188 -1.021 -10.470 1.00 97.25 638 ALA A N 1
ATOM 4922 C CA . ALA A 1 638 ? -16.755 -1.030 -9.073 1.00 97.25 638 ALA A CA 1
ATOM 4923 C C . ALA A 1 638 ? -17.938 -1.031 -8.085 1.00 97.25 638 ALA A C 1
ATOM 4925 O O . ALA A 1 638 ? -17.954 -1.827 -7.152 1.00 97.25 638 ALA A O 1
ATOM 4926 N N . GLY A 1 639 ? -18.945 -0.183 -8.303 1.00 98.19 639 GLY A N 1
ATOM 4927 C CA . GLY A 1 639 ? -20.118 -0.105 -7.431 1.00 98.19 639 GLY A CA 1
ATOM 4928 C C . GLY A 1 639 ? -20.993 -1.354 -7.503 1.00 98.19 639 GLY A C 1
ATOM 4929 O O . GLY A 1 639 ? -21.348 -1.908 -6.467 1.00 98.19 639 GLY A O 1
ATOM 4930 N N . LEU A 1 640 ? -21.252 -1.856 -8.717 1.00 98.31 640 LEU A N 1
ATOM 4931 C CA . LEU A 1 640 ? -21.997 -3.103 -8.933 1.00 98.31 640 LEU A CA 1
ATOM 4932 C C . LEU A 1 640 ? -21.304 -4.288 -8.248 1.00 98.31 640 LEU A C 1
ATOM 4934 O O . LEU A 1 640 ? -21.943 -5.049 -7.529 1.00 98.31 640 LEU A O 1
ATOM 4938 N N . THR A 1 641 ? -19.982 -4.402 -8.409 1.00 97.56 641 THR A N 1
ATOM 4939 C CA . THR A 1 641 ? -19.179 -5.458 -7.774 1.00 97.56 641 THR A CA 1
ATOM 4940 C C . THR A 1 641 ? -19.230 -5.369 -6.249 1.00 97.56 641 THR A C 1
ATOM 4942 O O . THR A 1 641 ? -19.417 -6.386 -5.583 1.00 97.56 641 THR A O 1
ATOM 4945 N N . ALA A 1 642 ? -19.048 -4.171 -5.684 1.00 98.31 642 ALA A N 1
ATOM 4946 C CA . ALA A 1 642 ? -19.048 -3.975 -4.237 1.00 98.31 642 ALA A CA 1
ATOM 4947 C C . ALA A 1 642 ? -20.418 -4.291 -3.622 1.00 98.31 642 ALA A C 1
ATOM 4949 O O . ALA A 1 642 ? -20.493 -4.973 -2.601 1.00 98.31 642 ALA A O 1
ATOM 4950 N N . ALA A 1 643 ? -21.495 -3.833 -4.267 1.00 98.56 643 ALA A N 1
ATOM 4951 C CA . ALA A 1 643 ? -22.856 -4.095 -3.825 1.00 98.56 643 ALA A CA 1
ATOM 4952 C C . ALA A 1 643 ? -23.182 -5.588 -3.848 1.00 98.56 643 ALA A C 1
ATOM 4954 O O . ALA A 1 643 ? -23.667 -6.122 -2.856 1.00 98.56 643 ALA A O 1
ATOM 4955 N N . LEU A 1 644 ? -22.850 -6.266 -4.946 1.00 98.12 644 LEU A N 1
ATOM 4956 C CA . LEU A 1 644 ? -23.081 -7.696 -5.093 1.00 98.12 644 LEU A CA 1
ATOM 4957 C C . LEU A 1 644 ? -22.285 -8.507 -4.066 1.00 98.12 644 LEU A C 1
ATOM 4959 O O . LEU A 1 644 ? -22.848 -9.362 -3.401 1.00 98.12 644 LEU A O 1
ATOM 4963 N N . SER A 1 645 ? -21.011 -8.169 -3.848 1.00 97.31 645 SER A N 1
ATOM 4964 C CA . SER A 1 645 ? -20.166 -8.833 -2.844 1.00 97.31 645 SER A CA 1
ATOM 4965 C C . SER A 1 645 ? -20.699 -8.694 -1.409 1.00 97.31 645 SER A C 1
ATOM 4967 O O . SER A 1 645 ? -20.593 -9.630 -0.618 1.00 97.31 645 SER A O 1
ATOM 4969 N N . LEU A 1 646 ? -21.281 -7.543 -1.051 1.00 98.38 646 LEU A N 1
ATOM 4970 C CA . LEU A 1 646 ? -21.932 -7.339 0.250 1.00 98.38 646 LEU A CA 1
ATOM 4971 C C . LEU A 1 646 ? -23.274 -8.075 0.357 1.00 98.38 646 LEU A C 1
ATOM 4973 O O . LEU A 1 646 ? -23.593 -8.635 1.407 1.00 98.38 646 LEU A O 1
ATOM 4977 N N . ALA A 1 647 ? -24.050 -8.075 -0.722 1.00 98.06 647 ALA A N 1
ATOM 4978 C CA . ALA A 1 647 ? -25.367 -8.686 -0.769 1.00 98.06 647 ALA A CA 1
ATOM 4979 C C . ALA A 1 647 ? -25.300 -10.221 -0.740 1.00 98.06 647 ALA A C 1
ATOM 4981 O O . ALA A 1 647 ? -26.059 -10.834 0.014 1.00 98.06 647 ALA A O 1
ATOM 4982 N N . ASP A 1 648 ? -24.329 -10.806 -1.455 1.00 96.25 648 ASP A N 1
ATOM 4983 C CA . ASP A 1 648 ? -23.978 -12.236 -1.431 1.00 96.25 648 ASP A CA 1
ATOM 4984 C C . ASP A 1 648 ? -23.509 -12.674 -0.023 1.00 96.25 648 ASP A C 1
ATOM 4986 O O . ASP A 1 648 ? -23.603 -13.838 0.347 1.00 96.25 648 ASP A O 1
ATOM 4990 N N . GLN A 1 649 ? -23.039 -11.729 0.798 1.00 96.06 649 GLN A N 1
ATOM 4991 C CA . GLN A 1 649 ? -22.678 -11.924 2.208 1.00 96.06 649 GLN A CA 1
ATOM 4992 C C . GLN A 1 649 ? -23.842 -11.717 3.195 1.00 96.06 649 GLN A C 1
ATOM 4994 O O . GLN A 1 649 ? -23.617 -11.717 4.414 1.00 96.06 649 GLN A O 1
ATOM 4999 N N . GLY A 1 650 ? -25.057 -11.495 2.685 1.00 95.50 650 GLY A N 1
ATOM 5000 C CA . GLY A 1 650 ? -26.289 -11.343 3.459 1.00 95.50 650 GLY A CA 1
ATOM 5001 C C . GLY A 1 650 ? -26.617 -9.919 3.921 1.00 95.50 650 GLY A C 1
ATOM 5002 O O . GLY A 1 650 ? -27.565 -9.746 4.684 1.00 95.50 650 GLY A O 1
ATOM 5003 N N . PHE A 1 651 ? -25.872 -8.892 3.496 1.00 97.56 651 PHE A N 1
ATOM 5004 C CA . PHE A 1 651 ? -26.150 -7.509 3.900 1.00 97.56 651 PHE A CA 1
ATOM 5005 C C . PHE A 1 651 ? -27.109 -6.805 2.928 1.00 97.56 651 PHE A C 1
ATOM 5007 O O . PHE A 1 651 ? -26.904 -6.882 1.717 1.00 97.56 651 PHE A O 1
ATOM 5014 N N . PRO A 1 652 ? -28.119 -6.059 3.414 1.00 98.44 652 PRO A N 1
ATOM 5015 C CA . PRO A 1 652 ? -28.908 -5.167 2.569 1.00 98.44 652 PRO A CA 1
ATOM 5016 C C . PRO A 1 652 ? -28.036 -4.067 1.955 1.00 98.44 652 PRO A C 1
ATOM 5018 O O . PRO A 1 652 ? -27.211 -3.467 2.645 1.00 98.44 652 PRO A O 1
ATOM 5021 N N . VAL A 1 653 ? -28.247 -3.741 0.682 1.00 98.75 653 VAL A N 1
ATOM 5022 C CA . VAL A 1 653 ? -27.478 -2.712 -0.028 1.00 98.75 653 VAL A CA 1
ATOM 5023 C C . VAL A 1 653 ? -28.402 -1.783 -0.806 1.00 98.75 653 VAL A C 1
ATOM 5025 O O . VAL A 1 653 ? -29.281 -2.232 -1.533 1.00 98.75 653 VAL A O 1
ATOM 5028 N N . ALA A 1 654 ? -28.174 -0.476 -0.695 1.00 98.50 654 ALA A N 1
ATOM 5029 C CA . ALA A 1 654 ? -28.752 0.525 -1.585 1.00 98.50 654 ALA A CA 1
ATOM 5030 C C . ALA A 1 654 ? -27.673 1.051 -2.540 1.00 98.50 654 ALA A C 1
ATOM 5032 O O . ALA A 1 654 ? -26.605 1.460 -2.088 1.00 98.50 654 ALA A O 1
ATOM 5033 N N . ILE A 1 655 ? -27.943 1.066 -3.845 1.00 98.50 655 ILE A N 1
ATOM 5034 C CA . ILE A 1 655 ? -27.070 1.656 -4.867 1.00 98.50 655 ILE A CA 1
ATOM 5035 C C . ILE A 1 655 ? -27.730 2.925 -5.400 1.00 98.50 655 ILE A C 1
ATOM 5037 O O . ILE A 1 655 ? -28.885 2.883 -5.815 1.00 98.50 655 ILE A O 1
ATOM 5041 N N . VAL A 1 656 ? -26.992 4.034 -5.434 1.00 97.88 656 VAL A N 1
ATOM 5042 C CA . VAL A 1 656 ? -27.456 5.315 -5.987 1.00 97.88 656 VAL A CA 1
ATOM 5043 C C . VAL A 1 656 ? -26.651 5.651 -7.234 1.00 97.88 656 VAL A C 1
ATOM 5045 O O . VAL A 1 656 ? -25.443 5.864 -7.146 1.00 97.88 656 VAL A O 1
ATOM 5048 N N . GLU A 1 657 ? -27.310 5.705 -8.388 1.00 96.44 657 GLU A N 1
ATOM 5049 C CA . GLU A 1 657 ? -26.712 6.040 -9.680 1.00 96.44 657 GLU A CA 1
ATOM 5050 C C . GLU A 1 657 ? -27.375 7.283 -10.269 1.00 96.44 657 GLU A C 1
ATOM 5052 O O . GLU A 1 657 ? -28.595 7.343 -10.428 1.00 96.44 657 GLU A O 1
ATOM 5057 N N . LYS A 1 658 ? -26.544 8.268 -10.620 1.00 93.75 658 LYS A N 1
ATOM 5058 C CA . LYS A 1 658 ? -26.998 9.555 -11.155 1.00 93.75 658 LYS A CA 1
ATOM 5059 C C . LYS A 1 658 ? -27.580 9.416 -12.560 1.00 93.75 658 LYS A C 1
ATOM 5061 O O . LYS A 1 658 ? -28.452 10.192 -12.937 1.00 93.75 658 LYS A O 1
ATOM 5066 N N . GLU A 1 659 ? -27.083 8.464 -13.343 1.00 92.00 659 GLU A N 1
ATOM 5067 C CA . GLU A 1 659 ? -27.550 8.196 -14.697 1.00 92.00 659 GLU A CA 1
ATOM 5068 C C . GLU A 1 659 ? -28.782 7.272 -14.694 1.00 92.00 659 GLU A C 1
ATOM 5070 O O . GLU A 1 659 ? -28.988 6.488 -13.766 1.00 92.00 659 GLU A O 1
ATOM 5075 N N . PRO A 1 660 ? -29.624 7.318 -15.740 1.00 90.38 660 PRO A N 1
ATOM 5076 C CA . PRO A 1 660 ? -30.760 6.404 -15.865 1.00 90.38 660 PRO A CA 1
ATOM 5077 C C . PRO A 1 660 ? -30.337 4.959 -16.175 1.00 90.38 660 PRO A C 1
ATOM 5079 O O . PRO A 1 660 ? -31.169 4.061 -16.124 1.00 90.38 660 PRO A O 1
ATOM 5082 N N . VAL A 1 661 ? -29.064 4.721 -16.511 1.00 91.50 661 VAL A N 1
ATOM 5083 C CA . VAL A 1 661 ? -28.538 3.405 -16.896 1.00 91.50 661 VAL A CA 1
ATOM 5084 C C . VAL A 1 661 ? -27.236 3.133 -16.131 1.00 91.50 661 VAL A C 1
ATOM 5086 O O . VAL A 1 661 ? -26.365 4.007 -16.107 1.00 91.50 661 VAL A O 1
ATOM 5089 N N . PRO A 1 662 ? -27.045 1.934 -15.547 1.00 94.81 662 PRO A N 1
ATOM 5090 C CA . PRO A 1 662 ? -25.804 1.568 -14.865 1.00 94.81 662 PRO A CA 1
ATOM 5091 C C . PRO A 1 662 ? -24.651 1.261 -15.842 1.00 94.81 662 PRO A C 1
ATOM 5093 O O . PRO A 1 662 ? -24.818 1.198 -17.062 1.00 94.81 662 PRO A O 1
ATOM 5096 N N . GLY A 1 663 ? -23.448 1.076 -15.297 1.00 91.38 663 GLY A N 1
ATOM 5097 C CA . GLY A 1 663 ? -22.258 0.580 -15.997 1.00 91.38 663 GLY A CA 1
ATOM 5098 C C . GLY A 1 663 ? -21.126 1.589 -16.188 1.00 91.38 663 GLY A C 1
ATOM 5099 O O . GLY A 1 663 ? -19.960 1.193 -16.267 1.00 91.38 663 GLY A O 1
ATOM 5100 N N . GLY A 1 664 ? -21.424 2.890 -16.170 1.00 92.00 664 GLY A N 1
ATOM 5101 C CA . GLY A 1 664 ? -20.419 3.953 -16.269 1.00 92.00 664 GLY A CA 1
ATOM 5102 C C . GLY A 1 664 ? -19.528 3.835 -17.516 1.00 92.00 664 GLY A C 1
ATOM 5103 O O . GLY A 1 664 ? -19.982 3.439 -18.590 1.00 92.00 664 GLY A O 1
ATOM 5104 N N . LEU A 1 665 ? -18.233 4.151 -17.377 1.00 90.31 665 LEU A N 1
ATOM 5105 C CA . LEU A 1 665 ? -17.268 4.117 -18.491 1.00 90.31 665 LEU A CA 1
ATOM 5106 C C . LEU A 1 665 ? -17.073 2.726 -19.115 1.00 90.31 665 LEU A C 1
ATOM 5108 O O . LEU A 1 665 ? -16.676 2.644 -20.274 1.00 90.31 665 LEU A O 1
ATOM 5112 N N . ALA A 1 666 ? -17.372 1.643 -18.390 1.00 91.88 666 ALA A N 1
ATOM 5113 C CA . ALA A 1 666 ? -17.198 0.285 -18.902 1.00 91.88 666 ALA A CA 1
ATOM 5114 C C . ALA A 1 666 ? -18.116 -0.029 -20.095 1.00 91.88 666 ALA A C 1
ATOM 5116 O O . ALA A 1 666 ? -17.774 -0.890 -20.892 1.00 91.88 666 ALA A O 1
ATOM 5117 N N . ARG A 1 667 ? -19.218 0.718 -20.285 1.00 90.69 667 ARG A N 1
ATOM 5118 C CA . ARG A 1 667 ? -20.083 0.605 -21.477 1.00 90.69 667 ARG A CA 1
ATOM 5119 C C . ARG A 1 667 ? -19.363 0.911 -22.795 1.00 90.69 667 ARG A C 1
ATOM 5121 O O . ARG A 1 667 ? -19.864 0.549 -23.849 1.00 90.69 667 ARG A O 1
ATOM 5128 N N . ARG A 1 668 ? -18.228 1.617 -22.736 1.00 87.56 668 ARG A N 1
ATOM 5129 C CA . ARG A 1 668 ? -17.399 1.981 -23.897 1.00 87.56 668 ARG A CA 1
ATOM 5130 C C . ARG A 1 668 ? -16.193 1.055 -24.088 1.00 87.56 668 ARG A C 1
ATOM 5132 O O . ARG A 1 668 ? -15.339 1.336 -24.921 1.00 87.56 668 ARG A O 1
ATOM 5139 N N . LEU A 1 669 ? -16.084 0.007 -23.273 1.00 88.31 669 LEU A N 1
ATOM 5140 C CA . LEU A 1 669 ? -15.025 -0.990 -23.356 1.00 88.31 669 LEU A CA 1
ATOM 5141 C C . LEU A 1 669 ? -15.628 -2.292 -23.878 1.00 88.31 669 LEU A C 1
ATOM 5143 O O . LEU A 1 669 ? -16.680 -2.722 -23.413 1.00 88.31 669 LEU A O 1
ATOM 5147 N N . HIS A 1 670 ? -14.937 -2.927 -24.816 1.00 87.12 670 HIS A N 1
ATOM 5148 C CA . HIS A 1 670 ? -15.374 -4.166 -25.462 1.00 87.12 670 HIS A CA 1
ATOM 5149 C C . HIS A 1 670 ? -14.554 -5.358 -24.974 1.00 87.12 670 HIS A C 1
ATOM 5151 O O . HIS A 1 670 ? -15.093 -6.422 -24.688 1.00 87.12 670 HIS A O 1
ATOM 5157 N N . ARG A 1 671 ? -13.240 -5.170 -24.813 1.00 86.44 671 ARG A N 1
ATOM 5158 C CA . ARG A 1 671 ? -12.339 -6.213 -24.306 1.00 86.44 671 ARG A CA 1
ATOM 5159 C C . ARG A 1 671 ? -11.228 -5.644 -23.442 1.00 86.44 671 ARG A C 1
ATOM 5161 O O . ARG A 1 671 ? -10.832 -4.492 -23.623 1.00 86.44 671 ARG A O 1
ATOM 5168 N N . THR A 1 672 ? -10.684 -6.435 -22.529 1.00 86.75 672 THR A N 1
ATOM 5169 C CA . THR A 1 672 ? -9.447 -6.092 -21.809 1.00 86.75 672 THR A CA 1
ATOM 5170 C C . THR A 1 672 ? -8.222 -6.744 -22.454 1.00 86.75 672 THR A C 1
ATOM 5172 O O . THR A 1 672 ? -8.333 -7.567 -23.360 1.00 86.75 672 THR A O 1
ATOM 5175 N N . LEU A 1 673 ? -7.027 -6.348 -22.007 1.00 82.12 673 LEU A N 1
ATOM 5176 C CA . LEU A 1 673 ? -5.759 -6.863 -22.531 1.00 82.12 673 LEU A CA 1
ATOM 5177 C C . LEU A 1 673 ? -5.499 -8.332 -22.127 1.00 82.12 673 LEU A C 1
ATOM 5179 O O . LEU A 1 673 ? -4.794 -9.051 -22.824 1.00 82.12 673 LEU A O 1
ATOM 5183 N N . ASP A 1 674 ? -6.102 -8.774 -21.026 1.00 75.38 674 ASP A N 1
ATOM 5184 C CA . ASP A 1 674 ? -6.153 -10.153 -20.528 1.00 75.38 674 ASP A CA 1
ATOM 5185 C C . ASP A 1 674 ? -7.315 -10.979 -21.123 1.00 75.38 674 ASP A C 1
ATOM 5187 O O . ASP A 1 674 ? -7.503 -12.132 -20.747 1.00 75.38 674 ASP A O 1
ATOM 5191 N N . GLY A 1 675 ? -8.066 -10.424 -22.084 1.00 79.69 675 GLY A N 1
ATOM 5192 C CA . GLY A 1 675 ? -9.074 -11.155 -22.862 1.00 79.69 675 GLY A CA 1
ATOM 5193 C C . GLY A 1 675 ? -10.476 -11.209 -22.248 1.00 79.69 675 GLY A C 1
ATOM 5194 O O . GLY A 1 675 ? -11.312 -11.974 -22.723 1.00 79.69 675 GLY A O 1
ATOM 5195 N N . LEU A 1 676 ? -10.763 -10.408 -21.217 1.00 83.94 676 LEU A N 1
ATOM 5196 C CA . LEU A 1 676 ? -12.093 -10.336 -20.613 1.00 83.94 676 LEU A CA 1
ATOM 5197 C C . LEU A 1 676 ? -13.083 -9.654 -21.564 1.00 83.94 676 LEU A C 1
ATOM 5199 O O . LEU A 1 676 ? -12.824 -8.546 -22.041 1.00 83.94 676 LEU A O 1
ATOM 5203 N N . ASP A 1 677 ? -14.230 -10.294 -21.782 1.00 89.88 677 ASP A N 1
ATOM 5204 C CA . ASP A 1 677 ? -15.386 -9.722 -22.477 1.00 89.88 677 ASP A CA 1
ATOM 5205 C C . ASP A 1 677 ? -16.120 -8.760 -21.530 1.00 89.88 677 ASP A C 1
ATOM 5207 O O . ASP A 1 677 ? -16.787 -9.175 -20.574 1.00 89.88 677 ASP A O 1
ATOM 5211 N N . VAL A 1 678 ? -15.936 -7.457 -21.758 1.00 91.19 678 VAL A N 1
ATOM 5212 C CA . VAL A 1 678 ? -16.457 -6.416 -20.864 1.00 91.19 678 VAL A CA 1
ATOM 5213 C C . VAL A 1 678 ? -17.975 -6.243 -20.997 1.00 91.19 678 VAL A C 1
ATOM 5215 O O . VAL A 1 678 ? -18.627 -6.175 -19.952 1.00 91.19 678 VAL A O 1
ATOM 5218 N N . PRO A 1 679 ? -18.575 -6.218 -22.207 1.00 92.62 679 PRO A N 1
ATOM 5219 C CA . PRO A 1 679 ? -20.026 -6.198 -22.365 1.00 92.62 679 PRO A CA 1
ATOM 5220 C C . PRO A 1 679 ? -20.716 -7.364 -21.656 1.00 92.62 679 PRO A C 1
ATOM 5222 O O . PRO A 1 679 ? -21.691 -7.140 -20.937 1.00 92.62 679 PRO A O 1
ATOM 5225 N N . ARG A 1 680 ? -20.186 -8.590 -21.781 1.00 92.88 680 ARG A N 1
ATOM 5226 C CA . ARG A 1 680 ? -20.746 -9.766 -21.103 1.00 92.88 680 ARG A CA 1
ATOM 5227 C C . ARG A 1 680 ? -20.629 -9.668 -19.585 1.00 92.88 680 ARG A C 1
ATOM 5229 O O . ARG A 1 680 ? -21.614 -9.913 -18.892 1.00 92.88 680 ARG A O 1
ATOM 5236 N N . LEU A 1 681 ? -19.455 -9.293 -19.068 1.00 91.50 681 LEU A N 1
ATOM 5237 C CA . LEU A 1 681 ? -19.256 -9.061 -17.633 1.00 91.50 681 LEU A CA 1
ATOM 5238 C C . LEU A 1 681 ? -20.254 -8.030 -17.099 1.00 91.50 681 LEU A C 1
ATOM 5240 O O . LEU A 1 681 ? -20.849 -8.219 -16.040 1.00 91.50 681 LEU A O 1
ATOM 5244 N N . LEU A 1 682 ? -20.408 -6.916 -17.813 1.00 94.25 682 LEU A N 1
ATOM 5245 C CA . LEU A 1 682 ? -21.266 -5.827 -17.384 1.00 94.25 682 LEU A CA 1
ATOM 5246 C C . LEU A 1 682 ? -22.741 -6.241 -17.399 1.00 94.25 682 LEU A C 1
ATOM 5248 O O . LEU A 1 682 ? -23.454 -5.939 -16.444 1.00 94.25 682 LEU A O 1
ATOM 5252 N N . ALA A 1 683 ? -23.181 -6.952 -18.438 1.00 94.75 683 ALA A N 1
ATOM 5253 C CA . ALA A 1 683 ? -24.531 -7.495 -18.519 1.00 94.75 683 ALA A CA 1
ATOM 5254 C C . ALA A 1 683 ? -24.823 -8.464 -17.361 1.00 94.75 683 ALA A C 1
ATOM 5256 O O . ALA A 1 683 ? -25.863 -8.329 -16.718 1.00 94.75 683 ALA A O 1
ATOM 5257 N N . ASP A 1 684 ? -23.891 -9.372 -17.042 1.00 95.19 684 ASP A N 1
ATOM 5258 C CA . ASP A 1 684 ? -24.014 -10.292 -15.900 1.00 95.19 684 ASP A CA 1
ATOM 5259 C C . ASP A 1 684 ? -24.114 -9.538 -14.567 1.00 95.19 684 ASP A C 1
ATOM 5261 O O . ASP A 1 684 ? -25.038 -9.768 -13.788 1.00 95.19 684 ASP A O 1
ATOM 5265 N N . LEU A 1 685 ? -23.218 -8.574 -14.320 1.00 95.88 685 LEU A N 1
ATOM 5266 C CA . LEU A 1 685 ? -23.238 -7.772 -13.094 1.00 95.88 685 LEU A CA 1
ATOM 5267 C C . LEU A 1 685 ? -24.547 -6.995 -12.932 1.00 95.88 685 LEU A C 1
ATOM 5269 O O . LEU A 1 685 ? -25.120 -6.995 -11.845 1.00 95.88 685 LEU A O 1
ATOM 5273 N N . ILE A 1 686 ? -25.022 -6.337 -13.994 1.00 97.25 686 ILE A N 1
ATOM 5274 C CA . ILE A 1 686 ? -26.285 -5.590 -13.970 1.00 97.25 686 ILE A CA 1
ATOM 5275 C C . ILE A 1 686 ? -27.450 -6.544 -13.703 1.00 97.25 686 ILE A C 1
ATOM 5277 O O . ILE A 1 686 ? -28.255 -6.272 -12.814 1.00 97.25 686 ILE A O 1
ATOM 5281 N N . HIS A 1 687 ? -27.515 -7.668 -14.421 1.00 97.31 687 HIS A N 1
ATOM 5282 C CA . HIS A 1 687 ? -28.576 -8.656 -14.263 1.00 97.31 687 HIS A CA 1
ATOM 5283 C C . HIS A 1 687 ? -28.617 -9.220 -12.839 1.00 97.31 687 HIS A C 1
ATOM 5285 O O . HIS A 1 687 ? -29.676 -9.246 -12.213 1.00 97.31 687 HIS A O 1
ATOM 5291 N N . ARG A 1 688 ? -27.465 -9.622 -12.292 1.00 97.50 688 ARG A N 1
ATOM 5292 C CA . ARG A 1 688 ? -27.370 -10.134 -10.921 1.00 97.50 688 ARG A CA 1
ATOM 5293 C C . ARG A 1 688 ? -27.782 -9.078 -9.905 1.00 97.50 688 ARG A C 1
ATOM 5295 O O . ARG A 1 688 ? -28.559 -9.385 -9.014 1.00 97.50 688 ARG A O 1
ATOM 5302 N N . VAL A 1 689 ? -27.330 -7.833 -10.059 1.00 97.69 689 VAL A N 1
ATOM 5303 C CA . VAL A 1 689 ? -27.693 -6.729 -9.157 1.00 97.69 689 VAL A CA 1
ATOM 5304 C C . VAL A 1 689 ? -29.188 -6.409 -9.200 1.00 97.69 689 VAL A C 1
ATOM 5306 O O . VAL A 1 689 ? -29.791 -6.229 -8.147 1.00 97.69 689 VAL A O 1
ATOM 5309 N N . GLN A 1 690 ? -29.795 -6.356 -10.387 1.00 95.69 690 GLN A N 1
ATOM 5310 C CA . GLN A 1 690 ? -31.221 -6.050 -10.546 1.00 95.69 690 GLN A CA 1
ATOM 5311 C C . GLN A 1 690 ? -32.134 -7.126 -9.947 1.00 95.69 690 GLN A C 1
ATOM 5313 O O . GLN A 1 690 ? -33.222 -6.799 -9.482 1.00 95.69 690 GLN A O 1
ATOM 5318 N N . ASN A 1 691 ? -31.692 -8.386 -9.946 1.00 96.62 691 ASN A N 1
ATOM 5319 C CA . ASN A 1 691 ? -32.478 -9.518 -9.455 1.00 96.62 691 ASN A CA 1
ATOM 5320 C C . ASN A 1 691 ? -32.105 -9.958 -8.029 1.00 96.62 691 ASN A C 1
ATOM 5322 O O . ASN A 1 691 ? -32.702 -10.900 -7.507 1.00 96.62 691 ASN A O 1
ATOM 5326 N N . HIS A 1 692 ? -31.126 -9.316 -7.383 1.00 97.94 692 HIS A N 1
ATOM 5327 C CA . HIS A 1 692 ? -30.687 -9.724 -6.052 1.00 97.94 692 HIS A CA 1
ATOM 5328 C C . HIS A 1 692 ? -31.654 -9.212 -4.964 1.00 97.94 692 HIS A C 1
ATOM 5330 O O . HIS A 1 692 ? -31.844 -8.001 -4.847 1.00 97.94 692 HIS A O 1
ATOM 5336 N N . PRO A 1 693 ? -32.194 -10.075 -4.080 1.00 97.12 693 PRO A N 1
ATOM 5337 C CA . PRO A 1 693 ? -33.231 -9.687 -3.111 1.00 97.12 693 PRO A CA 1
ATOM 5338 C C . PRO A 1 693 ? -32.761 -8.654 -2.075 1.00 97.12 693 PRO A C 1
ATOM 5340 O O . PRO A 1 693 ? -33.549 -7.849 -1.587 1.00 97.12 693 PRO A O 1
ATOM 5343 N N . ASN A 1 694 ? -31.465 -8.653 -1.751 1.00 97.62 694 ASN A N 1
ATOM 5344 C CA . ASN A 1 694 ? -30.873 -7.703 -0.805 1.00 97.62 694 ASN A CA 1
ATOM 5345 C C . ASN A 1 694 ? -30.426 -6.373 -1.436 1.00 97.62 694 ASN A C 1
ATOM 5347 O O . ASN A 1 694 ? -29.881 -5.544 -0.710 1.00 97.62 694 ASN A O 1
ATOM 5351 N N . ILE A 1 695 ? -30.604 -6.149 -2.746 1.00 98.56 695 ILE A N 1
ATOM 5352 C CA . ILE A 1 695 ? -30.120 -4.928 -3.409 1.00 98.56 695 ILE A CA 1
ATOM 5353 C C . ILE A 1 695 ? -31.282 -4.053 -3.879 1.00 98.56 695 ILE A C 1
ATOM 5355 O O . ILE A 1 695 ? -32.180 -4.495 -4.584 1.00 98.56 695 ILE A O 1
ATOM 5359 N N . GLN A 1 696 ? -31.228 -2.770 -3.525 1.00 97.69 696 GLN A N 1
ATOM 5360 C CA . GLN A 1 696 ? -32.122 -1.732 -4.032 1.00 97.69 696 GLN A CA 1
ATOM 5361 C C . GLN A 1 696 ? -31.340 -0.782 -4.940 1.00 97.69 696 GLN A C 1
ATOM 5363 O O . GLN A 1 696 ? -30.409 -0.116 -4.487 1.00 97.69 696 GLN A O 1
ATOM 5368 N N . LEU A 1 697 ? -31.720 -0.706 -6.215 1.00 96.44 697 LEU A N 1
ATOM 5369 C CA . LEU A 1 697 ? -31.057 0.129 -7.216 1.00 96.44 697 LEU A CA 1
ATOM 5370 C C . LEU A 1 697 ? -31.882 1.389 -7.520 1.00 96.44 697 LEU A C 1
ATOM 5372 O O . LEU A 1 697 ? -32.978 1.308 -8.069 1.00 96.44 697 LEU A O 1
ATOM 5376 N N . TYR A 1 698 ? -31.324 2.557 -7.206 1.00 95.88 698 TYR A N 1
ATOM 5377 C CA . TYR A 1 698 ? -31.900 3.869 -7.496 1.00 95.88 698 TYR A CA 1
ATOM 5378 C C . TYR A 1 698 ? -31.186 4.486 -8.707 1.00 95.88 698 TYR A C 1
ATOM 5380 O O . TYR A 1 698 ? -30.073 4.992 -8.579 1.00 95.88 698 TYR A O 1
ATOM 5388 N N . LEU A 1 699 ? -31.819 4.423 -9.883 1.00 94.69 699 LEU A N 1
ATOM 5389 C CA . LEU A 1 699 ? -31.344 5.041 -11.132 1.00 94.69 699 LEU A CA 1
ATOM 5390 C C . LEU A 1 699 ? -31.906 6.458 -11.287 1.00 94.69 699 LEU A C 1
ATOM 5392 O O . LEU A 1 699 ? -32.996 6.742 -10.778 1.00 94.69 699 LEU A O 1
ATOM 5396 N N . GLY A 1 700 ? -31.187 7.327 -12.005 1.00 93.12 700 GLY A N 1
ATOM 5397 C CA . GLY A 1 700 ? -31.568 8.737 -12.152 1.00 93.12 700 GLY A CA 1
ATOM 5398 C C . GLY A 1 700 ? -31.673 9.447 -10.800 1.00 93.12 700 GLY A C 1
ATOM 5399 O O . GLY A 1 700 ? -32.567 10.271 -10.588 1.00 93.12 700 GLY A O 1
ATOM 5400 N N . ALA A 1 701 ? -30.823 9.055 -9.849 1.00 93.94 701 ALA A N 1
ATOM 5401 C CA . ALA A 1 701 ? -30.933 9.422 -8.450 1.00 93.94 701 ALA A CA 1
ATOM 5402 C C . ALA A 1 701 ? -29.614 9.959 -7.890 1.00 93.94 701 ALA A C 1
ATOM 5404 O O . ALA A 1 701 ? -28.522 9.542 -8.270 1.00 93.94 701 ALA A O 1
ATOM 5405 N N . ARG A 1 702 ? -29.714 10.883 -6.938 1.00 94.50 702 ARG A N 1
ATOM 5406 C CA . ARG A 1 702 ? -28.565 11.449 -6.224 1.00 94.50 702 ARG A CA 1
ATOM 5407 C C . ARG A 1 702 ? -28.869 11.586 -4.743 1.00 94.50 702 ARG A C 1
ATOM 5409 O O . ARG A 1 702 ? -30.028 11.717 -4.357 1.00 94.50 702 ARG A O 1
ATOM 5416 N N . VAL A 1 703 ? -27.824 11.578 -3.925 1.00 94.88 703 VAL A N 1
ATOM 5417 C CA . VAL A 1 703 ? -27.943 11.916 -2.505 1.00 94.88 703 VAL A CA 1
ATOM 5418 C C . VAL A 1 703 ? -28.016 13.438 -2.393 1.00 94.88 703 VAL A C 1
ATOM 5420 O O . VAL A 1 703 ? -27.141 14.131 -2.899 1.00 94.88 703 VAL A O 1
ATOM 5423 N N . GLU A 1 704 ? -29.093 13.941 -1.800 1.00 91.88 704 GLU A N 1
ATOM 5424 C CA . GLU A 1 704 ? -29.351 15.370 -1.589 1.00 91.88 704 GLU A CA 1
ATOM 5425 C C . GLU A 1 704 ? -28.860 15.816 -0.207 1.00 91.88 704 GLU A C 1
ATOM 5427 O O . GLU A 1 704 ? -28.221 16.856 -0.081 1.00 91.88 704 GLU A O 1
ATOM 5432 N N . GLU A 1 705 ? -29.101 14.996 0.819 1.00 90.56 705 GLU A N 1
ATOM 5433 C CA . GLU A 1 705 ? -28.636 15.235 2.186 1.00 90.56 705 GLU A CA 1
ATOM 5434 C C . GLU A 1 705 ? -27.924 13.995 2.724 1.00 90.56 705 GLU A C 1
ATOM 5436 O O . GLU A 1 705 ? -28.374 12.864 2.516 1.00 90.56 705 GLU A O 1
ATOM 5441 N N . PHE A 1 706 ? -26.832 14.207 3.456 1.00 91.88 706 PHE A N 1
ATOM 5442 C CA . PHE A 1 706 ? -26.082 13.146 4.116 1.00 91.88 706 PHE A CA 1
ATOM 5443 C C . PHE A 1 706 ? -25.654 13.586 5.516 1.00 91.88 706 PHE A C 1
ATOM 5445 O O . PHE A 1 706 ? -25.157 14.694 5.710 1.00 91.88 706 PHE A O 1
ATOM 5452 N N . GLY A 1 707 ? -25.823 12.704 6.496 1.00 85.50 707 GLY A N 1
ATOM 5453 C CA . GLY A 1 707 ? -25.451 12.957 7.881 1.00 85.50 707 GLY A CA 1
ATOM 5454 C C . GLY A 1 707 ? -25.303 11.671 8.685 1.00 85.50 707 GLY A C 1
ATOM 5455 O O . GLY A 1 707 ? -25.249 10.570 8.139 1.00 85.50 707 GLY A O 1
ATOM 5456 N N . GLY A 1 708 ? -25.249 11.804 10.006 1.00 83.81 708 GLY A N 1
ATOM 5457 C CA . GLY A 1 708 ? -25.013 10.678 10.910 1.00 83.81 708 GLY A CA 1
ATOM 5458 C C . GLY A 1 708 ? -23.527 10.375 11.101 1.00 83.81 708 GLY A C 1
ATOM 5459 O O . GLY A 1 708 ? -22.675 11.254 10.967 1.00 83.81 708 GLY A O 1
ATOM 5460 N N . HIS A 1 709 ? -23.225 9.139 11.486 1.00 82.88 709 HIS A N 1
ATOM 5461 C CA . HIS A 1 709 ? -21.884 8.706 11.883 1.00 82.88 709 HIS A CA 1
ATOM 5462 C C . HIS A 1 709 ? -21.638 7.245 11.502 1.00 82.88 709 HIS A C 1
ATOM 5464 O O . HIS A 1 709 ? -22.562 6.547 11.092 1.00 82.88 709 HIS A O 1
ATOM 5470 N N . VAL A 1 710 ? -20.391 6.783 11.642 1.00 86.94 710 VAL A N 1
ATOM 5471 C CA . VAL A 1 710 ? -20.010 5.383 11.398 1.00 86.94 710 VAL A CA 1
ATOM 5472 C C . VAL A 1 710 ? -20.971 4.420 12.103 1.00 86.94 710 VAL A C 1
ATOM 5474 O O . VAL A 1 710 ? -21.286 4.591 13.278 1.00 86.94 710 VAL A O 1
ATOM 5477 N N . GLY A 1 711 ? -21.476 3.430 11.367 1.00 88.19 711 GLY A N 1
ATOM 5478 C CA . GLY A 1 711 ? -22.478 2.490 11.866 1.00 88.19 711 GLY A CA 1
ATOM 5479 C C . GLY A 1 711 ? -23.927 2.981 11.772 1.00 88.19 711 GLY A C 1
ATOM 5480 O O . GLY A 1 711 ? -24.823 2.147 11.836 1.00 88.19 711 GLY A O 1
ATOM 5481 N N . ARG A 1 712 ? -24.189 4.278 11.547 1.00 90.50 712 ARG A N 1
ATOM 5482 C CA . ARG A 1 712 ? -25.543 4.826 11.348 1.00 90.50 712 ARG A CA 1
ATOM 5483 C C . ARG A 1 712 ? -25.536 6.163 10.591 1.00 90.50 712 ARG A C 1
ATOM 5485 O O . ARG A 1 712 ? -25.811 7.230 11.143 1.00 90.50 712 ARG A O 1
ATOM 5492 N N . PHE A 1 713 ? -25.237 6.106 9.302 1.00 92.25 713 PHE A N 1
ATOM 5493 C CA . PHE A 1 713 ? -25.396 7.215 8.367 1.00 92.25 713 PHE A CA 1
ATOM 5494 C C . PHE A 1 713 ? -26.855 7.378 7.953 1.00 92.25 713 PHE A C 1
ATOM 5496 O O . PHE A 1 713 ? -27.556 6.385 7.779 1.00 92.25 713 PHE A O 1
ATOM 5503 N N . ARG A 1 714 ? -27.294 8.622 7.759 1.00 93.19 714 ARG A N 1
ATOM 5504 C CA . ARG A 1 714 ? -28.595 8.998 7.190 1.00 93.19 714 ARG A CA 1
ATOM 5505 C C . ARG A 1 714 ? -28.348 9.602 5.814 1.00 93.19 714 ARG A C 1
ATOM 5507 O O . ARG A 1 714 ? -27.533 10.515 5.699 1.00 93.19 714 ARG A O 1
ATOM 5514 N N . ALA A 1 715 ? -29.055 9.124 4.798 1.00 95.06 715 ALA A N 1
ATOM 5515 C CA . ALA A 1 715 ? -29.004 9.675 3.450 1.00 95.06 715 ALA A CA 1
ATOM 5516 C C . ALA A 1 715 ? -30.419 9.930 2.919 1.00 95.06 715 ALA A C 1
ATOM 5518 O O . ALA A 1 715 ? -31.291 9.067 3.021 1.00 95.06 715 ALA A O 1
ATOM 5519 N N . VAL A 1 716 ? -30.631 11.104 2.326 1.00 95.69 716 VAL A N 1
ATOM 5520 C CA . VAL A 1 716 ? -31.859 11.449 1.601 1.00 95.69 716 VAL A CA 1
ATOM 5521 C C . VAL A 1 716 ? -31.553 11.380 0.111 1.00 95.69 716 VAL A C 1
ATOM 5523 O O . VAL A 1 716 ? -30.747 12.151 -0.405 1.00 95.69 716 VAL A O 1
ATOM 5526 N N . ILE A 1 717 ? -32.171 10.430 -0.584 1.00 95.06 717 ILE A N 1
ATOM 5527 C CA . ILE A 1 717 ? -32.058 10.247 -2.029 1.00 95.06 717 ILE A CA 1
ATOM 5528 C C . ILE A 1 717 ? -33.175 11.025 -2.716 1.00 95.06 717 ILE A C 1
ATOM 5530 O O . ILE A 1 717 ? -34.353 10.818 -2.424 1.00 95.06 717 ILE A O 1
ATOM 5534 N N . ARG A 1 718 ? -32.810 11.838 -3.707 1.00 93.81 718 ARG A N 1
ATOM 5535 C CA . ARG A 1 718 ? -33.736 12.407 -4.687 1.00 93.81 718 ARG A CA 1
ATOM 5536 C C . ARG A 1 718 ? -33.654 11.603 -5.977 1.00 93.81 718 ARG A C 1
ATOM 5538 O O . ARG A 1 718 ? -32.581 11.505 -6.570 1.00 93.81 718 ARG A O 1
ATOM 5545 N N . GLN A 1 719 ? -34.784 11.052 -6.403 1.00 88.81 719 GLN A N 1
ATOM 5546 C CA . GLN A 1 719 ? -34.921 10.279 -7.632 1.00 88.81 719 GLN A CA 1
ATOM 5547 C C . GLN A 1 719 ? -35.855 10.990 -8.612 1.00 88.81 719 GLN A C 1
ATOM 5549 O O . GLN A 1 719 ? -36.970 11.383 -8.255 1.00 88.81 719 GLN A O 1
ATOM 5554 N N . THR A 1 720 ? -35.409 11.112 -9.859 1.00 83.44 720 THR A N 1
ATOM 5555 C CA . THR A 1 720 ? -36.198 11.663 -10.963 1.00 83.44 720 THR A CA 1
ATOM 5556 C C . THR A 1 720 ? -36.634 10.510 -11.867 1.00 83.44 720 THR A C 1
ATOM 5558 O O . THR A 1 720 ? -35.786 9.814 -12.421 1.00 83.44 720 THR A O 1
ATOM 5561 N N . SER A 1 721 ? -37.943 10.264 -12.007 1.00 64.12 721 SER A N 1
ATOM 5562 C CA . SER A 1 721 ? -38.423 9.215 -12.924 1.00 64.12 721 SER A CA 1
ATOM 5563 C C . SER A 1 721 ? -38.340 9.684 -14.383 1.00 64.12 721 SER A C 1
ATOM 5565 O O . SER A 1 721 ? -38.815 10.784 -14.678 1.00 64.12 721 SER A O 1
ATOM 5567 N N . PRO A 1 722 ? -37.782 8.885 -15.311 1.00 53.97 722 PRO A N 1
ATOM 5568 C CA . PRO A 1 722 ? -37.916 9.144 -16.742 1.00 53.97 722 PRO A CA 1
ATOM 5569 C C . PRO A 1 722 ? -39.361 8.869 -17.202 1.00 53.97 722 PRO A C 1
ATOM 5571 O O . PRO A 1 722 ? -39.987 7.919 -16.732 1.00 53.97 722 PRO A O 1
ATOM 5574 N N . GLN A 1 723 ? -39.908 9.697 -18.103 1.00 46.62 723 GLN A N 1
ATOM 5575 C CA . GLN A 1 723 ? -41.221 9.426 -18.706 1.00 46.62 723 GLN A CA 1
ATOM 5576 C C . GLN A 1 723 ? -41.137 8.206 -19.640 1.00 46.62 723 GLN A C 1
ATOM 5578 O O . GLN A 1 723 ? -40.139 8.070 -20.354 1.00 46.62 723 GLN A O 1
ATOM 5583 N N . PRO A 1 724 ? -42.157 7.328 -19.678 1.00 37.91 724 PRO A N 1
ATOM 5584 C CA . PRO A 1 724 ? -42.228 6.306 -20.713 1.00 37.91 724 PRO A CA 1
ATOM 5585 C C . PRO A 1 724 ? -42.369 6.982 -22.091 1.00 37.91 724 PRO A C 1
ATOM 5587 O O . PRO A 1 724 ? -43.064 7.997 -22.197 1.00 37.91 724 PRO A O 1
ATOM 5590 N N . PRO A 1 725 ? -41.726 6.463 -23.154 1.00 37.00 725 PRO A N 1
ATOM 5591 C CA . PRO A 1 725 ? -41.982 6.951 -24.504 1.00 37.00 725 PRO A CA 1
ATOM 5592 C C . PRO A 1 725 ? -43.467 6.733 -24.852 1.00 37.00 725 PRO A C 1
ATOM 5594 O O . PRO A 1 725 ? -44.040 5.729 -24.419 1.00 37.00 725 PRO A O 1
ATOM 5597 N N . PRO A 1 726 ? -44.109 7.645 -25.608 1.00 34.53 726 PRO A N 1
ATOM 5598 C CA . PRO A 1 726 ? -45.501 7.467 -26.000 1.00 34.53 726 PRO A CA 1
ATOM 5599 C C . PRO A 1 726 ? -45.652 6.161 -26.789 1.00 34.53 726 PRO A C 1
ATOM 5601 O O . PRO A 1 726 ? -44.910 5.899 -27.736 1.00 34.53 726 PRO A O 1
ATOM 5604 N N . SER A 1 727 ? -46.585 5.317 -26.354 1.00 37.38 727 SER A N 1
ATOM 5605 C CA . SER A 1 727 ? -46.908 4.041 -26.982 1.00 37.38 727 SER A CA 1
ATOM 5606 C C . SER A 1 727 ? -47.565 4.256 -28.348 1.00 37.38 727 SER A C 1
ATOM 5608 O O . SER A 1 727 ? -48.628 4.861 -28.390 1.00 37.38 727 SER A O 1
ATOM 5610 N N . GLY A 1 728 ? -46.937 3.716 -29.400 1.00 39.56 728 GLY A N 1
ATOM 5611 C CA . GLY A 1 728 ? -47.556 3.104 -30.588 1.00 39.56 728 GLY A CA 1
ATOM 5612 C C . GLY A 1 728 ? -48.484 3.936 -31.488 1.00 39.56 728 GLY A C 1
ATOM 5613 O O . GLY A 1 728 ? -49.511 4.423 -31.049 1.00 39.56 728 GLY A O 1
ATOM 5614 N N . GLU A 1 729 ? -48.109 4.009 -32.769 1.00 40.59 729 GLU A N 1
ATOM 5615 C CA . GLU A 1 729 ? -48.956 4.008 -33.982 1.00 40.59 729 GLU A CA 1
ATOM 5616 C C . GLU A 1 729 ? -50.449 4.392 -33.861 1.00 40.59 729 GLU A C 1
ATOM 5618 O O . GLU A 1 729 ? -51.252 3.632 -33.339 1.00 40.59 729 GLU A O 1
ATOM 5623 N N . GLU A 1 730 ? -50.831 5.532 -34.453 1.00 36.22 730 GLU A N 1
ATOM 5624 C CA . GLU A 1 730 ? -51.745 5.646 -35.612 1.00 36.22 730 GLU A CA 1
ATOM 5625 C C . GLU A 1 730 ? -52.173 7.117 -35.831 1.00 36.22 730 GLU A C 1
ATOM 5627 O O . GLU A 1 730 ? -52.472 7.847 -34.894 1.00 36.22 730 GLU A O 1
ATOM 5632 N N . GLY A 1 731 ? -52.175 7.543 -37.100 1.00 37.00 731 GLY A N 1
ATOM 5633 C CA . GLY A 1 731 ? -53.098 8.523 -37.695 1.00 37.00 731 GLY A CA 1
ATOM 5634 C C . GLY A 1 731 ? -53.381 9.877 -37.015 1.00 37.00 731 GLY A C 1
ATOM 5635 O O . GLY A 1 731 ? -54.130 9.971 -36.057 1.00 37.00 731 GLY A O 1
ATOM 5636 N N . LEU A 1 732 ? -52.939 10.952 -37.682 1.00 45.12 732 LEU A N 1
ATOM 5637 C CA . LEU A 1 732 ? -53.725 12.174 -37.955 1.00 45.12 732 LEU A CA 1
ATOM 5638 C C . LEU A 1 732 ? -54.602 12.744 -36.816 1.00 45.12 732 LEU A C 1
ATOM 5640 O O . LEU A 1 732 ? -55.776 12.412 -36.704 1.00 45.12 732 LEU A O 1
ATOM 5644 N N . SER A 1 733 ? -54.062 13.727 -36.086 1.00 38.03 733 SER A N 1
ATOM 5645 C CA . SER A 1 733 ? -54.727 14.974 -35.642 1.00 38.03 733 SER A CA 1
ATOM 5646 C C . SER A 1 733 ? -54.045 15.475 -34.368 1.00 38.03 733 SER A C 1
ATOM 5648 O O . SER A 1 733 ? -54.305 15.009 -33.260 1.00 38.03 733 SER A O 1
ATOM 5650 N N . ALA A 1 734 ? -53.131 16.432 -34.524 1.00 35.38 734 ALA A N 1
ATOM 5651 C CA . ALA A 1 734 ? -52.543 17.133 -33.394 1.00 35.38 734 ALA A CA 1
ATOM 5652 C C . ALA A 1 734 ? -53.598 18.061 -32.772 1.00 35.38 734 ALA A C 1
ATOM 5654 O O . ALA A 1 734 ? -53.973 19.066 -33.373 1.00 35.38 734 ALA A O 1
ATOM 5655 N N . ASN A 1 735 ? -54.049 17.747 -31.557 1.00 38.78 735 ASN A N 1
ATOM 5656 C CA . ASN A 1 735 ? -54.806 18.678 -30.726 1.00 38.78 735 ASN A CA 1
ATOM 5657 C C . ASN A 1 735 ? -53.808 19.429 -29.811 1.00 38.78 735 ASN A C 1
ATOM 5659 O O . ASN A 1 735 ? -53.169 18.788 -28.975 1.00 38.78 735 ASN A O 1
ATOM 5663 N N . PRO A 1 736 ? -53.607 20.754 -29.949 1.00 40.31 736 PRO A N 1
ATOM 5664 C CA . PRO A 1 736 ? -52.483 21.468 -29.329 1.00 40.31 736 PRO A CA 1
ATOM 5665 C C . PRO A 1 736 ? -52.684 21.845 -27.843 1.00 40.31 736 PRO A C 1
ATOM 5667 O O . PRO A 1 736 ? -52.105 22.824 -27.377 1.00 40.31 736 PRO A O 1
ATOM 5670 N N . SER A 1 737 ? -53.491 21.110 -27.069 1.00 37.50 737 SER A N 1
ATOM 5671 C CA . SER A 1 737 ? -53.907 21.537 -25.717 1.00 37.50 737 SER A CA 1
ATOM 5672 C C . SER A 1 737 ? -53.446 20.667 -24.539 1.00 37.50 737 SER A C 1
ATOM 5674 O O . SER A 1 737 ? -53.705 21.033 -23.390 1.00 37.50 737 SER A O 1
ATOM 5676 N N . SER A 1 738 ? -52.699 19.578 -24.743 1.00 40.84 738 SER A N 1
ATOM 5677 C CA . SER A 1 738 ? -52.161 18.799 -23.616 1.00 40.84 738 SER A CA 1
ATOM 5678 C C . SER A 1 738 ? -50.845 19.396 -23.102 1.00 40.84 738 SER A C 1
ATOM 5680 O O . SER A 1 738 ? -49.776 19.171 -23.673 1.00 40.84 738 SER A O 1
ATOM 5682 N N . ARG A 1 739 ? -50.906 20.160 -22.002 1.00 40.66 739 ARG A N 1
ATOM 5683 C CA . ARG A 1 739 ? -49.708 20.566 -21.244 1.00 40.66 739 ARG A CA 1
ATOM 5684 C C . ARG A 1 739 ? -48.974 19.312 -20.735 1.00 40.66 739 ARG A C 1
ATOM 5686 O O . ARG A 1 739 ? -49.631 18.470 -20.120 1.00 40.66 739 ARG A O 1
ATOM 5693 N N . PRO A 1 740 ? -47.646 19.183 -20.921 1.00 42.94 740 PRO A N 1
ATOM 5694 C CA . PRO A 1 740 ? -46.891 18.088 -20.324 1.00 42.94 740 PRO A CA 1
ATOM 5695 C C . PRO A 1 740 ? -46.968 18.179 -18.795 1.00 42.94 740 PRO A C 1
ATOM 5697 O O . PRO A 1 740 ? -46.710 19.228 -18.202 1.00 42.94 740 PRO A O 1
ATOM 5700 N N . THR A 1 741 ? -47.363 17.082 -18.156 1.00 44.84 741 THR A N 1
ATOM 5701 C CA . THR A 1 741 ? -47.395 16.937 -16.696 1.00 44.84 741 THR A CA 1
ATOM 5702 C C . THR A 1 741 ? -45.953 16.970 -16.158 1.00 44.84 741 THR A C 1
ATOM 5704 O O . THR A 1 741 ? -45.081 16.340 -16.764 1.00 44.84 741 THR A O 1
ATOM 5707 N N . PRO A 1 742 ? -45.654 17.698 -15.062 1.00 48.72 742 PRO A N 1
ATOM 5708 C CA . PRO A 1 742 ? -44.291 17.796 -14.540 1.00 48.72 742 PRO A CA 1
ATOM 5709 C C . PRO A 1 742 ? -43.749 16.422 -14.095 1.00 48.72 742 PRO A C 1
ATOM 5711 O O . PRO A 1 742 ? -44.527 15.582 -13.637 1.00 48.72 742 PRO A O 1
ATOM 5714 N N . PRO A 1 743 ? -42.428 16.174 -14.215 1.00 56.53 743 PRO A N 1
ATOM 5715 C CA . PRO A 1 743 ? -41.814 14.932 -13.752 1.00 56.53 743 PRO A CA 1
ATOM 5716 C C . PRO A 1 743 ? -42.075 14.725 -12.255 1.00 56.53 743 PRO A C 1
ATOM 5718 O O . PRO A 1 743 ? -41.880 15.631 -11.446 1.00 56.53 743 PRO A O 1
ATOM 5721 N N . THR A 1 744 ? -42.508 13.522 -11.877 1.00 62.72 744 THR A N 1
ATOM 5722 C CA . THR A 1 744 ? -42.716 13.150 -10.474 1.00 62.72 744 THR A CA 1
ATOM 5723 C C . THR A 1 744 ? -41.370 12.899 -9.800 1.00 62.72 744 THR A C 1
ATOM 5725 O O . THR A 1 744 ? -40.667 11.937 -10.124 1.00 62.72 744 THR A O 1
ATOM 5728 N N . GLU A 1 745 ? -41.008 13.769 -8.861 1.00 74.19 745 GLU A N 1
ATOM 5729 C CA . GLU A 1 745 ? -39.827 13.608 -8.013 1.00 74.19 745 GLU A CA 1
ATOM 5730 C C . GLU A 1 745 ? -40.163 12.792 -6.766 1.00 74.19 745 GLU A C 1
ATOM 5732 O O . GLU A 1 745 ? -41.130 13.081 -6.060 1.00 74.19 745 GLU A O 1
ATOM 5737 N N . ARG A 1 746 ? -39.339 11.783 -6.470 1.00 87.25 746 ARG A N 1
ATOM 5738 C CA . ARG A 1 746 ? -39.460 10.960 -5.263 1.00 87.25 746 ARG A CA 1
ATOM 5739 C C . ARG A 1 746 ? -38.277 11.233 -4.340 1.00 87.25 746 ARG A C 1
ATOM 5741 O O . ARG A 1 746 ? -37.127 11.130 -4.765 1.00 87.25 746 ARG A O 1
ATOM 5748 N N . ARG A 1 747 ? -38.557 11.542 -3.071 1.00 92.25 747 ARG A N 1
ATOM 5749 C CA . ARG A 1 747 ? -37.552 11.595 -1.999 1.00 92.25 747 ARG A CA 1
ATOM 5750 C C . ARG A 1 747 ? -37.633 10.322 -1.161 1.00 92.25 747 ARG A C 1
ATOM 5752 O O . ARG A 1 747 ? -38.726 9.918 -0.770 1.00 92.25 747 ARG A O 1
ATOM 5759 N N . VAL A 1 748 ? -36.495 9.682 -0.915 1.00 93.25 748 VAL A N 1
ATOM 5760 C CA . VAL A 1 748 ? -36.385 8.458 -0.111 1.00 93.25 748 VAL A CA 1
ATOM 5761 C C . VAL A 1 748 ? -35.316 8.665 0.948 1.00 93.25 748 VAL A C 1
ATOM 5763 O O . VAL A 1 748 ? -34.172 8.956 0.621 1.00 93.25 748 VAL A O 1
ATOM 5766 N N . GLU A 1 749 ? -35.677 8.499 2.213 1.00 94.88 749 GLU A N 1
ATOM 5767 C CA . GLU A 1 749 ? -34.722 8.515 3.317 1.00 94.88 749 GLU A CA 1
ATOM 5768 C C . GLU A 1 749 ? -34.291 7.087 3.666 1.00 94.88 749 GLU A C 1
ATOM 5770 O O . GLU A 1 749 ? -35.118 6.176 3.736 1.00 94.88 749 GLU A O 1
ATOM 5775 N N . LEU A 1 750 ? -32.992 6.884 3.886 1.00 94.69 750 LEU A N 1
ATOM 5776 C CA . LEU A 1 750 ? -32.430 5.600 4.296 1.00 94.69 750 LEU A CA 1
ATOM 5777 C C . LEU A 1 750 ? -31.317 5.765 5.328 1.00 94.69 750 LEU A C 1
ATOM 5779 O O . LEU A 1 750 ? -30.598 6.766 5.350 1.00 94.69 750 LEU A O 1
ATOM 5783 N N . THR A 1 751 ? -31.139 4.723 6.133 1.00 95.38 751 THR A N 1
ATOM 5784 C CA . THR A 1 751 ? -29.993 4.560 7.023 1.00 95.38 751 THR A CA 1
ATOM 5785 C C . THR A 1 751 ? -29.016 3.525 6.473 1.00 95.38 751 THR A C 1
ATOM 5787 O O . THR A 1 751 ? -29.427 2.567 5.818 1.00 95.38 751 THR A O 1
ATOM 5790 N N . ALA A 1 752 ? -27.719 3.710 6.714 1.00 96.94 752 ALA A N 1
ATOM 5791 C CA . ALA A 1 752 ? -26.678 2.748 6.350 1.00 96.94 752 ALA A CA 1
ATOM 5792 C C . ALA A 1 752 ? -25.561 2.718 7.400 1.00 96.94 752 ALA A C 1
ATOM 5794 O O . ALA A 1 752 ? -25.165 3.762 7.906 1.00 96.94 752 ALA A O 1
ATOM 5795 N N . GLY A 1 753 ? -25.008 1.548 7.714 1.00 95.75 753 GLY A N 1
ATOM 5796 C CA . GLY A 1 753 ? -23.863 1.427 8.620 1.00 95.75 753 GLY A CA 1
ATOM 5797 C C . GLY A 1 753 ? -22.518 1.693 7.953 1.00 95.75 753 GLY A C 1
ATOM 5798 O O . GLY A 1 753 ? -21.574 2.125 8.616 1.00 95.75 753 GLY A O 1
ATOM 5799 N N . ALA A 1 754 ? -22.442 1.478 6.639 1.00 97.69 754 ALA A N 1
ATOM 5800 C CA . ALA A 1 754 ? -21.247 1.679 5.828 1.00 97.69 754 ALA A CA 1
ATOM 5801 C C . ALA A 1 754 ? -21.587 2.333 4.482 1.00 97.69 754 ALA A C 1
ATOM 5803 O O . ALA A 1 754 ? -22.657 2.089 3.919 1.00 97.69 754 ALA A O 1
ATOM 5804 N N . VAL A 1 755 ? -20.653 3.122 3.947 1.00 98.50 755 VAL A N 1
ATOM 5805 C CA . VAL A 1 755 ? -20.775 3.788 2.642 1.00 98.50 755 VAL A CA 1
ATOM 5806 C C . VAL A 1 755 ? -19.588 3.432 1.751 1.00 98.50 755 VAL A C 1
ATOM 5808 O O . VAL A 1 755 ? -18.444 3.482 2.193 1.00 98.50 755 VAL A O 1
ATOM 5811 N N . ILE A 1 756 ? -19.834 3.106 0.483 1.00 98.69 756 ILE A N 1
ATOM 5812 C CA . ILE A 1 756 ? -18.794 2.870 -0.526 1.00 98.69 756 ILE A CA 1
ATOM 5813 C C . ILE A 1 756 ? -18.927 3.915 -1.633 1.00 98.69 756 ILE A C 1
ATOM 5815 O O . ILE A 1 756 ? -19.956 4.008 -2.303 1.00 98.69 756 ILE A O 1
ATOM 5819 N N . VAL A 1 757 ? -17.867 4.689 -1.852 1.00 98.31 757 VAL A N 1
ATOM 5820 C CA . VAL A 1 757 ? -17.784 5.705 -2.904 1.00 98.31 757 VAL A CA 1
ATOM 5821 C C . VAL A 1 757 ? -17.193 5.078 -4.165 1.00 98.31 757 VAL A C 1
ATOM 5823 O O . VAL A 1 757 ? -15.999 4.780 -4.226 1.00 98.31 757 VAL A O 1
ATOM 5826 N N . ALA A 1 758 ? -18.034 4.896 -5.182 1.00 98.00 758 ALA A N 1
ATOM 5827 C CA . ALA A 1 758 ? -17.706 4.263 -6.459 1.00 98.00 758 ALA A CA 1
ATOM 5828 C C . ALA A 1 758 ? -18.182 5.097 -7.667 1.00 98.00 758 ALA A C 1
ATOM 5830 O O . ALA A 1 758 ? -18.501 4.559 -8.728 1.00 98.00 758 ALA A O 1
ATOM 5831 N N . ILE A 1 759 ? -18.181 6.429 -7.529 1.00 96.75 759 ILE A N 1
ATOM 5832 C CA . ILE A 1 759 ? -18.730 7.390 -8.508 1.00 96.75 759 ILE A CA 1
ATOM 5833 C C . ILE A 1 759 ? -17.951 7.483 -9.836 1.00 96.75 759 ILE A C 1
ATOM 5835 O O . ILE A 1 759 ? -18.295 8.276 -10.712 1.00 96.75 759 ILE A O 1
ATOM 5839 N N . GLY A 1 760 ? -16.893 6.684 -9.991 1.00 94.94 760 GLY A N 1
ATOM 5840 C CA . GLY A 1 760 ? -16.095 6.601 -11.208 1.00 94.94 760 GLY A CA 1
ATOM 5841 C C . GLY A 1 760 ? -15.204 7.820 -11.468 1.00 94.94 760 GLY A C 1
ATOM 5842 O O . GLY A 1 760 ? -14.826 8.558 -10.562 1.00 94.94 760 GLY A O 1
ATOM 5843 N N . GLY A 1 761 ? -14.833 7.982 -12.735 1.00 93.44 761 GLY A N 1
ATOM 5844 C CA . GLY A 1 761 ? -14.051 9.096 -13.266 1.00 93.44 761 GLY A CA 1
ATOM 5845 C C . GLY A 1 761 ? -14.533 9.435 -14.676 1.00 93.44 761 GLY A C 1
ATOM 5846 O O . GLY A 1 761 ? -15.470 8.809 -15.176 1.00 93.44 761 GLY A O 1
ATOM 5847 N N . SER A 1 762 ? -13.897 10.401 -15.329 1.00 92.19 762 SER A N 1
ATOM 5848 C CA . SER A 1 762 ? -14.217 10.794 -16.707 1.00 92.19 762 SER A CA 1
ATOM 5849 C C . SER A 1 762 ? -12.998 10.704 -17.618 1.00 92.19 762 SER A C 1
ATOM 5851 O O . SER A 1 762 ? -11.872 10.920 -17.180 1.00 92.19 762 SER A O 1
ATOM 5853 N N . ALA A 1 763 ? -13.208 10.411 -18.900 1.00 91.00 763 ALA A N 1
ATOM 5854 C CA . ALA A 1 763 ? -12.146 10.508 -19.896 1.00 91.00 763 ALA A CA 1
ATOM 5855 C C . ALA A 1 763 ? -11.843 11.983 -20.203 1.00 91.00 763 ALA A C 1
ATOM 5857 O O . ALA A 1 763 ? -12.765 12.779 -20.403 1.00 91.00 763 ALA A O 1
ATOM 5858 N N . TYR A 1 764 ? -10.560 12.337 -20.251 1.00 92.69 764 TYR A N 1
ATOM 5859 C CA . TYR A 1 764 ? -10.105 13.649 -20.701 1.00 92.69 764 TYR A CA 1
ATOM 5860 C C . TYR A 1 764 ? -10.564 13.913 -22.145 1.00 92.69 764 TYR A C 1
ATOM 5862 O O . TYR A 1 764 ? -10.640 12.988 -22.953 1.00 92.69 764 TYR A O 1
ATOM 5870 N N . GLN A 1 765 ? -10.895 15.166 -22.458 1.00 90.25 765 GLN A N 1
ATOM 5871 C CA . GLN A 1 765 ? -11.336 15.598 -23.787 1.00 90.25 765 GLN A CA 1
ATOM 5872 C C . GLN A 1 765 ? -10.215 16.438 -24.426 1.00 90.25 765 GLN A C 1
ATOM 5874 O O . GLN A 1 765 ? -10.087 17.610 -24.075 1.00 90.25 765 GLN A O 1
ATOM 5879 N N . PRO A 1 766 ? -9.376 15.851 -25.299 1.00 86.62 766 PRO A N 1
ATOM 5880 C CA . PRO A 1 766 ? -8.101 16.457 -25.685 1.00 86.62 766 PRO A CA 1
ATOM 5881 C C . PRO A 1 766 ? -8.194 17.425 -26.871 1.00 86.62 766 PRO A C 1
ATOM 5883 O O . PRO A 1 766 ? -7.980 17.031 -28.011 1.00 86.62 766 PRO A O 1
ATOM 5886 N N . SER A 1 767 ? -8.495 18.703 -26.652 1.00 86.06 767 SER A N 1
ATOM 5887 C CA . SER A 1 767 ? -8.575 19.683 -27.751 1.00 86.06 767 SER A CA 1
ATOM 5888 C C . SER A 1 767 ? -7.221 20.057 -28.374 1.00 86.06 767 SER A C 1
ATOM 5890 O O . SER A 1 767 ? -7.188 20.543 -29.503 1.00 86.06 767 SER A O 1
ATOM 5892 N N . GLU A 1 768 ? -6.110 19.828 -27.671 1.00 84.88 768 GLU A N 1
ATOM 5893 C CA . GLU A 1 768 ? -4.757 20.280 -28.031 1.00 84.88 768 GLU A CA 1
ATOM 5894 C C . GLU A 1 768 ? -4.186 19.642 -29.312 1.00 84.88 768 GLU A C 1
ATOM 5896 O O . GLU A 1 768 ? -3.257 20.175 -29.908 1.00 84.88 768 GLU A O 1
ATOM 5901 N N . TYR A 1 769 ? -4.782 18.541 -29.780 1.00 86.81 769 TYR A N 1
ATOM 5902 C CA . TYR A 1 769 ? -4.397 17.832 -31.008 1.00 86.81 769 TYR A CA 1
ATOM 5903 C C . TYR A 1 769 ? -5.468 17.904 -32.107 1.00 86.81 769 TYR A C 1
ATOM 5905 O O . TYR A 1 769 ? -5.499 17.072 -33.011 1.00 86.81 769 TYR A O 1
ATOM 5913 N N . GLY A 1 770 ? -6.393 18.865 -32.015 1.00 81.75 770 GLY A N 1
ATOM 5914 C CA . GLY A 1 770 ? -7.458 19.046 -33.006 1.00 81.75 770 GLY A CA 1
ATOM 5915 C C . GLY A 1 770 ? -8.598 18.025 -32.916 1.00 81.75 770 GLY A C 1
ATOM 5916 O O . GLY A 1 770 ? -9.445 17.978 -33.811 1.00 81.75 770 GLY A O 1
ATOM 5917 N N . TYR A 1 771 ? -8.664 17.226 -31.845 1.00 83.12 771 TYR A N 1
ATOM 5918 C CA . TYR A 1 771 ? -9.789 16.322 -31.604 1.00 83.12 771 TYR A CA 1
ATOM 5919 C C . TYR A 1 771 ? -11.077 17.111 -31.361 1.00 83.12 771 TYR A C 1
ATOM 5921 O O . TYR A 1 771 ? -11.117 18.081 -30.598 1.00 83.12 771 TYR A O 1
ATOM 5929 N N . ARG A 1 772 ? -12.157 16.658 -32.003 1.00 77.06 772 ARG A N 1
ATOM 5930 C CA . ARG A 1 772 ? -13.512 17.165 -31.790 1.00 77.06 772 ARG A CA 1
ATOM 5931 C C . ARG A 1 772 ? -14.430 15.997 -31.439 1.00 77.06 772 ARG A C 1
ATOM 5933 O O . ARG A 1 772 ? -14.540 15.075 -32.249 1.00 77.06 772 ARG A O 1
ATOM 5940 N N . PRO A 1 773 ? -15.118 16.028 -30.288 1.00 66.31 773 PRO A N 1
ATOM 5941 C CA . PRO A 1 773 ? -16.090 14.994 -29.961 1.00 66.31 773 PRO A CA 1
ATOM 5942 C C . PRO A 1 773 ? -17.225 15.013 -30.998 1.00 66.31 773 PRO A C 1
ATOM 5944 O O . PRO A 1 773 ? -17.777 16.071 -31.301 1.00 66.31 773 PRO A O 1
ATOM 5947 N N . THR A 1 774 ? -17.571 13.858 -31.571 1.00 54.78 774 THR A N 1
ATOM 5948 C CA . THR A 1 774 ? -18.726 13.740 -32.480 1.00 54.78 774 THR A CA 1
ATOM 5949 C C . THR A 1 774 ? -20.013 13.433 -31.699 1.00 54.78 774 THR A C 1
ATOM 5951 O O . THR A 1 774 ? -19.947 12.811 -30.638 1.00 54.78 774 THR A O 1
ATOM 5954 N N . PRO A 1 775 ? -21.204 13.823 -32.199 1.00 39.72 775 PRO A N 1
ATOM 5955 C CA . PRO A 1 775 ? -22.478 13.554 -31.524 1.00 39.72 775 PRO A CA 1
ATOM 5956 C C . PRO A 1 775 ? -22.792 12.063 -31.332 1.00 39.72 775 PRO A C 1
ATOM 5958 O O . PRO A 1 775 ? -23.483 11.721 -30.383 1.00 39.72 775 PRO A O 1
ATOM 5961 N N . SER A 1 776 ? -22.255 11.180 -32.183 1.00 40.31 776 SER A N 1
ATOM 5962 C CA . SER A 1 776 ? -22.316 9.715 -32.034 1.00 40.31 776 SER A CA 1
ATOM 5963 C C . SER A 1 776 ? -21.390 9.161 -30.940 1.00 40.31 776 SER A C 1
ATOM 5965 O O . SER A 1 776 ? -21.539 8.009 -30.544 1.00 40.31 776 SER A O 1
ATOM 5967 N N . ASN A 1 777 ? -20.432 9.968 -30.465 1.00 38.75 777 ASN A N 1
ATOM 5968 C CA . ASN A 1 777 ? -19.502 9.642 -29.377 1.00 38.75 777 ASN A CA 1
ATOM 5969 C C . ASN A 1 777 ? -19.989 10.184 -28.016 1.00 38.75 777 ASN A C 1
ATOM 5971 O O . ASN A 1 777 ? -19.384 9.903 -26.978 1.00 38.75 777 ASN A O 1
ATOM 5975 N N . LEU A 1 778 ? -21.089 10.944 -28.012 1.00 40.16 778 LEU A N 1
ATOM 5976 C CA . LEU A 1 778 ? -21.968 11.108 -26.857 1.00 40.16 778 LEU A CA 1
ATOM 5977 C C . LEU A 1 778 ? -22.913 9.898 -26.860 1.00 40.16 778 LEU A C 1
ATOM 5979 O O . LEU A 1 778 ? -23.308 9.456 -27.930 1.00 40.16 778 LEU A O 1
ATOM 5983 N N . MET A 1 779 ? -23.191 9.333 -25.684 1.00 35.88 779 MET A N 1
ATOM 5984 C CA . MET A 1 779 ? -23.935 8.078 -25.458 1.00 35.88 779 MET A CA 1
ATOM 5985 C C . MET A 1 779 ? -25.006 7.737 -26.515 1.00 35.88 779 MET A C 1
ATOM 5987 O O . MET A 1 779 ? -25.694 8.655 -26.964 1.00 35.88 779 MET A O 1
ATOM 5991 N N . PRO A 1 780 ? -25.242 6.444 -26.838 1.00 31.88 780 PRO A N 1
ATOM 5992 C CA . PRO A 1 780 ? -26.365 6.058 -27.690 1.00 31.88 780 PRO A CA 1
ATOM 5993 C C . PRO A 1 780 ? -27.653 6.703 -27.166 1.00 31.88 780 PRO A C 1
ATOM 5995 O O . PRO A 1 780 ? -28.086 6.421 -26.047 1.00 31.88 780 PRO A O 1
ATOM 5998 N N . ARG A 1 781 ? -28.225 7.623 -27.951 1.00 34.94 781 ARG A N 1
ATOM 5999 C CA . ARG A 1 781 ? -29.522 8.250 -27.685 1.00 34.94 781 ARG A CA 1
ATOM 6000 C C . ARG A 1 781 ? -30.634 7.274 -28.059 1.00 34.94 781 ARG A C 1
ATOM 6002 O O . ARG A 1 781 ? -31.426 7.569 -28.940 1.00 34.94 781 ARG A O 1
ATOM 6009 N N . ASP A 1 782 ? -30.713 6.151 -27.362 1.00 33.81 782 ASP A N 1
ATOM 6010 C CA . ASP A 1 782 ? -31.886 5.281 -27.418 1.00 33.81 782 ASP A CA 1
ATOM 6011 C C . ASP A 1 782 ? -32.675 5.442 -26.120 1.00 33.81 782 ASP A C 1
ATOM 6013 O O . ASP A 1 782 ? -32.606 4.628 -25.204 1.00 33.81 782 ASP A O 1
ATOM 6017 N N . SER A 1 783 ? -33.336 6.599 -26.030 1.00 31.00 783 SER A N 1
ATOM 6018 C CA . SER A 1 783 ? -34.575 6.931 -25.302 1.00 31.00 783 SER A CA 1
ATOM 6019 C C . SER A 1 783 ? -34.574 8.418 -24.926 1.00 31.00 783 SER A C 1
ATOM 6021 O O . SER A 1 783 ? -33.591 8.997 -24.466 1.00 31.00 783 SER A O 1
ATOM 6023 N N . ALA A 1 784 ? -35.685 9.071 -25.244 1.00 30.45 784 ALA A N 1
ATOM 6024 C CA . ALA A 1 784 ? -35.845 10.512 -25.307 1.00 30.45 784 ALA A CA 1
ATOM 6025 C C . ALA A 1 784 ? -35.744 11.212 -23.940 1.00 30.45 784 ALA A C 1
ATOM 6027 O O . ALA A 1 784 ? -36.740 11.305 -23.240 1.00 30.45 784 ALA A O 1
ATOM 6028 N N . VAL A 1 785 ? -34.590 11.802 -23.602 1.00 27.06 785 VAL A N 1
ATOM 6029 C CA . VAL A 1 785 ? -34.506 12.983 -22.717 1.00 27.06 785 VAL A CA 1
ATOM 6030 C C . VAL A 1 785 ? -33.301 13.836 -23.131 1.00 27.06 785 VAL A C 1
ATOM 6032 O O . VAL A 1 785 ? -32.146 13.439 -22.979 1.00 27.06 785 VAL A O 1
ATOM 6035 N N . ALA A 1 786 ? -33.557 15.029 -23.668 1.00 22.56 786 ALA A N 1
ATOM 6036 C CA . ALA A 1 786 ? -32.526 16.024 -23.941 1.00 22.56 786 ALA A CA 1
ATOM 6037 C C . ALA A 1 786 ? -32.148 16.748 -22.638 1.00 22.56 786 ALA A C 1
ATOM 6039 O O . ALA A 1 786 ? -32.963 17.478 -22.082 1.00 22.56 786 ALA A O 1
ATOM 6040 N N . ILE A 1 787 ? -30.914 16.575 -22.157 1.00 25.70 787 ILE A N 1
ATOM 6041 C CA . ILE A 1 787 ? -30.353 17.414 -21.090 1.00 25.70 787 ILE A CA 1
ATOM 6042 C C . ILE A 1 787 ? -29.470 18.476 -21.747 1.00 25.70 787 ILE A C 1
ATOM 6044 O O . ILE A 1 787 ? -28.461 18.161 -22.381 1.00 25.70 787 ILE A O 1
ATOM 6048 N N . SER A 1 788 ? -29.869 19.741 -21.613 1.00 22.44 788 SER A N 1
ATOM 6049 C CA . SER A 1 788 ? -29.071 20.900 -22.004 1.00 22.44 788 SER A CA 1
ATOM 6050 C C . SER A 1 788 ? -27.846 21.009 -21.097 1.00 22.44 788 SER A C 1
ATOM 6052 O O . SER A 1 788 ? -27.980 21.225 -19.892 1.00 22.44 788 SER A O 1
ATOM 6054 N N . VAL A 1 789 ? -26.648 20.894 -21.665 1.00 25.36 789 VAL A N 1
ATOM 6055 C CA . VAL A 1 789 ? -25.419 21.276 -20.966 1.00 25.36 789 VAL A CA 1
ATOM 6056 C C . VAL A 1 789 ? -25.376 22.802 -20.953 1.00 25.36 789 VAL A C 1
ATOM 6058 O O . VAL A 1 789 ? -25.094 23.430 -21.972 1.00 25.36 789 VAL A O 1
ATOM 6061 N N . ALA A 1 790 ? -25.728 23.396 -19.814 1.00 22.86 790 ALA A N 1
ATOM 6062 C CA . ALA A 1 790 ? -25.551 24.818 -19.579 1.00 22.86 790 ALA A CA 1
ATOM 6063 C C . ALA A 1 790 ? -24.050 25.138 -19.570 1.00 22.86 790 ALA A C 1
ATOM 6065 O O . ALA A 1 790 ? -23.269 24.562 -18.814 1.00 22.86 790 ALA A O 1
ATOM 6066 N N . SER A 1 791 ? -23.666 26.048 -20.454 1.00 25.72 791 SER A N 1
ATOM 6067 C CA . SER A 1 791 ? -22.346 26.650 -20.566 1.00 25.72 791 SER A CA 1
ATOM 6068 C C . SER A 1 791 ? -21.945 27.362 -19.272 1.00 25.72 791 SER A C 1
ATOM 6070 O O . SER A 1 791 ? -22.595 28.330 -18.878 1.00 25.72 791 SER A O 1
ATOM 6072 N N . THR A 1 792 ? -20.835 26.956 -18.660 1.00 25.11 792 THR A N 1
ATOM 6073 C CA . THR A 1 792 ? -20.147 27.751 -17.635 1.00 25.11 792 THR A CA 1
ATOM 6074 C C . THR A 1 792 ? -18.751 28.140 -18.122 1.00 25.11 792 THR A C 1
ATOM 6076 O O . THR A 1 792 ? -17.865 27.291 -18.174 1.00 25.11 792 THR A O 1
ATOM 6079 N N . GLY A 1 793 ? -18.570 29.432 -18.426 1.00 23.97 793 GLY A N 1
ATOM 6080 C CA . GLY A 1 793 ? -17.273 30.132 -18.442 1.00 23.97 793 GLY A CA 1
ATOM 6081 C C . GLY A 1 793 ? -16.649 30.410 -19.824 1.00 23.97 793 GLY A C 1
ATOM 6082 O O . GLY A 1 793 ? -16.623 29.509 -20.660 1.00 23.97 793 GLY A O 1
ATOM 6083 N N . PRO A 1 794 ? -16.136 31.634 -20.089 1.00 27.48 794 PRO A N 1
ATOM 6084 C CA . PRO A 1 794 ? -15.704 32.057 -21.418 1.00 27.48 794 PRO A CA 1
ATOM 6085 C C . PRO A 1 794 ? -14.292 31.543 -21.727 1.00 27.48 794 PRO A C 1
ATOM 6087 O O . PRO A 1 794 ? -13.317 31.985 -21.127 1.00 27.48 794 PRO A O 1
ATOM 6090 N N . ILE A 1 795 ? -14.165 30.640 -22.699 1.00 28.19 795 ILE A N 1
ATOM 6091 C CA . ILE A 1 795 ? -12.871 30.321 -23.316 1.00 28.19 795 ILE A CA 1
ATOM 6092 C C . ILE A 1 795 ? -12.739 31.219 -24.546 1.00 28.19 795 ILE A C 1
ATOM 6094 O O . ILE A 1 795 ? -13.267 30.928 -25.622 1.00 28.19 795 ILE A O 1
ATOM 6098 N N . GLN A 1 796 ? -12.089 32.367 -24.356 1.00 28.98 796 GLN A N 1
ATOM 6099 C CA . GLN A 1 796 ? -11.691 33.246 -25.446 1.00 28.98 796 GLN A CA 1
ATOM 6100 C C . GLN A 1 796 ? -10.496 32.627 -26.184 1.00 28.98 796 GLN A C 1
ATOM 6102 O O . GLN A 1 796 ? -9.448 32.371 -25.604 1.00 28.98 796 GLN A O 1
ATOM 6107 N N . ARG A 1 797 ? -10.759 32.334 -27.461 1.00 38.84 797 ARG A N 1
ATOM 6108 C CA . ARG A 1 797 ? -9.888 32.365 -28.646 1.00 38.84 797 ARG A CA 1
ATOM 6109 C C . ARG A 1 797 ? -8.400 32.649 -28.401 1.00 38.84 797 ARG A C 1
ATOM 6111 O O . ARG A 1 797 ? -8.065 33.772 -28.067 1.00 38.84 797 ARG A O 1
ATOM 6118 N N . ASP A 1 798 ? -7.572 31.661 -28.739 1.00 29.11 798 ASP A N 1
ATOM 6119 C CA . ASP A 1 798 ? -6.395 31.816 -29.607 1.00 29.11 798 ASP A CA 1
ATOM 6120 C C . ASP A 1 798 ? -5.978 30.429 -30.134 1.00 29.11 798 ASP A C 1
ATOM 6122 O O . ASP A 1 798 ? -5.241 29.673 -29.508 1.00 29.11 798 ASP A O 1
ATOM 6126 N N . LEU A 1 799 ? -6.524 30.055 -31.294 1.00 34.53 799 LEU A N 1
ATOM 6127 C CA . LEU A 1 799 ? -6.039 28.946 -32.122 1.00 34.53 799 LEU A CA 1
ATOM 6128 C C . LEU A 1 799 ? -5.391 29.585 -33.361 1.00 34.53 799 LEU A C 1
ATOM 6130 O O . LEU A 1 799 ? -6.045 30.427 -33.980 1.00 34.53 799 LEU A O 1
ATOM 6134 N N . PRO A 1 800 ? -4.161 29.210 -33.760 1.00 35.47 800 PRO A N 1
ATOM 6135 C CA . PRO A 1 800 ? -3.547 29.726 -34.981 1.00 35.47 800 PRO A CA 1
ATOM 6136 C C . PRO A 1 800 ? -4.449 29.483 -36.203 1.00 35.47 800 PRO A C 1
ATOM 6138 O O . PRO A 1 800 ? -4.874 28.352 -36.460 1.00 35.47 800 PRO A O 1
ATOM 6141 N N . GLY A 1 801 ? -4.735 30.544 -36.967 1.00 28.64 801 GLY A N 1
ATOM 6142 C CA . GLY A 1 801 ? -5.702 30.557 -38.079 1.00 28.64 801 GLY A CA 1
ATOM 6143 C C . GLY A 1 801 ? -5.453 29.530 -39.194 1.00 28.64 801 GLY A C 1
ATOM 6144 O O . GLY A 1 801 ? -6.383 29.163 -39.905 1.00 28.64 801 GLY A O 1
ATOM 6145 N N . ALA A 1 802 ? -4.246 28.964 -39.286 1.00 35.19 802 ALA A N 1
ATOM 6146 C CA . ALA A 1 802 ? -3.887 27.954 -40.285 1.00 35.19 802 ALA A CA 1
ATOM 6147 C C . ALA A 1 802 ? -4.635 26.609 -40.136 1.00 35.19 802 ALA A C 1
ATOM 6149 O O . ALA A 1 802 ? -4.660 25.819 -41.076 1.00 35.19 802 ALA A O 1
ATOM 6150 N N . ILE A 1 803 ? -5.269 26.338 -38.987 1.00 37.69 803 ILE A N 1
ATOM 6151 C CA . ILE A 1 803 ? -6.067 25.115 -38.772 1.00 37.69 803 ILE A CA 1
ATOM 6152 C C . ILE A 1 803 ? -7.539 25.324 -39.188 1.00 37.69 803 ILE A C 1
ATOM 6154 O O . ILE A 1 803 ? -8.257 24.353 -39.415 1.00 37.69 803 ILE A O 1
ATOM 6158 N N . GLN A 1 804 ? -8.018 26.568 -39.320 1.00 33.09 804 GLN A N 1
ATOM 6159 C CA . GLN A 1 804 ? -9.437 26.840 -39.588 1.00 33.09 804 GLN A CA 1
ATOM 6160 C C . GLN A 1 804 ? -9.831 26.706 -41.066 1.00 33.09 804 GLN A C 1
ATOM 6162 O O . GLN A 1 804 ? -10.926 26.217 -41.341 1.00 33.09 804 GLN A O 1
ATOM 6167 N N . GLU A 1 805 ? -8.963 27.077 -42.009 1.00 31.22 805 GLU A N 1
ATOM 6168 C CA . GLU A 1 805 ? -9.353 27.201 -43.426 1.00 31.22 805 GLU A CA 1
ATOM 6169 C C . GLU A 1 805 ? -9.154 25.918 -44.261 1.00 31.22 805 GLU A C 1
ATOM 6171 O O . GLU A 1 805 ? -9.785 25.763 -45.302 1.00 31.22 805 GLU A O 1
ATOM 6176 N N . GLY A 1 806 ? -8.381 24.936 -43.779 1.00 31.70 806 GLY A N 1
ATOM 6177 C CA . GLY A 1 806 ? -8.147 23.656 -44.477 1.00 31.70 806 GLY A CA 1
ATOM 6178 C C . GLY A 1 806 ? -9.123 22.510 -44.148 1.00 31.70 806 GLY A C 1
ATOM 6179 O O . GLY A 1 806 ? -8.999 21.425 -44.705 1.00 31.70 806 GLY A O 1
ATOM 6180 N N . LEU A 1 807 ? -10.081 22.703 -43.231 1.00 37.72 807 LEU A N 1
ATOM 6181 C CA . LEU A 1 807 ? -10.917 21.624 -42.658 1.00 37.72 807 LEU A CA 1
ATOM 6182 C C . LEU A 1 807 ? -12.386 21.615 -43.141 1.00 37.72 807 LEU A C 1
ATOM 6184 O O . LEU A 1 807 ? -13.229 20.915 -42.562 1.00 37.72 807 LEU A O 1
ATOM 6188 N N . ALA A 1 808 ? -12.714 22.400 -44.173 1.00 28.27 808 ALA A N 1
ATOM 6189 C CA . ALA A 1 808 ? -14.096 22.663 -44.589 1.00 28.27 808 ALA A CA 1
ATOM 6190 C C . ALA A 1 808 ? -14.637 21.783 -45.736 1.00 28.27 808 ALA A C 1
ATOM 6192 O O . ALA A 1 808 ? -15.832 21.847 -46.009 1.00 28.27 808 ALA A O 1
ATOM 6193 N N . GLY A 1 809 ? -13.837 20.920 -46.371 1.00 29.42 809 GLY A N 1
ATOM 6194 C CA . GLY A 1 809 ? -14.328 20.139 -47.514 1.00 29.42 809 GLY A CA 1
ATOM 6195 C C . GLY A 1 809 ? -13.484 18.919 -47.863 1.00 29.42 809 GLY A C 1
ATOM 6196 O O . GLY A 1 809 ? -12.653 18.996 -48.752 1.00 29.42 809 GLY A O 1
ATOM 6197 N N . ALA A 1 810 ? -13.705 17.808 -47.160 1.00 29.00 810 ALA A N 1
ATOM 6198 C CA . ALA A 1 810 ? -13.399 16.429 -47.562 1.00 29.00 810 ALA A CA 1
ATOM 6199 C C . ALA A 1 810 ? -13.901 15.492 -46.447 1.00 29.00 810 ALA A C 1
ATOM 6201 O O . ALA A 1 810 ? -13.938 15.890 -45.278 1.00 29.00 810 ALA A O 1
ATOM 6202 N N . GLU A 1 811 ? -14.300 14.264 -46.779 1.00 42.28 811 GLU A N 1
ATOM 6203 C CA . GLU A 1 811 ? -14.550 13.185 -45.814 1.00 42.28 811 GLU A CA 1
ATOM 6204 C C . GLU A 1 811 ? -13.363 13.095 -44.828 1.00 42.28 811 GLU A C 1
ATOM 6206 O O . GLU A 1 811 ? -12.241 12.783 -45.213 1.00 42.28 811 GLU A O 1
ATOM 6211 N N . ARG A 1 812 ? -13.566 13.519 -43.571 1.00 50.38 812 ARG A N 1
ATOM 6212 C CA . ARG A 1 812 ? -12.467 14.035 -42.731 1.00 50.38 812 ARG A CA 1
ATOM 6213 C C . ARG A 1 812 ? -11.430 12.976 -42.307 1.00 50.38 812 ARG A C 1
ATOM 6215 O O . ARG A 1 812 ? -11.834 11.912 -41.827 1.00 50.38 812 ARG A O 1
ATOM 6222 N N . PRO A 1 813 ? -10.125 13.320 -42.295 1.00 51.22 813 PRO A N 1
ATOM 6223 C CA . PRO A 1 813 ? -9.103 12.554 -41.584 1.00 51.22 813 PRO A CA 1
ATOM 6224 C C . PRO A 1 813 ? -9.350 12.600 -40.064 1.00 51.22 813 PRO A C 1
ATOM 6226 O O . PRO A 1 813 ? -9.665 13.650 -39.497 1.00 51.22 813 PRO A O 1
ATOM 6229 N N . ALA A 1 814 ? -9.275 11.447 -39.395 1.00 71.38 814 ALA A N 1
ATOM 6230 C CA . ALA A 1 814 ? -9.842 11.264 -38.058 1.00 71.38 814 ALA A CA 1
ATOM 6231 C C . ALA A 1 814 ? -8.781 11.350 -36.948 1.00 71.38 814 ALA A C 1
ATOM 6233 O O . ALA A 1 814 ? -7.975 10.434 -36.775 1.00 71.38 814 ALA A O 1
ATOM 6234 N N . VAL A 1 815 ? -8.824 12.421 -36.149 1.00 87.44 815 VAL A N 1
ATOM 6235 C CA . VAL A 1 815 ? -8.247 12.419 -34.797 1.00 87.44 815 VAL A CA 1
ATOM 6236 C C . VAL A 1 815 ? -9.275 11.790 -33.857 1.00 87.44 815 VAL A C 1
ATOM 6238 O O . VAL A 1 815 ? -10.404 12.273 -33.767 1.00 87.44 815 VAL A O 1
ATOM 6241 N N . LEU A 1 816 ? -8.904 10.711 -33.174 1.00 90.19 816 LEU A N 1
ATOM 6242 C CA . LEU A 1 816 ? -9.777 9.899 -32.320 1.00 90.19 816 LEU A CA 1
ATOM 6243 C C . LEU A 1 816 ? -9.180 9.750 -30.925 1.00 90.19 816 LEU A C 1
ATOM 6245 O O . LEU A 1 816 ? -7.975 9.882 -30.763 1.00 90.19 816 LEU A O 1
ATOM 6249 N N . THR A 1 817 ? -9.978 9.397 -29.921 1.00 92.56 817 THR A N 1
ATOM 6250 C CA . THR A 1 817 ? -9.440 8.845 -28.668 1.00 92.56 817 THR A CA 1
ATOM 6251 C C . THR A 1 817 ? -9.322 7.322 -28.736 1.00 92.56 817 THR A C 1
ATOM 6253 O O . THR A 1 817 ? -9.934 6.670 -29.583 1.00 92.56 817 THR A O 1
ATOM 6256 N N . GLN A 1 818 ? -8.592 6.718 -27.796 1.00 92.81 818 GLN A N 1
ATOM 6257 C CA . GLN A 1 818 ? -8.547 5.254 -27.665 1.00 92.81 818 GLN A CA 1
ATOM 6258 C C . GLN A 1 818 ? -9.927 4.608 -27.456 1.00 92.81 818 GLN A C 1
ATOM 6260 O O . GLN A 1 818 ? -10.143 3.487 -27.913 1.00 92.81 818 GLN A O 1
ATOM 6265 N N . LEU A 1 819 ? -10.855 5.299 -26.783 1.00 89.50 819 LEU A N 1
ATOM 6266 C CA . LEU A 1 819 ? -12.226 4.813 -26.597 1.00 89.50 819 LEU A CA 1
ATOM 6267 C C . LEU A 1 819 ? -13.039 4.899 -27.895 1.00 89.50 819 LEU A C 1
ATOM 6269 O O . LEU A 1 819 ? -13.869 4.034 -28.147 1.00 89.50 819 LEU A O 1
ATOM 6273 N N . ASP A 1 820 ? -12.805 5.917 -28.727 1.00 88.06 820 ASP A N 1
ATOM 6274 C CA . ASP A 1 820 ? -13.473 6.021 -30.031 1.00 88.06 820 ASP A CA 1
ATOM 6275 C C . ASP A 1 820 ? -12.948 4.955 -30.999 1.00 88.06 820 ASP A C 1
ATOM 6277 O O . ASP A 1 820 ? -13.725 4.342 -31.727 1.00 88.06 820 ASP A O 1
ATOM 6281 N N . LEU A 1 821 ? -11.637 4.683 -30.968 1.00 89.19 821 LEU A N 1
ATOM 6282 C CA . LEU A 1 821 ? -11.047 3.580 -31.724 1.00 89.19 821 LEU A CA 1
ATOM 6283 C C . LEU A 1 821 ? -11.640 2.230 -31.303 1.00 89.19 821 LEU A C 1
ATOM 6285 O O . LEU A 1 821 ? -11.909 1.393 -32.160 1.00 89.19 821 LEU A O 1
ATOM 6289 N N . GLU A 1 822 ? -11.857 2.012 -30.004 1.00 87.31 822 GLU A N 1
ATOM 6290 C CA . GLU A 1 822 ? -12.455 0.767 -29.516 1.00 87.31 822 GLU A CA 1
ATOM 6291 C C . GLU A 1 822 ? -13.877 0.568 -30.059 1.00 87.31 822 GLU A C 1
ATOM 6293 O O . GLU A 1 822 ? -14.212 -0.520 -30.528 1.00 87.31 822 GLU A O 1
ATOM 6298 N N . GLU A 1 823 ? -14.671 1.638 -30.100 1.00 84.56 823 GLU A N 1
ATOM 6299 C CA . GLU A 1 823 ? -16.012 1.611 -30.681 1.00 84.56 823 GLU A CA 1
ATOM 6300 C C . GLU A 1 823 ? -15.990 1.338 -32.193 1.00 84.56 823 GLU A C 1
ATOM 6302 O O . GLU A 1 823 ? -16.793 0.551 -32.697 1.00 84.56 823 GLU A O 1
ATOM 6307 N N . LEU A 1 824 ? -15.042 1.933 -32.928 1.00 85.31 824 LEU A N 1
ATOM 6308 C CA . LEU A 1 824 ? -14.875 1.683 -34.364 1.00 85.31 824 LEU A CA 1
ATOM 6309 C C . LEU A 1 824 ? -14.437 0.247 -34.658 1.00 85.31 824 LEU A C 1
ATOM 6311 O O . LEU A 1 824 ? -14.976 -0.379 -35.567 1.00 85.31 824 LEU A O 1
ATOM 6315 N N . LEU A 1 825 ? -13.498 -0.301 -33.883 1.00 85.50 825 LEU A N 1
ATOM 6316 C CA . LEU A 1 825 ? -13.042 -1.688 -34.021 1.00 85.50 825 LEU A CA 1
ATOM 6317 C C . LEU A 1 825 ? -14.173 -2.703 -33.792 1.00 85.50 825 LEU A C 1
ATOM 6319 O O . LEU A 1 825 ? -14.124 -3.803 -34.356 1.00 85.50 825 LEU A O 1
ATOM 6323 N N . ALA A 1 826 ? -15.159 -2.343 -32.964 1.00 83.00 826 ALA A N 1
ATOM 6324 C CA . ALA A 1 826 ? -16.331 -3.157 -32.668 1.00 83.00 826 ALA A CA 1
ATOM 6325 C C . ALA A 1 826 ? -17.456 -2.987 -33.705 1.00 83.00 826 ALA A C 1
ATOM 6327 O O . ALA A 1 826 ? -17.986 -3.984 -34.189 1.00 83.00 826 ALA A O 1
ATOM 6328 N N . ARG A 1 827 ? -17.821 -1.747 -34.067 1.00 82.00 827 ARG A N 1
ATOM 6329 C CA . ARG A 1 827 ? -19.008 -1.460 -34.900 1.00 82.00 827 ARG A CA 1
ATOM 6330 C C . ARG A 1 827 ? -18.728 -1.227 -36.381 1.00 82.00 827 ARG A C 1
ATOM 6332 O O . ARG A 1 827 ? -19.631 -1.386 -37.194 1.00 82.00 827 ARG A O 1
ATOM 6339 N N . GLN A 1 828 ? -17.522 -0.791 -36.739 1.00 81.50 828 GLN A N 1
ATOM 6340 C CA . GLN A 1 828 ? -17.157 -0.387 -38.104 1.00 81.50 828 GLN A CA 1
ATOM 6341 C C . GLN A 1 828 ? -15.788 -0.962 -38.525 1.00 81.50 828 GLN A C 1
ATOM 6343 O O . GLN A 1 828 ? -14.899 -0.205 -38.929 1.00 81.50 828 GLN A O 1
ATOM 6348 N N . PRO A 1 829 ? -15.584 -2.294 -38.464 1.00 80.06 829 PRO A N 1
ATOM 6349 C CA . PRO A 1 829 ? -14.281 -2.902 -38.739 1.00 80.06 829 PRO A CA 1
ATOM 6350 C C . PRO A 1 829 ? -13.775 -2.629 -40.164 1.00 80.06 829 PRO A C 1
ATOM 6352 O O . PRO A 1 829 ? -12.571 -2.464 -40.355 1.00 80.06 829 PRO A O 1
ATOM 6355 N N . GLU A 1 830 ? -14.670 -2.504 -41.150 1.00 80.44 830 GLU A N 1
ATOM 6356 C CA . GLU A 1 830 ? -14.296 -2.222 -42.546 1.00 80.44 830 GLU A CA 1
ATOM 6357 C C . GLU A 1 830 ? -13.621 -0.857 -42.721 1.00 80.44 830 GLU A C 1
ATOM 6359 O O . GLU A 1 830 ? -12.711 -0.716 -43.534 1.00 80.44 830 GLU A O 1
ATOM 6364 N N . ARG A 1 831 ? -13.997 0.141 -41.913 1.00 80.44 831 ARG A N 1
ATOM 6365 C CA . ARG A 1 831 ? -13.376 1.472 -41.951 1.00 80.44 831 ARG A CA 1
ATOM 6366 C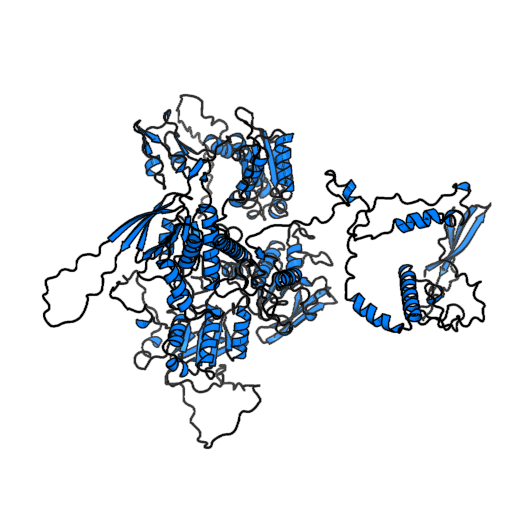 C . ARG A 1 831 ? -11.925 1.427 -41.473 1.00 80.44 831 ARG A C 1
ATOM 6368 O O . ARG A 1 831 ? -11.069 2.102 -42.032 1.00 80.44 831 ARG A O 1
ATOM 6375 N N . VAL A 1 832 ? -11.644 0.608 -40.460 1.00 80.56 832 VAL A N 1
ATOM 6376 C CA . VAL A 1 832 ? -10.294 0.435 -39.900 1.00 80.56 832 VAL A CA 1
ATOM 6377 C C . VAL A 1 832 ? -9.400 -0.379 -40.845 1.00 80.56 832 VAL A C 1
ATOM 6379 O O . VAL A 1 832 ? -8.198 -0.133 -40.922 1.00 80.56 832 VAL A O 1
ATOM 6382 N N . ARG A 1 833 ? -9.974 -1.309 -41.623 1.00 83.38 833 ARG A N 1
ATOM 6383 C CA . ARG A 1 833 ? -9.237 -2.101 -42.627 1.00 83.38 833 ARG A CA 1
ATOM 6384 C C . ARG A 1 833 ? -8.636 -1.273 -43.760 1.00 83.38 833 ARG A C 1
ATOM 6386 O O . ARG A 1 833 ? -7.703 -1.730 -44.408 1.00 83.38 833 ARG A O 1
ATOM 6393 N N . GLN A 1 834 ? -9.149 -0.070 -43.994 1.00 82.94 834 GLN A N 1
ATOM 6394 C CA . GLN A 1 834 ? -8.658 0.823 -45.044 1.00 82.94 834 GLN A CA 1
ATOM 6395 C C . GLN A 1 834 ? -7.426 1.633 -44.612 1.00 82.94 834 GLN A C 1
ATOM 6397 O O . GLN A 1 834 ? -6.737 2.191 -45.465 1.00 82.94 834 GLN A O 1
ATOM 6402 N N . TRP A 1 835 ? -7.134 1.712 -43.308 1.00 86.56 835 TRP A N 1
ATOM 6403 C CA . TRP A 1 835 ? -6.007 2.494 -42.797 1.00 86.56 835 TRP A CA 1
ATOM 6404 C C . TRP A 1 835 ? -4.678 1.797 -43.070 1.00 86.56 835 TRP A C 1
ATOM 6406 O O . TRP A 1 835 ? -4.487 0.635 -42.729 1.00 86.56 835 TRP A O 1
ATOM 6416 N N . ARG A 1 836 ? -3.733 2.520 -43.663 1.00 86.00 836 ARG A N 1
ATOM 6417 C CA . ARG A 1 836 ? -2.367 2.055 -43.922 1.00 86.00 836 ARG A CA 1
ATOM 6418 C C . ARG A 1 836 ? -1.433 2.431 -42.779 1.00 86.00 836 ARG A C 1
ATOM 6420 O O . ARG A 1 836 ? -0.517 1.668 -42.478 1.00 86.00 836 ARG A O 1
ATOM 6427 N N . GLN A 1 837 ? -1.633 3.604 -42.174 1.00 89.44 837 GLN A N 1
ATOM 6428 C CA . GLN A 1 837 ? -0.759 4.146 -41.134 1.00 89.44 837 GLN A CA 1
ATOM 6429 C C . GLN A 1 837 ? -1.550 4.801 -39.997 1.00 89.44 837 GLN A C 1
ATOM 6431 O O . GLN A 1 837 ? -2.344 5.716 -40.220 1.00 89.44 837 GLN A O 1
ATOM 6436 N N . VAL A 1 838 ? -1.287 4.367 -38.763 1.00 93.06 838 VAL A N 1
ATOM 6437 C CA . VAL A 1 838 ? -1.923 4.887 -37.543 1.00 93.06 838 VAL A CA 1
ATOM 6438 C C . VAL A 1 838 ? -0.859 5.364 -36.564 1.00 93.06 838 VAL A C 1
ATOM 6440 O O . VAL A 1 838 ? 0.102 4.648 -36.283 1.00 93.06 838 VAL A O 1
ATOM 6443 N N . VAL A 1 839 ? -1.051 6.556 -35.999 1.00 96.00 839 VAL A N 1
ATOM 6444 C CA . VAL A 1 839 ? -0.183 7.098 -34.945 1.00 96.00 839 VAL A CA 1
ATOM 6445 C C . VAL A 1 839 ? -0.973 7.218 -33.649 1.00 96.00 839 VAL A C 1
ATOM 6447 O O . VAL A 1 839 ? -2.011 7.868 -33.614 1.00 96.00 839 VAL A O 1
ATOM 6450 N N . MET A 1 840 ? -0.485 6.620 -32.567 1.00 97.69 840 MET A N 1
ATOM 6451 C CA . MET A 1 840 ? -1.054 6.728 -31.228 1.00 97.69 840 MET A CA 1
ATOM 6452 C C . MET A 1 840 ? -0.184 7.634 -30.355 1.00 97.69 840 MET A C 1
ATOM 6454 O O . MET A 1 840 ? 1.013 7.391 -30.231 1.00 97.69 840 MET A O 1
ATOM 6458 N N . ILE A 1 841 ? -0.768 8.644 -29.712 1.00 97.50 841 ILE A N 1
ATOM 6459 C CA . ILE A 1 841 ? -0.042 9.594 -28.855 1.00 97.50 841 ILE A CA 1
ATOM 6460 C C . ILE A 1 841 ? -0.368 9.311 -27.389 1.00 97.50 841 ILE A C 1
ATOM 6462 O O . ILE A 1 841 ? -1.529 9.357 -26.976 1.00 97.50 841 ILE A O 1
ATOM 6466 N N . GLN A 1 842 ? 0.660 9.011 -26.593 1.00 97.50 842 GLN A N 1
ATOM 6467 C CA . GLN A 1 842 ? 0.522 8.724 -25.166 1.00 97.50 842 GLN A CA 1
ATOM 6468 C C . GLN A 1 842 ? 0.583 9.984 -24.297 1.00 97.50 842 GLN A C 1
ATOM 6470 O O . GLN A 1 842 ? 1.122 11.013 -24.688 1.00 97.50 842 GLN A O 1
ATOM 6475 N N . CYS A 1 843 ? 0.110 9.851 -23.053 1.00 95.62 843 CYS A N 1
ATOM 6476 C CA . CYS A 1 843 ? 0.146 10.898 -22.020 1.00 95.62 843 CYS A CA 1
ATOM 6477 C C . CYS A 1 843 ? -0.677 12.157 -22.357 1.00 95.62 843 CYS A C 1
ATOM 6479 O O . CYS A 1 843 ? -0.433 13.219 -21.794 1.00 95.62 843 CYS A O 1
ATOM 6481 N N . VAL A 1 844 ? -1.681 12.043 -23.228 1.00 96.06 844 VAL A N 1
ATOM 6482 C CA . VAL A 1 844 ? -2.563 13.163 -23.581 1.00 96.06 844 VAL A CA 1
ATOM 6483 C C . VAL A 1 844 ? -3.440 13.520 -22.374 1.00 96.06 844 VAL A C 1
ATOM 6485 O O . VAL A 1 844 ? -4.205 12.687 -21.878 1.00 96.06 844 VAL A O 1
ATOM 6488 N N . GLY A 1 845 ? -3.287 14.738 -21.850 1.00 93.25 845 GLY A N 1
ATOM 6489 C CA . GLY A 1 845 ? -3.908 15.172 -20.596 1.00 93.25 845 GLY A CA 1
ATOM 6490 C C . GLY A 1 845 ?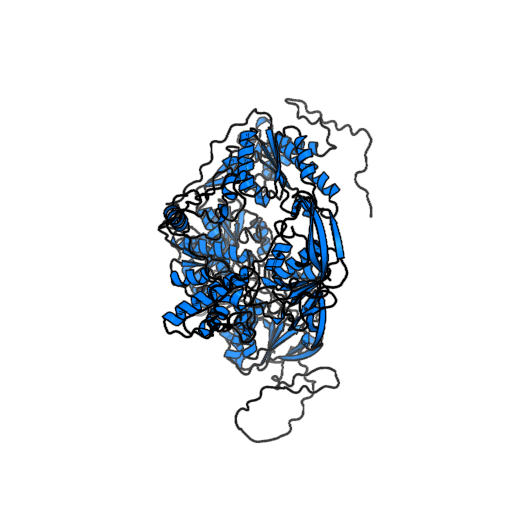 -3.401 14.447 -19.342 1.00 93.25 845 GLY A C 1
ATOM 6491 O O . GLY A 1 845 ? -4.128 14.336 -18.358 1.00 93.25 845 GLY A O 1
ATOM 6492 N N . SER A 1 846 ? -2.198 13.877 -19.324 1.00 94.81 846 SER A N 1
ATOM 6493 C CA . SER A 1 846 ? -1.617 13.263 -18.116 1.00 94.81 846 SER A CA 1
ATOM 6494 C C . SER A 1 846 ? -0.122 13.495 -18.052 1.00 94.81 846 SER A C 1
ATOM 6496 O O . SER A 1 846 ? 0.529 13.576 -19.089 1.00 94.81 846 SER A O 1
ATOM 6498 N N . ARG A 1 847 ? 0.446 13.539 -16.843 1.00 94.31 847 ARG A N 1
ATOM 6499 C CA . ARG A 1 847 ? 1.847 13.945 -16.645 1.00 94.31 847 ARG A CA 1
ATOM 6500 C C . ARG A 1 847 ? 2.083 15.344 -17.242 1.00 94.31 847 ARG A C 1
ATOM 6502 O O . ARG A 1 847 ? 3.071 15.578 -17.940 1.00 94.31 847 ARG A O 1
ATOM 6509 N N . THR A 1 848 ? 1.122 16.235 -17.009 1.00 91.38 848 THR A N 1
ATOM 6510 C CA . THR A 1 848 ? 1.173 17.671 -17.325 1.00 91.38 848 THR A CA 1
ATOM 6511 C C . THR A 1 848 ? 1.116 18.458 -16.012 1.00 91.38 848 THR A C 1
ATOM 6513 O O . THR A 1 848 ? 0.756 17.869 -14.990 1.00 91.38 848 THR A O 1
ATOM 6516 N N . PRO A 1 849 ? 1.454 19.756 -15.989 1.00 89.31 849 PRO A N 1
ATOM 6517 C CA . PRO A 1 849 ? 1.346 20.565 -14.773 1.00 89.31 849 PRO A CA 1
ATOM 6518 C C . PRO A 1 849 ? -0.056 20.553 -14.136 1.00 89.31 849 PRO A C 1
ATOM 6520 O O . PRO A 1 849 ? -0.173 20.513 -12.917 1.00 89.31 849 PRO A O 1
ATOM 6523 N N . GLU A 1 850 ? -1.119 20.511 -14.944 1.00 89.31 850 GLU A N 1
ATOM 6524 C CA . GLU A 1 850 ? -2.521 20.482 -14.491 1.00 89.31 850 GLU A CA 1
ATOM 6525 C C . GLU A 1 850 ? -2.964 19.089 -14.021 1.00 89.31 850 GLU A C 1
ATOM 6527 O O . GLU A 1 850 ? -3.982 18.935 -13.347 1.00 89.31 850 GLU A O 1
ATOM 6532 N N . ALA A 1 851 ? -2.229 18.053 -14.422 1.00 92.50 851 ALA A N 1
ATOM 6533 C CA . ALA A 1 851 ? -2.491 16.667 -14.073 1.00 92.50 851 ALA A CA 1
ATOM 6534 C C . ALA A 1 851 ? -1.169 15.918 -13.860 1.00 92.50 851 ALA A C 1
ATOM 6536 O O . ALA A 1 851 ? -0.779 15.097 -14.710 1.00 92.50 851 ALA A O 1
ATOM 6537 N N . PRO A 1 852 ? -0.470 16.179 -12.738 1.00 92.94 852 PRO A N 1
ATOM 6538 C CA . PRO A 1 852 ? 0.881 15.685 -12.466 1.00 92.94 852 PRO A CA 1
ATOM 6539 C C . PRO A 1 852 ? 0.891 14.210 -12.025 1.00 92.94 852 PRO A C 1
ATOM 6541 O O . PRO A 1 852 ? 1.683 13.787 -11.185 1.00 92.94 852 PRO A O 1
ATOM 6544 N N . TYR A 1 853 ? 0.005 13.398 -12.602 1.00 95.00 853 TYR A N 1
ATOM 6545 C CA . TYR A 1 853 ? -0.174 11.984 -12.309 1.00 95.00 853 TYR A CA 1
ATOM 6546 C C . TYR A 1 853 ? -0.248 11.140 -13.584 1.00 95.00 853 TYR A C 1
ATOM 6548 O O . TYR A 1 853 ? -0.562 11.602 -14.685 1.00 95.00 853 TYR A O 1
ATOM 6556 N N . CYS A 1 854 ? 0.036 9.850 -13.421 1.00 95.62 854 CYS A N 1
ATOM 6557 C CA . CYS A 1 854 ? -0.175 8.849 -14.452 1.00 95.62 854 CYS A CA 1
ATOM 6558 C C . CYS A 1 854 ? -1.643 8.418 -14.482 1.00 95.62 854 CYS A C 1
ATOM 6560 O O . CYS A 1 854 ? -2.190 8.028 -13.456 1.00 95.62 854 CYS A O 1
ATOM 6562 N N . SER A 1 855 ? -2.252 8.376 -15.667 1.00 95.44 855 SER A N 1
ATOM 6563 C CA . SER A 1 855 ? -3.606 7.825 -15.826 1.00 95.44 855 SER A CA 1
ATOM 6564 C C . SER A 1 855 ? -3.666 6.297 -15.835 1.00 95.44 855 SER A C 1
ATOM 6566 O O . SER A 1 855 ? -4.755 5.744 -15.937 1.00 95.44 855 SER A O 1
ATOM 6568 N N . ARG A 1 856 ? -2.516 5.615 -15.719 1.00 94.19 856 ARG A N 1
ATOM 6569 C CA . ARG A 1 856 ? -2.343 4.162 -15.522 1.00 94.19 856 ARG A CA 1
ATOM 6570 C C . ARG A 1 856 ? -2.858 3.235 -16.639 1.00 94.19 856 ARG A C 1
ATOM 6572 O O . ARG A 1 856 ? -2.225 2.219 -16.877 1.00 94.19 856 ARG A O 1
ATOM 6579 N N . VAL A 1 857 ? -3.912 3.604 -17.366 1.00 92.62 857 VAL A N 1
ATOM 6580 C CA . VAL A 1 857 ? -4.609 2.782 -18.372 1.00 92.62 857 VAL A CA 1
ATOM 6581 C C . VAL A 1 857 ? -4.127 3.019 -19.809 1.00 92.62 857 VAL A C 1
ATOM 6583 O O . VAL A 1 857 ? -4.184 2.121 -20.644 1.00 92.62 857 VAL A O 1
ATOM 6586 N N . CYS A 1 858 ? -3.619 4.220 -20.109 1.00 93.62 858 CYS A N 1
ATOM 6587 C CA . CYS A 1 858 ? -3.366 4.698 -21.475 1.00 93.62 858 CYS A CA 1
ATOM 6588 C C . CYS A 1 858 ? -2.384 3.809 -22.262 1.00 93.62 858 CYS A C 1
ATOM 6590 O O . CYS A 1 858 ? -2.623 3.492 -23.424 1.00 93.62 858 CYS A O 1
ATOM 6592 N N . CYS A 1 859 ? -1.290 3.376 -21.620 1.00 95.81 859 CYS A N 1
ATOM 6593 C CA . CYS A 1 859 ? -0.269 2.535 -22.258 1.00 95.81 859 CYS A CA 1
ATOM 6594 C C . CYS A 1 859 ? -0.813 1.154 -22.639 1.00 95.81 859 CYS A C 1
ATOM 6596 O O . CYS A 1 859 ? -0.592 0.687 -23.752 1.00 95.81 859 CYS A O 1
ATOM 6598 N N . GLN A 1 860 ? -1.544 0.518 -21.722 1.00 93.62 860 GLN A N 1
ATOM 6599 C CA . GLN A 1 860 ? -2.109 -0.819 -21.921 1.00 93.62 860 GLN A CA 1
ATOM 6600 C C . GLN A 1 860 ? -3.233 -0.791 -22.954 1.00 93.62 860 GLN A C 1
ATOM 6602 O O . GLN A 1 860 ? -3.303 -1.665 -23.813 1.00 93.62 860 GLN A O 1
ATOM 6607 N N . GLN A 1 861 ? -4.068 0.248 -22.915 1.00 93.62 861 GLN A N 1
ATOM 6608 C CA . GLN A 1 861 ? -5.129 0.462 -23.888 1.00 93.62 861 GLN A CA 1
ATOM 6609 C C . GLN A 1 861 ? -4.576 0.639 -25.311 1.00 93.62 861 GLN A C 1
ATOM 6611 O O . GLN A 1 861 ? -5.113 0.053 -26.247 1.00 93.62 861 GLN A O 1
ATOM 6616 N N . ALA A 1 862 ? -3.484 1.393 -25.477 1.00 96.38 862 ALA A N 1
ATOM 6617 C CA . ALA A 1 862 ? -2.838 1.559 -26.777 1.00 96.38 862 ALA A CA 1
ATOM 6618 C C . ALA A 1 862 ? -2.287 0.237 -27.325 1.00 96.38 862 ALA A C 1
ATOM 6620 O O . ALA A 1 862 ? -2.540 -0.095 -28.477 1.00 96.38 862 ALA A O 1
ATOM 6621 N N . VAL A 1 863 ? -1.600 -0.551 -26.490 1.00 96.75 863 VAL A N 1
ATOM 6622 C CA . VAL A 1 863 ? -1.102 -1.885 -26.874 1.00 96.75 863 VAL A CA 1
ATOM 6623 C C . VAL A 1 863 ? -2.262 -2.809 -27.258 1.00 96.75 863 VAL A C 1
ATOM 6625 O O . VAL A 1 863 ? -2.217 -3.446 -28.309 1.00 96.75 863 VAL A O 1
ATOM 6628 N N . LYS A 1 864 ? -3.336 -2.825 -26.458 1.00 94.38 864 LYS A N 1
ATOM 6629 C CA . LYS A 1 864 ? -4.556 -3.599 -26.730 1.00 94.38 864 LYS A CA 1
ATOM 6630 C C . LYS A 1 864 ? -5.152 -3.262 -28.095 1.00 94.38 864 LYS A C 1
ATOM 6632 O O . LYS A 1 864 ? -5.437 -4.158 -28.888 1.00 94.38 864 LYS A O 1
ATOM 6637 N N . ASN A 1 865 ? -5.360 -1.973 -28.352 1.00 94.25 865 ASN A N 1
ATOM 6638 C CA . ASN A 1 865 ? -5.993 -1.502 -29.575 1.00 94.25 865 ASN A CA 1
ATOM 6639 C C . ASN A 1 865 ? -5.072 -1.643 -30.794 1.00 94.25 865 ASN A C 1
ATOM 6641 O O . ASN A 1 865 ? -5.568 -1.917 -31.881 1.00 94.25 865 ASN A O 1
ATOM 6645 N N . ALA A 1 866 ? -3.752 -1.524 -30.627 1.00 95.88 866 ALA A N 1
ATOM 6646 C CA . ALA A 1 866 ? -2.791 -1.767 -31.700 1.00 95.88 866 ALA A CA 1
ATOM 6647 C C . ALA A 1 866 ? -2.826 -3.233 -32.160 1.00 95.88 866 ALA A C 1
ATOM 6649 O O . ALA A 1 866 ? -2.976 -3.496 -33.349 1.00 95.88 866 ALA A O 1
ATOM 6650 N N . LEU A 1 867 ? -2.794 -4.184 -31.219 1.00 94.50 867 LEU A N 1
ATOM 6651 C CA . LEU A 1 867 ? -2.946 -5.610 -31.528 1.00 94.50 867 LEU A CA 1
ATOM 6652 C C . LEU A 1 867 ? -4.308 -5.906 -32.179 1.00 94.50 867 LEU A C 1
ATOM 6654 O O . LEU A 1 867 ? -4.374 -6.605 -33.184 1.00 94.50 867 LEU A O 1
ATOM 6658 N N . ALA A 1 868 ? -5.389 -5.300 -31.671 1.00 92.06 868 ALA A N 1
ATOM 6659 C CA . ALA A 1 868 ? -6.732 -5.419 -32.252 1.00 92.06 868 ALA A CA 1
ATOM 6660 C C . ALA A 1 868 ? -6.832 -4.946 -33.701 1.00 92.06 868 ALA A C 1
ATOM 6662 O O . ALA A 1 868 ? -7.640 -5.464 -34.481 1.00 92.06 868 ALA A O 1
ATOM 6663 N N . LEU A 1 869 ? -6.058 -3.914 -34.021 1.00 92.06 869 LEU A N 1
ATOM 6664 C CA . LEU A 1 869 ? -5.999 -3.335 -35.343 1.00 92.06 869 LEU A CA 1
ATOM 6665 C C . LEU A 1 869 ? -5.206 -4.241 -36.285 1.00 92.06 869 LEU A C 1
ATOM 6667 O O . LEU A 1 869 ? -5.704 -4.531 -37.367 1.00 92.06 869 LEU A O 1
ATOM 6671 N N . LEU A 1 870 ? -4.056 -4.766 -35.851 1.00 92.88 870 LEU A N 1
ATOM 6672 C CA . LEU A 1 870 ? -3.261 -5.725 -36.628 1.00 92.88 870 LEU A CA 1
ATOM 6673 C C . LEU A 1 870 ? -4.002 -7.046 -36.879 1.00 92.88 870 LEU A C 1
ATOM 6675 O O . LEU A 1 870 ? -3.903 -7.593 -37.971 1.00 92.88 870 LEU A O 1
ATOM 6679 N N . GLU A 1 871 ? -4.816 -7.517 -35.927 1.00 90.56 871 GLU A N 1
ATOM 6680 C CA . GLU A 1 871 ? -5.711 -8.673 -36.126 1.00 90.56 871 GLU A CA 1
ATOM 6681 C C . GLU A 1 871 ? -6.678 -8.467 -37.307 1.00 90.56 871 GLU A C 1
ATOM 6683 O O . GLU A 1 871 ? -7.031 -9.418 -38.000 1.00 90.56 871 GLU A O 1
ATOM 6688 N N . ARG A 1 872 ? -7.135 -7.228 -37.536 1.00 88.62 872 ARG A N 1
ATOM 6689 C CA . ARG A 1 872 ? -8.095 -6.886 -38.603 1.00 88.62 872 ARG A CA 1
ATOM 6690 C C . ARG A 1 872 ? -7.414 -6.449 -39.894 1.00 88.62 872 ARG A C 1
ATOM 6692 O O . ARG A 1 872 ? -7.981 -6.656 -40.964 1.00 88.62 872 ARG A O 1
ATOM 6699 N N . ASN A 1 873 ? -6.249 -5.819 -39.780 1.00 89.62 873 ASN A N 1
ATOM 6700 C CA . ASN A 1 873 ? -5.435 -5.318 -40.874 1.00 89.62 873 ASN A CA 1
ATOM 6701 C C . ASN A 1 873 ? -3.940 -5.546 -40.576 1.00 89.62 873 ASN A C 1
ATOM 6703 O O . ASN A 1 873 ? -3.268 -4.646 -40.061 1.00 89.62 873 ASN A O 1
ATOM 6707 N N . PRO A 1 874 ? -3.404 -6.725 -40.939 1.00 89.44 874 PRO A N 1
ATOM 6708 C CA . PRO A 1 874 ? -2.002 -7.070 -40.699 1.00 89.44 874 PRO A CA 1
ATOM 6709 C C . PRO A 1 874 ? -0.995 -6.189 -41.453 1.00 89.44 874 PRO A C 1
ATOM 6711 O O . PRO A 1 874 ? 0.186 -6.196 -41.126 1.00 89.44 874 PRO A O 1
ATOM 6714 N N . GLN A 1 875 ? -1.437 -5.449 -42.477 1.00 87.31 875 GLN A N 1
ATOM 6715 C CA . GLN A 1 875 ? -0.578 -4.577 -43.284 1.00 87.31 875 GLN A CA 1
ATOM 6716 C C . GLN A 1 875 ? -0.482 -3.146 -42.735 1.00 87.31 875 GLN A C 1
ATOM 6718 O O . GLN A 1 875 ? 0.329 -2.357 -43.228 1.00 87.31 875 GLN A O 1
ATOM 6723 N N . CYS A 1 876 ? -1.290 -2.787 -41.731 1.00 89.94 876 CYS A N 1
ATOM 6724 C CA . CYS A 1 876 ? -1.257 -1.451 -41.148 1.00 89.94 876 CYS A CA 1
ATOM 6725 C C . CYS A 1 876 ? 0.041 -1.222 -40.366 1.00 89.94 876 CYS A C 1
ATOM 6727 O O . CYS A 1 876 ? 0.381 -1.985 -39.464 1.00 89.94 876 CYS A O 1
ATOM 6729 N N . ARG A 1 877 ? 0.731 -0.110 -40.634 1.00 92.44 877 ARG A N 1
ATOM 6730 C CA . ARG A 1 877 ? 1.858 0.346 -39.809 1.00 92.44 877 ARG A CA 1
ATOM 6731 C C . ARG A 1 877 ? 1.336 1.165 -38.638 1.00 92.44 877 ARG A C 1
ATOM 6733 O O . ARG A 1 877 ? 0.573 2.111 -38.829 1.00 92.44 877 ARG A O 1
ATOM 6740 N N . ILE A 1 878 ? 1.746 0.809 -37.425 1.00 95.94 878 ILE A N 1
ATOM 6741 C CA . ILE A 1 878 ? 1.294 1.469 -36.197 1.00 95.94 878 ILE A CA 1
ATOM 6742 C C . ILE A 1 878 ? 2.498 2.063 -35.475 1.00 95.94 878 ILE A C 1
ATOM 6744 O O . ILE A 1 878 ? 3.456 1.353 -35.173 1.00 95.94 878 ILE A O 1
ATOM 6748 N N . TYR A 1 879 ? 2.411 3.351 -35.160 1.00 96.81 879 TYR A N 1
ATOM 6749 C CA . TYR A 1 879 ? 3.394 4.081 -34.368 1.00 96.81 879 TYR A CA 1
ATOM 6750 C C . TYR A 1 879 ? 2.782 4.462 -33.025 1.00 96.81 879 TYR A C 1
ATOM 6752 O O . TYR A 1 879 ? 1.686 5.011 -32.982 1.00 96.81 879 TYR A O 1
ATOM 6760 N N . VAL A 1 880 ? 3.480 4.217 -31.923 1.00 97.88 880 VAL A N 1
ATOM 6761 C CA . VAL A 1 880 ? 3.073 4.629 -30.577 1.00 97.88 880 VAL A CA 1
ATOM 6762 C C . VAL A 1 880 ? 4.110 5.609 -30.043 1.00 97.88 880 VAL A C 1
ATOM 6764 O O . VAL A 1 880 ? 5.226 5.217 -29.708 1.00 97.88 880 VAL A O 1
ATOM 6767 N N . LEU A 1 881 ? 3.738 6.885 -29.955 1.00 97.38 881 LEU A N 1
ATOM 6768 C CA . LEU A 1 881 ? 4.585 7.956 -29.435 1.00 97.38 881 LEU A CA 1
ATOM 6769 C C . LEU A 1 881 ? 4.447 8.022 -27.915 1.00 97.38 881 LEU A C 1
ATOM 6771 O O . LEU A 1 881 ? 3.346 8.256 -27.409 1.00 97.38 881 LEU A O 1
ATOM 6775 N N . HIS A 1 882 ? 5.533 7.837 -27.166 1.00 96.00 882 HIS A N 1
ATOM 6776 C CA . HIS A 1 882 ? 5.482 7.749 -25.705 1.00 96.00 882 HIS A CA 1
ATOM 6777 C C . HIS A 1 882 ? 6.635 8.457 -24.991 1.00 96.00 882 HIS A C 1
ATOM 6779 O O . HIS A 1 882 ? 7.668 8.742 -25.573 1.00 96.00 882 HIS A O 1
ATOM 6785 N N . ARG A 1 883 ? 6.477 8.682 -23.680 1.00 93.94 883 ARG A N 1
ATOM 6786 C CA . ARG A 1 883 ? 7.577 9.098 -22.786 1.00 93.94 883 ARG A CA 1
ATOM 6787 C C . ARG A 1 883 ? 8.190 7.888 -22.077 1.00 93.94 883 ARG A C 1
ATOM 6789 O O . ARG A 1 883 ? 9.381 7.631 -22.148 1.00 93.94 883 ARG A O 1
ATOM 6796 N N . ASP A 1 884 ? 7.332 7.068 -21.471 1.00 94.50 884 ASP A N 1
ATOM 6797 C CA . ASP A 1 884 ? 7.668 5.784 -20.845 1.00 94.50 884 ASP A CA 1
ATOM 6798 C C . ASP A 1 884 ? 6.536 4.798 -21.140 1.00 94.50 884 ASP A C 1
ATOM 6800 O O . ASP A 1 884 ? 5.366 5.153 -20.959 1.00 94.50 884 ASP A O 1
ATOM 6804 N N . MET A 1 885 ? 6.856 3.564 -21.535 1.00 95.75 885 MET A N 1
ATOM 6805 C CA . MET A 1 885 ? 5.841 2.514 -21.653 1.00 95.75 885 MET A CA 1
ATOM 6806 C C . MET A 1 885 ? 5.615 1.847 -20.294 1.00 95.75 885 MET A C 1
ATOM 6808 O O . MET A 1 885 ? 6.482 1.158 -19.747 1.00 95.75 885 MET A O 1
ATOM 6812 N N . ARG A 1 886 ? 4.420 2.060 -19.727 1.00 95.31 886 ARG A N 1
ATOM 6813 C CA . ARG A 1 886 ? 4.032 1.588 -18.384 1.00 95.31 886 ARG A CA 1
ATOM 6814 C C . ARG A 1 886 ? 3.148 0.337 -18.426 1.00 95.31 886 ARG A C 1
ATOM 6816 O O . ARG A 1 886 ? 2.092 0.298 -17.807 1.00 95.31 886 ARG A O 1
ATOM 6823 N N . THR A 1 887 ? 3.579 -0.690 -19.152 1.00 93.88 887 THR A N 1
ATOM 6824 C CA . THR A 1 887 ? 2.956 -2.028 -19.186 1.00 93.88 887 THR A CA 1
ATOM 6825 C C . THR A 1 887 ? 3.496 -2.917 -18.060 1.00 93.88 887 THR A C 1
ATOM 6827 O O . THR A 1 887 ? 4.314 -3.799 -18.287 1.00 93.88 887 THR A O 1
ATOM 6830 N N . TYR A 1 888 ? 3.098 -2.636 -16.817 1.00 92.44 888 TYR A N 1
ATOM 6831 C CA . TYR A 1 888 ? 3.576 -3.329 -15.607 1.00 92.44 888 TYR A CA 1
ATOM 6832 C C . TYR A 1 888 ? 3.010 -4.752 -15.441 1.00 92.44 888 TYR A C 1
ATOM 6834 O O . TYR A 1 888 ? 2.085 -5.148 -16.149 1.00 92.44 888 TYR A O 1
ATOM 6842 N N . GLY A 1 889 ? 3.575 -5.532 -14.512 1.00 92.56 889 GLY A N 1
ATOM 6843 C CA . GLY A 1 889 ? 3.176 -6.918 -14.275 1.00 92.56 889 GLY A CA 1
ATOM 6844 C C . GLY A 1 889 ? 3.299 -7.791 -15.526 1.00 92.56 889 GLY A C 1
ATOM 6845 O O . GLY A 1 889 ? 4.216 -7.641 -16.340 1.00 92.56 889 GLY A O 1
ATOM 6846 N N . PHE A 1 890 ? 2.312 -8.665 -15.712 1.00 91.12 890 PHE A N 1
ATOM 6847 C CA . PHE A 1 890 ? 2.205 -9.548 -16.875 1.00 91.12 890 PHE A CA 1
ATOM 6848 C C . PHE A 1 890 ? 1.825 -8.828 -18.176 1.00 91.12 890 PHE A C 1
ATOM 6850 O O . PHE A 1 890 ? 1.925 -9.419 -19.250 1.00 91.12 890 PHE A O 1
ATOM 6857 N N . TYR A 1 891 ? 1.435 -7.548 -18.123 1.00 91.75 891 TYR A N 1
ATOM 6858 C CA . TYR A 1 891 ? 1.119 -6.784 -19.333 1.00 91.75 891 TYR A CA 1
ATOM 6859 C C . TYR A 1 891 ? 2.362 -6.455 -20.172 1.00 91.75 891 TYR A C 1
ATOM 6861 O O . TYR A 1 891 ? 2.220 -6.086 -21.338 1.00 91.75 891 TYR A O 1
ATOM 6869 N N . GLU A 1 892 ? 3.570 -6.628 -19.625 1.00 93.88 892 GLU A N 1
ATOM 6870 C CA . GLU A 1 892 ? 4.815 -6.529 -20.396 1.00 93.88 892 GLU A CA 1
ATOM 6871 C C . GLU A 1 892 ? 4.850 -7.518 -21.564 1.00 93.88 892 GLU A C 1
ATOM 6873 O O . GLU A 1 892 ? 5.251 -7.144 -22.665 1.00 93.88 892 GLU A O 1
ATOM 6878 N N . ARG A 1 893 ? 4.322 -8.731 -21.369 1.00 91.31 893 ARG A N 1
ATOM 6879 C CA . ARG A 1 893 ? 4.209 -9.751 -22.421 1.00 91.31 893 ARG A CA 1
ATOM 6880 C C . ARG A 1 893 ? 3.471 -9.230 -23.645 1.00 91.31 893 ARG A C 1
ATOM 6882 O O . ARG A 1 893 ? 3.827 -9.523 -24.778 1.00 91.31 893 ARG A O 1
ATOM 6889 N N . MET A 1 894 ? 2.431 -8.433 -23.424 1.00 92.56 894 MET A N 1
ATOM 6890 C CA . MET A 1 894 ? 1.612 -7.900 -24.510 1.00 92.56 894 MET A CA 1
ATOM 6891 C C . MET A 1 894 ? 2.297 -6.737 -25.222 1.00 92.56 894 MET A C 1
ATOM 6893 O O . MET A 1 894 ? 2.132 -6.572 -26.427 1.00 92.56 894 MET A O 1
ATOM 6897 N N . TYR A 1 895 ? 3.100 -5.958 -24.496 1.00 95.12 895 TYR A N 1
ATOM 6898 C CA . TYR A 1 895 ? 3.981 -4.968 -25.106 1.00 95.12 895 TYR A CA 1
ATOM 6899 C C . TYR A 1 895 ? 5.023 -5.635 -26.014 1.00 95.12 895 TYR A C 1
ATOM 6901 O O . TYR A 1 895 ? 5.205 -5.193 -27.145 1.00 95.12 895 TYR A O 1
ATOM 6909 N N . LEU A 1 896 ? 5.639 -6.732 -25.563 1.00 93.00 896 LEU A N 1
ATOM 6910 C CA . LEU A 1 896 ? 6.573 -7.524 -26.368 1.00 93.00 896 LEU A CA 1
ATOM 6911 C C . LEU A 1 896 ? 5.898 -8.096 -27.620 1.00 93.00 896 LEU A C 1
ATOM 6913 O O . LEU A 1 896 ? 6.377 -7.849 -28.723 1.00 93.00 896 LEU A O 1
ATOM 6917 N N . LYS A 1 897 ? 4.720 -8.716 -27.472 1.00 93.12 897 LYS A N 1
ATOM 6918 C CA . LYS A 1 897 ? 3.919 -9.202 -28.609 1.00 93.12 897 LYS A CA 1
ATOM 6919 C C . LYS A 1 897 ? 3.590 -8.105 -29.621 1.00 93.12 897 LYS A C 1
ATOM 6921 O O . LYS A 1 897 ? 3.650 -8.341 -30.820 1.00 93.12 897 LYS A O 1
ATOM 6926 N N . ALA A 1 898 ? 3.251 -6.897 -29.165 1.00 95.56 898 ALA A N 1
ATOM 6927 C CA . ALA A 1 898 ? 2.994 -5.779 -30.072 1.00 95.56 898 ALA A CA 1
ATOM 6928 C C . ALA A 1 898 ? 4.250 -5.376 -30.859 1.00 95.56 898 ALA A C 1
ATOM 6930 O O . ALA A 1 898 ? 4.154 -5.089 -32.050 1.00 95.56 898 ALA A O 1
ATOM 6931 N N . ARG A 1 899 ? 5.430 -5.395 -30.226 1.00 94.44 899 ARG A N 1
ATOM 6932 C CA . ARG A 1 899 ? 6.705 -5.137 -30.915 1.00 94.44 899 ARG A CA 1
ATOM 6933 C C . ARG A 1 899 ? 7.024 -6.217 -31.946 1.00 94.44 899 ARG A C 1
ATOM 6935 O O . ARG A 1 899 ? 7.392 -5.878 -33.064 1.00 94.44 899 ARG A O 1
ATOM 6942 N N . GLU A 1 900 ? 6.852 -7.488 -31.589 1.00 93.81 900 GLU A N 1
ATOM 6943 C CA . GLU A 1 900 ? 7.044 -8.630 -32.497 1.00 93.81 900 GLU A CA 1
ATOM 6944 C C . GLU A 1 900 ? 6.088 -8.575 -33.694 1.00 93.81 900 GLU A C 1
ATOM 6946 O O . GLU A 1 900 ? 6.479 -8.883 -34.816 1.00 93.81 900 GLU A O 1
ATOM 6951 N N . ALA A 1 901 ? 4.860 -8.097 -33.478 1.00 93.56 901 ALA A N 1
ATOM 6952 C CA . ALA A 1 901 ? 3.871 -7.877 -34.529 1.00 93.56 901 ALA A CA 1
ATOM 6953 C C . ALA A 1 901 ? 4.154 -6.638 -35.410 1.00 93.56 901 ALA A C 1
ATOM 6955 O O . ALA A 1 901 ? 3.370 -6.336 -36.307 1.00 93.56 901 ALA A O 1
ATOM 6956 N N . GLY A 1 902 ? 5.251 -5.908 -35.173 1.00 92.50 902 GLY A N 1
ATOM 6957 C CA . GLY A 1 902 ? 5.684 -4.779 -36.002 1.00 92.50 902 GLY A CA 1
ATOM 6958 C C . GLY A 1 902 ? 5.178 -3.400 -35.563 1.00 92.50 902 GLY A C 1
ATOM 6959 O O . GLY A 1 902 ? 5.329 -2.436 -36.315 1.00 92.50 902 GLY A O 1
ATOM 6960 N N . VAL A 1 903 ? 4.602 -3.262 -34.360 1.00 96.56 903 VAL A N 1
ATOM 6961 C CA . VAL A 1 903 ? 4.262 -1.943 -33.795 1.00 96.56 903 VAL A CA 1
ATOM 6962 C C . VAL A 1 903 ? 5.544 -1.205 -33.404 1.00 96.56 903 VAL A C 1
ATOM 6964 O O . VAL A 1 903 ? 6.362 -1.711 -32.631 1.00 96.56 903 VAL A O 1
ATOM 6967 N N . LEU A 1 904 ? 5.704 0.021 -33.903 1.00 95.44 904 LEU A N 1
ATOM 6968 C CA . LEU A 1 904 ? 6.868 0.864 -33.643 1.00 95.44 904 LEU A CA 1
ATOM 6969 C C . LEU A 1 904 ? 6.599 1.795 -32.460 1.00 95.44 904 LEU A C 1
ATOM 6971 O O . LEU A 1 904 ? 5.634 2.554 -32.460 1.00 95.44 904 LEU A O 1
ATOM 6975 N N . PHE A 1 905 ? 7.470 1.768 -31.456 1.00 95.12 905 PHE A N 1
ATOM 6976 C CA . PHE A 1 905 ? 7.375 2.620 -30.272 1.00 95.12 905 PHE A CA 1
ATOM 6977 C C . PHE A 1 905 ? 8.462 3.686 -30.349 1.00 95.12 905 PHE A C 1
ATOM 6979 O O . PHE A 1 905 ? 9.644 3.351 -30.366 1.00 95.12 905 PHE A O 1
ATOM 6986 N N . LEU A 1 906 ? 8.052 4.949 -30.440 1.00 93.75 906 LEU A N 1
ATOM 6987 C CA . LEU A 1 906 ? 8.950 6.090 -30.602 1.00 93.75 906 LEU A CA 1
ATOM 6988 C C . LEU A 1 906 ? 8.878 6.963 -29.356 1.00 93.75 906 LEU A C 1
ATOM 6990 O O . LEU A 1 906 ? 7.781 7.281 -28.877 1.00 93.75 906 LEU A O 1
ATOM 6994 N N . ARG A 1 907 ? 10.033 7.355 -28.823 1.00 92.06 907 ARG A N 1
ATOM 6995 C CA . ARG A 1 907 ? 10.097 8.113 -27.579 1.00 92.06 907 ARG A CA 1
ATOM 6996 C C . ARG A 1 907 ? 10.216 9.608 -27.846 1.00 92.06 907 ARG A C 1
ATOM 6998 O O . ARG A 1 907 ? 11.000 10.021 -28.690 1.00 92.06 907 ARG A O 1
ATOM 7005 N N . PHE A 1 908 ? 9.479 10.412 -27.086 1.00 92.88 908 PHE A N 1
ATOM 7006 C CA . PHE A 1 908 ? 9.583 11.870 -27.099 1.00 92.88 908 PHE A CA 1
ATOM 7007 C C . PHE A 1 908 ? 9.757 12.427 -25.684 1.00 92.88 908 PHE A C 1
ATOM 7009 O O . PHE A 1 908 ? 9.245 11.852 -24.714 1.00 92.88 908 PHE A O 1
ATOM 7016 N N . SER A 1 909 ? 10.414 13.583 -25.584 1.00 87.50 909 SER A N 1
ATOM 7017 C CA . SER A 1 909 ? 10.603 14.275 -24.310 1.00 87.50 909 SER A CA 1
ATOM 7018 C C . SER A 1 909 ? 9.429 15.222 -24.021 1.00 87.50 909 SER A C 1
ATOM 7020 O O . SER A 1 909 ? 8.838 15.794 -24.941 1.00 87.50 909 SER A O 1
ATOM 7022 N N . PRO A 1 910 ? 9.043 15.408 -22.747 1.00 86.31 910 PRO A N 1
ATOM 7023 C CA . PRO A 1 910 ? 7.951 16.308 -22.383 1.00 86.31 910 PRO A CA 1
ATOM 7024 C C . PRO A 1 910 ? 8.192 17.767 -22.800 1.00 86.31 910 PRO A C 1
ATOM 7026 O O . PRO A 1 910 ? 7.220 18.480 -23.026 1.00 86.31 910 PRO A O 1
ATOM 7029 N N . GLU A 1 911 ? 9.449 18.195 -22.929 1.00 87.19 911 GLU A N 1
ATOM 7030 C CA . GLU A 1 911 ? 9.835 19.535 -23.383 1.00 87.19 911 GLU A CA 1
ATOM 7031 C C . GLU A 1 911 ? 9.583 19.752 -24.887 1.00 87.19 911 GLU A C 1
ATOM 7033 O O . GLU A 1 911 ? 9.494 20.893 -25.335 1.00 87.19 911 GLU A O 1
ATOM 7038 N N . LYS A 1 912 ? 9.465 18.669 -25.668 1.00 88.69 912 LYS A N 1
ATOM 7039 C CA . LYS A 1 912 ? 9.205 18.685 -27.116 1.00 88.69 912 LYS A CA 1
ATOM 7040 C C . LYS A 1 912 ? 8.090 17.684 -27.469 1.00 88.69 912 LYS A C 1
ATOM 7042 O O . LYS A 1 912 ? 8.378 16.614 -28.015 1.00 88.69 912 LYS A O 1
ATOM 7047 N N . PRO A 1 913 ? 6.821 17.978 -27.121 1.00 90.75 913 PRO A N 1
ATOM 7048 C CA . PRO A 1 913 ? 5.705 17.083 -27.414 1.00 90.75 913 PRO A CA 1
ATOM 7049 C C . PRO A 1 913 ? 5.477 16.939 -28.932 1.00 90.75 913 PRO A C 1
ATOM 7051 O O . PRO A 1 913 ? 5.865 17.826 -29.691 1.00 90.75 913 PRO A O 1
ATOM 7054 N N . PRO A 1 914 ? 4.832 15.849 -29.395 1.00 93.44 914 PRO A N 1
ATOM 7055 C CA . PRO A 1 914 ? 4.469 15.704 -30.800 1.00 93.44 914 PRO A CA 1
ATOM 7056 C C . PRO A 1 914 ? 3.526 16.821 -31.252 1.00 93.44 914 PRO A C 1
ATOM 7058 O O . PRO A 1 914 ? 2.752 17.328 -30.444 1.00 93.44 914 PRO A O 1
ATOM 7061 N N . GLU A 1 915 ? 3.531 17.135 -32.543 1.00 90.94 915 GLU A N 1
ATOM 7062 C CA . GLU A 1 915 ? 2.620 18.091 -33.182 1.00 90.94 915 GLU A CA 1
ATOM 7063 C C . GLU A 1 915 ? 1.797 17.387 -34.264 1.00 90.94 915 GLU A C 1
ATOM 7065 O O . GLU A 1 915 ? 2.317 16.528 -34.977 1.00 90.94 915 GLU A O 1
ATOM 7070 N N . VAL A 1 916 ? 0.522 17.759 -34.411 1.00 88.50 916 VAL A N 1
ATOM 7071 C CA . VAL A 1 916 ? -0.382 17.210 -35.435 1.00 88.50 916 VAL A CA 1
ATOM 7072 C C . VAL A 1 916 ? -0.814 18.337 -36.366 1.00 88.50 916 VAL A C 1
ATOM 7074 O O . VAL A 1 916 ? -1.414 19.314 -35.920 1.00 88.50 916 VAL A O 1
ATOM 7077 N N . VAL A 1 917 ? -0.529 18.197 -37.660 1.00 84.31 917 VAL A N 1
ATOM 7078 C CA . VAL A 1 917 ? -0.872 19.183 -38.697 1.00 84.31 917 VAL A CA 1
ATOM 7079 C C . VAL A 1 917 ? -1.619 18.520 -39.859 1.00 84.31 917 VAL A C 1
ATOM 7081 O O . VAL A 1 917 ? -1.466 17.324 -40.108 1.00 84.31 917 VAL A O 1
ATOM 7084 N N . ALA A 1 918 ? -2.443 19.282 -40.581 1.00 71.06 918 ALA A N 1
ATOM 7085 C CA . ALA A 1 918 ? -3.084 18.801 -41.806 1.00 71.06 918 ALA A CA 1
ATOM 7086 C C . ALA A 1 918 ? -2.051 18.715 -42.945 1.00 71.06 918 ALA A C 1
ATOM 7088 O O . ALA A 1 918 ? -1.196 19.596 -43.064 1.00 71.06 918 ALA A O 1
ATOM 7089 N N . ALA A 1 919 ? -2.114 17.682 -43.791 1.00 63.47 919 ALA A N 1
ATOM 7090 C CA . ALA A 1 919 ? -1.306 17.666 -45.008 1.00 63.47 919 ALA A CA 1
ATOM 7091 C C . ALA A 1 919 ? -1.811 18.752 -45.975 1.00 63.47 919 ALA A C 1
ATOM 7093 O O . ALA A 1 919 ? -2.986 18.763 -46.328 1.00 63.47 919 ALA A O 1
ATOM 7094 N N . SER A 1 920 ? -0.939 19.666 -46.404 1.00 50.12 920 SER A N 1
ATOM 7095 C CA . SER A 1 920 ? -1.249 20.631 -47.464 1.00 50.12 920 SER A CA 1
ATOM 7096 C C . SER A 1 920 ? -0.970 20.033 -48.850 1.00 50.12 920 SER A C 1
ATOM 7098 O O . SER A 1 920 ? 0.024 19.327 -49.040 1.00 50.12 920 SER A O 1
ATOM 7100 N N . ASP A 1 921 ? -1.807 20.366 -49.840 1.00 40.44 921 ASP A N 1
ATOM 7101 C CA . ASP A 1 921 ? -1.738 19.899 -51.243 1.00 40.44 921 ASP A CA 1
ATOM 7102 C C . ASP A 1 921 ? -0.479 20.355 -52.031 1.00 40.44 921 ASP A C 1
ATOM 7104 O O . ASP A 1 921 ? -0.377 20.149 -53.238 1.00 40.44 921 ASP A O 1
ATOM 7108 N N . GLY A 1 922 ? 0.517 20.960 -51.373 1.00 36.09 922 GLY A N 1
ATOM 7109 C CA . GLY A 1 922 ? 1.668 21.613 -52.013 1.00 36.09 922 GLY A CA 1
ATOM 7110 C C . GLY A 1 922 ? 3.011 20.873 -51.955 1.00 36.09 922 GLY A C 1
ATOM 7111 O O . GLY A 1 922 ? 4.002 21.393 -52.462 1.00 36.09 922 GLY A O 1
ATOM 7112 N N . MET A 1 923 ? 3.108 19.685 -51.348 1.00 31.77 923 MET A N 1
ATOM 7113 C CA . MET A 1 923 ? 4.366 18.919 -51.352 1.00 31.77 923 MET A CA 1
ATOM 7114 C C . MET A 1 923 ? 4.418 17.964 -52.552 1.00 31.77 923 MET A C 1
ATOM 7116 O O . MET A 1 923 ? 3.765 16.923 -52.547 1.00 31.77 923 MET A O 1
ATOM 7120 N N . ALA A 1 924 ? 5.198 18.352 -53.566 1.00 29.45 924 ALA A N 1
ATOM 7121 C CA . ALA A 1 924 ? 5.352 17.710 -54.873 1.00 29.45 924 ALA A CA 1
ATOM 7122 C C . ALA A 1 924 ? 5.311 16.167 -54.861 1.00 29.45 924 ALA A C 1
ATOM 7124 O O . ALA A 1 924 ? 6.082 15.505 -54.163 1.00 29.45 924 ALA A O 1
ATOM 7125 N N . ARG A 1 925 ? 4.430 15.610 -55.704 1.00 29.16 925 ARG A N 1
ATOM 7126 C CA . ARG A 1 925 ? 4.415 14.194 -56.100 1.00 29.16 925 ARG A CA 1
ATOM 7127 C C . ARG A 1 925 ? 5.678 13.889 -56.923 1.00 29.16 925 ARG A C 1
ATOM 7129 O O . ARG A 1 925 ? 5.903 14.596 -57.907 1.00 29.16 925 ARG A O 1
ATOM 7136 N N . PRO A 1 926 ? 6.477 12.853 -56.612 1.00 29.91 926 PRO A N 1
ATOM 7137 C CA . PRO A 1 926 ? 7.462 12.349 -57.561 1.00 29.91 926 PRO A CA 1
ATOM 7138 C C . PRO A 1 926 ? 6.725 11.696 -58.738 1.00 29.91 926 PRO A C 1
ATOM 7140 O O . PRO A 1 926 ? 5.753 10.966 -58.552 1.00 29.91 926 PRO A O 1
ATOM 7143 N N . SER A 1 927 ? 7.163 11.978 -59.960 1.00 28.08 927 SER A N 1
ATOM 7144 C CA . SER A 1 927 ? 6.600 11.417 -61.189 1.00 28.08 927 SER A CA 1
ATOM 7145 C C . SER A 1 927 ? 6.747 9.892 -61.232 1.00 28.08 927 SER A C 1
ATOM 7147 O O . SER A 1 927 ? 7.860 9.374 -61.142 1.00 28.08 927 SER A O 1
ATOM 7149 N N . ALA A 1 928 ? 5.635 9.182 -61.428 1.00 30.25 928 ALA A N 1
ATOM 7150 C CA . ALA A 1 928 ? 5.605 7.739 -61.638 1.00 30.25 928 ALA A CA 1
ATOM 7151 C C . ALA A 1 928 ? 6.352 7.345 -62.928 1.00 30.25 928 ALA A C 1
ATOM 7153 O O . ALA A 1 928 ? 5.881 7.597 -64.039 1.00 30.25 928 ALA A O 1
ATOM 7154 N N . GLY A 1 929 ? 7.509 6.698 -62.780 1.00 29.11 929 GLY A N 1
ATOM 7155 C CA . GLY A 1 929 ? 8.158 5.955 -63.856 1.00 29.11 929 GLY A CA 1
ATOM 7156 C C . GLY A 1 929 ? 7.426 4.634 -64.091 1.00 29.11 929 GLY A C 1
ATOM 7157 O O . GLY A 1 929 ? 7.315 3.808 -63.188 1.00 29.11 929 GLY A O 1
ATOM 7158 N N . LYS A 1 930 ? 6.897 4.444 -65.302 1.00 32.22 930 LYS A N 1
ATOM 7159 C CA . LYS A 1 930 ? 6.263 3.200 -65.755 1.00 32.22 930 LYS A CA 1
ATOM 7160 C C . LYS A 1 930 ? 7.282 2.056 -65.765 1.00 32.22 930 LYS A C 1
ATOM 7162 O O . LYS A 1 930 ? 8.195 2.101 -66.577 1.00 32.22 930 LYS A O 1
ATOM 7167 N N . HIS A 1 931 ? 7.052 0.992 -64.998 1.00 31.11 931 HIS A N 1
ATOM 7168 C CA . HIS A 1 931 ? 7.494 -0.348 -65.390 1.00 31.11 931 HIS A CA 1
ATOM 7169 C C . HIS A 1 931 ? 6.449 -1.405 -65.022 1.00 31.11 931 HIS A C 1
ATOM 7171 O O . HIS A 1 931 ? 5.999 -1.529 -63.888 1.00 31.11 931 HIS A O 1
ATOM 7177 N N . SER A 1 932 ? 6.038 -2.122 -66.059 1.00 29.69 932 SER A N 1
ATOM 7178 C CA . SER A 1 932 ? 5.110 -3.244 -66.098 1.00 29.69 932 SER A CA 1
ATOM 7179 C C . SER A 1 932 ? 5.804 -4.565 -65.752 1.00 29.69 932 SER A C 1
ATOM 7181 O O . SER A 1 932 ? 6.849 -4.839 -66.344 1.00 29.69 932 SER A O 1
ATOM 7183 N N . SER A 1 933 ? 5.173 -5.400 -64.910 1.00 27.69 933 SER A N 1
ATOM 7184 C CA . SER A 1 933 ? 4.944 -6.869 -65.052 1.00 27.69 933 SER A CA 1
ATOM 7185 C C . SER A 1 933 ? 4.946 -7.615 -63.694 1.00 27.69 933 SER A C 1
ATOM 7187 O O . SER A 1 933 ? 5.562 -7.125 -62.751 1.00 27.69 933 SER A O 1
ATOM 7189 N N . PRO A 1 934 ? 4.243 -8.766 -63.562 1.00 38.97 934 PRO A N 1
ATOM 7190 C CA . PRO A 1 934 ? 3.762 -9.310 -62.284 1.00 38.97 934 PRO A CA 1
ATOM 7191 C C . PRO A 1 934 ? 4.599 -10.478 -61.710 1.00 38.97 934 PRO A C 1
ATOM 7193 O O . PRO A 1 934 ? 5.100 -11.285 -62.479 1.00 38.97 934 PRO A O 1
ATOM 7196 N N . HIS A 1 935 ? 4.646 -10.569 -60.366 1.00 28.50 935 HIS A N 1
ATOM 7197 C CA . HIS A 1 935 ? 5.044 -11.687 -59.465 1.00 28.50 935 HIS A CA 1
ATOM 7198 C C . HIS A 1 935 ? 6.331 -12.501 -59.764 1.00 28.50 935 HIS A C 1
ATOM 7200 O O . HIS A 1 935 ? 6.508 -13.013 -60.865 1.00 28.50 935 HIS A O 1
ATOM 7206 N N . PRO A 1 936 ? 7.197 -12.739 -58.747 1.00 34.25 936 PRO A N 1
ATOM 7207 C CA . PRO A 1 936 ? 6.980 -13.866 -57.816 1.00 34.25 936 PRO A CA 1
ATOM 7208 C C . PRO A 1 936 ? 7.419 -13.634 -56.343 1.00 34.25 936 PRO A C 1
ATOM 7210 O O . PRO A 1 936 ? 8.217 -12.752 -56.066 1.00 34.25 936 PRO A O 1
ATOM 7213 N N . SER A 1 937 ? 6.848 -14.455 -55.442 1.00 26.22 937 SER A N 1
ATOM 7214 C CA . SER A 1 937 ? 7.301 -15.011 -54.134 1.00 26.22 937 SER A CA 1
ATOM 7215 C C . SER A 1 937 ? 8.147 -14.193 -53.116 1.00 26.22 937 SER A C 1
ATOM 7217 O O . SER A 1 937 ? 8.983 -13.382 -53.495 1.00 26.22 937 SER A O 1
ATOM 7219 N N . PRO A 1 938 ? 7.980 -14.420 -51.789 1.00 28.47 938 PRO A N 1
ATOM 7220 C CA . PRO A 1 938 ? 8.539 -13.550 -50.747 1.00 28.47 938 PRO A CA 1
ATOM 7221 C C . PRO A 1 938 ? 10.042 -13.806 -50.523 1.00 28.47 938 PRO A C 1
ATOM 7223 O O . PRO A 1 938 ? 10.430 -14.971 -50.436 1.00 28.47 938 PRO A O 1
ATOM 7226 N N . PRO A 1 939 ? 10.894 -12.772 -50.367 1.00 30.22 939 PRO A N 1
ATOM 7227 C CA . PRO A 1 939 ? 12.277 -12.982 -49.970 1.00 30.22 939 PRO A CA 1
ATOM 7228 C C . PRO A 1 939 ? 12.443 -12.917 -48.445 1.00 30.22 939 PRO A C 1
ATOM 7230 O O . PRO A 1 939 ? 11.991 -11.990 -47.769 1.00 30.22 939 PRO A O 1
ATOM 7233 N N . GLU A 1 940 ? 13.162 -13.904 -47.923 1.00 30.61 940 GLU A N 1
ATOM 7234 C CA . GLU A 1 940 ? 13.882 -13.846 -46.657 1.00 30.61 940 GLU A CA 1
ATOM 7235 C C . GLU A 1 940 ? 14.951 -12.742 -46.740 1.00 30.61 940 GLU A C 1
ATOM 7237 O O . GLU A 1 940 ? 15.929 -12.880 -47.470 1.00 30.61 940 GLU A O 1
ATOM 7242 N N . SER A 1 941 ? 14.744 -11.609 -46.059 1.00 26.23 941 SER A N 1
ATOM 7243 C CA . SER A 1 941 ? 15.784 -10.681 -45.556 1.00 26.23 941 SER A CA 1
ATOM 7244 C C . SER A 1 941 ? 15.149 -9.353 -45.131 1.00 26.23 941 SER A C 1
ATOM 7246 O O . SER A 1 941 ? 15.141 -8.361 -45.853 1.00 26.23 941 SER A O 1
ATOM 7248 N N . MET A 1 942 ? 14.621 -9.303 -43.908 1.00 28.64 942 MET A N 1
ATOM 7249 C CA . MET A 1 942 ? 14.288 -8.037 -43.250 1.00 28.64 942 MET A CA 1
ATOM 7250 C C . MET A 1 942 ? 15.474 -7.607 -42.386 1.00 28.64 942 MET A C 1
ATOM 7252 O O . MET A 1 942 ? 15.469 -7.763 -41.169 1.00 28.64 942 MET A O 1
ATOM 7256 N N . ALA A 1 943 ? 16.510 -7.079 -43.032 1.00 30.47 943 ALA A N 1
ATOM 7257 C CA . ALA A 1 943 ? 17.555 -6.305 -42.381 1.00 30.47 943 ALA A CA 1
ATOM 7258 C C . ALA A 1 943 ? 17.963 -5.157 -43.311 1.00 30.47 943 ALA A C 1
ATOM 7260 O O . ALA A 1 943 ? 18.248 -5.374 -44.482 1.00 30.47 943 ALA A O 1
ATOM 7261 N N . THR A 1 944 ? 18.009 -3.947 -42.749 1.00 28.75 944 THR A N 1
ATOM 7262 C CA . THR A 1 944 ? 18.471 -2.676 -43.343 1.00 28.75 944 THR A CA 1
ATOM 7263 C C . THR A 1 944 ? 17.511 -1.972 -44.317 1.00 28.75 944 THR A C 1
ATOM 7265 O O . THR A 1 944 ? 17.598 -2.076 -45.534 1.00 28.75 944 THR A O 1
ATOM 7268 N N . GLY A 1 945 ? 16.609 -1.157 -43.756 1.00 29.34 945 GLY A N 1
ATOM 7269 C CA . GLY A 1 945 ? 15.992 -0.051 -44.489 1.00 29.34 945 GLY A CA 1
ATOM 7270 C C . GLY A 1 945 ? 17.006 1.082 -44.661 1.00 29.34 945 GLY A C 1
ATOM 7271 O O . GLY A 1 945 ? 17.433 1.681 -43.675 1.00 29.34 945 GLY A O 1
ATOM 7272 N N . LEU A 1 946 ? 17.409 1.345 -45.903 1.00 29.56 946 LEU A N 1
ATOM 7273 C CA . LEU A 1 946 ? 18.290 2.450 -46.280 1.00 29.56 946 LEU A CA 1
ATOM 7274 C C . LEU A 1 946 ? 17.592 3.800 -46.031 1.00 29.56 946 LEU A C 1
ATOM 7276 O O . LEU A 1 946 ? 16.490 4.051 -46.519 1.00 29.56 946 LEU A O 1
ATOM 7280 N N . VAL A 1 947 ? 18.252 4.651 -45.246 1.00 34.84 947 VAL A N 1
ATOM 7281 C CA . VAL A 1 947 ? 17.900 6.052 -44.985 1.00 34.84 947 VAL A CA 1
ATOM 7282 C C . VAL A 1 947 ? 18.561 6.907 -46.066 1.00 34.84 947 VAL A C 1
ATOM 7284 O O . VAL A 1 947 ? 19.788 6.947 -46.128 1.00 34.84 947 VAL A O 1
ATOM 7287 N N . GLU A 1 948 ? 17.787 7.607 -46.897 1.00 28.88 948 GLU A N 1
ATOM 7288 C CA . GLU A 1 948 ? 18.345 8.629 -47.794 1.00 28.88 948 GLU A CA 1
ATOM 7289 C C . GLU A 1 948 ? 18.410 9.997 -47.083 1.00 28.88 948 GLU A C 1
ATOM 7291 O O . GLU A 1 948 ? 17.423 10.419 -46.469 1.00 28.88 948 GLU A O 1
ATOM 7296 N N . PRO A 1 949 ? 19.547 10.715 -47.131 1.00 29.12 949 PRO A N 1
ATOM 7297 C CA . PRO A 1 949 ? 19.666 12.039 -46.531 1.00 29.12 949 PRO A CA 1
ATOM 7298 C C . PRO A 1 949 ? 18.996 13.106 -47.413 1.00 29.12 949 PRO A C 1
ATOM 7300 O O . PRO A 1 949 ? 19.390 13.310 -48.560 1.00 29.12 949 PRO A O 1
ATOM 7303 N N . SER A 1 950 ? 18.011 13.835 -46.873 1.00 35.88 950 SER A N 1
ATOM 7304 C CA . SER A 1 950 ? 17.511 15.065 -47.502 1.00 35.88 950 SER A CA 1
ATOM 7305 C C . SER A 1 950 ? 18.399 16.262 -47.139 1.00 35.88 950 SER A C 1
ATOM 7307 O O . SER A 1 950 ? 18.957 16.343 -46.042 1.00 35.88 950 SER A O 1
ATOM 7309 N N . SER A 1 951 ? 18.462 17.256 -48.026 1.00 32.88 951 SER A N 1
ATOM 7310 C CA . SER A 1 951 ? 19.165 18.537 -47.839 1.00 32.88 951 SER A CA 1
ATOM 7311 C C . SER A 1 951 ? 18.600 19.431 -46.717 1.00 32.88 951 SER A C 1
ATOM 7313 O O . SER A 1 951 ? 19.072 20.548 -46.527 1.00 32.88 951 SER A O 1
ATOM 7315 N N . THR A 1 952 ? 17.607 18.954 -45.955 1.00 42.41 952 THR A N 1
ATOM 7316 C CA . THR A 1 952 ? 16.915 19.698 -44.887 1.00 42.41 952 THR A CA 1
ATOM 7317 C C . THR A 1 952 ? 17.138 19.122 -43.482 1.00 42.41 952 THR A C 1
ATOM 7319 O O . THR A 1 952 ? 16.487 19.568 -42.542 1.00 42.41 952 THR A O 1
ATOM 7322 N N . GLY A 1 953 ? 18.008 18.115 -43.310 1.00 37.72 953 GLY A N 1
ATOM 7323 C CA . GLY A 1 953 ? 18.288 17.502 -41.997 1.00 37.72 953 GLY A CA 1
ATOM 7324 C C . GLY A 1 953 ? 17.135 16.672 -41.405 1.00 37.72 953 GLY A C 1
ATOM 7325 O O . GLY A 1 953 ? 17.218 16.225 -40.262 1.00 37.72 953 GLY A O 1
ATOM 7326 N N . LEU A 1 954 ? 16.068 16.441 -42.176 1.00 39.50 954 LEU A N 1
ATOM 7327 C CA . LEU A 1 954 ? 14.919 15.613 -41.806 1.00 39.50 954 LEU A CA 1
ATOM 7328 C C . LEU A 1 954 ? 15.105 14.196 -42.351 1.00 39.50 954 LEU A C 1
ATOM 7330 O O . LEU A 1 954 ? 15.246 14.007 -43.558 1.00 39.50 954 LEU A O 1
ATOM 7334 N N . VAL A 1 955 ? 15.039 13.186 -41.482 1.00 44.56 955 VAL A N 1
ATOM 7335 C CA . VAL A 1 955 ? 14.933 11.795 -41.940 1.00 44.56 955 VAL A CA 1
ATOM 7336 C C . VAL A 1 955 ? 13.474 11.510 -42.248 1.00 44.56 955 VAL A C 1
ATOM 7338 O O . VAL A 1 955 ? 12.648 11.351 -41.350 1.00 44.56 955 VAL A O 1
ATOM 7341 N N . ARG A 1 956 ? 13.157 11.429 -43.540 1.00 45.25 956 ARG A N 1
ATOM 7342 C CA . ARG A 1 956 ? 11.918 10.802 -43.989 1.00 45.25 956 ARG A CA 1
ATOM 7343 C C . ARG A 1 956 ? 12.145 9.301 -43.971 1.00 45.25 956 ARG A C 1
ATOM 7345 O O . ARG A 1 956 ? 12.977 8.793 -44.713 1.00 45.25 956 ARG A O 1
ATOM 7352 N N . LEU A 1 957 ? 11.420 8.589 -43.115 1.00 48.06 957 LEU A N 1
ATOM 7353 C CA . LEU A 1 957 ? 11.331 7.142 -43.257 1.00 48.06 957 LEU A CA 1
ATOM 7354 C C . LEU A 1 957 ? 10.705 6.869 -44.637 1.00 48.06 957 LEU A C 1
ATOM 7356 O O . LEU A 1 957 ? 9.648 7.418 -44.955 1.00 48.06 957 LEU A O 1
ATOM 7360 N N . SER A 1 958 ? 11.370 6.073 -45.474 1.00 38.81 958 SER A N 1
ATOM 7361 C CA . SER A 1 958 ? 10.844 5.629 -46.768 1.00 38.81 958 SER A CA 1
ATOM 7362 C C . SER A 1 958 ? 9.646 4.709 -46.507 1.00 38.81 958 SER A C 1
ATOM 7364 O O . SER A 1 958 ? 9.800 3.536 -46.161 1.00 38.81 958 SER A O 1
ATOM 7366 N N . LEU A 1 959 ? 8.430 5.253 -46.567 1.00 43.72 959 LEU A N 1
ATOM 7367 C CA . LEU A 1 959 ? 7.182 4.549 -46.255 1.00 43.72 959 LEU A CA 1
ATOM 7368 C C . LEU A 1 959 ? 6.250 4.601 -47.486 1.00 43.72 959 LEU A C 1
ATOM 7370 O O . LEU A 1 959 ? 6.280 5.596 -48.212 1.00 43.72 959 LEU A O 1
ATOM 7374 N N . PRO A 1 960 ? 5.429 3.561 -47.742 1.00 42.47 960 PRO A N 1
ATOM 7375 C CA . PRO A 1 960 ? 4.459 3.565 -48.837 1.00 42.47 960 PRO A CA 1
ATOM 7376 C C . PRO A 1 960 ? 3.484 4.740 -48.701 1.00 42.47 960 PRO A C 1
ATOM 7378 O O . PRO A 1 960 ? 3.187 5.190 -47.592 1.00 42.47 960 PRO A O 1
ATOM 7381 N N . GLU A 1 961 ? 2.988 5.236 -49.837 1.00 45.84 961 GLU A N 1
ATOM 7382 C CA . GLU A 1 961 ? 2.111 6.407 -49.898 1.00 45.84 961 GLU A CA 1
ATOM 7383 C C . GLU A 1 961 ? 0.897 6.242 -48.961 1.00 45.84 961 GLU A C 1
ATOM 7385 O O . GLU A 1 961 ? 0.090 5.315 -49.108 1.00 45.84 961 GLU A O 1
ATOM 7390 N N . ALA A 1 962 ? 0.774 7.144 -47.977 1.00 46.84 962 ALA A N 1
ATOM 7391 C CA . ALA A 1 962 ? -0.477 7.355 -47.248 1.00 46.84 962 ALA A CA 1
ATOM 7392 C C . ALA A 1 962 ? -1.591 7.723 -48.245 1.00 46.84 962 ALA A C 1
ATOM 7394 O O . ALA A 1 962 ? -1.300 8.260 -49.319 1.00 46.84 962 ALA A O 1
ATOM 7395 N N . GLY A 1 963 ? -2.851 7.426 -47.916 1.00 47.78 963 GLY A N 1
ATOM 7396 C CA . GLY A 1 963 ? -3.969 7.778 -48.793 1.00 47.78 963 GLY A CA 1
ATOM 7397 C C . GLY A 1 963 ? -4.036 9.294 -49.066 1.00 47.78 963 GLY A C 1
ATOM 7398 O O . GLY A 1 963 ? -3.530 10.087 -48.264 1.00 47.78 963 GLY A O 1
ATOM 7399 N N . PRO A 1 964 ? -4.629 9.736 -50.193 1.00 39.72 964 PRO A N 1
ATOM 7400 C CA . PRO A 1 964 ? -4.824 11.160 -50.461 1.00 39.72 964 PRO A CA 1
ATOM 7401 C C . PRO A 1 964 ? -5.713 11.782 -49.362 1.00 39.72 964 PRO A C 1
ATOM 7403 O O . PRO A 1 964 ? -6.883 11.427 -49.260 1.00 39.72 964 PRO A O 1
ATOM 7406 N N . GLY A 1 965 ? -5.146 12.669 -48.523 1.00 53.78 965 GLY A N 1
ATOM 7407 C CA . GLY A 1 965 ? -5.865 13.404 -47.457 1.00 53.78 965 GLY A CA 1
ATOM 7408 C C . GLY A 1 965 ? -5.417 13.203 -45.989 1.00 53.78 965 GLY A C 1
ATOM 7409 O O . GLY A 1 965 ? -6.192 13.509 -45.087 1.00 53.78 965 GLY A O 1
ATOM 7410 N N . GLY A 1 966 ? -4.212 12.686 -45.709 1.00 63.50 966 GLY A N 1
ATOM 7411 C CA . GLY A 1 966 ? -3.770 12.323 -44.342 1.00 63.50 966 GLY A CA 1
ATOM 7412 C C . GLY A 1 966 ? -3.346 13.466 -43.390 1.00 63.50 966 GLY A C 1
ATOM 7413 O O . GLY A 1 966 ? -3.062 14.589 -43.800 1.00 63.50 966 GLY A O 1
ATOM 7414 N N . LEU A 1 967 ? -3.252 13.159 -42.090 1.00 82.12 967 LEU A N 1
ATOM 7415 C CA . LEU A 1 967 ? -2.615 14.004 -41.064 1.00 82.12 967 LEU A CA 1
ATOM 7416 C C . LEU A 1 967 ? -1.093 13.798 -41.087 1.00 82.12 967 LEU A C 1
ATOM 7418 O O . LEU A 1 967 ? -0.612 12.722 -41.439 1.00 82.12 967 LEU A O 1
ATOM 7422 N N . VAL A 1 968 ? -0.318 14.797 -40.670 1.00 86.94 968 VAL A N 1
ATOM 7423 C CA . VAL A 1 968 ? 1.129 14.665 -40.440 1.00 86.94 968 VAL A CA 1
ATOM 7424 C C . VAL A 1 968 ? 1.400 14.841 -38.953 1.00 86.94 968 VAL A C 1
ATOM 7426 O O . VAL A 1 968 ? 1.007 15.846 -38.361 1.00 86.94 968 VAL A O 1
ATOM 7429 N N . VAL A 1 969 ? 2.088 13.870 -38.356 1.00 90.88 969 VAL A N 1
ATOM 7430 C CA . VAL A 1 969 ? 2.582 13.944 -36.981 1.00 90.88 969 VAL A CA 1
ATOM 7431 C C . VAL A 1 969 ? 4.081 14.205 -37.004 1.00 90.88 969 VAL A C 1
ATOM 7433 O O . VAL A 1 969 ? 4.836 13.433 -37.597 1.00 90.88 969 VAL A O 1
ATOM 7436 N N . ARG A 1 970 ? 4.511 15.289 -36.360 1.00 91.88 970 ARG A N 1
ATOM 7437 C CA . ARG A 1 970 ? 5.925 15.630 -36.168 1.00 91.88 970 ARG A CA 1
ATOM 7438 C C . ARG A 1 970 ? 6.329 15.287 -34.747 1.00 91.88 970 ARG A C 1
ATOM 7440 O O . ARG A 1 970 ? 5.626 15.649 -33.809 1.00 91.88 970 ARG A O 1
ATOM 7447 N N . VAL A 1 971 ? 7.447 14.597 -34.575 1.00 92.38 971 VAL A N 1
ATOM 7448 C CA . VAL A 1 971 ? 7.960 14.238 -33.250 1.00 92.38 971 VAL A CA 1
ATOM 7449 C C . VAL A 1 971 ? 9.480 14.280 -33.241 1.00 92.38 971 VAL A C 1
ATOM 7451 O O . VAL A 1 971 ? 10.122 13.810 -34.175 1.00 92.38 971 VAL A O 1
ATOM 7454 N N . GLN A 1 972 ? 10.068 14.839 -32.184 1.00 89.19 972 GLN A N 1
ATOM 7455 C CA . GLN A 1 972 ? 11.501 14.716 -31.937 1.00 89.19 972 GLN A CA 1
ATOM 7456 C C . GLN A 1 972 ? 11.755 13.372 -31.251 1.00 89.19 972 GLN A C 1
ATOM 7458 O O . GLN A 1 972 ? 11.400 13.207 -30.085 1.00 89.19 972 GLN A O 1
ATOM 7463 N N . GLU A 1 973 ? 12.342 12.419 -31.972 1.00 86.50 973 GLU A N 1
ATOM 7464 C CA . GLU A 1 973 ? 12.611 11.090 -31.421 1.00 86.50 973 GLU A CA 1
ATOM 7465 C C . GLU A 1 973 ? 13.908 11.116 -30.596 1.00 86.50 973 GLU A C 1
ATOM 7467 O O . GLU A 1 973 ? 14.947 11.572 -31.084 1.00 86.50 973 GLU A O 1
ATOM 7472 N N . GLU A 1 974 ? 13.831 10.693 -29.328 1.00 83.75 974 GLU A N 1
ATOM 7473 C CA . GLU A 1 974 ? 14.944 10.807 -28.372 1.00 83.75 974 GLU A CA 1
ATOM 7474 C C . GLU A 1 974 ? 16.166 9.967 -28.763 1.00 83.75 974 GLU A C 1
ATOM 7476 O O . GLU A 1 974 ? 17.283 10.469 -28.686 1.00 83.75 974 GLU A O 1
ATOM 7481 N N . ALA A 1 975 ? 15.975 8.717 -29.187 1.00 75.62 975 ALA A N 1
ATOM 7482 C CA . ALA A 1 975 ? 17.072 7.809 -29.521 1.00 75.62 975 ALA A CA 1
ATOM 7483 C C . ALA A 1 975 ? 17.742 8.161 -30.859 1.00 75.62 975 ALA A C 1
ATOM 7485 O O . ALA A 1 975 ? 18.930 7.912 -31.045 1.00 75.62 975 ALA A O 1
ATOM 7486 N N . LEU A 1 976 ? 16.999 8.740 -31.806 1.00 76.38 976 LEU A N 1
ATOM 7487 C CA . LEU A 1 976 ? 17.548 9.181 -33.092 1.00 76.38 976 LEU A CA 1
ATOM 7488 C C . LEU A 1 976 ? 18.147 10.593 -33.048 1.00 76.38 976 LEU A C 1
ATOM 7490 O O . LEU A 1 976 ? 18.785 11.001 -34.029 1.00 76.38 976 LEU A O 1
ATOM 7494 N N . GLY A 1 977 ? 17.888 11.352 -31.977 1.00 75.31 977 GLY A N 1
ATOM 7495 C CA . GLY A 1 977 ? 18.341 12.732 -31.791 1.00 75.31 977 GLY A CA 1
ATOM 7496 C C . GLY A 1 977 ? 17.811 13.722 -32.837 1.00 75.31 977 GLY A C 1
ATOM 7497 O O . GLY A 1 977 ? 18.323 14.835 -32.948 1.00 75.31 977 GLY A O 1
ATOM 7498 N N . ARG A 1 978 ? 16.799 13.344 -33.629 1.00 80.25 978 ARG A N 1
ATOM 7499 C CA . ARG A 1 978 ? 16.357 14.087 -34.823 1.00 80.25 978 ARG A CA 1
ATOM 7500 C C . ARG A 1 978 ? 14.828 14.089 -34.973 1.00 80.25 978 ARG A C 1
ATOM 7502 O O . ARG A 1 978 ? 14.168 13.181 -34.460 1.00 80.25 978 ARG A O 1
ATOM 7509 N N . PRO A 1 979 ? 14.250 15.080 -35.674 1.00 83.38 979 PRO A N 1
ATOM 7510 C CA . PRO A 1 979 ? 12.820 15.104 -35.946 1.00 83.38 979 PRO A CA 1
ATOM 7511 C C . PRO A 1 979 ? 12.424 14.005 -36.939 1.00 83.38 979 PRO A C 1
ATOM 7513 O O . PRO A 1 979 ? 13.120 13.753 -37.926 1.00 83.38 979 PRO A O 1
ATOM 7516 N N . VAL A 1 980 ? 11.276 13.385 -36.681 1.00 87.88 980 VAL A N 1
ATOM 7517 C CA . VAL A 1 980 ? 10.625 12.379 -37.522 1.00 87.88 980 VAL A CA 1
ATOM 7518 C C . VAL A 1 980 ? 9.248 12.908 -37.922 1.00 87.88 980 VAL A C 1
ATOM 7520 O O . VAL A 1 980 ? 8.472 13.351 -37.073 1.00 87.88 980 VAL A O 1
ATOM 7523 N N . GLU A 1 981 ? 8.940 12.856 -39.218 1.00 89.38 981 GLU A N 1
ATOM 7524 C CA . GLU A 1 981 ? 7.607 13.159 -39.752 1.00 89.38 981 GLU A CA 1
ATOM 7525 C C . GLU A 1 981 ? 6.904 11.864 -40.166 1.00 89.38 981 GLU A C 1
ATOM 7527 O O . GLU A 1 981 ? 7.448 11.073 -40.940 1.00 89.38 981 GLU A O 1
ATOM 7532 N N . ILE A 1 982 ? 5.682 11.657 -39.674 1.00 88.00 982 ILE A N 1
ATOM 7533 C CA . ILE A 1 982 ? 4.874 10.465 -39.948 1.00 88.00 982 ILE A CA 1
ATOM 7534 C C . ILE A 1 982 ? 3.549 10.906 -40.567 1.00 88.00 982 ILE A C 1
ATOM 7536 O O . ILE A 1 982 ? 2.797 11.664 -39.957 1.00 88.00 982 ILE A O 1
ATOM 7540 N N . ARG A 1 983 ? 3.244 10.426 -41.778 1.00 86.12 983 ARG A N 1
ATOM 7541 C CA . ARG A 1 983 ? 1.915 10.592 -42.386 1.00 86.12 983 ARG A CA 1
ATOM 7542 C C . ARG A 1 983 ? 0.971 9.535 -41.819 1.00 86.12 983 ARG A C 1
ATOM 7544 O O . ARG A 1 983 ? 1.295 8.352 -41.844 1.00 86.12 983 ARG A O 1
ATOM 7551 N N . ALA A 1 984 ? -0.179 9.963 -41.320 1.00 87.62 984 ALA A N 1
ATOM 7552 C CA . ALA A 1 984 ? -1.145 9.122 -40.635 1.00 87.62 984 ALA A CA 1
ATOM 7553 C C . ALA A 1 984 ? -2.529 9.253 -41.280 1.00 87.62 984 ALA A C 1
ATOM 7555 O O . ALA A 1 984 ? -3.032 10.361 -41.466 1.00 87.62 984 ALA A O 1
ATOM 7556 N N . ASP A 1 985 ? -3.171 8.119 -41.555 1.00 84.06 985 ASP A N 1
ATOM 7557 C CA . ASP A 1 985 ? -4.585 8.087 -41.945 1.00 84.06 985 ASP A CA 1
ATOM 7558 C C . ASP A 1 985 ? -5.482 8.360 -40.721 1.00 84.06 985 ASP A C 1
ATOM 7560 O O . ASP A 1 985 ? -6.581 8.905 -40.836 1.00 84.06 985 ASP A O 1
ATOM 7564 N N . CYS A 1 986 ? -4.988 8.017 -39.524 1.00 87.81 986 CYS A N 1
ATOM 7565 C CA . CYS A 1 986 ? -5.640 8.286 -38.248 1.00 87.81 986 CYS A CA 1
ATOM 7566 C C . CYS A 1 986 ? -4.619 8.591 -37.141 1.00 87.81 986 CYS A C 1
ATOM 7568 O O . CYS A 1 986 ? -3.595 7.911 -37.009 1.00 87.81 986 CYS A O 1
ATOM 7570 N N . VAL A 1 987 ? -4.934 9.590 -36.313 1.00 92.75 987 VAL A N 1
ATOM 7571 C CA . VAL A 1 987 ? -4.209 9.884 -35.069 1.00 92.75 987 VAL A CA 1
ATOM 7572 C C . VAL A 1 987 ? -5.094 9.515 -33.883 1.00 92.75 987 VAL A C 1
ATOM 7574 O O . VAL A 1 987 ? -6.220 9.991 -33.769 1.00 92.75 987 VAL A O 1
ATOM 7577 N N . VAL A 1 988 ? -4.584 8.680 -32.981 1.00 95.06 988 VAL A N 1
ATOM 7578 C CA . VAL A 1 988 ? -5.314 8.154 -31.825 1.00 95.06 988 VAL A CA 1
ATOM 7579 C C . VAL A 1 988 ? -4.701 8.700 -30.539 1.00 95.06 988 VAL A C 1
ATOM 7581 O O . VAL A 1 988 ? -3.570 8.397 -30.172 1.00 95.06 988 VAL A O 1
ATOM 7584 N N . LEU A 1 989 ? -5.463 9.502 -29.818 1.00 96.06 989 LEU A N 1
ATOM 7585 C CA . LEU A 1 989 ? -5.067 10.149 -28.582 1.00 96.06 989 LEU A CA 1
ATOM 7586 C C . LEU A 1 989 ? -5.397 9.245 -27.396 1.00 96.06 989 LEU A C 1
ATOM 7588 O O . LEU A 1 989 ? -6.558 8.918 -27.123 1.00 96.06 989 LEU A O 1
ATOM 7592 N N . SER A 1 990 ? -4.378 8.859 -26.639 1.00 95.94 990 SER A N 1
ATOM 7593 C CA . SER A 1 990 ? -4.564 8.105 -25.403 1.00 95.94 990 SER A CA 1
ATOM 7594 C C . SER A 1 990 ? -4.886 9.047 -24.251 1.00 95.94 990 SER A C 1
ATOM 7596 O O . SER A 1 990 ? -4.047 9.312 -23.387 1.00 95.94 990 SER A O 1
ATOM 7598 N N . ALA A 1 991 ? -6.120 9.554 -24.280 1.00 93.62 991 ALA A N 1
ATOM 7599 C CA . ALA A 1 991 ? -6.666 10.480 -23.302 1.00 93.62 991 ALA A CA 1
ATOM 7600 C C . ALA A 1 991 ? -6.576 9.926 -21.870 1.00 93.62 991 ALA A C 1
ATOM 7602 O O . ALA A 1 991 ? -6.878 8.758 -21.605 1.00 93.62 991 ALA A O 1
ATOM 7603 N N . GLY A 1 992 ? -6.151 10.786 -20.947 1.00 93.56 992 GLY A N 1
ATOM 7604 C CA . GLY A 1 992 ? -6.074 10.484 -19.525 1.00 93.56 992 GLY A CA 1
ATOM 7605 C C . GLY A 1 992 ? -7.433 10.302 -18.845 1.00 93.56 992 GLY A C 1
ATOM 7606 O O . GLY A 1 992 ? -8.490 10.609 -19.396 1.00 93.56 992 GLY A O 1
ATOM 7607 N N . VAL A 1 993 ? -7.393 9.839 -17.600 1.00 95.19 993 VAL A N 1
ATOM 7608 C CA . VAL A 1 993 ? -8.537 9.766 -16.690 1.00 95.19 993 VAL A CA 1
ATOM 7609 C C . VAL A 1 993 ? -8.526 10.999 -15.790 1.00 95.19 993 VAL A C 1
ATOM 7611 O O . VAL A 1 993 ? -7.494 11.369 -15.234 1.00 95.19 993 VAL A O 1
ATOM 7614 N N . ARG A 1 994 ? -9.689 11.621 -15.628 1.00 95.25 994 ARG A N 1
ATOM 7615 C CA . ARG A 1 994 ? -9.950 12.753 -14.738 1.00 95.25 994 ARG A CA 1
ATOM 7616 C C . ARG A 1 994 ? -10.865 12.330 -13.585 1.00 95.25 994 ARG A C 1
ATOM 7618 O O . ARG A 1 994 ? -11.627 11.367 -13.746 1.00 95.25 994 ARG A O 1
ATOM 7625 N N . PRO A 1 995 ? -10.826 13.043 -12.446 1.00 95.06 995 PRO A N 1
ATOM 7626 C CA . PRO A 1 995 ? -11.832 12.886 -11.406 1.00 95.06 995 PRO A CA 1
ATOM 7627 C C . PRO A 1 995 ? -13.245 13.049 -11.966 1.00 95.06 995 PRO A C 1
ATOM 7629 O O . PRO A 1 995 ? -13.467 13.819 -12.901 1.00 95.06 995 PRO A O 1
ATOM 7632 N N . GLY A 1 996 ? -14.208 12.319 -11.400 1.00 91.38 996 GLY A N 1
ATOM 7633 C CA . GLY A 1 996 ? -15.607 12.471 -11.790 1.00 91.38 996 GLY A CA 1
ATOM 7634 C C . GLY A 1 996 ? -16.112 13.893 -11.497 1.00 91.38 996 GLY A C 1
ATOM 7635 O O . GLY A 1 996 ? -15.727 14.471 -10.483 1.00 91.38 996 GLY A O 1
ATOM 7636 N N . PRO A 1 997 ? -17.016 14.456 -12.319 1.00 90.12 997 PRO A N 1
ATOM 7637 C CA . PRO A 1 997 ? -17.481 15.839 -12.153 1.00 90.12 997 PRO A CA 1
ATOM 7638 C C . PRO A 1 997 ? -18.211 16.083 -10.822 1.00 90.12 997 PRO A C 1
ATOM 7640 O O . PRO A 1 997 ? -18.215 17.199 -10.318 1.00 90.12 997 PRO A O 1
ATOM 7643 N N . SER A 1 998 ? -18.788 15.038 -10.221 1.00 92.56 998 SER A N 1
ATOM 7644 C CA . SER A 1 998 ? -19.457 15.090 -8.916 1.00 92.56 998 SER A CA 1
ATOM 7645 C C . SER A 1 998 ? -18.519 14.809 -7.731 1.00 92.56 998 SER A C 1
ATOM 7647 O O . SER A 1 998 ? -18.988 14.703 -6.602 1.00 92.56 998 SER A O 1
ATOM 7649 N N . ALA A 1 999 ? -17.205 14.650 -7.943 1.00 95.12 999 ALA A N 1
ATOM 7650 C CA . ALA A 1 999 ? -16.267 14.306 -6.868 1.00 95.12 999 ALA A CA 1
ATOM 7651 C C . ALA A 1 999 ? -16.201 15.386 -5.782 1.00 95.12 999 ALA A C 1
ATOM 7653 O O . ALA A 1 999 ? -16.220 15.053 -4.599 1.00 95.12 999 ALA A O 1
ATOM 7654 N N . GLN A 1 1000 ? -16.193 16.663 -6.175 1.00 95.88 1000 GLN A N 1
ATOM 7655 C CA . GLN A 1 1000 ? -16.170 17.787 -5.238 1.00 95.88 1000 GLN A CA 1
ATOM 7656 C C . GLN A 1 1000 ? -17.439 17.846 -4.377 1.00 95.88 1000 GLN A C 1
ATOM 7658 O O . GLN A 1 1000 ? -17.356 17.971 -3.158 1.00 95.88 1000 GLN A O 1
ATOM 7663 N N . GLU A 1 1001 ? -18.606 17.699 -5.005 1.00 94.38 1001 GLU A N 1
ATOM 7664 C CA . GLU A 1 1001 ? -19.910 17.676 -4.334 1.00 94.38 1001 GLU A CA 1
ATOM 7665 C C . GLU A 1 1001 ? -20.001 16.510 -3.335 1.00 94.38 1001 GLU A C 1
ATOM 7667 O O . GLU A 1 1001 ? -20.303 16.709 -2.159 1.00 94.38 1001 GLU A O 1
ATOM 7672 N N . VAL A 1 1002 ? -19.647 15.294 -3.769 1.00 95.06 1002 VAL A N 1
ATOM 7673 C CA . VAL A 1 1002 ? -19.673 14.097 -2.912 1.00 95.06 1002 VAL A CA 1
ATOM 7674 C C . VAL A 1 1002 ? -18.636 14.193 -1.788 1.00 95.06 1002 VAL A C 1
ATOM 7676 O O . VAL A 1 1002 ? -18.907 13.760 -0.670 1.00 95.06 1002 VAL A O 1
ATOM 7679 N N . SER A 1 1003 ? -17.466 14.785 -2.046 1.00 95.19 1003 SER A N 1
ATOM 7680 C CA . SER A 1 1003 ? -16.436 15.036 -1.029 1.00 95.19 1003 SER A CA 1
ATOM 7681 C C . SER A 1 1003 ? -16.953 15.932 0.089 1.00 95.19 1003 SER A C 1
ATOM 7683 O O . SER A 1 1003 ? -16.820 15.579 1.263 1.00 95.19 1003 SER A O 1
ATOM 7685 N N . GLN A 1 1004 ? -17.585 17.053 -0.268 1.00 92.12 1004 GLN A N 1
ATOM 7686 C CA . GLN A 1 1004 ? -18.153 17.989 0.700 1.00 92.12 1004 GLN A CA 1
ATOM 7687 C C . GLN A 1 1004 ? -19.274 17.327 1.505 1.00 92.12 1004 GLN A C 1
ATOM 7689 O O . GLN A 1 1004 ? -19.273 17.399 2.734 1.00 92.12 1004 GLN A O 1
ATOM 7694 N N . MET A 1 1005 ? -20.170 16.613 0.819 1.00 91.81 1005 MET A N 1
ATOM 7695 C CA . MET A 1 1005 ? -21.298 15.905 1.423 1.00 91.81 1005 MET A CA 1
ATOM 7696 C C . MET A 1 1005 ? -20.849 14.836 2.432 1.00 91.81 1005 MET A C 1
ATOM 7698 O O . MET A 1 1005 ? -21.363 14.771 3.546 1.00 91.81 1005 MET A O 1
ATOM 7702 N N . LEU A 1 1006 ? -19.873 14.003 2.064 1.00 91.25 1006 LEU A N 1
ATOM 7703 C CA . LEU A 1 1006 ? -19.373 12.915 2.912 1.00 91.25 1006 LEU A CA 1
ATOM 7704 C C . LEU A 1 1006 ? -18.289 13.355 3.906 1.00 91.25 1006 LEU A C 1
ATOM 7706 O O . LEU A 1 1006 ? -17.826 12.538 4.705 1.00 91.25 1006 LEU A O 1
ATOM 7710 N N . LYS A 1 1007 ? -17.841 14.617 3.839 1.00 87.56 1007 LYS A N 1
ATOM 7711 C CA . LYS A 1 1007 ? -16.660 15.124 4.560 1.00 87.56 1007 LYS A CA 1
ATOM 7712 C C . LYS A 1 1007 ? -15.424 14.242 4.308 1.00 87.56 1007 LYS A C 1
ATOM 7714 O O . LYS A 1 1007 ? -14.635 13.984 5.214 1.00 87.56 1007 LYS A O 1
ATOM 7719 N N . ALA A 1 1008 ? -15.274 13.751 3.078 1.00 91.38 1008 ALA A N 1
ATOM 7720 C CA . ALA A 1 1008 ? -14.200 12.852 2.666 1.00 91.38 1008 ALA A CA 1
ATOM 7721 C C . ALA A 1 1008 ? -13.184 13.622 1.805 1.00 91.38 1008 ALA A C 1
ATOM 7723 O O . ALA A 1 1008 ? -13.558 14.097 0.732 1.00 91.38 1008 ALA A O 1
ATOM 7724 N N . PRO A 1 1009 ? -11.923 13.780 2.241 1.00 92.69 1009 PRO A N 1
ATOM 7725 C CA . PRO A 1 1009 ? -10.971 14.674 1.582 1.00 92.69 1009 PRO A CA 1
ATOM 7726 C C . PRO A 1 1009 ? -10.590 14.203 0.172 1.00 92.69 1009 PRO A C 1
ATOM 7728 O O . PRO A 1 1009 ? -10.533 13.003 -0.101 1.00 92.69 1009 PRO A O 1
ATOM 7731 N N . LEU A 1 1010 ? -10.275 15.157 -0.707 1.00 96.00 1010 LEU A N 1
ATOM 7732 C CA . LEU A 1 1010 ? -9.658 14.906 -2.012 1.00 96.00 1010 LEU A CA 1
ATOM 7733 C C . LEU A 1 1010 ? -8.148 15.193 -1.957 1.00 96.00 1010 LEU A C 1
ATOM 7735 O O . LEU A 1 1010 ? -7.674 15.951 -1.110 1.00 96.00 1010 LEU A O 1
ATOM 7739 N N . THR A 1 1011 ? -7.384 14.595 -2.867 1.00 94.19 1011 THR A N 1
ATOM 7740 C CA . THR A 1 1011 ? -6.007 15.000 -3.164 1.00 94.19 1011 THR A CA 1
ATOM 7741 C C . THR A 1 1011 ? -5.997 16.334 -3.911 1.00 94.19 1011 THR A C 1
ATOM 7743 O O . THR A 1 1011 ? -7.023 16.758 -4.444 1.00 94.19 1011 THR A O 1
ATOM 7746 N N . GLY A 1 1012 ? -4.825 16.970 -4.026 1.00 90.00 1012 GLY A N 1
ATOM 7747 C CA . GLY A 1 1012 ? -4.657 18.155 -4.883 1.00 90.00 1012 GLY A CA 1
ATOM 7748 C C . GLY A 1 1012 ? -5.046 17.913 -6.351 1.00 90.00 1012 GLY A C 1
ATOM 7749 O O . GLY A 1 1012 ? -5.419 18.847 -7.047 1.00 90.00 1012 GLY A O 1
ATOM 7750 N N . ASP A 1 1013 ? -5.044 16.651 -6.790 1.00 90.19 1013 ASP A N 1
ATOM 7751 C CA . ASP A 1 1013 ? -5.447 16.221 -8.134 1.00 90.19 1013 ASP A CA 1
ATOM 7752 C C . ASP A 1 1013 ? -6.968 16.017 -8.304 1.00 90.19 1013 ASP A C 1
ATOM 7754 O O . ASP A 1 1013 ? -7.422 15.659 -9.392 1.00 90.19 1013 ASP A O 1
ATOM 7758 N N . GLY A 1 1014 ? -7.756 16.165 -7.232 1.00 94.31 1014 GLY A N 1
ATOM 7759 C CA . GLY A 1 1014 ? -9.217 16.025 -7.239 1.00 94.31 1014 GLY A CA 1
ATOM 7760 C C . GLY A 1 1014 ? -9.768 14.601 -7.056 1.00 94.31 1014 GLY A C 1
ATOM 7761 O O . GLY A 1 1014 ? -10.978 14.411 -7.140 1.00 94.31 1014 GLY A O 1
ATOM 7762 N N . PHE A 1 1015 ? -8.932 13.589 -6.790 1.00 96.88 1015 PHE A N 1
ATOM 7763 C CA . PHE A 1 1015 ? -9.384 12.222 -6.458 1.00 96.88 1015 PHE A CA 1
ATOM 7764 C C . PHE A 1 1015 ? -9.541 12.030 -4.946 1.00 96.88 1015 PHE A C 1
ATOM 7766 O O . PHE A 1 1015 ? -8.848 12.683 -4.177 1.00 96.88 1015 PHE A O 1
ATOM 7773 N N . PHE A 1 1016 ? -10.377 11.094 -4.486 1.00 97.19 1016 PHE A N 1
ATOM 7774 C CA . PHE A 1 1016 ? -10.550 10.858 -3.042 1.00 97.19 1016 PHE A CA 1
ATOM 7775 C C . PHE A 1 1016 ? -9.261 10.388 -2.370 1.00 97.19 1016 PHE A C 1
ATOM 7777 O O . PHE A 1 1016 ? -8.634 9.446 -2.849 1.00 97.19 1016 PHE A O 1
ATOM 7784 N N . LEU A 1 1017 ? -8.875 11.016 -1.259 1.00 95.75 1017 LEU A N 1
ATOM 7785 C CA . LEU A 1 1017 ? -7.692 10.680 -0.470 1.00 95.75 1017 LEU A CA 1
ATOM 7786 C C . LEU A 1 1017 ? -7.996 9.522 0.490 1.00 95.75 1017 LEU A C 1
ATOM 7788 O O . LEU A 1 1017 ? -8.881 9.611 1.341 1.00 95.75 1017 LEU A O 1
ATOM 7792 N N . GLU A 1 1018 ? -7.233 8.442 0.365 1.00 94.19 1018 GLU A N 1
ATOM 7793 C CA . GLU A 1 1018 ? -7.283 7.317 1.291 1.00 94.19 1018 GLU A CA 1
ATOM 7794 C C . GLU A 1 1018 ? -6.745 7.680 2.686 1.00 94.19 1018 GLU A C 1
ATOM 7796 O O . GLU A 1 1018 ? -5.894 8.556 2.837 1.00 94.19 1018 GLU A O 1
ATOM 7801 N N . ALA A 1 1019 ? -7.198 6.967 3.719 1.00 90.06 1019 ALA A N 1
ATOM 7802 C CA . ALA A 1 1019 ? -6.790 7.187 5.104 1.00 90.06 1019 ALA A CA 1
ATOM 7803 C C . ALA A 1 1019 ? -5.284 6.972 5.306 1.00 90.06 1019 ALA A C 1
ATOM 7805 O O . ALA A 1 1019 ? -4.640 7.708 6.054 1.00 90.06 1019 ALA A O 1
ATOM 7806 N N . HIS A 1 1020 ? -4.724 5.945 4.658 1.00 89.56 1020 HIS A N 1
ATOM 7807 C CA . HIS A 1 1020 ? -3.289 5.687 4.653 1.00 89.56 1020 HIS A CA 1
ATOM 7808 C C . HIS A 1 1020 ? -2.901 4.807 3.459 1.00 89.56 1020 HIS A C 1
ATOM 7810 O O . HIS A 1 1020 ? -3.367 3.673 3.357 1.00 89.56 1020 HIS A O 1
ATOM 7816 N N . MET A 1 1021 ? -1.951 5.260 2.633 1.00 86.56 1021 MET A N 1
ATOM 7817 C CA . MET A 1 1021 ? -1.592 4.604 1.362 1.00 86.56 1021 MET A CA 1
ATOM 7818 C C . MET A 1 1021 ? -1.239 3.106 1.484 1.00 86.56 1021 MET A C 1
ATOM 7820 O O . MET A 1 1021 ? -1.558 2.333 0.595 1.00 86.56 1021 MET A O 1
ATOM 7824 N N . LYS A 1 1022 ? -0.578 2.683 2.575 1.00 86.25 1022 LYS A N 1
ATOM 7825 C CA . LYS A 1 1022 ? -0.196 1.271 2.807 1.00 86.25 1022 LYS A CA 1
ATOM 7826 C C . LYS A 1 1022 ? -1.219 0.487 3.634 1.00 86.25 1022 LYS A C 1
ATOM 7828 O O . LYS A 1 1022 ? -1.684 -0.554 3.205 1.00 86.25 1022 LYS A O 1
ATOM 7833 N N . LEU A 1 1023 ? -1.538 0.977 4.834 1.00 85.38 1023 LEU A N 1
ATOM 7834 C CA . LEU A 1 1023 ? -2.318 0.236 5.831 1.00 85.38 1023 LEU A CA 1
ATOM 7835 C C . LEU A 1 1023 ? -3.833 0.281 5.604 1.00 85.38 1023 LEU A C 1
ATOM 7837 O O . LEU A 1 1023 ? -4.531 -0.657 5.973 1.00 85.38 1023 LEU A O 1
ATOM 7841 N N . ARG A 1 1024 ? -4.354 1.377 5.039 1.00 90.62 1024 ARG A N 1
ATOM 7842 C CA . ARG A 1 1024 ? -5.795 1.602 4.848 1.00 90.62 1024 ARG A CA 1
ATOM 7843 C C . ARG A 1 1024 ? -6.076 2.218 3.469 1.00 90.62 1024 ARG A C 1
ATOM 7845 O O . ARG A 1 1024 ? -6.609 3.326 3.398 1.00 90.62 1024 ARG A O 1
ATOM 7852 N N . PRO A 1 1025 ? -5.705 1.537 2.367 1.00 93.50 1025 PRO A N 1
ATOM 7853 C CA . PRO A 1 1025 ? -5.820 2.093 1.018 1.00 93.50 1025 PRO A CA 1
ATOM 7854 C C . PRO A 1 1025 ? -7.256 2.086 0.461 1.00 93.50 1025 PRO A C 1
ATOM 7856 O O . PRO A 1 1025 ? -7.499 2.608 -0.625 1.00 93.50 1025 PRO A O 1
ATOM 7859 N N . LEU A 1 1026 ? -8.192 1.460 1.181 1.00 95.88 1026 LEU A N 1
ATOM 7860 C CA . LEU A 1 1026 ? -9.610 1.335 0.832 1.00 95.88 1026 LEU A CA 1
ATOM 7861 C C . LEU A 1 1026 ? -10.507 2.255 1.665 1.00 95.88 1026 LEU A C 1
ATOM 7863 O O . LEU A 1 1026 ? -11.688 2.377 1.368 1.00 95.88 1026 LEU A O 1
ATOM 7867 N N . ASP A 1 1027 ? -9.972 2.871 2.713 1.00 94.81 1027 ASP A N 1
ATOM 7868 C CA . ASP A 1 1027 ? -10.717 3.673 3.678 1.00 94.81 1027 ASP A CA 1
ATOM 7869 C C . ASP A 1 1027 ? -10.462 5.160 3.381 1.00 94.81 1027 ASP A C 1
ATOM 7871 O O . ASP A 1 1027 ? -9.383 5.505 2.900 1.00 94.81 1027 ASP A O 1
ATOM 7875 N N . VAL A 1 1028 ? -11.392 6.057 3.716 1.00 93.38 1028 VAL A N 1
ATOM 7876 C CA . VAL A 1 1028 ? -11.077 7.492 3.891 1.00 93.38 1028 VAL A CA 1
ATOM 7877 C C . VAL A 1 1028 ? -10.862 7.812 5.371 1.00 93.38 1028 VAL A C 1
ATOM 7879 O O . VAL A 1 1028 ? -11.074 6.966 6.239 1.00 93.38 1028 VAL A O 1
ATOM 7882 N N . ALA A 1 1029 ? -10.421 9.036 5.676 1.00 84.94 1029 ALA A N 1
ATOM 7883 C CA . ALA A 1 1029 ? -10.237 9.480 7.060 1.00 84.94 1029 ALA A CA 1
ATOM 7884 C C . ALA A 1 1029 ? -11.532 9.386 7.895 1.00 84.94 1029 ALA A C 1
ATOM 7886 O O . ALA A 1 1029 ? -11.472 9.091 9.086 1.00 84.94 1029 ALA A O 1
ATOM 7887 N N . THR A 1 1030 ? -12.690 9.601 7.265 1.00 85.88 1030 THR A N 1
ATOM 7888 C CA . THR A 1 1030 ? -14.011 9.397 7.870 1.00 85.88 1030 THR A CA 1
ATOM 7889 C C . THR A 1 1030 ? -14.316 7.904 7.980 1.00 85.88 1030 THR A C 1
ATOM 7891 O O . THR A 1 1030 ? -14.446 7.206 6.975 1.00 85.88 1030 THR A O 1
ATOM 7894 N N . GLU A 1 1031 ? -14.435 7.399 9.207 1.00 86.81 1031 GLU A N 1
ATOM 7895 C CA . GLU A 1 1031 ? -14.694 5.979 9.459 1.00 86.81 1031 GLU A CA 1
ATOM 7896 C C . GLU A 1 1031 ? -16.035 5.516 8.881 1.00 86.81 1031 GLU A C 1
ATOM 7898 O O . GLU A 1 1031 ? -16.994 6.278 8.815 1.00 86.81 1031 GLU A O 1
ATOM 7903 N N . GLY A 1 1032 ? -16.104 4.253 8.454 1.00 92.06 1032 GLY A N 1
ATOM 7904 C CA . GLY A 1 1032 ? -17.295 3.676 7.821 1.00 92.06 1032 GLY A CA 1
ATOM 7905 C C . GLY A 1 1032 ? -17.506 4.068 6.358 1.00 92.06 1032 GLY A C 1
ATOM 7906 O O . GLY A 1 1032 ? -18.449 3.568 5.745 1.00 92.06 1032 GLY A O 1
ATOM 7907 N N . ILE A 1 1033 ? -16.639 4.913 5.790 1.00 97.00 1033 ILE A N 1
ATOM 7908 C CA . ILE A 1 1033 ? -16.660 5.289 4.374 1.00 97.00 1033 ILE A CA 1
ATOM 7909 C C . ILE A 1 1033 ? -15.441 4.685 3.659 1.00 97.00 1033 ILE A C 1
ATOM 7911 O O . ILE A 1 1033 ? -14.297 4.833 4.096 1.00 97.00 1033 ILE A O 1
ATOM 7915 N N . PHE A 1 1034 ? -15.689 4.007 2.540 1.00 98.25 1034 PHE A N 1
ATOM 7916 C CA . PHE A 1 1034 ? -14.692 3.269 1.764 1.00 98.25 1034 PHE A CA 1
ATOM 7917 C C . PHE A 1 1034 ? -14.664 3.722 0.299 1.00 98.25 1034 PHE A C 1
ATOM 7919 O O . PHE A 1 1034 ? -15.629 4.297 -0.204 1.00 98.25 1034 PHE A O 1
ATOM 7926 N N . LEU A 1 1035 ? -13.563 3.455 -0.402 1.00 96.88 1035 LEU A N 1
ATOM 7927 C CA . LEU A 1 1035 ? -13.322 3.878 -1.782 1.00 96.88 1035 LEU A CA 1
ATOM 7928 C C . LEU A 1 1035 ? -13.188 2.687 -2.728 1.00 96.88 1035 LEU A C 1
ATOM 7930 O O . LEU A 1 1035 ? -12.491 1.717 -2.426 1.00 96.88 1035 LEU A O 1
ATOM 7934 N N . ALA A 1 1036 ? -13.777 2.803 -3.918 1.00 96.81 1036 ALA A N 1
ATOM 7935 C CA . ALA A 1 1036 ? -13.627 1.808 -4.971 1.00 96.81 1036 ALA A CA 1
ATOM 7936 C C . ALA A 1 1036 ? -13.558 2.428 -6.377 1.00 96.81 1036 ALA A C 1
ATOM 7938 O O . ALA A 1 1036 ? -14.232 3.407 -6.704 1.00 96.81 1036 ALA A O 1
ATOM 7939 N N . GLY A 1 1037 ? -12.760 1.810 -7.249 1.00 95.88 1037 GLY A N 1
ATOM 7940 C CA . GLY A 1 1037 ? -12.685 2.157 -8.666 1.00 95.88 1037 GLY A CA 1
ATOM 7941 C C . GLY A 1 1037 ? -12.020 3.508 -8.932 1.00 95.88 1037 GLY A C 1
ATOM 7942 O O . GLY A 1 1037 ? -11.147 3.963 -8.190 1.00 95.88 1037 GLY A O 1
ATOM 7943 N N . LEU A 1 1038 ? -12.422 4.155 -10.027 1.00 96.81 1038 LEU A N 1
ATOM 7944 C CA . LEU A 1 1038 ? -11.787 5.384 -10.517 1.00 96.81 1038 LEU A CA 1
ATOM 7945 C C . LEU A 1 1038 ? -11.990 6.606 -9.605 1.00 96.81 1038 LEU A C 1
ATOM 7947 O O . LEU A 1 1038 ? -11.215 7.550 -9.713 1.00 96.81 1038 LEU A O 1
ATOM 7951 N N . ALA A 1 1039 ? -12.947 6.567 -8.669 1.00 96.69 1039 ALA A N 1
ATOM 7952 C CA . ALA A 1 1039 ? -13.136 7.630 -7.678 1.00 96.69 1039 ALA A CA 1
ATOM 7953 C C . ALA A 1 1039 ? -11.886 7.816 -6.792 1.00 96.69 1039 ALA A C 1
ATOM 7955 O O . ALA A 1 1039 ? -11.522 8.934 -6.430 1.00 96.69 1039 ALA A O 1
ATOM 7956 N N . HIS A 1 1040 ? -11.187 6.718 -6.485 1.00 96.56 1040 HIS A N 1
ATOM 7957 C CA . HIS A 1 1040 ? -9.936 6.744 -5.721 1.00 96.56 1040 HIS A CA 1
ATOM 7958 C C . HIS A 1 1040 ? -8.732 7.234 -6.539 1.00 96.56 1040 HIS A C 1
ATOM 7960 O O . HIS A 1 1040 ? -7.788 7.789 -5.977 1.00 96.56 1040 HIS A O 1
ATOM 7966 N N . GLY A 1 1041 ? -8.742 7.004 -7.851 1.00 95.56 1041 GLY A N 1
ATOM 7967 C CA . GLY A 1 1041 ? -7.636 7.307 -8.758 1.00 95.56 1041 GLY A CA 1
ATOM 7968 C C . GLY A 1 1041 ? -7.637 6.410 -10.002 1.00 95.56 1041 GLY A C 1
ATOM 7969 O O . GLY A 1 1041 ? -8.283 5.353 -9.979 1.00 95.56 1041 GLY A O 1
ATOM 7970 N N . PRO A 1 1042 ? -6.908 6.780 -11.071 1.00 95.38 1042 PRO A N 1
ATOM 7971 C CA . PRO A 1 1042 ? -6.854 6.004 -12.310 1.00 95.38 1042 PRO A CA 1
ATOM 7972 C C . PRO A 1 1042 ? -6.334 4.578 -12.082 1.00 95.38 1042 PRO A C 1
ATOM 7974 O O . PRO A 1 1042 ? -5.347 4.391 -11.371 1.00 95.38 1042 PRO A O 1
ATOM 7977 N N . LYS A 1 1043 ? -7.005 3.575 -12.661 1.00 92.81 1043 LYS A N 1
ATOM 7978 C CA . LYS A 1 1043 ? -6.674 2.144 -12.532 1.00 92.81 1043 LYS A CA 1
ATOM 7979 C C . LYS A 1 1043 ? -7.372 1.296 -13.592 1.00 92.81 1043 LYS A C 1
ATOM 7981 O O . LYS A 1 1043 ? -8.322 1.757 -14.225 1.00 92.81 1043 LYS A O 1
ATOM 7986 N N . LEU A 1 1044 ? -6.897 0.069 -13.782 1.00 91.25 1044 LEU A N 1
ATOM 7987 C CA . LEU A 1 1044 ? -7.483 -0.896 -14.710 1.00 91.25 1044 LEU A CA 1
ATOM 7988 C C . LEU A 1 1044 ? -8.852 -1.408 -14.240 1.00 91.25 1044 LEU A C 1
ATOM 7990 O O . LEU A 1 1044 ? -9.243 -1.263 -13.078 1.00 91.25 1044 LEU A O 1
ATOM 7994 N N . LEU A 1 1045 ? -9.579 -2.053 -15.157 1.00 91.44 1045 LEU A N 1
ATOM 7995 C CA . LEU A 1 1045 ? -10.867 -2.682 -14.860 1.00 91.44 1045 LEU A CA 1
ATOM 7996 C C . LEU A 1 1045 ? -10.724 -3.801 -13.816 1.00 91.44 1045 LEU A C 1
ATOM 7998 O O . LEU A 1 1045 ? -11.440 -3.796 -12.819 1.00 91.44 1045 LEU A O 1
ATOM 8002 N N . SER A 1 1046 ? -9.765 -4.711 -14.005 1.00 88.06 1046 SER A N 1
ATOM 8003 C CA . SER A 1 1046 ? -9.483 -5.814 -13.075 1.00 88.06 1046 SER A CA 1
ATOM 8004 C C . SER A 1 1046 ? -9.090 -5.310 -11.682 1.00 88.06 1046 SER A C 1
ATOM 8006 O O . SER A 1 1046 ? -9.608 -5.788 -10.676 1.00 88.06 1046 SER A O 1
ATOM 8008 N N . GLU A 1 1047 ? -8.263 -4.268 -11.615 1.00 90.75 1047 GLU A N 1
ATOM 8009 C CA . GLU A 1 1047 ? -7.889 -3.594 -10.364 1.00 90.75 1047 GLU A CA 1
ATOM 8010 C C . GLU A 1 1047 ? -9.089 -2.921 -9.689 1.00 90.75 1047 GLU A C 1
ATOM 8012 O O . GLU A 1 1047 ? -9.223 -2.974 -8.470 1.00 90.75 1047 GLU A O 1
ATOM 8017 N N . SER A 1 1048 ? -9.995 -2.319 -10.468 1.00 93.94 1048 SER A N 1
ATOM 8018 C CA . SER A 1 1048 ? -11.230 -1.719 -9.944 1.00 93.94 1048 SER A CA 1
ATOM 8019 C C . SER A 1 1048 ? -12.153 -2.762 -9.314 1.00 93.94 1048 SER A C 1
ATOM 8021 O O . SER A 1 1048 ? -12.763 -2.480 -8.285 1.00 93.94 1048 SER A O 1
ATOM 8023 N N . ILE A 1 1049 ? -12.239 -3.959 -9.903 1.00 93.50 1049 ILE A N 1
ATOM 8024 C CA . ILE A 1 1049 ? -13.025 -5.086 -9.379 1.00 93.50 1049 ILE A CA 1
ATOM 8025 C C . ILE A 1 1049 ? -12.407 -5.613 -8.077 1.00 93.50 1049 ILE A C 1
ATOM 8027 O O . ILE A 1 1049 ? -13.116 -5.784 -7.085 1.00 93.50 1049 ILE A O 1
ATOM 8031 N N . VAL A 1 1050 ? -11.083 -5.813 -8.047 1.00 92.69 1050 VAL A N 1
ATOM 8032 C CA . VAL A 1 1050 ? -10.362 -6.237 -6.833 1.00 92.69 1050 VAL A CA 1
ATOM 8033 C C . VAL A 1 1050 ? -10.525 -5.197 -5.724 1.00 92.69 1050 VAL A C 1
ATOM 8035 O O . VAL A 1 1050 ? -10.888 -5.548 -4.605 1.00 92.69 1050 VAL A O 1
ATOM 8038 N N . GLN A 1 1051 ? -10.345 -3.909 -6.030 1.00 95.44 1051 GLN A N 1
ATOM 8039 C CA . GLN A 1 1051 ? -10.529 -2.837 -5.053 1.00 95.44 1051 GLN A CA 1
ATOM 8040 C C . GLN A 1 1051 ? -11.971 -2.780 -4.530 1.00 95.44 1051 GLN A C 1
ATOM 8042 O O . GLN A 1 1051 ? -12.174 -2.618 -3.330 1.00 95.44 1051 GLN A O 1
ATOM 8047 N N . ALA A 1 1052 ? -12.968 -2.950 -5.402 1.00 97.12 1052 ALA A N 1
ATOM 8048 C CA . ALA A 1 1052 ? -14.377 -2.980 -5.020 1.00 97.12 1052 ALA A CA 1
ATOM 8049 C C . ALA A 1 1052 ? -14.706 -4.130 -4.062 1.00 97.12 1052 ALA A C 1
ATOM 8051 O O . ALA A 1 1052 ? -15.359 -3.906 -3.044 1.00 97.12 1052 ALA A O 1
ATOM 8052 N N . LYS A 1 1053 ? -14.206 -5.341 -4.338 1.00 95.81 1053 LYS A N 1
ATOM 8053 C CA . LYS A 1 1053 ? -14.327 -6.471 -3.405 1.00 95.81 1053 LYS A CA 1
ATOM 8054 C C . LYS A 1 1053 ? -13.588 -6.209 -2.099 1.00 95.81 1053 LYS A C 1
ATOM 8056 O O . LYS A 1 1053 ? -14.113 -6.508 -1.035 1.00 95.81 1053 LYS A O 1
ATOM 8061 N N . GLY A 1 1054 ? -12.408 -5.595 -2.156 1.00 96.12 1054 GLY A N 1
ATOM 8062 C CA . GLY A 1 1054 ? -11.692 -5.164 -0.960 1.00 96.12 1054 GLY A CA 1
ATOM 8063 C C . GLY A 1 1054 ? -12.519 -4.203 -0.102 1.00 96.12 1054 GLY A C 1
ATOM 8064 O O . GLY A 1 1054 ? -12.664 -4.428 1.098 1.00 96.12 1054 GLY A O 1
ATOM 8065 N N . ALA A 1 1055 ? -13.105 -3.168 -0.710 1.00 98.00 1055 ALA A N 1
ATOM 8066 C CA . ALA A 1 1055 ? -13.977 -2.212 -0.028 1.00 98.00 1055 ALA A CA 1
ATOM 8067 C C . ALA A 1 1055 ? -15.217 -2.896 0.573 1.00 98.00 1055 ALA A C 1
ATOM 8069 O O . ALA A 1 1055 ? -15.565 -2.622 1.720 1.00 98.00 1055 ALA A O 1
ATOM 8070 N N . ALA A 1 1056 ? -15.828 -3.838 -0.154 1.00 98.00 1056 ALA A N 1
ATOM 8071 C CA . ALA A 1 1056 ? -16.913 -4.675 0.354 1.00 98.00 1056 ALA A CA 1
ATOM 8072 C C . ALA A 1 1056 ? -16.481 -5.512 1.568 1.00 98.00 1056 ALA A C 1
ATOM 8074 O O . ALA A 1 1056 ? -17.198 -5.542 2.560 1.00 98.00 1056 ALA A O 1
ATOM 8075 N N . GLY A 1 1057 ? -15.293 -6.126 1.552 1.00 96.00 1057 GLY A N 1
ATOM 8076 C CA . GLY A 1 1057 ? -14.753 -6.869 2.698 1.00 96.00 1057 GLY A CA 1
ATOM 8077 C C . GLY A 1 1057 ? -14.520 -5.991 3.931 1.00 96.00 1057 GLY A C 1
ATOM 8078 O O . GLY A 1 1057 ? -14.859 -6.378 5.049 1.00 96.00 1057 GLY A O 1
ATOM 8079 N N . ARG A 1 1058 ? -13.997 -4.773 3.736 1.00 96.94 1058 ARG A N 1
ATOM 8080 C CA . ARG A 1 1058 ? -13.809 -3.789 4.818 1.00 96.94 1058 ARG A CA 1
ATOM 8081 C C . ARG A 1 1058 ? -15.146 -3.312 5.393 1.00 96.94 1058 ARG A C 1
ATOM 8083 O O . ARG A 1 1058 ? -15.295 -3.262 6.612 1.00 96.94 1058 ARG A O 1
ATOM 8090 N N . ALA A 1 1059 ? -16.126 -3.030 4.535 1.00 97.56 1059 ALA A N 1
ATOM 8091 C CA . ALA A 1 1059 ? -17.483 -2.688 4.950 1.00 97.56 1059 ALA A CA 1
ATOM 8092 C C . ALA A 1 1059 ? -18.169 -3.858 5.674 1.00 97.56 1059 ALA A C 1
ATOM 8094 O O . ALA A 1 1059 ? -18.741 -3.662 6.742 1.00 97.56 1059 ALA A O 1
ATOM 8095 N N . ALA A 1 1060 ? -18.045 -5.086 5.164 1.00 96.50 1060 ALA A N 1
ATOM 8096 C CA . ALA A 1 1060 ? -18.585 -6.292 5.786 1.00 96.50 1060 ALA A CA 1
ATOM 8097 C C . ALA A 1 1060 ? -18.007 -6.524 7.188 1.00 96.50 1060 ALA A C 1
ATOM 8099 O O . ALA A 1 1060 ? -18.752 -6.885 8.096 1.00 96.50 1060 ALA A O 1
ATOM 8100 N N . ALA A 1 1061 ? -16.711 -6.275 7.400 1.00 93.69 1061 ALA A N 1
ATOM 8101 C CA . ALA A 1 1061 ? -16.087 -6.379 8.720 1.00 93.69 1061 ALA A CA 1
ATOM 8102 C C . ALA A 1 1061 ? -16.692 -5.400 9.748 1.00 93.69 1061 ALA A C 1
ATOM 8104 O O . ALA A 1 1061 ? -16.789 -5.734 10.930 1.00 93.69 1061 ALA A O 1
ATOM 8105 N N . LEU A 1 1062 ? -17.129 -4.213 9.308 1.00 93.69 1062 LEU A N 1
ATOM 8106 C CA . LEU A 1 1062 ? -17.870 -3.266 10.146 1.00 93.69 1062 LEU A CA 1
ATOM 8107 C C . LEU A 1 1062 ? -19.314 -3.741 10.378 1.00 93.69 1062 LEU A C 1
ATOM 8109 O O . LEU A 1 1062 ? -19.740 -3.865 11.521 1.00 93.69 1062 LEU A O 1
ATOM 8113 N N . LEU A 1 1063 ? -20.050 -4.061 9.311 1.00 95.56 1063 LEU A N 1
ATOM 8114 C CA . LEU A 1 1063 ? -21.467 -4.455 9.375 1.00 95.56 1063 LEU A CA 1
ATOM 8115 C C . LEU A 1 1063 ? -21.696 -5.782 10.123 1.00 95.56 1063 LEU A C 1
ATOM 8117 O O . LEU A 1 1063 ? -22.770 -6.020 10.677 1.00 95.56 1063 LEU A O 1
ATOM 8121 N N . SER A 1 1064 ? -20.683 -6.649 10.172 1.00 93.00 1064 SER A N 1
ATOM 8122 C CA . SER A 1 1064 ? -20.719 -7.915 10.916 1.00 93.00 1064 SER A CA 1
ATOM 8123 C C . SER A 1 1064 ? -20.746 -7.727 12.434 1.00 93.00 1064 SER A C 1
ATOM 8125 O O . SER A 1 1064 ? -21.053 -8.674 13.151 1.00 93.00 1064 SER A O 1
ATOM 8127 N N . GLN A 1 1065 ? -20.415 -6.539 12.943 1.00 89.94 1065 GLN A N 1
ATOM 8128 C CA . GLN A 1 1065 ? -20.434 -6.253 14.376 1.00 89.94 1065 GLN A CA 1
ATOM 8129 C C . GLN A 1 1065 ? -21.845 -5.849 14.818 1.00 89.94 1065 GLN A C 1
ATOM 8131 O O . GLN A 1 1065 ? -22.539 -5.124 14.111 1.00 89.94 1065 GLN A O 1
ATOM 8136 N N . GLU A 1 1066 ? -22.295 -6.315 15.984 1.00 87.69 1066 GLU A N 1
ATOM 8137 C CA . GLU A 1 1066 ? -23.606 -5.936 16.550 1.00 87.69 1066 GLU A CA 1
ATOM 8138 C C . GLU A 1 1066 ? -23.612 -4.507 17.096 1.00 87.69 1066 GLU A C 1
ATOM 8140 O O . GLU A 1 1066 ? -24.553 -3.741 16.889 1.00 87.69 1066 GLU A O 1
ATOM 8145 N N . VAL A 1 1067 ? -22.526 -4.145 17.773 1.00 88.81 1067 VAL A N 1
ATOM 8146 C CA . VAL A 1 1067 ? -22.326 -2.837 18.387 1.00 88.81 1067 VAL A CA 1
ATOM 8147 C C . VAL A 1 1067 ? -20.936 -2.327 18.047 1.00 88.81 1067 VAL A C 1
ATOM 8149 O O . VAL A 1 1067 ? -19.982 -3.104 17.996 1.00 88.81 1067 VAL A O 1
ATOM 8152 N N . LEU A 1 1068 ? -20.836 -1.020 17.841 1.00 86.88 1068 LEU A N 1
ATOM 8153 C CA . LEU A 1 1068 ? -19.581 -0.303 17.712 1.00 86.88 1068 LEU A CA 1
ATOM 8154 C C . LEU A 1 1068 ? -19.259 0.363 19.052 1.00 86.88 1068 LEU A C 1
ATOM 8156 O O . LEU A 1 1068 ? -20.058 1.157 19.554 1.00 86.88 1068 LEU A O 1
ATOM 8160 N N . ASP A 1 1069 ? -18.093 0.053 19.619 1.00 84.69 1069 ASP A N 1
ATOM 8161 C CA . ASP A 1 1069 ? -17.557 0.778 20.773 1.00 84.69 1069 ASP A CA 1
ATOM 8162 C C . ASP A 1 1069 ? -16.987 2.120 20.271 1.00 84.69 1069 ASP A C 1
ATOM 8164 O O . ASP A 1 1069 ? -15.901 2.182 19.690 1.00 84.69 1069 ASP A O 1
ATOM 8168 N N . ARG A 1 1070 ? -17.743 3.209 20.451 1.00 83.12 1070 ARG A N 1
ATOM 8169 C CA . ARG A 1 1070 ? -17.306 4.574 20.135 1.00 83.12 1070 ARG A CA 1
ATOM 8170 C C . ARG A 1 1070 ? -16.547 5.184 21.301 1.00 83.12 1070 ARG A C 1
ATOM 8172 O O . ARG A 1 1070 ? -16.766 4.853 22.465 1.00 83.12 1070 ARG A O 1
ATOM 8179 N N . SER A 1 1071 ? -15.672 6.127 20.969 1.00 83.56 1071 SER A N 1
ATOM 8180 C CA . SER A 1 1071 ? -14.894 6.833 21.973 1.00 83.56 1071 SER A CA 1
ATOM 8181 C C . SER A 1 1071 ? -15.782 7.606 22.959 1.00 83.56 1071 SER A C 1
ATOM 8183 O O . SER A 1 1071 ? -16.707 8.297 22.541 1.00 83.56 1071 SER A O 1
ATOM 8185 N N . GLY A 1 1072 ? -15.450 7.549 24.252 1.00 87.88 1072 GLY A N 1
ATOM 8186 C CA . GLY A 1 1072 ? -16.052 8.368 25.312 1.00 87.88 1072 GLY A CA 1
ATOM 8187 C C . GLY A 1 1072 ? -15.635 9.846 25.281 1.00 87.88 1072 GLY A C 1
ATOM 8188 O O . GLY A 1 1072 ? -16.007 10.615 26.166 1.00 87.88 1072 GLY A O 1
ATOM 8189 N N . ILE A 1 1073 ? -14.852 10.259 24.281 1.00 92.69 1073 ILE A N 1
ATOM 8190 C CA . ILE A 1 1073 ? -14.452 11.649 24.031 1.00 92.69 1073 ILE A CA 1
ATOM 8191 C C . ILE A 1 1073 ? -15.649 12.391 23.424 1.00 92.69 1073 ILE A C 1
ATOM 8193 O O . ILE A 1 1073 ? -15.765 12.559 22.212 1.00 92.69 1073 ILE A O 1
ATOM 8197 N N . VAL A 1 1074 ? -16.576 12.809 24.280 1.00 94.00 1074 VAL A N 1
ATOM 8198 C CA . VAL A 1 1074 ? -17.796 13.530 23.900 1.00 94.00 1074 VAL A CA 1
ATOM 8199 C C . VAL A 1 1074 ? -17.919 14.835 24.673 1.00 94.00 1074 VAL A C 1
ATOM 8201 O O . VAL A 1 1074 ? -17.316 15.012 25.732 1.00 94.00 1074 VAL A O 1
ATOM 8204 N N . SER A 1 1075 ? -18.693 15.773 24.133 1.00 95.19 1075 SER A N 1
ATOM 8205 C CA . SER A 1 1075 ? -19.022 17.006 24.842 1.00 95.19 1075 SER A CA 1
ATOM 8206 C C . SER A 1 1075 ? -20.190 16.781 25.802 1.00 95.19 1075 SER A C 1
ATOM 8208 O O . SER A 1 1075 ? -21.212 16.229 25.405 1.00 95.19 1075 SER A O 1
ATOM 8210 N N . GLN A 1 1076 ? -20.050 17.246 27.041 1.00 95.06 1076 GLN A N 1
ATOM 8211 C CA . GLN A 1 1076 ? -21.062 17.172 28.092 1.00 95.06 1076 GLN A CA 1
ATOM 8212 C C . GLN A 1 1076 ? -21.415 18.580 28.579 1.00 95.06 1076 GLN A C 1
ATOM 8214 O O . GLN A 1 1076 ? -20.545 19.450 28.661 1.00 95.06 1076 GLN A O 1
ATOM 8219 N N . VAL A 1 1077 ? -22.694 18.800 28.892 1.00 96.19 1077 VAL A N 1
ATOM 8220 C CA . VAL A 1 1077 ? -23.205 20.072 29.416 1.00 96.19 1077 VAL A CA 1
ATOM 8221 C C . VAL A 1 1077 ? -23.410 19.975 30.925 1.00 96.19 1077 VAL A C 1
ATOM 8223 O O . VAL A 1 1077 ? -24.081 19.070 31.408 1.00 96.19 1077 VAL A O 1
ATOM 8226 N N . ASP A 1 1078 ? -22.870 20.942 31.656 1.00 95.31 1078 ASP A N 1
ATOM 8227 C CA . ASP A 1 1078 ? -23.232 21.247 33.032 1.00 95.31 1078 ASP A CA 1
ATOM 8228 C C . ASP A 1 1078 ? -24.496 22.118 33.027 1.00 95.31 1078 ASP A C 1
ATOM 8230 O O . ASP A 1 1078 ? -24.456 23.319 32.725 1.00 95.31 1078 ASP A O 1
ATOM 8234 N N . ALA A 1 1079 ? -25.633 21.491 33.337 1.00 93.50 1079 ALA A N 1
ATOM 8235 C CA . ALA A 1 1079 ? -26.938 22.144 33.350 1.00 93.50 1079 ALA A CA 1
ATOM 8236 C C . ALA A 1 1079 ? -26.982 23.348 34.308 1.00 93.50 1079 ALA A C 1
ATOM 8238 O O . ALA A 1 1079 ? -27.607 24.352 33.978 1.00 93.50 1079 ALA A O 1
ATOM 8239 N N . SER A 1 1080 ? -26.246 23.308 35.427 1.00 94.62 1080 SER A N 1
ATOM 8240 C CA . SER A 1 1080 ? -26.233 24.388 36.428 1.00 94.62 1080 SER A CA 1
ATOM 8241 C C . SER A 1 1080 ? -25.584 25.681 35.921 1.00 94.62 1080 SER A C 1
ATOM 8243 O O . SER A 1 1080 ? -25.849 26.772 36.425 1.00 94.62 1080 SER A O 1
ATOM 8245 N N . ARG A 1 1081 ? -24.731 25.576 34.895 1.00 94.56 1081 ARG A N 1
ATOM 8246 C CA . ARG A 1 1081 ? -24.007 26.708 34.296 1.00 94.56 1081 ARG A CA 1
ATOM 8247 C C . ARG A 1 1081 ? -24.593 27.154 32.961 1.00 94.56 1081 ARG A C 1
ATOM 8249 O O . ARG A 1 1081 ? -24.192 28.204 32.443 1.00 94.56 1081 ARG A O 1
ATOM 8256 N N . CYS A 1 1082 ? -25.476 26.351 32.375 1.00 95.69 1082 CYS A N 1
ATOM 8257 C CA . CYS A 1 1082 ? -26.018 26.572 31.045 1.00 95.69 1082 CYS A CA 1
ATOM 8258 C C . CYS A 1 1082 ? -27.035 27.718 31.049 1.00 95.69 1082 CYS A C 1
ATOM 8260 O O . CYS A 1 1082 ? -27.979 27.721 31.824 1.00 95.69 1082 CYS A O 1
ATOM 8262 N N . ALA A 1 1083 ? -26.854 28.688 30.151 1.00 93.31 1083 ALA A N 1
ATOM 8263 C CA . ALA A 1 1083 ? -27.734 29.855 30.042 1.00 93.31 1083 ALA A CA 1
ATOM 8264 C C . ALA A 1 1083 ? -28.781 29.738 28.916 1.00 93.31 1083 ALA A C 1
ATOM 8266 O O . ALA A 1 1083 ? -29.348 30.748 28.516 1.00 93.31 1083 ALA A O 1
ATOM 8267 N N . GLY A 1 1084 ? -28.951 28.561 28.301 1.00 93.00 1084 GLY A N 1
ATOM 8268 C CA . GLY A 1 1084 ? -29.913 28.373 27.203 1.00 93.00 1084 GLY A CA 1
ATOM 8269 C C . GLY A 1 1084 ? -29.649 29.212 25.936 1.00 93.00 1084 GLY A C 1
ATOM 8270 O O . GLY A 1 1084 ? -30.521 29.343 25.091 1.00 93.00 1084 GLY A O 1
ATOM 8271 N N . CYS A 1 1085 ? -28.447 29.777 25.753 1.00 94.69 1085 CYS A N 1
ATOM 8272 C CA . CYS A 1 1085 ? -28.145 30.770 24.697 1.00 94.69 1085 CYS A CA 1
ATOM 8273 C C . CYS A 1 1085 ? -28.150 30.258 23.235 1.00 94.69 1085 CYS A C 1
ATOM 8275 O O . CYS A 1 1085 ? -27.904 31.023 22.298 1.00 94.69 1085 CYS A O 1
ATOM 8277 N N . LEU A 1 1086 ? -28.374 28.957 23.019 1.00 94.75 1086 LEU A N 1
ATOM 8278 C CA . LEU A 1 1086 ? -28.440 28.291 21.705 1.00 94.75 1086 LEU A CA 1
ATOM 8279 C C . LEU A 1 1086 ? -27.162 28.347 20.844 1.00 94.75 1086 LEU A C 1
ATOM 8281 O O . LEU A 1 1086 ? -27.182 27.925 19.688 1.00 94.75 1086 LEU A O 1
ATOM 8285 N N . THR A 1 1087 ? -26.041 28.863 21.354 1.00 95.38 1087 THR A N 1
ATOM 8286 C CA . THR A 1 1087 ? -24.777 28.932 20.596 1.00 95.38 1087 THR A CA 1
ATOM 8287 C C . THR A 1 1087 ? -24.284 27.540 20.201 1.00 95.38 1087 THR A C 1
ATOM 8289 O O . THR A 1 1087 ? -23.918 27.310 19.054 1.00 95.38 1087 THR A O 1
ATOM 8292 N N . CYS A 1 1088 ? -24.342 26.581 21.128 1.00 95.12 1088 CYS A N 1
ATOM 8293 C CA . CYS A 1 1088 ? -23.941 25.196 20.884 1.00 95.12 1088 CYS A CA 1
ATOM 8294 C C . CYS A 1 1088 ? -24.807 24.496 19.825 1.00 95.12 1088 CYS A C 1
ATOM 8296 O O . CYS A 1 1088 ? -24.261 23.772 18.996 1.00 95.12 1088 CYS A O 1
ATOM 8298 N N . VAL A 1 1089 ? -26.119 24.756 19.820 1.00 94.12 1089 VAL A N 1
ATOM 8299 C CA . VAL A 1 1089 ? -27.072 24.212 18.837 1.00 94.12 1089 VAL A CA 1
ATOM 8300 C C . VAL A 1 1089 ? -26.732 24.703 17.430 1.00 94.12 1089 VAL A C 1
ATOM 8302 O O . VAL A 1 1089 ? -26.630 23.899 16.515 1.00 94.12 1089 VAL A O 1
ATOM 8305 N N . ARG A 1 1090 ? -26.477 26.007 17.267 1.00 92.50 1090 ARG A N 1
ATOM 8306 C CA . ARG A 1 1090 ? -26.182 26.625 15.960 1.00 92.50 1090 ARG A CA 1
ATOM 8307 C C . ARG A 1 1090 ? -24.809 26.260 15.391 1.00 92.50 1090 ARG A C 1
ATOM 8309 O O . ARG A 1 1090 ? -24.610 26.344 14.187 1.00 92.50 1090 ARG A O 1
ATOM 8316 N N . LEU A 1 1091 ? -23.853 25.909 16.251 1.00 92.19 1091 LEU A N 1
ATOM 8317 C CA . LEU A 1 1091 ? -22.468 25.645 15.849 1.00 92.19 1091 LEU A CA 1
ATOM 8318 C C . LEU A 1 1091 ? -22.177 24.188 15.507 1.00 92.19 1091 LEU A C 1
ATOM 8320 O O . LEU A 1 1091 ? -21.171 23.916 14.853 1.00 92.19 1091 LEU A O 1
ATOM 8324 N N . CYS A 1 1092 ? -22.969 23.238 16.003 1.00 87.50 1092 CYS A N 1
ATOM 8325 C CA . CYS A 1 1092 ? -22.653 21.831 15.815 1.00 87.50 1092 CYS A CA 1
ATOM 8326 C C . CYS A 1 1092 ? -22.886 21.417 14.352 1.00 87.50 1092 CYS A C 1
ATOM 8328 O O . CYS A 1 1092 ? -24.033 21.388 13.922 1.00 87.50 1092 CYS A O 1
ATOM 8330 N N . PRO A 1 1093 ? -21.860 20.969 13.603 1.00 79.19 1093 PRO A N 1
ATOM 8331 C CA . PRO A 1 1093 ? -22.013 20.566 12.198 1.00 79.19 1093 PRO A CA 1
ATOM 8332 C C . PRO A 1 1093 ? -22.675 19.184 12.028 1.00 79.19 1093 PRO A C 1
ATOM 8334 O O . PRO A 1 1093 ? -22.543 18.553 10.975 1.00 79.19 1093 PRO A O 1
ATOM 8337 N N . PHE A 1 1094 ? -23.279 18.674 13.102 1.00 82.31 1094 PHE A N 1
ATOM 8338 C CA . PHE A 1 1094 ? -23.940 17.376 13.209 1.00 82.31 1094 PHE A CA 1
ATOM 8339 C C . PHE A 1 1094 ? -25.307 17.495 13.907 1.00 82.31 1094 PHE A C 1
ATOM 8341 O O . PHE A 1 1094 ? -25.918 16.471 14.192 1.00 82.31 1094 PHE A O 1
ATOM 8348 N N . ASP A 1 1095 ? -25.744 18.716 14.250 1.00 83.25 1095 ASP A N 1
ATOM 8349 C CA . ASP A 1 1095 ? -27.042 19.013 14.876 1.00 83.25 1095 ASP A CA 1
ATOM 8350 C C . ASP A 1 1095 ? -27.352 18.240 16.173 1.00 83.25 1095 ASP A C 1
ATOM 8352 O O . ASP A 1 1095 ? -28.519 18.028 16.515 1.00 83.25 1095 ASP A O 1
ATOM 8356 N N . VAL A 1 1096 ? -26.311 17.836 16.913 1.00 90.44 1096 VAL A N 1
ATOM 8357 C CA . VAL A 1 1096 ? -26.436 16.994 18.118 1.00 90.44 1096 VAL A CA 1
ATOM 8358 C C . VAL A 1 1096 ? -26.991 17.748 19.331 1.00 90.44 1096 VAL A C 1
ATOM 8360 O O . VAL A 1 1096 ? -27.885 17.207 19.980 1.00 90.44 1096 VAL A O 1
ATOM 8363 N N . PRO A 1 1097 ? -26.508 18.956 19.693 1.00 94.62 1097 PRO A N 1
ATOM 8364 C CA . PRO A 1 1097 ? -27.023 19.656 20.860 1.00 94.62 1097 PRO A CA 1
ATOM 8365 C C . PRO A 1 1097 ? -28.486 20.049 20.649 1.00 94.62 1097 PRO A C 1
ATOM 8367 O O . PRO A 1 1097 ? -28.819 20.685 19.647 1.00 94.62 1097 PRO A O 1
ATOM 8370 N N . LYS A 1 1098 ? -29.346 19.711 21.608 1.00 94.75 1098 LYS A N 1
ATOM 8371 C CA . LYS A 1 1098 ? -30.759 20.111 21.656 1.00 94.75 1098 LYS A CA 1
ATOM 8372 C C . LYS A 1 1098 ? -31.039 20.862 22.952 1.00 94.75 1098 LYS A C 1
ATOM 8374 O O . LYS A 1 1098 ? -30.266 20.763 23.899 1.00 94.75 1098 LYS A O 1
ATOM 8379 N N . ILE A 1 1099 ? -32.119 21.635 22.980 1.00 95.38 1099 ILE A N 1
ATOM 8380 C CA . ILE A 1 1099 ? -32.609 22.257 24.213 1.00 95.38 1099 ILE A CA 1
ATOM 8381 C C . ILE A 1 1099 ? -33.662 21.342 24.812 1.00 95.38 1099 ILE A C 1
ATOM 8383 O O . ILE A 1 1099 ? -34.561 20.902 24.097 1.00 95.38 1099 ILE A O 1
ATOM 8387 N N . THR A 1 1100 ? -33.499 21.022 26.090 1.00 93.81 1100 THR A N 1
ATOM 8388 C CA . THR A 1 1100 ? -34.462 20.229 26.850 1.00 93.81 1100 THR A CA 1
ATOM 8389 C C . THR A 1 1100 ? -35.647 21.090 27.277 1.00 93.81 1100 THR A C 1
ATOM 8391 O O . THR A 1 1100 ? -35.632 22.315 27.128 1.00 93.81 1100 THR A O 1
ATOM 8394 N N . GLU A 1 1101 ? -36.681 20.462 27.832 1.00 90.50 1101 GLU A N 1
ATOM 8395 C CA . GLU A 1 1101 ? -37.858 21.172 28.344 1.00 90.50 1101 GLU A CA 1
ATOM 8396 C C . GLU A 1 1101 ? -37.502 22.147 29.482 1.00 90.50 1101 GLU A C 1
ATOM 8398 O O . GLU A 1 1101 ? -38.143 23.186 29.624 1.00 90.50 1101 GLU A O 1
ATOM 8403 N N . GLU A 1 1102 ? -36.418 21.895 30.224 1.00 88.19 1102 GLU A N 1
ATOM 8404 C CA . GLU A 1 1102 ? -35.908 22.782 31.279 1.00 88.19 1102 GLU A CA 1
ATOM 8405 C C . GLU A 1 1102 ? -35.092 23.980 30.750 1.00 88.19 1102 GLU A C 1
ATOM 8407 O O . GLU A 1 1102 ? -34.502 24.730 31.529 1.00 88.19 1102 GLU A O 1
ATOM 8412 N N . GLY A 1 1103 ? -35.012 24.172 29.429 1.00 91.81 1103 GLY A N 1
ATOM 8413 C CA . GLY A 1 1103 ? -34.321 25.312 28.816 1.00 91.81 1103 GLY A CA 1
ATOM 8414 C C . GLY A 1 1103 ? -32.790 25.215 28.819 1.00 91.81 1103 GLY A C 1
ATOM 8415 O O . GLY A 1 1103 ? -32.106 26.182 28.468 1.00 91.81 1103 GLY A O 1
ATOM 8416 N N . VAL A 1 1104 ? -32.227 24.056 29.174 1.00 95.38 1104 VAL A N 1
ATOM 8417 C CA . VAL A 1 1104 ? -30.781 23.793 29.135 1.00 95.38 1104 VAL A CA 1
ATOM 8418 C C . VAL A 1 1104 ? -30.395 22.996 27.893 1.00 95.38 1104 VAL A C 1
ATOM 8420 O O . VAL A 1 1104 ? -31.184 22.256 27.314 1.00 95.38 1104 VAL A O 1
ATOM 8423 N N . ALA A 1 1105 ? -29.151 23.156 27.450 1.00 96.19 1105 ALA A N 1
ATOM 8424 C CA . ALA A 1 1105 ? -28.613 22.348 26.363 1.00 96.19 1105 ALA A CA 1
ATOM 8425 C C . ALA A 1 1105 ? -28.296 20.920 26.833 1.00 96.19 1105 ALA A C 1
ATOM 8427 O O . ALA A 1 1105 ? -27.657 20.734 27.864 1.00 96.19 1105 ALA A O 1
ATOM 8428 N N . TYR A 1 1106 ? -28.658 19.932 26.022 1.00 96.00 1106 TYR A N 1
ATOM 8429 C CA . TYR A 1 1106 ? -28.299 18.526 26.164 1.00 96.00 1106 TYR A CA 1
ATOM 8430 C C . TYR A 1 1106 ? -27.576 18.048 24.905 1.00 96.00 1106 TYR A C 1
ATOM 8432 O O . TYR A 1 1106 ? -27.929 18.428 23.788 1.00 96.00 1106 TYR A O 1
ATOM 8440 N N . ILE A 1 1107 ? -26.540 17.231 25.084 1.00 94.69 1107 ILE A N 1
ATOM 8441 C CA . ILE A 1 1107 ? -25.752 16.648 23.997 1.00 94.69 1107 ILE A CA 1
ATOM 8442 C C . ILE A 1 1107 ? -25.834 15.136 24.153 1.00 94.69 1107 ILE A C 1
ATOM 8444 O O . ILE A 1 1107 ? -25.300 14.604 25.120 1.00 94.69 1107 ILE A O 1
ATOM 8448 N N . GLU A 1 1108 ? -26.475 14.465 23.195 1.00 91.31 1108 GLU A N 1
ATOM 8449 C CA . GLU A 1 1108 ? -26.563 13.003 23.147 1.00 91.31 1108 GLU A CA 1
ATOM 8450 C C . GLU A 1 1108 ? -25.162 12.396 22.917 1.00 91.31 1108 GLU A C 1
ATOM 8452 O O . GLU A 1 1108 ? -24.602 12.558 21.819 1.00 91.31 1108 GLU A O 1
ATOM 8457 N N . PRO A 1 1109 ? -24.573 11.697 23.910 1.00 88.69 1109 PRO A N 1
ATOM 8458 C CA . PRO A 1 1109 ? -23.227 11.139 23.799 1.00 88.69 1109 PRO A CA 1
ATOM 8459 C C . PRO A 1 1109 ? -23.055 10.230 22.579 1.00 88.69 1109 PRO A C 1
ATOM 8461 O O . PRO A 1 1109 ? -22.047 10.329 21.878 1.00 88.69 1109 PRO A O 1
ATOM 8464 N N . ALA A 1 1110 ? -24.057 9.401 22.262 1.00 83.56 1110 ALA A N 1
ATOM 8465 C CA . ALA A 1 1110 ? -23.974 8.452 21.152 1.00 83.56 1110 ALA A CA 1
ATOM 8466 C C . ALA A 1 1110 ? -23.859 9.129 19.776 1.00 83.56 1110 ALA A C 1
ATOM 8468 O O . ALA A 1 1110 ? -23.302 8.541 18.847 1.00 83.56 1110 ALA A O 1
ATOM 8469 N N . GLN A 1 1111 ? -24.342 10.367 19.637 1.00 83.81 1111 GLN A N 1
ATOM 8470 C CA . GLN A 1 1111 ? -24.317 11.126 18.382 1.00 83.81 1111 GLN A CA 1
ATOM 8471 C C . GLN A 1 1111 ? -23.163 12.135 18.322 1.00 83.81 1111 GLN A C 1
ATOM 8473 O O . GLN A 1 1111 ? -22.743 12.537 17.232 1.00 83.81 1111 GLN A O 1
ATOM 8478 N N . CYS A 1 1112 ? -22.605 12.522 19.472 1.00 87.81 1112 CYS A N 1
ATOM 8479 C CA . CYS A 1 1112 ? -21.492 13.458 19.548 1.00 87.81 1112 CYS A CA 1
ATOM 8480 C C . CYS A 1 1112 ? -20.247 12.914 18.819 1.00 87.81 1112 CYS A C 1
ATOM 8482 O O . CYS A 1 1112 ? -19.919 11.728 18.890 1.00 87.81 1112 CYS A O 1
ATOM 8484 N N . GLN A 1 1113 ? -19.543 13.787 18.094 1.00 85.25 1113 GLN A N 1
ATOM 8485 C CA . GLN A 1 1113 ? -18.286 13.454 17.402 1.00 85.25 1113 GLN A CA 1
ATOM 8486 C C . GLN A 1 1113 ? -17.038 13.901 18.177 1.00 85.25 1113 GLN A C 1
ATOM 8488 O O . GLN A 1 1113 ? -15.933 13.784 17.661 1.00 85.25 1113 GLN A O 1
ATOM 8493 N N . GLY A 1 1114 ? -17.202 14.473 19.376 1.00 89.06 1114 GLY A N 1
ATOM 8494 C CA . GLY A 1 1114 ? -16.074 14.914 20.201 1.00 89.06 1114 GLY A CA 1
ATOM 8495 C C . GLY A 1 1114 ? -15.263 16.077 19.622 1.00 89.06 1114 GLY A C 1
ATOM 8496 O O . GLY A 1 1114 ? -14.144 16.312 20.060 1.00 89.06 1114 GLY A O 1
ATOM 8497 N N . CYS A 1 1115 ? -15.790 16.821 18.640 1.00 89.19 1115 CYS A N 1
ATOM 8498 C CA . CYS A 1 1115 ? -15.026 17.863 17.941 1.00 89.19 1115 CYS A CA 1
ATOM 8499 C C . CYS A 1 1115 ? -14.718 19.109 18.791 1.00 89.19 1115 CYS A C 1
ATOM 8501 O O . CYS A 1 1115 ? -13.906 19.937 18.389 1.00 89.19 1115 CYS A O 1
ATOM 8503 N N . GLY A 1 1116 ? -15.400 19.286 19.927 1.00 92.19 1116 GLY A N 1
ATOM 8504 C CA . GLY A 1 1116 ? -15.162 20.380 20.870 1.00 92.19 1116 GLY A CA 1
ATOM 8505 C C . GLY A 1 1116 ? -15.645 21.772 20.449 1.00 92.19 1116 GLY A C 1
ATOM 8506 O O . GLY A 1 1116 ? -15.548 22.693 21.256 1.00 92.19 1116 GLY A O 1
ATOM 8507 N N . LEU A 1 1117 ? -16.232 21.947 19.256 1.00 93.44 1117 LEU A N 1
ATOM 8508 C CA . LEU A 1 1117 ? -16.715 23.253 18.765 1.00 93.44 1117 LEU A CA 1
ATOM 8509 C C . LEU A 1 1117 ? -17.727 23.922 19.709 1.00 93.44 1117 LEU A C 1
ATOM 8511 O O . LEU A 1 1117 ? -17.675 25.125 19.949 1.00 93.44 1117 LEU A O 1
ATOM 8515 N N . CYS A 1 1118 ? -18.653 23.146 20.276 1.00 94.56 1118 CYS A N 1
ATOM 8516 C CA . CYS A 1 1118 ? -19.630 23.675 21.227 1.00 94.56 1118 CYS A CA 1
ATOM 8517 C C . CYS A 1 1118 ? -19.004 24.025 22.585 1.00 94.56 1118 CYS A C 1
ATOM 8519 O O . CYS A 1 1118 ? -19.460 24.965 23.233 1.00 94.56 1118 CYS A O 1
ATOM 8521 N N . ALA A 1 1119 ? -17.971 23.290 23.011 1.00 94.62 1119 ALA A N 1
ATOM 8522 C CA . ALA A 1 1119 ? -17.249 23.559 24.252 1.00 94.62 1119 ALA A CA 1
ATOM 8523 C C . ALA A 1 1119 ? -16.412 24.838 24.139 1.00 94.62 1119 ALA A C 1
ATOM 8525 O O . ALA A 1 1119 ? -16.489 25.713 25.005 1.00 94.62 1119 ALA A O 1
ATOM 8526 N N . SER A 1 1120 ? -15.682 25.001 23.031 1.00 93.31 1120 SER A N 1
ATOM 8527 C CA . SER A 1 1120 ? -14.850 26.183 22.800 1.00 93.31 1120 SER A CA 1
ATOM 8528 C C . SER A 1 1120 ? -15.680 27.468 22.747 1.00 93.31 1120 SER A C 1
ATOM 8530 O O . SER A 1 1120 ? -15.296 28.454 23.377 1.00 93.31 1120 SER A O 1
ATOM 8532 N N . ALA A 1 1121 ? -16.844 27.431 22.092 1.00 94.62 1121 ALA A N 1
ATOM 8533 C CA . ALA A 1 1121 ? -17.725 28.581 21.910 1.00 94.62 1121 ALA A CA 1
ATOM 8534 C C . ALA A 1 1121 ? -18.724 28.837 23.054 1.00 94.62 1121 ALA A C 1
ATOM 8536 O O . ALA A 1 1121 ? -19.464 29.820 23.003 1.00 94.62 1121 ALA A O 1
ATOM 8537 N N . CYS A 1 1122 ? -18.803 27.971 24.072 1.00 94.88 1122 CYS A N 1
ATOM 8538 C CA . CYS A 1 1122 ? -19.746 28.159 25.172 1.00 94.88 1122 CYS A CA 1
ATOM 8539 C C . CYS A 1 1122 ? -19.346 29.382 26.026 1.00 94.88 1122 CYS A C 1
ATOM 8541 O O . CYS A 1 1122 ? -18.333 29.317 26.729 1.00 94.88 1122 CYS A O 1
ATOM 8543 N N . PRO A 1 1123 ? -20.150 30.464 26.067 1.00 91.81 1123 PRO A N 1
ATOM 8544 C CA . PRO A 1 1123 ? -19.759 31.701 26.752 1.00 91.81 1123 PRO A CA 1
ATOM 8545 C C . PRO A 1 1123 ? -19.679 31.539 28.276 1.00 91.81 1123 PRO A C 1
ATOM 8547 O O . PRO A 1 1123 ? -18.899 32.212 28.939 1.00 91.81 1123 PRO A O 1
ATOM 8550 N N . ARG A 1 1124 ? -20.460 30.611 28.846 1.00 92.81 1124 ARG A N 1
ATOM 8551 C CA . ARG A 1 1124 ? -20.437 30.283 30.282 1.00 92.81 1124 ARG A CA 1
ATOM 8552 C C . ARG A 1 1124 ? -19.457 29.163 30.631 1.00 92.81 1124 ARG A C 1
ATOM 8554 O O . ARG A 1 1124 ? -19.365 28.798 31.806 1.00 92.81 1124 ARG A O 1
ATOM 8561 N N . LYS A 1 1125 ? -18.769 28.589 29.631 1.00 91.56 1125 LYS A N 1
ATOM 8562 C CA . LYS A 1 1125 ? -17.945 27.372 29.761 1.00 91.56 1125 LYS A CA 1
ATOM 8563 C C . LYS A 1 1125 ? -18.685 26.232 30.476 1.00 91.56 1125 LYS A C 1
ATOM 8565 O O . LYS A 1 1125 ? -18.099 25.458 31.224 1.00 91.56 1125 LYS A O 1
ATOM 8570 N N . ALA A 1 1126 ? -19.998 26.165 30.242 1.00 94.88 1126 ALA A N 1
ATOM 8571 C CA . ALA A 1 1126 ? -20.889 25.126 30.748 1.00 94.88 1126 ALA A CA 1
ATOM 8572 C C . ALA A 1 1126 ? -20.719 23.803 29.989 1.00 94.88 1126 ALA A C 1
ATOM 8574 O O . ALA A 1 1126 ? -21.209 22.781 30.436 1.00 94.88 1126 ALA A O 1
ATOM 8575 N N . ILE A 1 1127 ? -20.055 23.814 28.832 1.00 96.12 1127 ILE A N 1
ATOM 8576 C CA . ILE A 1 1127 ? -19.824 22.622 28.020 1.00 96.12 1127 ILE A CA 1
ATOM 8577 C C . ILE A 1 1127 ? -18.340 22.280 28.087 1.00 96.12 1127 ILE A C 1
ATOM 8579 O O . ILE A 1 1127 ? -17.508 23.138 27.797 1.00 96.12 1127 ILE A O 1
ATOM 8583 N N . GLN A 1 1128 ? -18.020 21.036 28.431 1.00 94.50 1128 GLN A N 1
ATOM 8584 C CA . GLN A 1 1128 ? -16.661 20.492 28.423 1.00 94.50 1128 GLN A CA 1
ATOM 8585 C C . GLN A 1 1128 ? -16.596 19.314 27.457 1.00 94.50 1128 GLN A C 1
ATOM 8587 O O . GLN A 1 1128 ? -17.577 18.591 27.301 1.00 94.50 1128 GLN A O 1
ATOM 8592 N N . THR A 1 1129 ? -15.458 19.110 26.798 1.00 95.38 1129 THR A N 1
ATOM 8593 C CA . THR A 1 1129 ? -15.236 17.908 25.980 1.00 95.38 1129 THR A CA 1
ATOM 8594 C C . THR A 1 1129 ? -14.369 16.954 26.768 1.00 95.38 1129 THR A C 1
ATOM 8596 O O . THR A 1 1129 ? -13.241 17.296 27.106 1.00 95.38 1129 THR A O 1
ATOM 8599 N N . HIS A 1 1130 ? -14.889 15.772 27.096 1.00 93.19 1130 HIS A N 1
ATOM 8600 C CA . HIS A 1 1130 ? -14.120 14.772 27.826 1.00 93.19 1130 HIS A CA 1
ATOM 8601 C C . HIS A 1 1130 ? -12.803 14.475 27.112 1.00 93.19 1130 HIS A C 1
ATOM 8603 O O . HIS A 1 1130 ? -12.741 14.511 25.886 1.00 93.19 1130 HIS A O 1
ATOM 8609 N N . HIS A 1 1131 ? -11.752 14.204 27.889 1.00 93.75 1131 HIS A N 1
ATOM 8610 C CA . HIS A 1 1131 ? -10.378 14.020 27.406 1.00 93.75 1131 HIS A CA 1
ATOM 8611 C C . HIS A 1 1131 ? -9.719 15.286 26.818 1.00 93.75 1131 HIS A C 1
ATOM 8613 O O . HIS A 1 1131 ? -8.505 15.294 26.649 1.00 93.75 1131 HIS A O 1
ATOM 8619 N N . TYR A 1 1132 ? -10.456 16.368 26.560 1.00 93.81 1132 TYR A N 1
ATOM 8620 C CA . TYR A 1 1132 ? -9.930 17.675 26.147 1.00 93.81 1132 TYR A CA 1
ATOM 8621 C C . TYR A 1 1132 ? -10.591 18.803 26.950 1.00 93.81 1132 TYR A C 1
ATOM 8623 O O . TYR A 1 1132 ? -11.025 19.807 26.382 1.00 93.81 1132 TYR A O 1
ATOM 8631 N N . ASP A 1 1133 ? -10.726 18.606 28.263 1.00 90.62 1133 ASP A N 1
ATOM 8632 C CA . ASP A 1 1133 ? -11.329 19.611 29.136 1.00 90.62 1133 ASP A CA 1
ATOM 8633 C C . ASP A 1 1133 ? -10.394 20.819 29.328 1.00 90.62 1133 ASP A C 1
ATOM 8635 O O . ASP A 1 1133 ? -9.186 20.753 29.074 1.00 90.62 1133 ASP A O 1
ATOM 8639 N N . ASP A 1 1134 ? -10.964 21.956 29.735 1.00 89.75 1134 ASP A N 1
ATOM 8640 C CA . ASP A 1 1134 ? -10.203 23.203 29.861 1.00 89.75 1134 ASP A CA 1
ATOM 8641 C C . ASP A 1 1134 ? -9.014 23.044 30.835 1.00 89.75 1134 ASP A C 1
ATOM 8643 O O . ASP A 1 1134 ? -7.938 23.574 30.572 1.00 89.75 1134 ASP A O 1
ATOM 8647 N N . ASP A 1 1135 ? -9.158 22.266 31.917 1.00 90.50 1135 ASP A N 1
ATOM 8648 C CA . ASP A 1 1135 ? -8.085 22.008 32.896 1.00 90.50 1135 ASP A CA 1
ATOM 8649 C C . ASP A 1 1135 ? -6.916 21.223 32.274 1.00 90.50 1135 ASP A C 1
ATOM 8651 O O . ASP A 1 1135 ? -5.752 21.581 32.458 1.00 90.50 1135 ASP A O 1
ATOM 8655 N N . GLN A 1 1136 ? -7.205 20.199 31.466 1.00 93.75 1136 GLN A N 1
ATOM 8656 C CA . GLN A 1 1136 ? -6.204 19.434 30.717 1.00 93.75 1136 GLN A CA 1
ATOM 8657 C C . GLN A 1 1136 ? -5.454 20.299 29.697 1.00 93.75 1136 GLN A C 1
ATOM 8659 O O . GLN A 1 1136 ? -4.228 20.195 29.582 1.00 93.75 1136 GLN A O 1
ATOM 8664 N N . LEU A 1 1137 ? -6.169 21.140 28.943 1.00 92.06 1137 LEU A N 1
ATOM 8665 C CA . LEU A 1 1137 ? -5.567 21.997 27.918 1.00 92.06 1137 LEU A CA 1
ATOM 8666 C C . LEU A 1 1137 ? -4.755 23.141 28.535 1.00 92.06 1137 LEU A C 1
ATOM 8668 O O . LEU A 1 1137 ? -3.634 23.399 28.094 1.00 92.06 1137 LEU A O 1
ATOM 8672 N N . LEU A 1 1138 ? -5.272 23.785 29.583 1.00 90.88 1138 LEU A N 1
ATOM 8673 C CA . LEU A 1 1138 ? -4.557 24.835 30.307 1.00 90.88 1138 LEU A CA 1
ATOM 8674 C C . LEU A 1 1138 ? -3.313 24.286 31.008 1.00 90.88 1138 LEU A C 1
ATOM 8676 O O . LEU A 1 1138 ? -2.271 24.930 30.948 1.00 90.88 1138 LEU A O 1
ATOM 8680 N N . ALA A 1 1139 ? -3.369 23.084 31.592 1.00 90.75 1139 ALA A N 1
ATOM 8681 C CA . ALA A 1 1139 ? -2.184 22.432 32.151 1.00 90.75 1139 ALA A CA 1
ATOM 8682 C C . ALA A 1 1139 ? -1.102 22.207 31.082 1.00 90.75 1139 ALA A C 1
ATOM 8684 O O . ALA A 1 1139 ? 0.081 22.430 31.338 1.00 90.75 1139 ALA A O 1
ATOM 8685 N N . LYS A 1 1140 ? -1.507 21.816 29.866 1.00 91.12 1140 LYS A N 1
ATOM 8686 C CA . LYS A 1 1140 ? -0.599 21.634 28.728 1.00 91.12 1140 LYS A CA 1
ATOM 8687 C C . LYS A 1 1140 ? 0.055 22.950 28.295 1.00 91.12 1140 LYS A C 1
ATOM 8689 O O . LYS A 1 1140 ? 1.253 22.961 28.034 1.00 91.12 1140 LYS A O 1
ATOM 8694 N N . LEU A 1 1141 ? -0.712 24.041 28.239 1.00 89.88 1141 LEU A N 1
ATOM 8695 C CA . LEU A 1 1141 ? -0.216 25.377 27.882 1.00 89.88 1141 LEU A CA 1
ATOM 8696 C C . LEU A 1 1141 ? 0.691 25.971 28.965 1.00 89.88 1141 LEU A C 1
ATOM 8698 O O . LEU A 1 1141 ? 1.770 26.465 28.654 1.00 89.88 1141 LEU A O 1
ATOM 8702 N N . ALA A 1 1142 ? 0.294 25.867 30.234 1.00 86.44 1142 ALA A N 1
ATOM 8703 C CA . ALA A 1 1142 ? 1.076 26.360 31.365 1.00 86.44 1142 ALA A CA 1
ATOM 8704 C C . ALA A 1 1142 ? 2.453 25.691 31.465 1.00 86.44 1142 ALA A C 1
ATOM 8706 O O . ALA A 1 1142 ? 3.410 26.294 31.945 1.00 86.44 1142 ALA A O 1
ATOM 8707 N N . ALA A 1 1143 ? 2.566 24.458 30.972 1.00 88.31 1143 ALA A N 1
ATOM 8708 C CA . ALA A 1 1143 ? 3.812 23.718 30.960 1.00 88.31 1143 ALA A CA 1
ATOM 8709 C C . ALA A 1 1143 ? 4.836 24.213 29.914 1.00 88.31 1143 ALA A C 1
ATOM 8711 O O . ALA A 1 1143 ? 5.981 23.798 30.005 1.00 88.31 1143 ALA A O 1
ATOM 8712 N N . LEU A 1 1144 ? 4.482 25.074 28.948 1.00 83.62 1144 LEU A N 1
ATOM 8713 C CA . LEU A 1 1144 ? 5.368 25.500 27.843 1.00 83.62 1144 LEU A CA 1
ATOM 8714 C C . LEU A 1 1144 ? 6.234 26.753 28.148 1.00 83.62 1144 LEU A C 1
ATOM 8716 O O . LEU A 1 1144 ? 6.976 27.191 27.282 1.00 83.62 1144 LEU A O 1
ATOM 8720 N N . GLU A 1 1145 ? 6.202 27.277 29.381 1.00 64.44 1145 GLU A N 1
ATOM 8721 C CA . GLU A 1 1145 ? 6.806 28.556 29.831 1.00 64.44 1145 GLU A CA 1
ATOM 8722 C C . GLU A 1 1145 ? 6.155 29.829 29.245 1.00 64.44 1145 GLU A C 1
ATOM 8724 O O . GLU A 1 1145 ? 5.819 29.914 28.069 1.00 64.44 1145 GLU A O 1
ATOM 8729 N N . GLY A 1 1146 ? 5.933 30.831 30.110 1.00 54.28 1146 GLY A N 1
ATOM 8730 C CA . GLY A 1 1146 ? 5.319 32.127 29.768 1.00 54.28 1146 GLY A CA 1
ATOM 8731 C C . GLY A 1 1146 ? 3.846 32.314 30.170 1.00 54.28 1146 GLY A C 1
ATOM 8732 O O . GLY A 1 1146 ? 3.331 33.424 30.057 1.00 54.28 1146 GLY A O 1
ATOM 8733 N N . TRP A 1 1147 ? 3.160 31.286 30.687 1.00 40.56 1147 TRP A N 1
ATOM 8734 C CA . TRP A 1 1147 ? 1.787 31.428 31.198 1.00 40.56 1147 TRP A CA 1
ATOM 8735 C C . TRP A 1 1147 ? 1.788 31.619 32.726 1.00 40.56 1147 TRP A C 1
ATOM 8737 O O . TRP A 1 1147 ? 2.402 30.808 33.424 1.00 40.56 1147 TRP A O 1
ATOM 8747 N N . PRO A 1 1148 ? 1.109 32.640 33.283 1.00 39.19 1148 PRO A N 1
ATOM 8748 C CA . PRO A 1 1148 ? 1.060 32.851 34.728 1.00 39.19 1148 PRO A CA 1
ATOM 8749 C C . PRO A 1 1148 ? 0.522 31.610 35.465 1.00 39.19 1148 PRO A C 1
ATOM 8751 O O . PRO A 1 1148 ? -0.597 31.154 35.217 1.00 39.19 1148 PRO A O 1
ATOM 8754 N N . SER A 1 1149 ? 1.320 31.071 36.395 1.00 38.84 1149 SER A N 1
ATOM 8755 C CA . SER A 1 1149 ? 1.048 29.869 37.210 1.00 38.84 1149 SER A CA 1
ATOM 8756 C C . SER A 1 1149 ? -0.135 30.014 38.187 1.00 38.84 1149 SER A C 1
ATOM 8758 O O . SER A 1 1149 ? -0.509 29.073 38.886 1.00 38.84 1149 SER A O 1
ATOM 8760 N N . ASN A 1 1150 ? -0.747 31.194 38.215 1.00 40.41 1150 ASN A N 1
ATOM 8761 C CA . ASN A 1 1150 ? -1.842 31.628 39.072 1.00 40.41 1150 ASN A CA 1
ATOM 8762 C C . ASN A 1 1150 ? -3.240 31.472 38.438 1.00 40.41 1150 ASN A C 1
ATOM 8764 O O . ASN A 1 1150 ? -4.229 31.833 39.074 1.00 40.41 1150 ASN A O 1
ATOM 8768 N N . TYR A 1 1151 ? -3.373 30.869 37.251 1.00 37.47 1151 TYR A N 1
ATOM 8769 C CA . TYR A 1 1151 ? -4.687 30.505 36.701 1.00 37.47 1151 TYR A CA 1
ATOM 8770 C C . TYR A 1 1151 ? -5.219 29.207 37.339 1.00 37.47 1151 TYR A C 1
ATOM 8772 O O . TYR A 1 1151 ? -5.260 28.144 36.723 1.00 37.47 1151 TYR A O 1
ATOM 8780 N N . ARG A 1 1152 ? -5.622 29.276 38.612 1.00 36.69 1152 ARG A N 1
ATOM 8781 C CA . ARG A 1 1152 ? -6.568 28.308 39.186 1.00 36.69 1152 ARG A CA 1
ATOM 8782 C C . ARG A 1 1152 ? -7.971 28.857 38.952 1.00 36.69 1152 ARG A C 1
ATOM 8784 O O . ARG A 1 1152 ? -8.261 29.966 39.390 1.00 36.69 1152 ARG A O 1
ATOM 8791 N N . MET A 1 1153 ? -8.857 28.085 38.320 1.00 34.16 1153 MET A N 1
ATOM 8792 C CA . MET A 1 1153 ? -10.287 28.308 38.537 1.00 34.16 1153 MET A CA 1
ATOM 8793 C C . MET A 1 1153 ? -10.538 28.108 40.034 1.00 34.16 1153 MET A C 1
ATOM 8795 O O . MET A 1 1153 ? -10.397 26.994 40.538 1.00 34.16 1153 MET A O 1
ATOM 8799 N N . ALA A 1 1154 ? -10.827 29.193 40.750 1.00 28.31 1154 ALA A N 1
ATOM 8800 C CA . ALA A 1 1154 ? -11.262 29.107 42.134 1.00 28.31 1154 ALA A CA 1
ATOM 8801 C C . ALA A 1 1154 ? -12.520 28.219 42.206 1.00 28.31 1154 ALA A C 1
ATOM 8803 O O . ALA A 1 1154 ? -13.396 28.345 41.340 1.00 28.31 1154 ALA A O 1
ATOM 8804 N N . PRO A 1 1155 ? -12.630 27.320 43.198 1.00 35.91 1155 PRO A N 1
ATOM 8805 C CA . PRO A 1 1155 ? -13.913 26.732 43.516 1.00 35.91 1155 PRO A CA 1
ATOM 8806 C C . PRO A 1 1155 ? -14.800 27.852 44.070 1.00 35.91 1155 PRO A C 1
ATOM 8808 O O . PRO A 1 1155 ? -14.396 28.564 44.980 1.00 35.91 1155 PRO A O 1
ATOM 8811 N N . GLU A 1 1156 ? -15.983 27.989 43.473 1.00 37.94 1156 GLU A N 1
ATOM 8812 C CA . GLU A 1 1156 ? -17.097 28.833 43.920 1.00 37.94 1156 GLU A CA 1
ATOM 8813 C C . GLU A 1 1156 ? -16.902 30.364 43.805 1.00 37.94 1156 GLU A C 1
ATOM 8815 O O . GLU A 1 1156 ? -16.197 31.018 44.562 1.00 37.94 1156 GLU A O 1
ATOM 8820 N N . GLY A 1 1157 ? -17.633 30.962 42.855 1.00 42.62 1157 GLY A N 1
ATOM 8821 C CA . GLY A 1 1157 ? -18.269 32.264 43.079 1.00 42.62 1157 GLY A CA 1
ATOM 8822 C C . GLY A 1 1157 ? -17.401 33.526 43.176 1.00 42.62 1157 GLY A C 1
ATOM 8823 O O . GLY A 1 1157 ? -17.644 34.328 44.067 1.00 42.62 1157 GLY A O 1
ATOM 8824 N N . ALA A 1 1158 ? -16.487 33.796 42.238 1.00 28.94 1158 ALA A N 1
ATOM 8825 C CA . ALA A 1 1158 ? -16.026 35.174 41.995 1.00 28.94 1158 ALA A CA 1
ATOM 8826 C C . ALA A 1 1158 ? -15.527 35.372 40.552 1.00 28.94 1158 ALA A C 1
ATOM 8828 O O . ALA A 1 1158 ? -14.434 34.945 40.187 1.00 28.94 1158 ALA A O 1
ATOM 8829 N N . MET A 1 1159 ? -16.332 36.039 39.716 1.00 34.88 1159 MET A N 1
ATOM 8830 C CA . MET A 1 1159 ? -15.862 36.643 38.465 1.00 34.88 1159 MET A CA 1
ATOM 8831 C C . MET A 1 1159 ? -15.370 38.061 38.764 1.00 34.88 1159 MET A C 1
ATOM 8833 O O . MET A 1 1159 ? -16.178 38.940 39.044 1.00 34.88 1159 MET A O 1
ATOM 8837 N N . ALA A 1 1160 ? -14.069 38.298 38.626 1.00 26.69 1160 ALA A N 1
ATOM 8838 C CA . ALA A 1 1160 ? -13.536 39.631 38.373 1.00 26.69 1160 ALA A CA 1
ATOM 8839 C C . ALA A 1 1160 ? -12.516 39.528 37.236 1.00 26.69 1160 ALA A C 1
ATOM 8841 O O . ALA A 1 1160 ? -11.389 39.069 37.400 1.00 26.69 1160 ALA A O 1
ATOM 8842 N N . CYS A 1 1161 ? -12.971 39.901 36.043 1.00 31.91 1161 CYS A N 1
ATOM 8843 C CA . CYS A 1 1161 ? -12.139 40.079 34.869 1.00 31.91 1161 CYS A CA 1
ATOM 8844 C C . CYS A 1 1161 ? -11.467 41.452 34.986 1.00 31.91 1161 CYS A C 1
ATOM 8846 O O . CYS A 1 1161 ? -12.104 42.469 34.732 1.00 31.91 1161 CYS A O 1
ATOM 8848 N N . SER A 1 1162 ? -10.194 41.490 35.371 1.00 27.47 1162 SER A N 1
ATOM 8849 C CA . SER A 1 1162 ? -9.355 42.677 35.193 1.00 27.47 1162 SER A CA 1
ATOM 8850 C C . SER A 1 1162 ? -7.992 42.251 34.660 1.00 27.47 1162 SER A C 1
ATOM 8852 O O . SER A 1 1162 ? -7.069 41.946 35.414 1.00 27.47 1162 SER A O 1
ATOM 8854 N N . LEU A 1 1163 ? -7.881 42.219 33.332 1.00 29.02 1163 LEU A N 1
ATOM 8855 C CA . LEU A 1 1163 ? -6.604 42.336 32.636 1.00 29.02 1163 LEU A CA 1
ATOM 8856 C C . LEU A 1 1163 ? -6.085 43.752 32.899 1.00 29.02 1163 LEU A C 1
ATOM 8858 O O . LEU A 1 1163 ? -6.439 44.689 32.190 1.00 29.02 1163 LEU A O 1
ATOM 8862 N N . ASN A 1 1164 ? -5.275 43.912 33.942 1.00 26.95 1164 ASN A N 1
ATOM 8863 C CA . ASN A 1 1164 ? -4.426 45.084 34.068 1.00 26.95 1164 ASN A CA 1
ATOM 8864 C C . ASN A 1 1164 ? -3.187 44.800 33.211 1.00 26.95 1164 ASN A C 1
ATOM 8866 O O . ASN A 1 1164 ? -2.234 44.167 33.665 1.00 26.95 1164 ASN A O 1
ATOM 8870 N N . LEU A 1 1165 ? -3.250 45.187 31.935 1.00 33.00 1165 LEU A N 1
ATOM 8871 C CA . LEU A 1 1165 ? -2.084 45.273 31.059 1.00 33.00 1165 LEU A CA 1
ATOM 8872 C C . LEU A 1 1165 ? -1.220 46.440 31.559 1.00 33.00 1165 LEU A C 1
ATOM 8874 O O . LEU A 1 1165 ? -1.283 47.549 31.035 1.00 33.00 1165 LEU A O 1
ATOM 8878 N N . GLY A 1 1166 ? -0.472 46.197 32.636 1.00 29.64 1166 GLY A N 1
ATOM 8879 C CA . GLY A 1 1166 ? 0.628 47.055 33.057 1.00 29.64 1166 GLY A CA 1
ATOM 8880 C C . GLY A 1 1166 ? 1.710 47.016 31.984 1.00 29.64 1166 GLY A C 1
ATOM 8881 O O . GLY A 1 1166 ? 2.068 45.937 31.514 1.00 29.64 1166 GLY A O 1
ATOM 8882 N N . GLY A 1 1167 ? 2.139 48.199 31.550 1.00 31.86 1167 GLY A N 1
ATOM 8883 C CA . GLY A 1 1167 ? 3.017 48.405 30.407 1.00 31.86 1167 GLY A CA 1
ATOM 8884 C C . GLY A 1 1167 ? 4.315 47.615 30.494 1.00 31.86 1167 GLY A C 1
ATOM 8885 O O . GLY A 1 1167 ? 5.100 47.832 31.401 1.00 31.86 1167 GLY A O 1
ATOM 8886 N N . ASP A 1 1168 ? 4.478 46.700 29.544 1.00 34.72 1168 ASP A N 1
ATOM 8887 C CA . ASP A 1 1168 ? 5.715 46.390 28.823 1.00 34.72 1168 ASP A CA 1
ATOM 8888 C C . ASP A 1 1168 ? 5.322 45.424 27.696 1.00 34.72 1168 ASP A C 1
ATOM 8890 O O . ASP A 1 1168 ? 5.427 44.200 27.786 1.00 34.72 1168 ASP A O 1
ATOM 8894 N N . ALA A 1 1169 ? 4.747 45.991 26.633 1.00 30.39 1169 ALA A N 1
ATOM 8895 C CA . ALA A 1 1169 ? 4.441 45.258 25.415 1.00 30.39 1169 ALA A CA 1
ATOM 8896 C C . ALA A 1 1169 ? 5.758 44.936 24.694 1.00 30.39 1169 ALA A C 1
ATOM 8898 O O . ALA A 1 1169 ? 6.280 45.747 23.933 1.00 30.39 1169 ALA A O 1
ATOM 8899 N N . VAL A 1 1170 ? 6.304 43.749 24.950 1.00 34.75 1170 VAL A N 1
ATOM 8900 C CA . VAL A 1 1170 ? 7.334 43.162 24.091 1.00 34.75 1170 VAL A CA 1
ATOM 8901 C C . VAL A 1 1170 ? 6.644 42.732 22.798 1.00 34.75 1170 VAL A C 1
ATOM 8903 O O . VAL A 1 1170 ? 5.774 41.863 22.796 1.00 34.75 1170 VAL A O 1
ATOM 8906 N N . ASP A 1 1171 ? 6.995 43.405 21.711 1.00 27.88 1171 ASP A N 1
ATOM 8907 C CA . ASP A 1 1171 ? 6.445 43.229 20.370 1.00 27.88 1171 ASP A CA 1
ATOM 8908 C C . ASP A 1 1171 ? 6.866 41.851 19.808 1.00 27.88 1171 ASP A C 1
ATOM 8910 O O . ASP A 1 1171 ? 8.012 41.643 19.412 1.00 27.88 1171 ASP A O 1
ATOM 8914 N N . TRP A 1 1172 ? 5.959 40.866 19.817 1.00 30.23 1172 TRP A N 1
ATOM 8915 C CA . TRP A 1 1172 ? 6.232 39.473 19.403 1.00 30.23 1172 TRP A CA 1
ATOM 8916 C C . TRP A 1 1172 ? 6.140 39.226 17.885 1.00 30.23 1172 TRP A C 1
ATOM 8918 O O . TRP A 1 1172 ? 6.195 38.080 17.439 1.00 30.23 1172 TRP A O 1
ATOM 8928 N N . PHE A 1 1173 ? 6.036 40.277 17.069 1.00 26.83 1173 PHE A N 1
ATOM 8929 C CA . PHE A 1 1173 ? 6.039 40.161 15.611 1.00 26.83 1173 PHE A CA 1
ATOM 8930 C C . PHE A 1 1173 ? 7.001 41.176 14.986 1.00 26.83 1173 PHE A C 1
ATOM 8932 O O . PHE A 1 1173 ? 6.662 42.358 14.911 1.00 26.83 1173 PHE A O 1
ATOM 8939 N N . PRO A 1 1174 ? 8.167 40.761 14.454 1.00 32.94 1174 PRO A N 1
ATOM 8940 C CA . PRO A 1 1174 ? 8.907 41.634 13.563 1.00 32.94 1174 PRO A CA 1
ATOM 8941 C C . PRO A 1 1174 ? 8.094 41.775 12.273 1.00 32.94 1174 PRO A C 1
ATOM 8943 O O . PRO A 1 1174 ? 8.035 40.859 11.452 1.00 32.94 1174 PRO A O 1
ATOM 8946 N N . ARG A 1 1175 ? 7.449 42.932 12.089 1.00 35.06 1175 ARG A N 1
ATOM 8947 C CA . ARG A 1 1175 ? 7.005 43.366 10.763 1.00 35.06 1175 ARG A CA 1
ATOM 8948 C C . ARG A 1 1175 ? 8.248 43.520 9.890 1.00 35.06 1175 ARG A C 1
ATOM 8950 O O . ARG A 1 1175 ? 9.092 44.368 10.175 1.00 35.06 1175 ARG A O 1
ATOM 8957 N N . LYS A 1 1176 ? 8.344 42.732 8.825 1.00 36.94 1176 LYS A N 1
ATOM 8958 C CA . LYS A 1 1176 ? 9.126 43.088 7.642 1.00 36.94 1176 LYS A CA 1
ATOM 8959 C C . LYS A 1 1176 ? 8.314 42.798 6.386 1.00 36.94 1176 LYS A C 1
ATOM 8961 O O . LYS A 1 1176 ? 7.582 41.812 6.344 1.00 36.94 1176 LYS A O 1
ATOM 8966 N N . GLU A 1 1177 ? 8.447 43.759 5.479 1.00 34.59 1177 GLU A N 1
ATOM 8967 C CA . GLU A 1 1177 ? 7.922 43.874 4.115 1.00 34.59 1177 GLU A CA 1
ATOM 8968 C C . GLU A 1 1177 ? 8.126 42.628 3.253 1.00 34.59 1177 GLU A C 1
ATOM 8970 O O . GLU A 1 1177 ? 9.156 41.934 3.442 1.00 34.59 1177 GLU A O 1
#

pLDDT: mean 81.48, std 20.04, range [22.44, 98.75]

Radius of gyration: 40.41 Å; chains: 1; bounding box: 131×102×110 Å

Sequence (1177 aa):
PGWGVYRINGSGGKVTGLILQECTSVFDAQGRFSPRFGPRREEIPADCVLIAIGQQRDLSFLPPDSPLWAAEGQRLAVDPFTLQTPLPWVFAGGDLATGPTSVVEAVAQGHRAAESIHRYLQGEDMAAYRVCLAEKAREKPPSAPRPDRWFPHVERVRPSRLPVAQRQGYEEIEQTLSPEEAMREARRCLSCGLCSQCMECVKACKAEAILHQMLPEEHSLEVGAVVLAPGFEPMEGDIRPEYGYRIDPHVVTSLEFERILSASGPMQGHVRRPSDQKTPRRIAWIQCVGSRDLQLGHDYCSSVCCMYALKEAMMAVDHTPGLEAVIFANDIRAFGKGFEGYYTAAKQQYGVRIVRGLPSAVKERPSSGNLLVCYLDAEGRPVEEEFDMVVLSVGLRPAPAGVELARRLGVPLDQVGFSRTAPGGLHRTGREGIFVAGAFAAPMDIPETVMGASAAAAAVGELLYPSRGTLVRKKTFPPERDVSGQPPRIGVFVCRCGTNIARVVDTTAVVEYARRLPGVVYAEENLYTCSTDTQRRIIQAIQDHRLNRVVVASCTPRTHEPLFQETLREAGLNKYLFEMANIRDQCSWVHARWPLQATEKAKDLVRMAVARAARLRPLADIRVPIEKRALVLGAGVAGLTAALSLADQGFPVAIVEKEPVPGGLARRLHRTLDGLDVPRLLADLIHRVQNHPNIQLYLGARVEEFGGHVGRFRAVIRQTSPQPPPSGEEGLSANPSSRPTPPTERRVELTAGAVIVAIGGSAYQPSEYGYRPTPSNLMPRDSAVAISVASTGPIQRDLPGAIQEGLAGAERPAVLTQLDLEELLARQPERVRQWRQVVMIQCVGSRTPEAPYCSRVCCQQAVKNALALLERNPQCRIYVLHRDMRTYGFYERMYLKAREAGVLFLRFSPEKPPEVVAASDGMARPSAGKHSSPHPSPPESMATGLVEPSSTGLVRLSLPEAGPGGLVVRVQEEALGRPVEIRADCVVLSAGVRPGPSAQEVSQMLKAPLTGDGFFLEAHMKLRPLDVATEGIFLAGLAHGPKLLSESIVQAKGAAGRAAALLSQEVLDRSGIVSQVDASRCAGCLTCVRLCPFDVPKITEEGVAYIEPAQCQGCGLCASACPRKAIQTHHYDDDQLLAKLAALEGWPSNYRMAPEGAMACSLNLGGDAVDWFPRKE